Protein AF-A0A1Y3N6X4-F1 (afdb_monomer_lite)

Radius o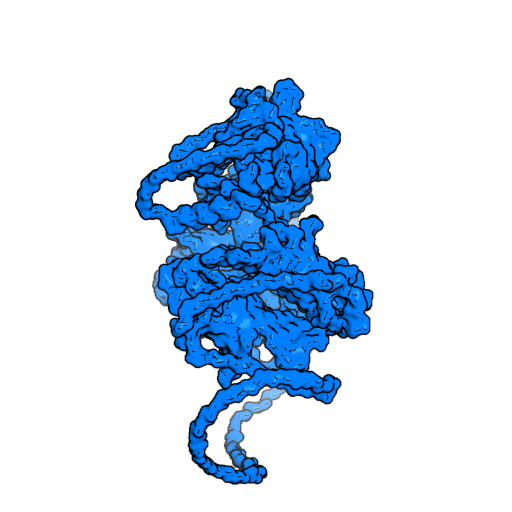f gyration: 36.66 Å; chains: 1; bounding box: 67×133×122 Å

Sequence (1078 aa):
MKFIDTIIWVFMALIGMVYAESVGTDTSEVTEQPDIPEIPNYVPHVPQVQDPEQLEYPEPVTLEQLDISTYTQEIFTVDLIETKKYTVEGHTCTVDMIYFEGSCSGEYFNGELIYKDSSTVVKSFKDGSVEDIARIYIKGTDNNNNAARIHIEDVFLGNDENGRGISRPNIIAEIEELVWLETADVIGIAEKTEKGKRVRYLWSGKNDKPYPVVPKVPKIDAEKFTNKFLTIDVSIPGLGFEYLVGPAAGALKLGFTCSTNTTEFKGVGADYFVDTRYNYPGYPQKISARYIIEGVDDEGNPMKIFVENKGTDDYGDNRNVQTVPFIITDNPKWAWVETAPVHGTHSDVALQIFFWTVEGADQQQQQQQQQPELPEPQPTEVPVVPEQPQPTEVPAVPEQPQQPQQSKQVDTSKYTKEVFAVNLIETHKYSVDGNTCYVEMIYLEGSCAGEYFNGELIFKDSSTVVKRFKDGRIESTARYYVNGTDYENNAGHIHFEDNLLGYDENQRPVTVPTIITDIQNLAWLQTADIIGVMEKTDEGRLVHYMWNESNTTKKPFPVARYPDESKNYNKKVLTVDVIPGGLGFDGFQGVEGTGVAKLGFNCFANTTTFQGEGVDYFVDTRYIFSGQPQSLSARYIMEGVDDEGNKMKIYVQNDGLDDNGDNQNVRTEPLIITDNPKWAWIETAPLHGNMTMEGSIQILFWTVDNAFQQPENPENPEDPEVLELPGEVEETPYMVDITEGIEDEDESSSDEESEQPKQPEVPANPEQPQQPQQPKQVDTSKYTKEVFAVNLIETHKYSVDGNTCFVEMIYLEGSCAGEYFNGELIFKDSSTVVKRFKDGRIESTARYYVNGTDYENNAGHIHFEDNLLGYDENQRPVTVPTIITDIQNLAWLQTADIIGVMEKTDEGRLVHYMWNESNTTKKPFPVARYPDESKNYNKKVLTVDVIPGGLGFDGFQGVEGTGVAKLGFNCFANTTTFQGEGVDYFVDTRYIFSGQPQSLSARYIMEGVDDEGNKMKIYVQNDGLDDNGDNQNVRTEPLIITDNPKWAWIETAPLHGNMTMEGSIQILFWTVDEADLN

Foldseek 3Di:
DPPVVVVVVVVVVVPDDDDDDDDDDDDDDDDDDPDDPDDPPDDDPPDDQDDPVPDDDDDDDAPVNDDPVLFDAWAKKKDWFWDDWDWFDFPFWIKIKTWTWTWIGGQFWTFTWDGLQWIKIWTQGPVRDIWIWIWTKTWTATNVRHTWIKIWGWTWRAADPVRWTKIWIQIAIQDPSCRLSNQFRWMWTWDADPRGIMITITTSPDSHRDHPDDDADPDDPVVFFPDWDWKKQKAQDFQQWDWRDHPAKIKIKGKIWIFTQDLFWGWTWPDIWIWIWIDHPNHFIKIWTWTKTWTATNVRHTKIKIKIWIWGDRPVPLPDTKTFIQMGMNDPQCSLVNPFRKIWDADPLRNMIIITTGPCSSVPVVVVVPDDDDDDDDDDDDDDDDDDDDDDDDDDDDDDDDDADDWDADDCPLQDDFAKKKDWFFRDWDWFDFPFWIKIKTFTWIWIDGQFWTFTWDGPAWIKMWIQTPNRDIWIWIWIKTWTATNVRDTWIKIWTWTFPTAYPVRWTKTDIQIFIADPVCLQVNFFPWMWTWDADPRGIMTTITGSPVDPGGHDHDAADAADPVADFPAWDWKKFKAWDASAKDWDQGPPRKIKIKTKIWIFTDDLFWGWTWPGIWIWIWITDPPHFIKIWTWTKIWTAGNVRDTKMKIKIWIWTDRVVLLPWTKTFMAIGMNDPQCSLSNVFGKIWHWDPVVTTMIIITGHPPSPDDPPDPDDDDDDDDDDDDDDDDDDDDDDDDDDDDDDDDDDDDDDDDDDDDDDDDDDDPDDLDDQDAWDEDDCVLQDDFAKKKDWFFDDWDWFDFPFWIKIKTFTWTWIDGQFWTFTWDGPLWIKMWIQGPSRDIWIWIWTKTWTATNVRDTWIKIWIWTFPTAYPVRWTKTDIQIFIQDPVCLQVNFFPWMWTWDADPRGIMTTITGSPVDPGGHDHDAADAAPPVADFPAWDWKKFKSFGDPDKDKDQGPPFKIKIKTKTWIFTDDLFWGWTWPDIWIWIWITDPPHFIKIWTWTKIWTAGNVRDTKMKIKIWIWTDRVVPLDWTKTFMAIGMNDPQCSLSNPFGKIWTWDPDVTTMIIITGHPCSSVD

Secondary structure (DSSP, 8-state):
--SSHHHHHHHHTTS--SS----------------PPPPP-----------GGG-PPPPPPPGGG--GGG--EEEEEEEEEEEEEEEEE-SSEEEEEEEEEEEEEESSEEEEE-TTT-EEEEEEETTS-EEEEEEEEEEEEETT--EEEEEEEEEEEEE-TTS-EEEEEEEEESSGGGTHHHH--EEEEEEE-SSEEEEEEEE-S---PPPPP-PPPPPP-GGG--EEEEEEEEE--TT-EEEEE-SS-EEEEEEEEEEEE-SSEEEEESS-EEEEEEE-TTSPEEEEEEEEEEEEETT--EEEEEEEEEEEESSSSSTT-EEEEEEEES-GGGTTTTTS-EEEEEETTTTEEEEEE-TTTTTHHHHHTTPPPP-------------------------PPPPPPPP-B---TT--EEEEEEEEEEEEEEEEE-SSEEEEEEEEEEEEEESSEEEEEPTTS-EEEEEEETTS-EEEEEEEEEEEEETT--EEEEEEEEEEEEE-TT--EEEEEEEEE--GGGGGGGGS-EEEEEEE-SSEEEEEEEE-TT--SPPPPPPP-----SS---EEEEEEEEEEEEEEEEEEEPTTS-EEEEEEEEEEEE-SSEEEEESS-EEEEEEE-TTSPEEEEEEEEEEEEETT--EEEEEEEEEEEESSSSSTTEEEEEEEEES-GGGGGGGGS-EEEEEE-SSSEEEEEEE-TTTT---------------------------------------------------------S-SPPPPPPP-B---TT--EEEEEEEEEEEEEEEEE-SSEEEEEEEEEEEEEESSEEEEEPTTS-EEEEEEETTS-EEEEEEEEEEEEETT--EEEEEEEEEEEEE-TTS-EEEEEEEEES-GGGGGGGGS-EEEEEEE-SSEEEEEEEE-TT--PPPPPPPPPPP--SS---EEEEEEEEEEEEEEEEEEEEGGGEEEEEEEEEEEEE-SSEEEEESS-EEEEEEEETTSPEEEEEEEEEEEEETT--EEEEEEEEEEEESSSSSSSEEEEEEEEES-GGGGGGGTS-EEEEEE-SSSEEEEEEE-TTGGG-

pLDDT: mean 79.27, std 21.5, range [24.34, 98.0]

Structure (mmCIF, N/CA/C/O backbone):
data_AF-A0A1Y3N6X4-F1
#
_entry.id   AF-A0A1Y3N6X4-F1
#
loop_
_atom_site.group_PDB
_atom_site.id
_atom_site.type_symbol
_atom_site.label_atom_id
_atom_site.label_alt_id
_atom_site.label_comp_id
_atom_site.label_asym_id
_atom_site.label_entity_id
_atom_site.label_seq_id
_atom_site.pdbx_PDB_ins_code
_atom_site.Cartn_x
_atom_site.Cartn_y
_atom_site.Cartn_z
_atom_site.occupancy
_atom_site.B_iso_or_equiv
_atom_site.auth_seq_id
_atom_site.auth_comp_id
_atom_site.auth_asym_id
_atom_site.auth_atom_id
_atom_site.pdbx_PDB_model_num
ATOM 1 N N . MET A 1 1 ? 9.680 -12.092 -54.548 1.00 42.19 1 MET A N 1
ATOM 2 C CA . MET A 1 1 ? 10.886 -12.960 -54.580 1.00 42.19 1 MET A CA 1
ATOM 3 C C . MET A 1 1 ? 12.178 -12.206 -54.963 1.00 42.19 1 MET A C 1
ATOM 5 O O . MET A 1 1 ? 13.094 -12.809 -55.498 1.00 42.19 1 MET A O 1
ATOM 9 N N . LYS A 1 2 ? 12.287 -10.907 -54.632 1.00 32.38 2 LYS A N 1
ATOM 10 C CA . LYS A 1 2 ? 13.527 -10.099 -54.661 1.00 32.38 2 LYS A CA 1
ATOM 11 C C . LYS A 1 2 ? 13.712 -9.285 -53.355 1.00 32.38 2 LYS A C 1
ATOM 13 O O . LYS A 1 2 ? 14.418 -8.294 -53.343 1.00 32.38 2 LYS A O 1
ATOM 18 N N . PHE A 1 3 ? 13.047 -9.696 -52.267 1.00 29.42 3 PHE A N 1
ATOM 19 C CA . PHE A 1 3 ? 13.016 -8.982 -50.975 1.00 29.42 3 PHE A CA 1
ATOM 20 C C . PHE A 1 3 ? 13.805 -9.710 -49.865 1.00 29.42 3 PHE A C 1
ATOM 22 O O . PHE A 1 3 ? 13.902 -9.224 -48.749 1.00 29.42 3 PHE A O 1
ATOM 29 N N . ILE A 1 4 ? 14.381 -10.882 -50.169 1.00 34.88 4 ILE A N 1
ATOM 30 C CA . ILE A 1 4 ? 15.121 -11.709 -49.196 1.00 34.88 4 ILE A CA 1
ATOM 31 C C . ILE A 1 4 ? 16.631 -11.402 -49.210 1.00 34.88 4 ILE A C 1
ATOM 33 O O . ILE A 1 4 ? 17.293 -11.581 -48.194 1.00 34.88 4 ILE A O 1
ATOM 37 N N . ASP A 1 5 ? 17.171 -10.831 -50.291 1.00 29.61 5 ASP A N 1
ATOM 38 C CA . ASP A 1 5 ? 18.609 -10.522 -50.367 1.00 29.61 5 ASP A CA 1
ATOM 39 C C . ASP A 1 5 ? 18.991 -9.196 -49.672 1.00 29.61 5 ASP A C 1
ATOM 41 O O . ASP A 1 5 ? 20.138 -9.031 -49.262 1.00 29.61 5 ASP A O 1
ATOM 45 N N . THR A 1 6 ? 18.044 -8.271 -49.453 1.00 33.16 6 THR A N 1
ATOM 46 C CA . THR A 1 6 ? 18.306 -6.985 -48.769 1.00 33.16 6 THR A CA 1
ATOM 47 C C . THR A 1 6 ? 18.354 -7.126 -47.241 1.00 33.16 6 THR A C 1
ATOM 49 O O . THR A 1 6 ? 19.135 -6.441 -46.586 1.00 33.16 6 THR A O 1
ATOM 52 N N . ILE A 1 7 ? 17.605 -8.072 -46.662 1.00 35.28 7 ILE A N 1
ATOM 53 C CA . ILE A 1 7 ? 17.602 -8.322 -45.208 1.00 35.28 7 ILE A CA 1
ATOM 54 C C . ILE A 1 7 ? 18.896 -9.024 -44.760 1.00 35.28 7 ILE A C 1
ATOM 56 O O . ILE A 1 7 ? 19.397 -8.762 -43.669 1.00 35.28 7 ILE A O 1
ATOM 60 N N . ILE A 1 8 ? 19.519 -9.827 -45.630 1.00 30.86 8 ILE A N 1
ATOM 61 C CA . ILE A 1 8 ? 20.786 -10.514 -45.323 1.00 30.86 8 ILE A CA 1
ATOM 62 C C . ILE A 1 8 ? 21.990 -9.549 -45.356 1.00 30.86 8 ILE A C 1
ATOM 64 O O . ILE A 1 8 ? 22.988 -9.795 -44.680 1.00 30.86 8 ILE A O 1
ATOM 68 N N . TRP A 1 9 ? 21.893 -8.409 -46.053 1.00 29.08 9 TRP A N 1
ATOM 69 C CA . TRP A 1 9 ? 22.953 -7.389 -46.058 1.00 29.08 9 TRP A CA 1
ATOM 70 C C . TRP A 1 9 ? 22.884 -6.422 -44.863 1.00 29.08 9 TRP A C 1
ATOM 72 O O . TRP A 1 9 ? 23.927 -6.023 -44.351 1.00 29.08 9 TRP A O 1
ATOM 82 N N . VAL A 1 10 ? 21.685 -6.102 -44.355 1.00 30.86 10 VAL A N 1
ATOM 83 C CA . VAL A 1 10 ? 21.519 -5.250 -43.156 1.00 30.86 10 VAL A CA 1
ATOM 84 C C . VAL A 1 10 ? 21.869 -6.013 -41.870 1.00 30.86 10 VAL A C 1
ATOM 86 O O . VAL A 1 10 ? 22.462 -5.437 -40.961 1.00 30.86 10 VAL A O 1
ATOM 89 N N . PHE A 1 11 ? 21.637 -7.330 -41.821 1.00 27.64 11 PHE A N 1
ATOM 90 C CA . PHE A 1 11 ? 21.991 -8.151 -40.654 1.00 27.64 11 PHE A CA 1
ATOM 91 C C . PHE A 1 11 ? 23.501 -8.428 -40.506 1.00 27.64 11 PHE A C 1
ATOM 93 O O . PHE A 1 11 ? 23.964 -8.691 -39.400 1.00 27.64 11 PHE A O 1
ATOM 100 N N . MET A 1 12 ? 24.299 -8.326 -41.579 1.00 26.56 12 MET A N 1
ATOM 101 C CA . MET A 1 12 ? 25.768 -8.441 -41.486 1.00 26.56 12 MET A CA 1
ATOM 102 C C . MET A 1 12 ? 26.485 -7.107 -41.207 1.00 26.56 12 MET A C 1
ATOM 104 O O . MET A 1 12 ? 27.657 -7.124 -40.834 1.00 26.56 12 MET A O 1
ATOM 108 N N . ALA A 1 13 ? 25.799 -5.961 -41.305 1.00 26.39 13 ALA A N 1
ATOM 109 C CA . ALA A 1 13 ? 26.380 -4.641 -41.032 1.00 26.39 13 ALA A CA 1
ATOM 110 C C . ALA A 1 13 ? 26.393 -4.248 -39.538 1.00 26.39 13 ALA A C 1
ATOM 112 O O . ALA A 1 13 ? 27.116 -3.329 -39.163 1.00 26.39 13 ALA A O 1
ATOM 113 N N . LEU A 1 14 ? 25.672 -4.967 -38.667 1.00 27.97 14 LEU A N 1
ATOM 114 C CA . LEU A 1 14 ? 25.675 -4.728 -37.214 1.00 27.97 14 LEU A CA 1
ATOM 115 C C . LEU A 1 14 ? 26.744 -5.528 -36.439 1.00 27.97 14 LEU A C 1
ATOM 117 O O . LEU A 1 14 ? 26.924 -5.287 -35.251 1.00 27.97 14 LEU A O 1
ATOM 121 N N . ILE A 1 15 ? 27.496 -6.432 -37.092 1.00 29.06 15 ILE A N 1
ATOM 122 C CA . ILE A 1 15 ? 28.504 -7.290 -36.423 1.00 29.06 15 ILE A CA 1
ATOM 123 C C . ILE A 1 15 ? 29.968 -6.952 -36.795 1.00 29.06 15 ILE A C 1
ATOM 125 O O . ILE A 1 15 ? 30.896 -7.504 -36.207 1.00 29.06 15 ILE A O 1
ATOM 129 N N . GLY A 1 16 ? 30.259 -5.980 -37.669 1.00 28.22 16 GLY A N 1
ATOM 130 C CA . GLY A 1 16 ? 31.667 -5.600 -37.848 1.00 28.22 16 GLY A CA 1
ATOM 131 C C . GLY A 1 16 ? 31.960 -4.394 -38.723 1.00 28.22 16 GLY A C 1
ATOM 132 O O . GLY A 1 16 ? 31.939 -4.492 -39.944 1.00 28.22 16 GLY A O 1
ATOM 133 N N . MET A 1 17 ? 32.408 -3.305 -38.094 1.00 25.11 17 MET A N 1
ATOM 134 C CA . MET A 1 17 ? 33.354 -2.381 -38.722 1.00 25.11 17 MET A CA 1
ATOM 135 C C . MET A 1 17 ? 34.424 -1.896 -37.735 1.00 25.11 17 MET A C 1
ATOM 137 O O . MET A 1 17 ? 34.285 -0.891 -37.046 1.00 25.11 17 MET A O 1
ATOM 141 N N . VAL A 1 18 ? 35.555 -2.605 -37.767 1.00 27.55 18 VAL A N 1
ATOM 142 C CA . VAL A 1 18 ? 36.895 -2.013 -37.841 1.00 27.55 18 VAL A CA 1
ATOM 143 C C . VAL A 1 18 ? 37.446 -2.405 -39.230 1.00 27.55 18 VAL A C 1
ATOM 145 O O . VAL A 1 18 ? 37.444 -3.584 -39.565 1.00 27.55 18 VAL A O 1
ATOM 148 N N . TYR A 1 19 ? 37.906 -1.407 -40.004 1.00 26.05 19 TYR A N 1
ATOM 149 C CA . TYR A 1 19 ? 38.502 -1.409 -41.368 1.00 26.05 19 TYR A CA 1
ATOM 150 C C . TYR A 1 19 ? 37.604 -1.400 -42.638 1.00 26.05 19 TYR A C 1
ATOM 152 O O . TYR A 1 19 ? 37.158 -2.424 -43.130 1.00 26.05 19 TYR A O 1
ATOM 160 N N . ALA A 1 20 ? 37.499 -0.187 -43.204 1.00 26.62 20 ALA A N 1
ATOM 161 C CA . ALA A 1 20 ? 37.896 0.272 -44.552 1.00 26.62 20 ALA A CA 1
ATOM 162 C C . ALA A 1 20 ? 37.328 -0.300 -45.884 1.00 26.62 20 ALA A C 1
ATOM 164 O O . ALA A 1 20 ? 37.455 -1.472 -46.211 1.00 26.62 20 ALA A O 1
ATOM 165 N N . GLU A 1 21 ? 36.970 0.694 -46.716 1.00 27.52 21 GLU A N 1
ATOM 166 C CA . GLU A 1 21 ? 37.026 0.836 -48.187 1.00 27.52 21 GLU A CA 1
ATOM 167 C C . GLU A 1 21 ? 35.853 0.418 -49.104 1.00 27.52 21 GLU A C 1
ATOM 169 O O . GLU A 1 21 ? 35.236 -0.634 -49.012 1.00 27.52 21 GLU A O 1
ATOM 174 N N . SER A 1 22 ? 35.584 1.365 -50.015 1.00 31.22 22 SER A N 1
ATOM 175 C CA . SER A 1 22 ? 34.524 1.512 -51.018 1.00 31.22 22 SER A CA 1
ATOM 176 C C . SER A 1 22 ? 34.442 0.396 -52.061 1.00 31.22 22 SER A C 1
ATOM 178 O O . SER A 1 22 ? 35.487 -0.141 -52.398 1.00 31.22 22 SER A O 1
ATOM 180 N N . VAL A 1 23 ? 33.277 0.201 -52.701 1.00 27.47 23 VAL A N 1
ATOM 181 C CA . VAL A 1 23 ? 32.955 0.536 -54.119 1.00 27.47 23 VAL A CA 1
ATOM 182 C C . VAL A 1 23 ? 31.438 0.331 -54.307 1.00 27.47 23 VAL A C 1
ATOM 184 O O . VAL A 1 23 ? 30.887 -0.655 -53.832 1.00 27.47 23 VAL A O 1
ATOM 187 N N . GLY A 1 24 ? 30.755 1.273 -54.967 1.00 34.34 24 GLY A N 1
ATOM 188 C CA . GLY A 1 24 ? 29.298 1.256 -55.138 1.00 34.34 24 GLY A CA 1
ATOM 189 C C . GLY A 1 24 ? 28.763 0.313 -56.217 1.00 34.34 24 GLY A C 1
ATOM 190 O O . GLY A 1 24 ? 29.517 -0.302 -56.965 1.00 34.34 24 GLY A O 1
ATOM 191 N N . THR A 1 25 ? 27.437 0.262 -56.343 1.00 27.42 25 THR A N 1
ATOM 192 C CA . THR A 1 25 ? 26.751 0.287 -57.643 1.00 27.42 25 THR A CA 1
ATOM 193 C C . THR A 1 25 ? 25.261 0.574 -57.492 1.00 27.42 25 THR A C 1
ATOM 195 O O . THR A 1 25 ? 24.578 0.080 -56.604 1.00 27.42 25 THR A O 1
ATOM 198 N N . ASP A 1 26 ? 24.838 1.418 -58.421 1.00 34.75 26 ASP A N 1
ATOM 199 C CA . ASP A 1 26 ? 23.512 1.848 -58.836 1.00 34.75 26 ASP A CA 1
ATOM 200 C C . ASP A 1 26 ? 22.555 0.676 -59.125 1.00 34.75 26 ASP A C 1
ATOM 202 O O . ASP A 1 26 ? 22.978 -0.321 -59.715 1.00 34.75 26 ASP A O 1
ATOM 206 N N . THR A 1 27 ? 21.263 0.815 -58.810 1.00 29.75 27 THR A N 1
ATOM 207 C CA . THR A 1 27 ? 20.178 0.710 -59.812 1.00 29.75 27 THR A CA 1
ATOM 208 C C . THR A 1 27 ? 18.798 0.974 -59.207 1.00 29.75 27 THR A C 1
ATOM 210 O O . THR A 1 27 ? 18.361 0.346 -58.247 1.00 29.75 27 THR A O 1
ATOM 213 N N . SER A 1 28 ? 18.117 1.920 -59.844 1.00 36.72 28 SER A N 1
ATOM 214 C CA . SER A 1 28 ? 16.727 2.330 -59.677 1.00 36.72 28 SER A CA 1
ATOM 215 C C . SER A 1 28 ? 15.721 1.264 -60.110 1.00 36.72 28 SER A C 1
ATOM 217 O O . SER A 1 28 ? 15.961 0.592 -61.110 1.00 36.72 28 SER A O 1
ATOM 219 N N . GLU A 1 29 ? 14.536 1.254 -59.495 1.00 31.64 29 GLU A N 1
ATOM 220 C CA . GLU A 1 29 ? 13.272 1.292 -60.246 1.00 31.64 29 GLU A CA 1
ATOM 221 C C . GLU A 1 29 ? 12.103 1.738 -59.354 1.00 31.64 29 GLU A C 1
ATOM 223 O O . GLU A 1 29 ? 11.882 1.229 -58.259 1.00 31.64 29 GLU A O 1
ATOM 228 N N . VAL A 1 30 ? 11.407 2.757 -59.858 1.00 33.72 30 VAL A N 1
ATOM 229 C CA . VAL A 1 30 ? 10.300 3.503 -59.258 1.00 33.72 30 VAL A CA 1
ATOM 230 C C . VAL A 1 30 ? 8.983 2.841 -59.652 1.00 33.72 30 VAL A C 1
ATOM 232 O O . VAL A 1 30 ? 8.776 2.542 -60.828 1.00 33.72 30 VAL A O 1
ATOM 235 N N . THR A 1 31 ? 8.062 2.713 -58.701 1.00 30.97 31 THR A N 1
ATOM 236 C CA . THR A 1 31 ? 6.625 2.608 -58.987 1.00 30.97 31 THR A CA 1
ATOM 237 C C . THR A 1 31 ? 5.874 3.587 -58.096 1.00 30.97 31 THR A C 1
ATOM 239 O O . THR A 1 31 ? 5.994 3.534 -56.877 1.00 30.97 31 THR A O 1
ATOM 242 N N . GLU A 1 32 ? 5.157 4.498 -58.753 1.00 37.28 32 GLU A N 1
ATOM 243 C CA . GLU A 1 32 ? 4.394 5.620 -58.205 1.00 37.28 32 GLU A CA 1
ATOM 244 C C . GLU A 1 32 ? 3.299 5.164 -57.219 1.00 37.28 32 GLU A C 1
ATOM 246 O O . GLU A 1 32 ? 2.447 4.340 -57.564 1.00 37.28 32 GLU A O 1
ATOM 251 N N . GLN A 1 33 ? 3.300 5.745 -56.015 1.00 29.27 33 GLN A N 1
ATOM 252 C CA . GLN A 1 33 ? 2.167 5.795 -55.084 1.00 29.27 33 GLN A CA 1
ATOM 253 C C . GLN A 1 33 ? 1.651 7.246 -55.012 1.00 29.27 33 GLN A C 1
ATOM 255 O O . GLN A 1 33 ? 2.430 8.169 -55.244 1.00 29.27 33 GLN A O 1
ATOM 260 N N . PRO A 1 34 ? 0.346 7.453 -54.759 1.00 32.97 34 PRO A N 1
ATOM 261 C CA . PRO A 1 34 ? -0.275 8.775 -54.770 1.00 32.97 34 PRO A CA 1
ATOM 262 C C . PRO A 1 34 ? 0.307 9.673 -53.672 1.00 32.97 34 PRO A C 1
ATOM 264 O O . PRO A 1 34 ? 0.618 9.176 -52.595 1.00 32.97 34 PRO A O 1
ATOM 267 N N . ASP A 1 35 ? 0.434 10.971 -53.968 1.00 31.41 35 ASP A N 1
ATOM 268 C CA . ASP A 1 35 ? 1.011 12.002 -53.095 1.00 31.41 35 ASP A CA 1
ATOM 269 C C . ASP A 1 35 ? 0.414 11.954 -51.675 1.00 31.41 35 ASP A C 1
ATOM 271 O O . ASP A 1 35 ? -0.701 12.422 -51.433 1.00 31.41 35 ASP A O 1
ATOM 275 N N . ILE A 1 36 ? 1.175 11.385 -50.741 1.00 34.28 36 ILE A N 1
ATOM 276 C CA . ILE A 1 36 ? 1.006 11.563 -49.298 1.00 34.28 36 ILE A CA 1
ATOM 277 C C . ILE A 1 36 ? 1.794 12.836 -48.949 1.00 34.28 36 ILE A C 1
ATOM 279 O O . ILE A 1 36 ? 2.936 12.952 -49.405 1.00 34.28 36 ILE A O 1
ATOM 283 N N . PRO A 1 37 ? 1.249 13.805 -48.188 1.00 38.09 37 PRO A N 1
ATOM 284 C CA . PRO A 1 37 ? 2.066 14.896 -47.666 1.00 38.09 37 PRO A CA 1
ATOM 285 C C . PRO A 1 37 ? 3.225 14.297 -46.857 1.00 38.09 37 PRO A C 1
ATOM 287 O O . PRO A 1 37 ? 2.995 13.547 -45.911 1.00 38.09 37 PRO A O 1
ATOM 290 N N . GLU A 1 38 ? 4.468 14.569 -47.274 1.00 37.31 38 GLU A N 1
ATOM 291 C CA . GLU A 1 38 ? 5.665 14.066 -46.594 1.00 37.31 38 GLU A CA 1
ATOM 292 C C . GLU A 1 38 ? 5.594 14.431 -45.106 1.00 37.31 38 GLU A C 1
ATOM 294 O O . GLU A 1 38 ? 5.591 15.610 -44.743 1.00 37.31 38 GLU A O 1
ATOM 299 N N . ILE A 1 39 ? 5.544 13.410 -44.243 1.00 42.06 39 ILE A N 1
ATOM 300 C CA . ILE A 1 39 ? 5.842 13.571 -42.820 1.00 42.06 39 ILE A CA 1
ATOM 301 C C . ILE A 1 39 ? 7.237 14.212 -42.763 1.00 42.06 39 ILE A C 1
ATOM 303 O O . ILE A 1 39 ? 8.150 13.704 -43.426 1.00 42.06 39 ILE A O 1
ATOM 307 N N . PRO A 1 40 ? 7.434 15.334 -42.046 1.00 47.28 40 PRO A N 1
ATOM 308 C CA . PRO A 1 40 ? 8.742 15.965 -41.969 1.00 47.28 40 PRO A CA 1
ATOM 309 C C . PRO A 1 40 ? 9.760 14.931 -41.496 1.00 47.28 40 PRO A C 1
ATOM 311 O O . PRO A 1 40 ? 9.549 14.302 -40.462 1.00 47.28 40 PRO A O 1
ATOM 314 N N . ASN A 1 41 ? 10.851 14.749 -42.244 1.00 36.38 41 ASN A N 1
ATOM 315 C CA . ASN A 1 41 ? 11.967 13.904 -41.823 1.00 36.38 41 ASN A CA 1
ATOM 316 C C . ASN A 1 41 ? 12.501 14.420 -40.475 1.00 36.38 41 ASN A C 1
ATOM 318 O O . ASN A 1 41 ? 13.311 15.349 -40.434 1.00 36.38 41 ASN A O 1
ATOM 322 N N . TYR A 1 42 ? 12.022 13.838 -39.378 1.00 39.78 42 TYR A N 1
ATOM 323 C CA . TYR A 1 42 ? 12.497 14.106 -38.033 1.00 39.78 42 TYR A CA 1
ATOM 324 C C . TYR A 1 42 ? 13.755 13.273 -37.806 1.00 39.78 42 TYR A C 1
ATOM 326 O O . TYR A 1 42 ? 13.732 12.045 -37.825 1.00 39.78 42 TYR A O 1
ATOM 334 N N . VAL A 1 43 ? 14.879 13.958 -37.632 1.00 34.16 43 VAL A N 1
ATOM 335 C CA . VAL A 1 43 ? 16.088 13.366 -37.065 1.00 34.16 43 VAL A CA 1
ATOM 336 C C . VAL A 1 43 ? 16.075 13.770 -35.594 1.00 34.16 43 VAL A C 1
ATOM 338 O O . VAL A 1 43 ? 16.089 14.978 -35.343 1.00 34.16 43 VAL A O 1
ATOM 341 N N . PRO A 1 44 ? 16.053 12.827 -34.632 1.00 34.56 44 PRO A N 1
ATOM 342 C CA . PRO A 1 44 ? 16.054 13.160 -33.216 1.00 34.56 44 PRO A CA 1
ATOM 343 C C . PRO A 1 44 ? 17.279 14.009 -32.895 1.00 34.56 44 PRO A C 1
ATOM 345 O O . PRO A 1 44 ? 18.418 13.535 -32.893 1.00 34.56 44 PRO A O 1
ATOM 348 N N . HIS A 1 45 ? 17.061 15.298 -32.660 1.00 34.97 45 HIS A N 1
ATOM 349 C CA . HIS A 1 45 ? 18.084 16.153 -32.095 1.00 34.97 45 HIS A CA 1
ATOM 350 C C . HIS A 1 45 ? 17.901 16.090 -30.588 1.00 34.97 45 HIS A C 1
ATOM 352 O O . HIS A 1 45 ? 17.135 16.858 -30.021 1.00 34.97 45 HIS A O 1
ATOM 358 N N . VAL A 1 46 ? 18.582 15.135 -29.949 1.00 36.91 46 VAL A N 1
ATOM 359 C CA . VAL A 1 46 ? 18.745 15.137 -28.493 1.00 36.91 46 VAL A CA 1
ATOM 360 C C . VAL A 1 46 ? 19.476 16.439 -28.148 1.00 36.91 46 VAL A C 1
ATOM 362 O O . VAL A 1 46 ? 20.632 16.597 -28.565 1.00 36.91 46 VAL A O 1
ATOM 365 N N . PRO A 1 47 ? 18.837 17.406 -27.465 1.00 36.94 47 PRO A N 1
ATOM 366 C CA . PRO A 1 47 ? 19.513 18.632 -27.083 1.00 36.94 47 PRO A CA 1
ATOM 367 C C . PRO A 1 47 ? 20.704 18.266 -26.196 1.00 36.94 47 PRO A C 1
ATOM 369 O O . PRO A 1 47 ? 20.590 17.443 -25.289 1.00 36.94 47 PRO A O 1
ATOM 372 N N . GLN A 1 48 ? 21.871 18.844 -26.474 1.00 32.16 48 GLN A N 1
ATOM 373 C CA . GLN A 1 48 ? 23.022 18.721 -25.582 1.00 32.16 48 GLN A CA 1
ATOM 374 C C . GLN A 1 48 ? 22.612 19.256 -24.202 1.00 32.16 48 GLN A C 1
ATOM 376 O O . GLN A 1 48 ? 22.162 20.398 -24.112 1.00 32.16 48 GLN A O 1
ATOM 381 N N . VAL A 1 49 ? 22.760 18.435 -23.158 1.00 37.69 49 VAL A N 1
ATOM 382 C CA . VAL A 1 49 ? 22.449 18.791 -21.765 1.00 37.69 49 VAL A CA 1
ATOM 383 C C . VAL A 1 49 ? 23.272 20.024 -21.380 1.00 37.69 49 VAL A C 1
ATOM 385 O O . VAL A 1 49 ? 24.484 19.937 -21.187 1.00 37.69 49 VAL A O 1
ATOM 388 N N . GLN A 1 50 ? 22.625 21.188 -21.334 1.00 37.84 50 GLN A N 1
ATOM 389 C CA . GLN A 1 50 ? 23.177 22.388 -20.714 1.00 37.84 50 GLN A CA 1
ATOM 390 C C . GLN A 1 50 ? 22.844 22.359 -19.225 1.00 37.84 50 GLN A C 1
ATOM 392 O O . GLN A 1 50 ? 21.792 21.861 -18.834 1.00 37.84 50 GLN A O 1
ATOM 397 N N . ASP A 1 51 ? 23.758 22.879 -18.410 1.00 41.47 51 ASP A N 1
ATOM 398 C CA . ASP A 1 51 ? 23.584 22.998 -16.965 1.00 41.47 51 ASP A CA 1
ATOM 399 C C . ASP A 1 51 ? 22.289 23.784 -16.649 1.00 41.47 51 ASP A C 1
ATOM 401 O O . ASP A 1 51 ? 22.196 24.958 -17.033 1.00 41.47 51 ASP A O 1
ATOM 405 N N . PRO A 1 52 ? 21.285 23.170 -15.987 1.00 45.56 52 PRO A N 1
ATOM 406 C CA . PRO A 1 52 ? 20.004 23.810 -15.688 1.00 45.56 52 PRO A CA 1
ATOM 407 C C . PRO A 1 52 ? 20.138 25.112 -14.891 1.00 45.56 52 PRO A C 1
ATOM 409 O O . PRO A 1 52 ? 19.250 25.958 -14.950 1.00 45.56 52 PRO A O 1
ATOM 412 N N . GLU A 1 53 ? 21.250 25.304 -14.171 1.00 43.22 53 GLU A N 1
ATOM 413 C CA . GLU A 1 53 ? 21.509 26.510 -13.376 1.00 43.22 53 GLU A CA 1
ATOM 414 C C . GLU A 1 53 ? 21.848 27.758 -14.215 1.00 43.22 53 GLU A C 1
ATOM 416 O O . GLU A 1 53 ? 21.889 28.862 -13.671 1.00 43.22 53 GLU A O 1
ATOM 421 N N . GLN A 1 54 ? 22.073 27.624 -15.531 1.00 37.62 54 GLN A N 1
ATOM 422 C CA . GLN A 1 54 ? 22.440 28.740 -16.422 1.00 37.62 54 GLN A CA 1
ATOM 423 C C . GLN A 1 54 ? 21.383 29.105 -17.479 1.00 37.62 54 GLN A C 1
ATOM 425 O O . GLN A 1 54 ? 21.644 29.961 -18.328 1.00 37.62 54 GLN A O 1
ATOM 430 N N . LEU A 1 55 ? 20.196 28.494 -17.447 1.00 47.97 55 LEU A N 1
ATOM 431 C CA . LEU A 1 55 ? 19.117 28.793 -18.394 1.00 47.97 55 LEU A CA 1
ATOM 432 C C . LEU A 1 55 ? 18.289 29.998 -17.917 1.00 47.97 55 LEU A C 1
ATOM 434 O O . LEU A 1 55 ? 17.562 29.917 -16.929 1.00 47.97 55 LEU A O 1
ATOM 438 N N . GLU A 1 56 ? 18.363 31.123 -18.638 1.00 38.53 56 GLU A N 1
ATOM 439 C CA . GLU A 1 56 ? 17.347 32.178 -18.526 1.00 38.53 56 GLU A CA 1
ATOM 440 C C . GLU A 1 56 ? 16.016 31.630 -19.056 1.00 38.53 56 GLU A C 1
ATOM 442 O O . GLU A 1 56 ? 15.909 31.232 -20.219 1.00 38.53 56 GLU A O 1
ATOM 447 N N . TYR A 1 57 ? 15.003 31.580 -18.192 1.00 49.78 57 TYR A N 1
ATOM 448 C CA . TYR A 1 57 ? 13.688 31.063 -18.549 1.00 49.78 57 TYR A CA 1
ATOM 449 C C . TYR A 1 57 ? 12.962 32.048 -19.480 1.00 49.78 57 TYR A C 1
ATOM 451 O O . TYR A 1 57 ? 12.762 33.202 -19.093 1.00 49.78 57 TYR A O 1
ATOM 459 N N . PRO A 1 58 ? 12.552 31.637 -20.693 1.00 51.91 58 PRO A N 1
ATOM 460 C CA . PRO A 1 58 ? 11.748 32.493 -21.554 1.00 51.91 58 PRO A CA 1
ATOM 461 C C . PRO A 1 58 ? 10.388 32.767 -20.900 1.00 51.91 58 PRO A C 1
ATOM 463 O O . PRO A 1 58 ? 9.766 31.862 -20.341 1.00 51.91 58 PRO A O 1
ATOM 466 N N . GLU A 1 59 ? 9.918 34.015 -20.973 1.00 54.34 59 GLU A N 1
ATOM 467 C CA . GLU A 1 59 ? 8.582 34.367 -20.489 1.00 54.34 59 GLU A CA 1
ATOM 468 C C . GLU A 1 59 ? 7.485 33.611 -21.267 1.00 54.34 59 GLU A C 1
ATOM 470 O O . GLU A 1 59 ? 7.668 33.305 -22.454 1.00 54.34 59 GLU A O 1
ATOM 475 N N . PRO A 1 60 ? 6.331 33.316 -20.633 1.00 66.69 60 PRO A N 1
ATOM 476 C CA . PRO A 1 60 ? 5.196 32.705 -21.314 1.00 66.69 60 PRO A CA 1
ATOM 477 C C . PRO A 1 60 ? 4.762 33.546 -22.518 1.00 66.69 60 PRO A C 1
ATOM 479 O O . PRO A 1 60 ? 4.596 34.761 -22.415 1.00 66.69 60 PRO A O 1
ATOM 482 N N . VAL A 1 61 ? 4.545 32.893 -23.660 1.00 73.81 61 VAL A N 1
ATOM 483 C CA . VAL A 1 61 ? 4.108 33.586 -24.878 1.00 73.81 61 VAL A CA 1
ATOM 484 C C . VAL A 1 61 ? 2.672 34.072 -24.714 1.00 73.81 61 VAL A C 1
ATOM 486 O O . VAL A 1 61 ? 1.775 33.274 -24.444 1.00 73.81 61 VAL A O 1
ATOM 489 N N . THR A 1 62 ? 2.445 35.367 -24.921 1.00 80.81 62 THR A N 1
ATOM 490 C CA . THR A 1 62 ? 1.110 35.978 -24.859 1.00 80.81 62 THR A CA 1
ATOM 491 C C . THR A 1 62 ? 0.432 35.991 -26.228 1.00 80.81 62 THR A C 1
ATOM 493 O O . THR A 1 62 ? 1.086 35.900 -27.269 1.00 80.81 62 THR A O 1
ATOM 496 N N . LEU A 1 63 ? -0.895 36.157 -26.252 1.00 83.56 63 LEU A N 1
ATOM 497 C CA . LEU A 1 63 ? -1.651 36.269 -27.505 1.00 83.56 63 LEU A CA 1
ATOM 498 C C . LEU A 1 63 ? -1.160 37.429 -28.393 1.00 83.56 63 LEU A C 1
ATOM 500 O O . LEU A 1 63 ? -1.151 37.312 -29.612 1.00 83.56 63 LEU A O 1
ATOM 504 N N . GLU A 1 64 ? -0.704 38.530 -27.790 1.00 81.50 64 GLU A N 1
ATOM 505 C CA . GLU A 1 64 ? -0.191 39.713 -28.501 1.00 81.50 64 GLU A CA 1
ATOM 506 C C . GLU A 1 64 ? 1.116 39.441 -29.264 1.00 81.50 64 GLU A C 1
ATOM 508 O O . GLU A 1 64 ? 1.449 40.154 -30.210 1.00 81.50 64 GLU A O 1
ATOM 513 N N . GLN A 1 65 ? 1.861 38.412 -28.855 1.00 80.50 65 GLN A N 1
ATOM 514 C CA . GLN A 1 65 ? 3.125 38.001 -29.466 1.00 80.50 65 GLN A CA 1
ATOM 515 C C . GLN A 1 65 ? 2.927 36.960 -30.581 1.00 80.50 65 GLN A C 1
ATOM 517 O O . GLN A 1 65 ? 3.889 36.599 -31.262 1.00 80.50 65 GLN A O 1
ATOM 522 N N . LEU A 1 66 ? 1.698 36.471 -30.768 1.00 84.56 66 LEU A N 1
ATOM 523 C CA . LEU A 1 66 ? 1.374 35.348 -31.635 1.00 84.56 66 LEU A CA 1
ATOM 524 C C . LEU A 1 66 ? 0.745 35.818 -32.955 1.00 84.56 66 LEU A C 1
ATOM 526 O O . LEU A 1 66 ? -0.341 36.395 -32.974 1.00 84.56 66 LEU A O 1
ATOM 530 N N . ASP A 1 67 ? 1.382 35.504 -34.084 1.00 86.94 67 ASP A N 1
ATOM 531 C CA . ASP A 1 67 ? 0.764 35.675 -35.403 1.00 86.94 67 ASP A CA 1
ATOM 532 C C . ASP A 1 67 ? -0.059 34.432 -35.770 1.00 86.94 67 ASP A C 1
ATOM 534 O O . ASP A 1 67 ? 0.432 33.487 -36.396 1.00 86.94 67 ASP A O 1
ATOM 538 N N . ILE A 1 68 ? -1.339 34.449 -35.383 1.00 87.44 68 ILE A N 1
ATOM 539 C CA . ILE A 1 68 ? -2.308 33.366 -35.626 1.00 87.44 68 ILE A CA 1
ATOM 540 C C . ILE A 1 68 ? -2.397 33.007 -37.121 1.00 87.44 68 ILE A C 1
ATOM 542 O O . ILE A 1 68 ? -2.677 31.859 -37.460 1.00 87.44 68 ILE A O 1
ATOM 546 N N . SER A 1 69 ? -2.122 33.950 -38.034 1.00 86.44 69 SER A N 1
ATOM 547 C CA . SER A 1 69 ? -2.225 33.712 -39.481 1.00 86.44 69 SER A CA 1
ATOM 548 C C . SER A 1 69 ? -1.202 32.706 -40.021 1.00 86.44 69 SER A C 1
ATOM 550 O O . SER A 1 69 ? -1.371 32.197 -41.130 1.00 86.44 69 SER A O 1
ATOM 552 N N . THR A 1 70 ? -0.170 32.385 -39.235 1.00 90.69 70 THR A N 1
ATOM 553 C CA . THR A 1 70 ? 0.853 31.388 -39.581 1.00 90.69 70 THR A CA 1
ATOM 554 C C . THR A 1 70 ? 0.407 29.941 -39.336 1.00 90.69 70 THR A C 1
ATOM 556 O O . THR A 1 70 ? 0.967 29.027 -39.940 1.00 90.69 70 THR A O 1
ATOM 559 N N . TYR A 1 71 ? -0.632 29.721 -38.526 1.00 92.56 71 TYR A N 1
ATOM 560 C CA . TYR A 1 71 ? -1.161 28.399 -38.185 1.00 92.56 71 TYR A CA 1
ATOM 561 C C . TYR A 1 71 ? -2.283 28.029 -39.154 1.00 92.56 71 TYR A C 1
ATOM 563 O O . TYR A 1 71 ? -3.434 28.432 -38.992 1.00 92.56 71 TYR A O 1
ATOM 571 N N . THR A 1 72 ? -1.931 27.304 -40.215 1.00 89.00 72 THR A N 1
ATOM 572 C CA . THR A 1 72 ? -2.828 27.081 -41.366 1.00 89.00 72 THR A CA 1
ATOM 573 C C . THR A 1 72 ? -3.211 25.624 -41.582 1.00 89.00 72 THR A C 1
ATOM 575 O O . THR A 1 72 ? -4.194 25.361 -42.275 1.00 89.00 72 THR A O 1
ATOM 578 N N . GLN A 1 73 ? -2.479 24.685 -40.981 1.00 92.75 73 GLN A N 1
ATOM 579 C CA . GLN A 1 73 ? -2.701 23.254 -41.148 1.00 92.75 73 GLN A CA 1
ATOM 580 C C . GLN A 1 73 ? -3.408 22.684 -39.921 1.00 92.75 73 GLN A C 1
ATOM 582 O O . GLN A 1 73 ? -2.851 22.692 -38.830 1.00 92.75 73 GLN A O 1
ATOM 587 N N . GLU A 1 74 ? -4.637 22.202 -40.080 1.00 95.19 74 GLU A N 1
ATOM 588 C CA . GLU A 1 74 ? -5.357 21.525 -38.997 1.00 95.19 74 GLU A CA 1
ATOM 589 C C . GLU A 1 74 ? -4.793 20.113 -38.801 1.00 95.19 74 GLU A C 1
ATOM 591 O O . GLU A 1 74 ? -4.675 19.358 -39.763 1.00 95.19 74 GLU A O 1
ATOM 596 N N . ILE A 1 75 ? -4.438 19.762 -37.563 1.00 94.56 75 ILE A N 1
ATOM 597 C CA . ILE A 1 75 ? -3.962 18.416 -37.222 1.00 94.56 75 ILE A CA 1
ATOM 598 C C . ILE A 1 75 ? -5.171 17.525 -36.900 1.00 94.56 75 ILE A C 1
ATOM 600 O O . ILE A 1 75 ? -5.386 16.476 -37.513 1.00 94.56 75 ILE A O 1
ATOM 604 N N . PHE A 1 76 ? -5.972 17.963 -35.930 1.00 96.06 76 PHE A N 1
ATOM 605 C CA . PHE A 1 76 ? -7.216 17.326 -35.521 1.00 96.06 76 PHE A CA 1
ATOM 606 C C . PHE A 1 76 ? -8.134 18.324 -34.810 1.00 96.06 76 PHE A C 1
ATOM 608 O O . PHE A 1 76 ? -7.722 19.395 -34.353 1.00 96.06 76 PHE A O 1
ATOM 615 N N . THR A 1 77 ? -9.399 17.939 -34.705 1.00 96.75 77 THR A N 1
ATOM 616 C CA . THR A 1 77 ? -10.453 18.643 -33.984 1.00 96.75 77 THR A CA 1
ATOM 617 C C . THR A 1 77 ? -10.909 17.799 -32.799 1.00 96.75 77 THR A C 1
ATOM 619 O O . THR A 1 77 ? -11.170 16.609 -32.957 1.00 96.75 77 THR A O 1
ATOM 622 N N . VAL A 1 78 ? -11.063 18.423 -31.631 1.00 96.31 78 VAL A N 1
ATOM 623 C CA . VAL A 1 78 ? -11.614 17.794 -30.425 1.00 96.31 78 VAL A CA 1
ATOM 624 C C . VAL A 1 78 ? -12.970 18.405 -30.086 1.00 96.31 78 VAL A C 1
ATOM 626 O O . VAL A 1 78 ? -13.089 19.611 -29.864 1.00 96.31 78 VAL A O 1
ATOM 629 N N . ASP A 1 79 ? -13.994 17.560 -30.030 1.00 93.56 79 ASP A N 1
ATOM 630 C CA . ASP A 1 79 ? -15.329 17.896 -29.547 1.00 93.56 79 ASP A CA 1
ATOM 631 C C . ASP A 1 79 ? -15.440 17.580 -28.057 1.00 93.56 79 ASP A C 1
ATOM 633 O O . ASP A 1 79 ? -15.453 16.416 -27.676 1.00 93.56 79 ASP A O 1
ATOM 637 N N . LEU A 1 80 ? -15.548 18.618 -27.228 1.00 92.25 80 LEU A N 1
ATOM 638 C CA . LEU A 1 80 ? -15.713 18.539 -25.779 1.00 92.25 80 LEU A CA 1
ATOM 639 C C . LEU A 1 80 ? -17.190 18.704 -25.412 1.00 92.25 80 LEU A C 1
ATOM 641 O O . LEU A 1 80 ? -17.811 19.738 -25.683 1.00 92.25 80 LEU A O 1
ATOM 645 N N . ILE A 1 81 ? -17.743 17.687 -24.766 1.00 89.75 81 ILE A N 1
ATOM 646 C CA . ILE A 1 81 ? -19.111 17.630 -24.260 1.00 89.75 81 ILE A CA 1
ATOM 647 C C . ILE A 1 81 ? -19.046 17.784 -22.745 1.00 89.75 81 ILE A C 1
ATOM 649 O O . ILE A 1 81 ? -18.489 16.936 -22.054 1.00 89.75 81 ILE A O 1
ATOM 653 N N . GLU A 1 82 ? -19.616 18.870 -22.230 1.00 90.25 82 GLU A N 1
ATOM 654 C CA . GLU A 1 82 ? -19.680 19.114 -20.789 1.00 90.25 82 GLU A CA 1
ATOM 655 C C . GLU A 1 82 ? -20.639 18.121 -20.132 1.00 90.25 82 GLU A C 1
ATOM 657 O O . GLU A 1 82 ? -21.795 17.975 -20.537 1.00 90.25 82 GLU A O 1
ATOM 662 N N . THR A 1 83 ? -20.161 17.450 -19.094 1.00 86.56 83 THR A N 1
ATOM 663 C CA . THR A 1 83 ? -20.886 16.372 -18.406 1.00 86.56 83 THR A CA 1
ATOM 664 C C . THR A 1 83 ? -21.182 16.733 -16.961 1.00 86.56 83 THR A C 1
ATOM 666 O O . THR A 1 83 ? -22.305 16.549 -16.486 1.00 86.56 83 THR A O 1
ATOM 669 N N . LYS A 1 84 ? -20.190 17.290 -16.261 1.00 88.88 84 LYS A N 1
ATOM 670 C CA . LYS A 1 84 ? -20.302 17.690 -14.860 1.00 88.88 84 LYS A CA 1
ATOM 671 C C . LYS A 1 84 ? -19.522 18.966 -14.597 1.00 88.88 84 LYS A C 1
ATOM 673 O O . LYS A 1 84 ? -18.459 19.180 -15.170 1.00 88.88 84 LYS A O 1
ATOM 678 N N . LYS A 1 85 ? -20.052 19.806 -13.711 1.00 91.94 85 LYS A N 1
ATOM 679 C CA . LYS A 1 85 ? -19.454 21.082 -13.331 1.00 91.94 85 LYS A CA 1
ATOM 680 C C . LYS A 1 85 ? -19.536 21.281 -11.824 1.00 91.94 85 LYS A C 1
ATOM 682 O O . LYS A 1 85 ? -20.606 21.120 -11.240 1.00 91.94 85 LYS A O 1
ATOM 687 N N . TYR A 1 86 ? -18.423 21.703 -11.243 1.00 93.69 86 TYR A N 1
ATOM 688 C CA . TYR A 1 86 ? -18.313 22.174 -9.872 1.00 93.69 86 TYR A CA 1
ATOM 689 C C . TYR A 1 86 ? -17.875 23.632 -9.870 1.00 93.69 86 TYR A C 1
ATOM 691 O O . TYR A 1 86 ? -16.995 24.011 -10.641 1.00 93.69 86 TYR A O 1
ATOM 699 N N . THR A 1 87 ? -18.474 24.432 -8.994 1.00 96.44 87 THR A N 1
ATOM 700 C CA . THR A 1 87 ? -18.167 25.858 -8.854 1.00 96.44 87 THR A CA 1
ATOM 701 C C . THR A 1 87 ? -17.833 26.168 -7.401 1.00 96.44 87 THR A C 1
ATOM 703 O O . THR A 1 87 ? -18.577 25.757 -6.506 1.00 96.44 87 THR A O 1
ATOM 706 N N . VAL A 1 88 ? -16.743 26.907 -7.190 1.00 97.25 88 VAL A N 1
ATOM 707 C CA . VAL A 1 88 ? -16.363 27.512 -5.906 1.00 97.25 88 VAL A CA 1
ATOM 708 C C . VAL A 1 88 ? -16.280 29.027 -6.103 1.00 97.25 88 VAL A C 1
ATOM 710 O O . VAL A 1 88 ? -15.488 29.521 -6.910 1.00 97.25 88 VAL A O 1
ATOM 713 N N . GLU A 1 89 ? -17.139 29.774 -5.409 1.00 96.38 89 GLU A N 1
ATOM 714 C CA . GLU A 1 89 ? -17.224 31.236 -5.517 1.00 96.38 89 GLU A CA 1
ATOM 715 C C . GLU A 1 89 ? -16.340 31.915 -4.468 1.00 96.38 89 GLU A C 1
ATOM 717 O O . GLU A 1 89 ? -16.787 32.229 -3.369 1.00 96.38 89 GLU A O 1
ATOM 722 N N . GLY A 1 90 ? -15.079 32.154 -4.824 1.00 94.19 90 GLY A N 1
ATOM 723 C CA . GLY A 1 90 ? -14.093 32.754 -3.935 1.00 94.19 90 GLY A CA 1
ATOM 724 C C . GLY A 1 90 ? -14.166 34.269 -3.756 1.00 94.19 90 GLY A C 1
ATOM 725 O O . GLY A 1 90 ? -14.882 35.032 -4.424 1.00 94.19 90 GLY A O 1
ATOM 726 N N . HIS A 1 91 ? -13.318 34.742 -2.852 1.00 92.88 91 HIS A N 1
ATOM 727 C CA . HIS A 1 91 ? -13.132 36.151 -2.534 1.00 92.88 91 HIS A CA 1
ATOM 728 C C . HIS A 1 91 ? -12.240 36.874 -3.543 1.00 92.88 91 HIS A C 1
ATOM 730 O O . HIS A 1 91 ? -12.413 38.079 -3.735 1.00 92.88 91 HIS A O 1
ATOM 736 N N . THR A 1 92 ? -11.362 36.155 -4.230 1.00 93.00 92 THR A N 1
ATOM 737 C CA . THR A 1 92 ? -10.434 36.663 -5.247 1.00 93.00 92 THR A CA 1
ATOM 738 C C . THR A 1 92 ? -10.867 36.278 -6.662 1.00 93.00 92 THR A C 1
ATOM 740 O O . THR A 1 92 ? -10.817 37.115 -7.569 1.00 93.00 92 THR A O 1
ATOM 743 N N . CYS A 1 93 ? -11.372 35.056 -6.853 1.00 95.06 93 CYS A N 1
ATOM 744 C CA . CYS A 1 93 ? -11.881 34.564 -8.130 1.00 95.06 93 CYS A CA 1
ATOM 745 C C . CYS A 1 93 ? -12.991 33.517 -7.959 1.00 95.06 93 CYS A C 1
ATOM 747 O O . CYS A 1 93 ? -13.144 32.910 -6.903 1.00 95.06 93 CYS A O 1
ATOM 749 N N . THR A 1 94 ? -13.765 33.298 -9.020 1.00 97.19 94 THR A N 1
ATOM 750 C CA . THR A 1 94 ? -14.660 32.140 -9.140 1.00 97.19 94 THR A CA 1
ATOM 751 C C . THR A 1 94 ? -13.931 31.036 -9.892 1.00 97.19 94 THR A C 1
ATOM 753 O O . THR A 1 94 ? -13.399 31.291 -10.975 1.00 97.19 94 THR A O 1
ATOM 756 N N . VAL A 1 95 ? -13.929 29.820 -9.346 1.00 97.69 95 VAL A N 1
ATOM 757 C CA . VAL A 1 95 ? -13.337 28.644 -9.991 1.00 97.69 95 VAL A CA 1
ATOM 758 C C . VAL A 1 95 ? -14.431 27.697 -10.456 1.00 97.69 95 VAL A C 1
ATOM 760 O O . VAL A 1 95 ? -15.259 27.261 -9.659 1.00 97.69 95 VAL A O 1
ATOM 763 N N . ASP A 1 96 ? -14.392 27.348 -11.737 1.00 96.44 96 ASP A N 1
ATOM 764 C CA . ASP A 1 96 ? -15.219 26.318 -12.351 1.00 96.44 96 ASP A CA 1
ATOM 765 C C . ASP A 1 96 ? -14.343 25.127 -12.759 1.00 96.44 96 ASP A C 1
ATOM 767 O O . ASP A 1 96 ? -13.484 25.261 -13.630 1.00 96.44 96 ASP A O 1
ATOM 771 N N . MET A 1 97 ? -14.581 23.955 -12.170 1.00 94.25 97 MET A N 1
ATOM 772 C CA . MET A 1 97 ? -14.004 22.684 -12.618 1.00 94.25 97 MET A CA 1
ATOM 773 C C . MET A 1 97 ? -15.052 21.924 -13.429 1.00 94.25 97 MET A C 1
ATOM 775 O O . MET A 1 97 ? -16.119 21.582 -12.915 1.00 94.25 97 MET A O 1
ATOM 779 N N . ILE A 1 98 ? -14.769 21.692 -14.709 1.00 91.62 98 ILE A N 1
ATOM 780 C CA . ILE A 1 98 ? -15.716 21.134 -15.678 1.00 91.62 98 ILE A CA 1
ATOM 781 C C . ILE A 1 98 ? -15.121 19.858 -16.263 1.00 91.62 98 ILE A C 1
ATOM 783 O O . ILE A 1 98 ? -14.036 19.896 -16.836 1.00 91.62 98 ILE A O 1
ATOM 787 N N . TYR A 1 99 ? -15.834 18.745 -16.129 1.00 89.25 99 TYR A N 1
ATOM 788 C CA . TYR A 1 99 ? -15.474 17.460 -16.720 1.00 89.25 99 TYR A CA 1
ATOM 789 C C . TYR A 1 99 ? -16.044 17.332 -18.131 1.00 89.25 99 TYR A C 1
ATOM 791 O O . TYR A 1 99 ? -17.108 17.888 -18.438 1.00 89.25 99 TYR A O 1
ATOM 799 N N . PHE A 1 100 ? -15.335 16.583 -18.976 1.00 86.56 100 PHE A N 1
ATOM 800 C CA . PHE A 1 100 ? -15.684 16.406 -20.380 1.00 86.56 100 PHE A CA 1
ATOM 801 C C . PHE A 1 100 ? -15.727 14.940 -20.800 1.00 86.56 100 PHE A C 1
ATOM 803 O O . PHE A 1 100 ? -14.839 14.159 -20.477 1.00 86.56 100 PHE A O 1
ATOM 810 N N . GLU A 1 101 ? -16.720 14.609 -21.616 1.00 86.69 101 GLU A N 1
ATOM 811 C CA . GLU A 1 101 ? -16.639 13.523 -22.598 1.00 86.69 101 GLU A CA 1
ATOM 812 C C . GLU A 1 101 ? -16.372 14.118 -23.979 1.00 86.69 101 GLU A C 1
ATOM 814 O O . GLU A 1 101 ? -16.439 15.334 -24.165 1.00 86.69 101 GLU A O 1
ATOM 819 N N . GLY A 1 102 ? -16.080 13.288 -24.975 1.00 88.81 102 GLY A N 1
ATOM 820 C CA . GLY A 1 102 ? -15.826 13.823 -26.300 1.00 88.81 102 GLY A CA 1
ATOM 821 C C . GLY A 1 102 ? -15.201 12.864 -27.287 1.00 88.81 102 GLY A C 1
ATOM 822 O O . GLY A 1 102 ? -14.913 11.709 -26.982 1.00 88.81 102 GLY A O 1
ATOM 823 N N . SER A 1 103 ? -14.947 13.398 -28.474 1.00 90.44 103 SER A N 1
ATOM 824 C CA . SER A 1 103 ? -14.269 12.695 -29.557 1.00 90.44 103 SER A CA 1
ATOM 825 C C . SER A 1 103 ? -13.231 13.586 -30.220 1.00 90.44 103 SER A C 1
ATOM 827 O O . SER A 1 103 ? -13.416 14.796 -30.342 1.00 90.44 103 SER A O 1
ATOM 829 N N . CYS A 1 104 ? -12.163 12.967 -30.697 1.00 94.44 104 CYS A N 1
ATOM 830 C CA . CYS A 1 104 ? -11.144 13.569 -31.533 1.00 94.44 104 CYS A CA 1
ATOM 831 C C . CYS A 1 104 ? -11.280 13.034 -32.957 1.00 94.44 104 CYS A C 1
ATOM 833 O O . CYS A 1 104 ? -11.406 11.827 -33.162 1.00 94.44 104 CYS A O 1
ATOM 835 N N . SER A 1 105 ? -11.239 13.923 -33.942 1.00 94.06 105 SER A N 1
ATOM 836 C CA . SER A 1 105 ? -11.238 13.552 -35.353 1.00 94.06 105 SER A CA 1
ATOM 837 C C . SER A 1 105 ? -10.267 14.418 -36.135 1.00 94.06 105 SER A C 1
ATOM 839 O O . SER A 1 105 ? -10.324 15.645 -36.028 1.00 94.06 105 SER A O 1
ATOM 841 N N . GLY A 1 106 ? -9.426 13.812 -36.961 1.00 92.62 106 GLY A N 1
ATOM 842 C CA . GLY A 1 106 ? -8.427 14.534 -37.733 1.00 92.62 106 GLY A CA 1
ATOM 843 C C . GLY A 1 106 ? -7.686 13.664 -38.731 1.00 92.62 106 GLY A C 1
ATOM 844 O O . GLY A 1 106 ? -7.871 12.449 -38.797 1.00 92.62 106 GLY A O 1
ATOM 845 N N . GLU A 1 107 ? -6.831 14.312 -39.517 1.00 88.31 107 GLU A N 1
ATOM 846 C CA . GLU A 1 107 ? -6.004 13.631 -40.516 1.00 88.31 107 GLU A CA 1
ATOM 847 C C . GLU A 1 107 ? -4.913 12.780 -39.860 1.00 88.31 107 GLU A C 1
ATOM 849 O O . GLU A 1 107 ? -4.564 11.737 -40.398 1.00 88.31 107 GLU A O 1
ATOM 854 N N . TYR A 1 108 ? -4.411 13.196 -38.692 1.00 90.31 108 TYR A N 1
ATOM 855 C CA . TYR A 1 108 ? -3.284 12.544 -38.016 1.00 90.31 108 TYR A CA 1
ATOM 856 C C . TYR A 1 108 ? -3.695 11.632 -36.860 1.00 90.31 108 TYR A C 1
ATOM 858 O O . TYR A 1 108 ? -2.969 10.695 -36.547 1.00 90.31 108 TYR A O 1
ATOM 866 N N . PHE A 1 109 ? -4.835 11.899 -36.217 1.00 93.62 109 PHE A N 1
ATOM 867 C CA . PHE A 1 109 ? -5.296 11.128 -35.066 1.00 93.62 109 PHE A CA 1
ATOM 868 C C . PHE A 1 109 ? -6.816 11.202 -34.913 1.00 93.62 109 PHE A C 1
ATOM 870 O O . PHE A 1 109 ? -7.418 12.261 -35.103 1.00 93.62 109 PHE A O 1
ATOM 877 N N . ASN A 1 110 ? -7.430 10.076 -34.557 1.00 90.69 110 ASN A N 1
ATOM 878 C CA . ASN A 1 110 ? -8.864 9.954 -34.303 1.00 90.69 110 ASN A CA 1
ATOM 879 C C . ASN A 1 110 ? -9.077 9.131 -33.033 1.00 90.69 110 ASN A C 1
ATOM 881 O O . ASN A 1 110 ? -8.386 8.139 -32.837 1.00 90.69 110 ASN A O 1
ATOM 885 N N . GLY A 1 111 ? -10.028 9.496 -32.177 1.00 91.75 111 GLY A N 1
ATOM 886 C CA . GLY A 1 111 ? -10.237 8.785 -30.916 1.00 91.75 111 GLY A CA 1
ATOM 887 C C . GLY A 1 111 ? -11.378 9.326 -30.067 1.00 91.75 111 GLY A C 1
ATOM 888 O O . GLY A 1 111 ? -12.127 10.205 -30.489 1.00 91.75 111 GLY A O 1
ATOM 889 N N . GLU A 1 112 ? -11.484 8.820 -28.846 1.00 87.94 112 GLU A N 1
ATOM 890 C CA . GLU A 1 112 ? -12.480 9.228 -27.855 1.00 87.94 112 GLU A CA 1
ATOM 891 C C . GLU A 1 112 ? -11.806 9.691 -26.563 1.00 87.94 112 GLU A C 1
ATOM 893 O O . GLU A 1 112 ? -10.711 9.239 -26.210 1.00 87.94 112 GLU A O 1
ATOM 898 N N . LEU A 1 113 ? -12.452 10.631 -25.875 1.00 85.50 113 LEU A N 1
ATOM 899 C CA . LEU A 1 113 ? -11.965 11.154 -24.605 1.00 85.50 113 LEU A CA 1
ATOM 900 C C . LEU A 1 113 ? -12.242 10.177 -23.465 1.00 85.50 113 LEU A C 1
ATOM 902 O O . LEU A 1 113 ? -13.313 9.579 -23.384 1.00 85.50 113 LEU A O 1
ATOM 906 N N . ILE A 1 114 ? -11.312 10.103 -22.519 1.00 73.62 114 ILE A N 1
ATOM 907 C CA . ILE A 1 114 ? -11.501 9.356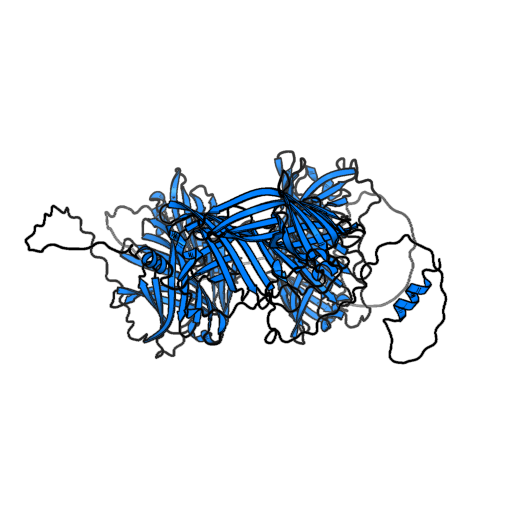 -21.276 1.00 73.62 114 ILE A CA 1
ATOM 908 C C . ILE A 1 114 ? -12.184 10.282 -20.261 1.00 73.62 114 ILE A C 1
ATOM 910 O O . ILE A 1 114 ? -11.571 11.224 -19.750 1.00 73.62 114 ILE A O 1
ATOM 914 N N . TYR A 1 115 ? -13.471 10.022 -20.005 1.00 54.72 115 TYR A N 1
ATOM 915 C CA . TYR A 1 115 ? -14.386 10.896 -19.255 1.00 54.72 115 TYR A CA 1
ATOM 916 C C . TYR A 1 115 ? -13.850 11.349 -17.885 1.00 54.72 115 TYR A C 1
ATOM 918 O O . TYR A 1 115 ? -13.903 12.530 -17.552 1.00 54.72 115 TYR A O 1
ATOM 926 N N . LYS A 1 116 ? -13.316 10.419 -17.084 1.00 64.25 116 LYS A N 1
ATOM 927 C CA . LYS A 1 116 ? -12.882 10.706 -15.703 1.00 64.25 116 LYS A CA 1
ATOM 928 C C . LYS A 1 116 ? -11.533 11.412 -15.601 1.00 64.25 116 LYS A C 1
ATOM 930 O O . LYS A 1 116 ? -11.211 11.942 -14.544 1.00 64.25 116 LYS A O 1
ATOM 935 N N . ASP A 1 117 ? -10.800 11.478 -16.705 1.00 66.50 117 ASP A N 1
ATOM 936 C CA . ASP A 1 117 ? -9.469 12.075 -16.734 1.00 66.50 117 ASP A CA 1
ATOM 937 C C . ASP A 1 117 ? -9.464 13.442 -17.413 1.00 66.50 117 ASP A C 1
ATOM 939 O O . ASP A 1 117 ? -8.520 14.215 -17.259 1.00 66.50 117 ASP A O 1
ATOM 943 N N . SER A 1 118 ? -10.518 13.756 -18.172 1.00 84.94 118 SER A N 1
ATOM 944 C CA . SER A 1 118 ? -10.590 14.973 -18.971 1.00 84.94 118 SER A CA 1
ATOM 945 C C . SER A 1 118 ? -11.393 16.054 -18.253 1.00 84.94 118 SER A C 1
ATOM 947 O O . SER A 1 118 ? -12.602 15.932 -18.051 1.00 84.94 118 SER A O 1
ATOM 949 N N . SER A 1 119 ? -10.727 17.147 -17.887 1.00 91.06 119 SER A N 1
ATOM 950 C CA . SER A 1 119 ? -11.366 18.297 -17.244 1.00 91.06 119 SER A CA 1
ATOM 951 C C . SER A 1 119 ? -10.694 19.612 -17.623 1.00 91.06 119 SER A C 1
ATOM 953 O O . SER A 1 119 ? -9.518 19.649 -17.983 1.00 91.06 119 SER A O 1
ATOM 955 N N . THR A 1 120 ? -11.426 20.718 -17.514 1.00 92.75 120 THR A N 1
ATOM 956 C CA . THR A 1 120 ? -10.826 22.053 -17.453 1.00 92.75 120 THR A CA 1
ATOM 957 C C . THR A 1 120 ? -11.091 22.707 -16.111 1.00 92.75 120 THR A C 1
ATOM 959 O O . THR A 1 120 ? -12.113 22.462 -15.468 1.00 92.75 120 THR A O 1
ATOM 962 N N . VAL A 1 121 ? -10.159 23.566 -15.712 1.00 94.56 121 VAL A N 1
ATOM 963 C CA . VAL A 1 121 ? -10.345 24.516 -14.624 1.00 94.56 121 VAL A CA 1
ATOM 964 C C . VAL A 1 121 ? -10.320 25.918 -15.213 1.00 94.56 121 VAL A C 1
ATOM 966 O O . VAL A 1 121 ? -9.311 26.327 -15.787 1.00 94.56 121 VAL A O 1
ATOM 969 N N . VAL A 1 122 ? -11.421 26.645 -15.029 1.00 95.12 122 VAL A N 1
ATOM 970 C CA . VAL A 1 122 ? -11.559 28.056 -15.395 1.00 95.12 122 VAL A CA 1
ATOM 971 C C . VAL A 1 122 ? -11.569 28.893 -14.124 1.00 95.12 122 VAL A C 1
ATOM 973 O O . VAL A 1 122 ? -12.444 28.724 -13.277 1.00 95.12 122 VAL A O 1
ATOM 976 N N . LYS A 1 123 ? -10.628 29.825 -13.994 1.00 96.31 123 LYS A N 1
ATOM 977 C CA . LYS A 1 123 ? -10.578 30.809 -12.910 1.00 96.31 123 LYS A CA 1
ATOM 978 C C . LYS A 1 123 ? -10.954 32.172 -13.470 1.00 96.31 123 LYS A C 1
ATOM 980 O O . LYS A 1 123 ? -10.282 32.684 -14.359 1.00 96.31 123 LYS A O 1
ATOM 985 N N . SER A 1 124 ? -12.027 32.757 -12.954 1.00 96.19 124 SER A N 1
ATOM 986 C CA . SER A 1 124 ? -12.498 34.096 -13.320 1.00 96.19 124 SER A CA 1
ATOM 987 C C . SER A 1 124 ? -12.205 35.062 -12.177 1.00 96.19 124 SER A C 1
ATOM 989 O O . SER A 1 124 ? -12.912 35.065 -11.167 1.00 96.19 124 SER A O 1
ATOM 991 N N . PHE A 1 125 ? -11.142 35.854 -12.303 1.00 93.19 125 PHE A N 1
ATOM 992 C CA . PHE A 1 125 ? -10.706 36.784 -11.264 1.00 93.19 125 PHE A CA 1
ATOM 993 C C . PHE A 1 125 ? -11.568 38.045 -11.238 1.00 93.19 125 PHE A C 1
ATOM 995 O O . PHE A 1 125 ? -12.103 38.498 -12.253 1.00 93.19 125 PHE A O 1
ATOM 1002 N N . LYS A 1 126 ? -11.699 38.651 -10.054 1.00 90.25 126 LYS A N 1
ATOM 1003 C CA . LYS A 1 126 ? -12.522 39.859 -9.864 1.00 90.25 126 LYS A CA 1
ATOM 1004 C C . LYS A 1 126 ? -11.981 41.102 -10.576 1.00 90.25 126 LYS A C 1
ATOM 1006 O O . LYS A 1 126 ? -12.736 42.050 -10.781 1.00 90.25 126 LYS A O 1
ATOM 1011 N N . ASP A 1 127 ? -10.710 41.101 -10.969 1.00 89.88 127 ASP A N 1
ATOM 1012 C CA . ASP A 1 127 ? -10.110 42.148 -11.804 1.00 89.88 127 ASP A CA 1
ATOM 1013 C C . ASP A 1 127 ? -10.456 42.009 -13.301 1.00 89.88 127 ASP A C 1
ATOM 1015 O O . ASP A 1 127 ? -10.120 42.886 -14.098 1.00 89.88 127 ASP A O 1
ATOM 1019 N N . GLY A 1 128 ? -11.179 40.947 -13.674 1.00 86.69 128 GLY A N 1
ATOM 1020 C CA . GLY A 1 128 ? -11.604 40.647 -15.037 1.00 86.69 128 GLY A CA 1
ATOM 1021 C C . GLY A 1 128 ? -10.649 39.738 -15.812 1.00 86.69 128 GLY A C 1
ATOM 1022 O O . GLY A 1 128 ? -10.969 39.390 -16.950 1.00 86.69 128 GLY A O 1
ATOM 1023 N N . SER A 1 129 ? -9.509 39.343 -15.233 1.00 88.94 129 SER A N 1
ATOM 1024 C CA . SER A 1 129 ? -8.615 38.350 -15.836 1.00 88.94 129 SER A CA 1
ATOM 1025 C C . SER A 1 129 ? -9.198 36.933 -15.745 1.00 88.94 129 SER A C 1
ATOM 1027 O O . SER A 1 129 ? -10.006 36.619 -14.865 1.00 88.94 129 SER A O 1
ATOM 1029 N N . VAL A 1 130 ? -8.829 36.076 -16.702 1.00 89.62 130 VAL A N 1
ATOM 1030 C CA . VAL A 1 130 ? -9.312 34.692 -16.797 1.00 89.62 130 VAL A CA 1
ATOM 1031 C C . VAL A 1 130 ? -8.140 33.759 -17.074 1.00 89.62 130 VAL A C 1
ATOM 1033 O O . VAL A 1 130 ? -7.390 33.984 -18.022 1.00 89.62 130 VAL A O 1
ATOM 1036 N N . GLU A 1 131 ? -8.030 32.692 -16.288 1.00 92.38 131 GLU A N 1
ATOM 1037 C CA . GLU A 1 131 ? -7.157 31.545 -16.560 1.00 92.38 131 GLU A CA 1
ATOM 1038 C C . GLU A 1 131 ? -8.025 30.332 -16.919 1.00 92.38 131 GLU A C 1
ATOM 1040 O O . GLU A 1 131 ? -8.994 30.045 -16.220 1.00 92.38 131 GLU A O 1
ATOM 1045 N N . ASP A 1 132 ? -7.696 29.610 -17.990 1.00 92.81 132 ASP A N 1
ATOM 1046 C CA . ASP A 1 132 ? -8.384 28.373 -18.399 1.00 92.81 132 ASP A CA 1
ATOM 1047 C C . ASP A 1 132 ? -7.314 27.350 -18.816 1.00 92.81 132 ASP A C 1
ATOM 1049 O O . ASP A 1 132 ? -6.498 27.624 -19.701 1.00 92.81 132 ASP A O 1
ATOM 1053 N N . ILE A 1 133 ? -7.261 26.212 -18.115 1.00 93.31 133 ILE A N 1
ATOM 1054 C CA . ILE A 1 133 ? -6.313 25.122 -18.391 1.00 93.31 133 ILE A CA 1
ATOM 1055 C C . ILE A 1 133 ? -7.069 23.799 -18.473 1.00 93.31 133 ILE A C 1
ATOM 1057 O O . ILE A 1 133 ? -7.458 23.219 -17.446 1.00 93.31 133 ILE A O 1
ATOM 1061 N N . ALA A 1 134 ? -7.178 23.267 -19.687 1.00 92.88 134 ALA A N 1
ATOM 1062 C CA . ALA A 1 134 ? -7.767 21.962 -19.939 1.00 92.88 134 ALA A CA 1
ATOM 1063 C C . ALA A 1 134 ? -6.706 20.856 -19.894 1.00 92.88 134 ALA A C 1
ATOM 1065 O O . ALA A 1 134 ? -5.584 21.027 -20.363 1.00 92.88 134 ALA A O 1
ATOM 1066 N N . ARG A 1 135 ? -7.067 19.707 -19.325 1.00 92.94 135 ARG A N 1
ATOM 1067 C CA . ARG A 1 135 ? -6.359 18.435 -19.484 1.00 92.94 135 ARG A CA 1
ATOM 1068 C C . ARG A 1 135 ? -7.281 17.489 -20.219 1.00 92.94 135 ARG A C 1
ATOM 1070 O O . ARG A 1 135 ? -8.393 17.244 -19.757 1.00 92.94 135 ARG A O 1
ATOM 1077 N N . ILE A 1 136 ? -6.838 17.018 -21.375 1.00 92.50 136 ILE A N 1
ATOM 1078 C CA . ILE A 1 136 ? -7.637 16.198 -22.278 1.00 92.50 136 ILE A CA 1
ATOM 1079 C C . ILE A 1 136 ? -6.862 14.919 -22.556 1.00 92.50 136 ILE A C 1
ATOM 1081 O O . ILE A 1 136 ? -5.722 14.969 -23.013 1.00 92.50 136 ILE A O 1
ATOM 1085 N N . TYR A 1 137 ? -7.509 13.784 -22.316 1.00 89.62 137 TYR A N 1
ATOM 1086 C CA . TYR A 1 137 ? -6.937 12.469 -22.568 1.00 89.62 137 TYR A CA 1
ATOM 1087 C C . TYR A 1 137 ? -7.744 11.761 -23.630 1.00 89.62 137 TYR A C 1
ATOM 1089 O O . TYR A 1 137 ? -8.952 11.590 -23.479 1.00 89.62 137 TYR A O 1
ATOM 1097 N N . ILE A 1 138 ? -7.065 11.348 -24.693 1.00 91.25 138 ILE A N 1
ATOM 1098 C CA . ILE A 1 138 ? -7.697 10.784 -25.878 1.00 91.25 138 ILE A CA 1
ATOM 1099 C C . ILE A 1 138 ? -7.086 9.411 -26.130 1.00 91.25 138 ILE A C 1
ATOM 1101 O O . ILE A 1 138 ? -5.870 9.295 -26.279 1.00 91.25 138 ILE A O 1
ATOM 1105 N N . LYS A 1 139 ? -7.929 8.381 -26.204 1.00 88.88 139 LYS A N 1
ATOM 1106 C CA . LYS A 1 139 ? -7.552 7.045 -26.674 1.00 88.88 139 LYS A CA 1
ATOM 1107 C C . LYS A 1 139 ? -8.035 6.890 -28.108 1.00 88.88 139 LYS A C 1
ATOM 1109 O O . LYS A 1 139 ? -9.204 7.142 -28.392 1.00 88.88 139 LYS A O 1
ATOM 1114 N N . GLY A 1 140 ? -7.152 6.491 -29.012 1.00 91.19 140 GLY A N 1
ATOM 1115 C CA . GLY A 1 140 ? -7.462 6.516 -30.433 1.00 91.19 140 GLY A CA 1
ATOM 1116 C C . GLY A 1 140 ? -6.457 5.779 -31.297 1.00 91.19 140 GLY A C 1
ATOM 1117 O O . GLY A 1 140 ? -5.706 4.931 -30.817 1.00 91.19 140 GLY A O 1
ATOM 1118 N N . THR A 1 141 ? -6.460 6.110 -32.581 1.00 89.50 141 THR A N 1
ATOM 1119 C CA . THR A 1 141 ? -5.527 5.588 -33.572 1.00 89.50 141 THR A CA 1
ATOM 1120 C C . THR A 1 141 ? -4.965 6.706 -34.442 1.00 89.50 141 THR A C 1
ATOM 1122 O O . THR A 1 141 ? -5.662 7.683 -34.743 1.00 89.50 141 THR A O 1
ATOM 1125 N N . ASP A 1 142 ? -3.721 6.546 -34.887 1.00 91.19 142 ASP A N 1
ATOM 1126 C CA . ASP A 1 142 ? -3.134 7.398 -35.923 1.00 91.19 142 ASP A CA 1
ATOM 1127 C C . ASP A 1 142 ? -3.741 7.120 -37.318 1.00 91.19 142 ASP A C 1
ATOM 1129 O O . ASP A 1 142 ? -4.679 6.331 -37.484 1.00 91.19 142 ASP A O 1
ATOM 1133 N N . ASN A 1 143 ? -3.204 7.775 -38.348 1.00 86.50 143 ASN A N 1
ATOM 1134 C CA . ASN A 1 143 ? -3.633 7.607 -39.739 1.00 86.50 143 ASN A CA 1
ATOM 1135 C C . ASN A 1 143 ? -3.258 6.255 -40.376 1.00 86.50 143 ASN A C 1
ATOM 1137 O O . ASN A 1 143 ? -3.797 5.906 -41.429 1.00 86.50 143 ASN A O 1
ATOM 1141 N N . ASN A 1 144 ? -2.381 5.484 -39.734 1.00 85.56 144 ASN A N 1
ATOM 1142 C CA . ASN A 1 144 ? -1.999 4.130 -40.124 1.00 85.56 144 ASN A CA 1
ATOM 1143 C C . ASN A 1 144 ? -2.775 3.055 -39.339 1.00 85.56 144 ASN A C 1
ATOM 1145 O O . ASN A 1 144 ? -2.558 1.865 -39.564 1.00 85.56 144 ASN A O 1
ATOM 1149 N N . ASN A 1 145 ? -3.727 3.461 -38.487 1.00 84.25 145 ASN A N 1
ATOM 1150 C CA . ASN A 1 145 ? -4.477 2.630 -37.540 1.00 84.25 145 ASN A CA 1
ATOM 1151 C C . ASN A 1 145 ? -3.637 2.037 -36.395 1.00 84.25 145 ASN A C 1
ATOM 1153 O O . ASN A 1 145 ? -4.056 1.058 -35.776 1.00 84.25 145 ASN A O 1
ATOM 1157 N N . ASN A 1 146 ? -2.486 2.625 -36.076 1.00 82.00 146 ASN A N 1
ATOM 1158 C CA . ASN A 1 146 ? -1.747 2.280 -34.869 1.00 82.00 146 ASN A CA 1
ATOM 1159 C C . ASN A 1 146 ? -2.497 2.838 -33.657 1.00 82.00 146 ASN A C 1
ATOM 1161 O O . ASN A 1 146 ? -2.787 4.035 -33.603 1.00 82.00 146 ASN A O 1
ATOM 1165 N N . ALA A 1 147 ? -2.827 1.978 -32.694 1.00 86.62 147 ALA A N 1
ATOM 1166 C CA . ALA A 1 147 ? -3.463 2.400 -31.453 1.00 86.62 147 ALA A CA 1
ATOM 1167 C C . ALA A 1 147 ? -2.490 3.229 -30.608 1.00 86.62 147 ALA A C 1
ATOM 1169 O O . ALA A 1 147 ? -1.344 2.834 -30.412 1.00 86.62 147 ALA A O 1
ATOM 1170 N N . ALA A 1 148 ? -2.960 4.364 -30.096 1.00 87.50 148 ALA A N 1
ATOM 1171 C CA . ALA A 1 148 ? -2.173 5.238 -29.241 1.00 87.50 148 ALA A CA 1
ATOM 1172 C C . ALA A 1 148 ? -3.062 6.074 -28.322 1.00 87.50 148 ALA A C 1
ATOM 1174 O O . ALA A 1 148 ? -4.278 6.208 -28.515 1.00 87.50 148 ALA A O 1
ATOM 1175 N N . ARG A 1 149 ? -2.433 6.681 -27.323 1.00 90.81 149 ARG A N 1
ATOM 1176 C CA . ARG A 1 149 ? -3.029 7.706 -26.475 1.00 90.81 149 ARG A CA 1
ATOM 1177 C C . ARG A 1 149 ? -2.319 9.038 -26.669 1.00 90.81 149 ARG A C 1
ATOM 1179 O O . ARG A 1 149 ? -1.116 9.094 -26.925 1.00 90.81 149 ARG A O 1
ATOM 1186 N N . ILE A 1 150 ? -3.085 10.112 -26.513 1.00 92.12 150 ILE A N 1
ATOM 1187 C CA . ILE A 1 150 ? -2.582 11.483 -26.495 1.00 92.12 150 ILE A CA 1
ATOM 1188 C C . ILE A 1 150 ? -3.069 12.169 -25.222 1.00 92.12 150 ILE A C 1
ATOM 1190 O O . ILE A 1 150 ? -4.258 12.125 -24.895 1.00 92.12 150 ILE A O 1
ATOM 1194 N N . HIS A 1 151 ? -2.145 12.831 -24.530 1.00 93.50 151 HIS A N 1
ATOM 1195 C CA . HIS A 1 151 ? -2.446 13.790 -23.473 1.00 93.50 151 HIS A CA 1
ATOM 1196 C C . HIS A 1 151 ? -2.253 15.210 -23.993 1.00 93.50 151 HIS A C 1
ATOM 1198 O O . HIS A 1 151 ? -1.245 15.501 -24.635 1.00 93.50 151 HIS A O 1
ATOM 1204 N N . ILE A 1 152 ? -3.197 16.097 -23.689 1.00 94.06 152 ILE A N 1
ATOM 1205 C CA . ILE A 1 152 ? -3.126 17.517 -24.024 1.00 94.06 152 ILE A CA 1
ATOM 1206 C C . ILE A 1 152 ? -3.321 18.336 -22.745 1.00 94.06 152 ILE A C 1
ATOM 1208 O O . ILE A 1 152 ? -4.402 18.321 -22.159 1.00 94.06 152 ILE A O 1
ATOM 1212 N N . GLU A 1 153 ? -2.300 19.089 -22.331 1.00 93.56 153 GLU A N 1
ATOM 1213 C CA . GLU A 1 153 ? -2.450 20.211 -21.393 1.00 93.56 153 GLU A CA 1
ATOM 1214 C C . GLU A 1 153 ? -2.603 21.498 -22.214 1.00 93.56 153 GLU A C 1
ATOM 1216 O O . GLU A 1 153 ? -1.626 22.020 -22.752 1.00 93.56 153 GLU A O 1
ATOM 1221 N N . ASP A 1 154 ? -3.839 21.974 -22.361 1.00 94.38 154 ASP A N 1
ATOM 1222 C CA . ASP A 1 154 ? -4.195 23.102 -23.221 1.00 94.38 154 ASP A CA 1
ATOM 1223 C C . ASP A 1 154 ? -4.389 24.385 -22.411 1.00 94.38 154 ASP A C 1
ATOM 1225 O O . ASP A 1 154 ? -5.275 24.464 -21.557 1.00 94.38 154 ASP A O 1
ATOM 1229 N N . VAL A 1 155 ? -3.541 25.384 -22.663 1.00 92.94 155 VAL A N 1
ATOM 1230 C CA . VAL A 1 155 ? -3.478 26.628 -21.884 1.00 92.94 155 VAL A CA 1
ATOM 1231 C C . VAL A 1 155 ? -4.090 27.775 -22.678 1.00 92.94 155 VAL A C 1
ATOM 1233 O O . VAL A 1 155 ? -3.613 28.114 -23.760 1.00 92.94 155 VAL A O 1
ATOM 1236 N N . PHE A 1 156 ? -5.130 28.408 -22.146 1.00 93.31 156 PHE A N 1
ATOM 1237 C CA . PHE A 1 156 ? -5.783 29.556 -22.772 1.00 93.31 156 PHE A CA 1
ATOM 1238 C C . PHE A 1 156 ? -4.895 30.810 -22.775 1.00 93.31 156 PHE A C 1
ATOM 1240 O O . PHE A 1 156 ? -4.302 31.166 -21.760 1.00 93.31 156 PHE A O 1
ATOM 1247 N N . LEU A 1 157 ? -4.839 31.504 -23.915 1.00 90.81 157 LEU A N 1
ATOM 1248 C CA . LEU A 1 157 ? -4.058 32.732 -24.111 1.00 90.81 157 LEU A CA 1
ATOM 1249 C C . LEU A 1 157 ? -4.920 33.999 -24.203 1.00 90.81 157 LEU A C 1
ATOM 1251 O O . LEU A 1 157 ? -4.411 35.101 -24.003 1.00 90.81 157 LEU A O 1
ATOM 1255 N N . GLY A 1 158 ? -6.201 33.870 -24.554 1.00 89.62 158 GLY A N 1
ATOM 1256 C CA . GLY A 1 158 ? -7.103 35.002 -24.768 1.00 89.62 158 GLY A CA 1
ATOM 1257 C C . GLY A 1 158 ? -8.077 34.769 -25.919 1.00 89.62 158 GLY A C 1
ATOM 1258 O O . GLY A 1 158 ? -8.142 33.685 -26.490 1.00 89.62 158 GLY A O 1
ATOM 1259 N N . ASN A 1 159 ? -8.844 35.799 -26.274 1.00 89.56 159 ASN A N 1
ATOM 1260 C CA . ASN A 1 159 ? -9.768 35.742 -27.407 1.00 89.56 159 ASN A CA 1
ATOM 1261 C C . ASN A 1 159 ? -9.211 36.503 -28.612 1.00 89.56 159 ASN A C 1
ATOM 1263 O O . ASN A 1 159 ? -8.644 37.583 -28.453 1.00 89.56 159 ASN A O 1
ATOM 1267 N N . ASP A 1 160 ? -9.423 35.969 -29.815 1.00 86.56 160 ASP A N 1
ATOM 1268 C CA . ASP A 1 160 ? -9.115 36.679 -31.056 1.00 86.56 160 ASP A CA 1
ATOM 1269 C C . ASP A 1 160 ? -10.110 37.825 -31.345 1.00 86.56 160 ASP A C 1
ATOM 1271 O O . ASP A 1 160 ? -11.097 38.028 -30.633 1.00 86.56 160 ASP A O 1
ATOM 1275 N N . GLU A 1 161 ? -9.885 38.566 -32.436 1.00 84.06 161 GLU A N 1
ATOM 1276 C CA . GLU A 1 161 ? -10.754 39.678 -32.865 1.00 84.06 161 GLU A CA 1
ATOM 1277 C C . GLU A 1 161 ? -12.218 39.264 -33.124 1.00 84.06 161 GLU A C 1
ATOM 1279 O O . GLU A 1 161 ? -13.115 40.109 -33.115 1.00 84.06 161 GLU A O 1
ATOM 1284 N N . ASN A 1 162 ? -12.474 37.970 -33.344 1.00 83.62 162 ASN A N 1
ATOM 1285 C CA . ASN A 1 162 ? -13.804 37.409 -33.571 1.00 83.62 162 ASN A CA 1
ATOM 1286 C C . ASN A 1 162 ? -14.431 36.836 -32.288 1.00 83.62 162 ASN A C 1
ATOM 1288 O O . ASN A 1 162 ? -15.527 36.276 -32.347 1.00 83.62 162 ASN A O 1
ATOM 1292 N N . GLY A 1 163 ? -13.759 36.962 -31.139 1.00 84.62 163 GLY A N 1
ATOM 1293 C CA . GLY A 1 163 ? -14.212 36.431 -29.856 1.00 84.62 163 GLY A CA 1
ATOM 1294 C C . GLY A 1 163 ? -14.056 34.914 -29.712 1.00 84.62 163 GLY A C 1
ATOM 1295 O O . GLY A 1 163 ? -14.729 34.324 -28.869 1.00 84.62 163 GLY A O 1
ATOM 1296 N N . ARG A 1 164 ? -13.223 34.271 -30.541 1.00 88.69 164 ARG A N 1
ATOM 1297 C CA . ARG A 1 164 ? -12.891 32.843 -30.426 1.00 88.69 164 ARG A CA 1
ATOM 1298 C C . ARG A 1 164 ? -11.743 32.672 -29.445 1.00 88.69 164 ARG A C 1
ATOM 1300 O O . ARG A 1 164 ? -10.784 33.440 -29.496 1.00 88.69 164 ARG A O 1
ATOM 1307 N N . GLY A 1 165 ? -11.826 31.653 -28.597 1.00 91.19 165 GLY A N 1
ATOM 1308 C CA . GLY A 1 165 ? -10.772 31.378 -27.631 1.00 91.19 165 GLY A CA 1
ATOM 1309 C C . GLY A 1 165 ? -9.538 30.810 -28.318 1.00 91.19 165 GLY A C 1
ATOM 1310 O O . GLY A 1 165 ? -9.660 29.891 -29.124 1.00 91.19 165 GLY A O 1
ATOM 1311 N N . ILE A 1 166 ? -8.372 31.360 -28.008 1.00 94.88 166 ILE A N 1
ATOM 1312 C CA . ILE A 1 166 ? -7.078 30.908 -28.510 1.00 94.88 166 ILE A CA 1
ATOM 1313 C C . ILE A 1 166 ? -6.316 30.280 -27.353 1.00 94.88 166 ILE A C 1
ATOM 1315 O O . ILE A 1 166 ? -6.208 30.876 -26.280 1.00 94.88 166 ILE A O 1
ATOM 1319 N N . SER A 1 167 ? -5.791 29.083 -27.572 1.00 94.62 167 SER A N 1
ATOM 1320 C CA . SER A 1 167 ? -5.024 28.326 -26.589 1.00 94.62 167 SER A CA 1
ATOM 1321 C C . SER A 1 167 ? -3.725 27.793 -27.186 1.00 94.62 167 SER A C 1
ATOM 1323 O O . SER A 1 167 ? -3.521 27.811 -28.404 1.00 94.62 167 SER A O 1
ATOM 1325 N N . ARG A 1 168 ? -2.814 27.350 -26.322 1.00 92.75 168 ARG A N 1
ATOM 1326 C CA . ARG A 1 168 ? -1.535 26.758 -26.700 1.00 92.75 168 ARG A CA 1
ATOM 1327 C C . ARG A 1 168 ? -1.384 25.388 -26.035 1.00 92.75 168 ARG A C 1
ATOM 1329 O O . ARG A 1 168 ? -1.102 25.337 -24.836 1.00 92.75 168 ARG A O 1
ATOM 1336 N N . PRO A 1 169 ? -1.539 24.289 -26.792 1.00 94.38 169 PRO A N 1
ATOM 1337 C CA . PRO A 1 169 ? -1.450 22.948 -26.241 1.00 94.38 169 PRO A CA 1
ATOM 1338 C C . PRO A 1 169 ? -0.011 22.481 -26.025 1.00 94.38 169 PRO A C 1
ATOM 1340 O O . PRO A 1 169 ? 0.885 22.689 -26.852 1.00 94.38 169 PRO A O 1
ATOM 1343 N N . ASN A 1 170 ? 0.177 21.743 -24.938 1.00 91.56 170 ASN A N 1
ATOM 1344 C CA . ASN A 1 170 ? 1.280 20.814 -24.752 1.00 91.56 170 ASN A CA 1
ATOM 1345 C C . ASN A 1 170 ? 0.757 19.400 -24.954 1.00 91.56 170 ASN A C 1
ATOM 1347 O O . ASN A 1 170 ? -0.085 18.941 -24.187 1.00 91.56 170 ASN A O 1
ATOM 1351 N N . ILE A 1 171 ? 1.233 18.758 -26.016 1.00 93.25 171 ILE A N 1
ATOM 1352 C CA . ILE A 1 171 ? 0.772 17.450 -26.463 1.00 93.25 171 ILE A CA 1
ATOM 1353 C C . ILE A 1 171 ? 1.864 16.441 -26.120 1.00 93.25 171 ILE A C 1
ATOM 1355 O O . ILE A 1 171 ? 3.030 16.712 -26.386 1.00 93.25 171 ILE A O 1
ATOM 1359 N N . ILE A 1 172 ? 1.493 15.316 -25.518 1.00 92.56 172 ILE A N 1
ATOM 1360 C CA . ILE A 1 172 ? 2.373 14.164 -25.287 1.00 92.56 172 ILE A CA 1
ATOM 1361 C C . ILE A 1 172 ? 1.713 12.964 -25.952 1.00 92.56 172 ILE A C 1
ATOM 1363 O O . ILE A 1 172 ? 0.513 12.740 -25.756 1.00 92.56 172 ILE A O 1
ATOM 1367 N N . ALA A 1 173 ? 2.474 12.226 -26.757 1.00 90.69 173 ALA A N 1
ATOM 1368 C CA . ALA A 1 173 ? 1.956 11.132 -27.567 1.00 90.69 173 ALA A CA 1
ATOM 1369 C C . ALA A 1 173 ? 2.672 9.819 -27.242 1.00 90.69 173 ALA A C 1
ATOM 1371 O O . ALA A 1 173 ? 3.879 9.787 -27.045 1.00 90.69 173 ALA A O 1
ATOM 1372 N N . GLU A 1 174 ? 1.914 8.727 -27.194 1.00 87.94 174 GLU A N 1
ATOM 1373 C CA . GLU A 1 174 ? 2.428 7.413 -26.787 1.00 87.94 174 GLU A CA 1
ATOM 1374 C C . GLU A 1 174 ? 3.326 6.736 -27.838 1.00 87.94 174 GLU A C 1
ATOM 1376 O O . GLU A 1 174 ? 4.218 5.975 -27.478 1.00 87.94 174 GLU A O 1
ATOM 1381 N N . ILE A 1 175 ? 3.101 6.998 -29.129 1.00 86.38 175 ILE A N 1
ATOM 1382 C CA . ILE A 1 175 ? 3.779 6.295 -30.230 1.00 86.38 175 ILE A CA 1
ATOM 1383 C C . ILE A 1 175 ? 4.740 7.207 -30.993 1.00 86.38 175 ILE A C 1
ATOM 1385 O O . ILE A 1 175 ? 4.484 8.404 -31.150 1.00 86.38 175 ILE A O 1
ATOM 1389 N N . GLU A 1 176 ? 5.818 6.618 -31.513 1.00 87.12 176 GLU A N 1
ATOM 1390 C CA . GLU A 1 176 ? 6.898 7.300 -32.244 1.00 87.12 176 GLU A CA 1
ATOM 1391 C C . GLU A 1 176 ? 6.375 8.129 -33.428 1.00 87.12 176 GLU A C 1
ATOM 1393 O O . GLU A 1 176 ? 6.811 9.258 -33.649 1.00 87.12 176 GLU A O 1
ATOM 1398 N N . GLU A 1 177 ? 5.373 7.619 -34.146 1.00 89.75 177 GLU A N 1
ATOM 1399 C CA . GLU A 1 177 ? 4.755 8.262 -35.309 1.00 89.75 177 GLU A CA 1
ATOM 1400 C C . GLU A 1 177 ? 4.118 9.624 -34.983 1.00 89.75 177 GLU A C 1
ATOM 1402 O O . GLU A 1 177 ? 3.941 10.464 -35.870 1.00 89.75 177 GLU A O 1
ATOM 1407 N N . LEU A 1 178 ? 3.787 9.859 -33.711 1.00 91.44 178 LEU A N 1
ATOM 1408 C CA . LEU A 1 178 ? 3.130 11.069 -33.223 1.00 91.44 178 LEU A CA 1
ATOM 1409 C C . LEU A 1 178 ? 4.028 11.926 -32.317 1.00 91.44 178 LEU A C 1
ATOM 1411 O O . LEU A 1 178 ? 3.613 13.020 -31.943 1.00 91.44 178 LEU A O 1
ATOM 1415 N N . VAL A 1 179 ? 5.265 11.506 -32.018 1.00 89.31 179 VAL A N 1
ATOM 1416 C CA . VAL A 1 179 ? 6.212 12.248 -31.149 1.00 89.31 179 VAL A CA 1
ATOM 1417 C C . VAL A 1 179 ? 6.509 13.651 -31.661 1.00 89.31 179 VAL A C 1
ATOM 1419 O O . VAL A 1 179 ? 6.757 14.570 -30.884 1.00 89.31 179 VAL A O 1
ATOM 1422 N N . TRP A 1 180 ? 6.437 13.867 -32.974 1.00 90.19 180 TRP A N 1
ATOM 1423 C CA . TRP A 1 180 ? 6.619 15.202 -33.542 1.00 90.19 180 TRP A CA 1
ATOM 1424 C C . TRP A 1 180 ? 5.601 16.223 -32.997 1.00 90.19 180 TRP A C 1
ATOM 1426 O O . TRP A 1 180 ? 5.901 17.415 -33.001 1.00 90.19 180 TRP A O 1
ATOM 1436 N N . LEU A 1 181 ? 4.438 15.782 -32.489 1.00 92.31 181 LEU A N 1
ATOM 1437 C CA . LEU A 1 181 ? 3.444 16.637 -31.829 1.00 92.31 181 LEU A CA 1
ATOM 1438 C C . LEU A 1 181 ? 3.958 17.253 -30.520 1.00 92.31 181 LEU A C 1
ATOM 1440 O O . LEU A 1 181 ? 3.476 18.315 -30.124 1.00 92.31 181 LEU A O 1
ATOM 1444 N N . GLU A 1 182 ? 4.942 16.633 -29.865 1.00 90.81 182 GLU A N 1
ATOM 1445 C CA . GLU A 1 182 ? 5.499 17.113 -28.594 1.00 90.81 182 GLU A CA 1
ATOM 1446 C C . GLU A 1 182 ? 6.250 18.438 -28.768 1.00 90.81 182 GLU A C 1
ATOM 1448 O O . GLU A 1 182 ? 6.122 19.354 -27.947 1.00 90.81 182 GLU A O 1
ATOM 1453 N N . THR A 1 183 ? 6.955 18.581 -29.894 1.00 88.81 183 THR A N 1
ATOM 1454 C CA . THR A 1 183 ? 7.682 19.802 -30.272 1.00 88.81 183 THR A CA 1
ATOM 1455 C C . THR A 1 183 ? 7.000 20.590 -31.389 1.00 88.81 183 THR A C 1
ATOM 1457 O O . THR A 1 183 ? 7.532 21.607 -31.841 1.00 88.81 183 THR A O 1
ATOM 1460 N N . ALA A 1 184 ? 5.817 20.169 -31.840 1.00 91.44 184 ALA A N 1
ATOM 1461 C CA . ALA A 1 184 ? 5.041 20.908 -32.824 1.00 91.44 184 ALA A CA 1
ATOM 1462 C C . ALA A 1 184 ? 4.591 22.259 -32.253 1.00 91.44 184 ALA A C 1
ATOM 1464 O O . ALA A 1 184 ? 4.068 22.367 -31.138 1.00 91.44 184 ALA A O 1
ATOM 1465 N N . ASP A 1 185 ? 4.764 23.312 -33.044 1.00 92.31 185 ASP A N 1
ATOM 1466 C CA . ASP A 1 185 ? 4.233 24.627 -32.724 1.00 92.31 185 ASP A CA 1
ATOM 1467 C C . ASP A 1 185 ? 2.763 24.701 -33.164 1.00 92.31 185 ASP A C 1
ATOM 1469 O O . ASP A 1 185 ? 2.437 24.897 -34.340 1.00 92.31 185 ASP A O 1
ATOM 1473 N N . VAL A 1 186 ? 1.876 24.465 -32.197 1.00 94.25 186 VAL A N 1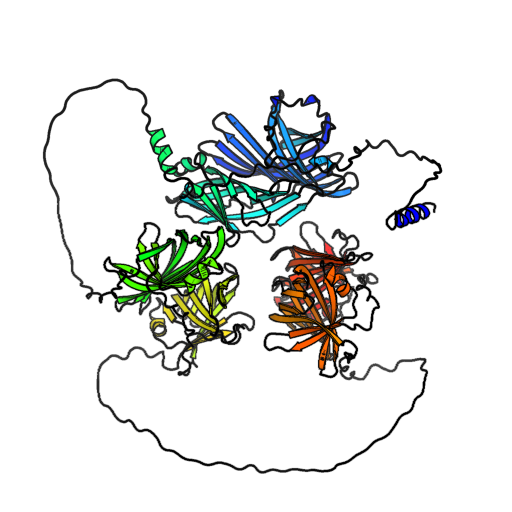
ATOM 1474 C CA . VAL A 1 186 ? 0.429 24.291 -32.379 1.00 94.25 186 VAL A CA 1
ATOM 1475 C C . VAL A 1 186 ? -0.335 25.309 -31.537 1.00 94.25 186 VAL A C 1
ATOM 1477 O O . VAL A 1 186 ? 0.103 25.677 -30.445 1.00 94.25 186 VAL A O 1
ATOM 1480 N N . ILE A 1 187 ? -1.499 25.728 -32.032 1.00 95.50 187 ILE A N 1
ATOM 1481 C CA . ILE A 1 187 ? -2.494 26.515 -31.294 1.00 95.50 187 ILE A CA 1
ATOM 1482 C C . ILE A 1 187 ? -3.848 25.807 -31.317 1.00 95.50 187 ILE A C 1
ATOM 1484 O O . ILE A 1 187 ? -4.177 25.122 -32.285 1.00 95.50 187 ILE A O 1
ATOM 1488 N N . GLY A 1 188 ? -4.652 25.998 -30.277 1.00 96.06 188 GLY A N 1
ATOM 1489 C CA . GLY A 1 188 ? -6.064 25.635 -30.266 1.00 96.06 188 GLY A CA 1
ATOM 1490 C C . GLY A 1 188 ? -6.937 26.845 -30.597 1.00 96.06 188 GLY A C 1
ATOM 1491 O O . GLY A 1 188 ? -6.714 27.942 -30.087 1.00 96.06 188 GLY A O 1
ATOM 1492 N N . ILE A 1 189 ? -7.944 26.660 -31.452 1.00 95.19 189 ILE A N 1
ATOM 1493 C CA . ILE A 1 189 ? -9.016 27.636 -31.681 1.00 95.19 189 ILE A CA 1
ATOM 1494 C C . ILE A 1 189 ? -10.325 27.022 -31.201 1.00 95.19 189 ILE A C 1
ATOM 1496 O O . ILE A 1 189 ? -10.882 26.132 -31.850 1.00 95.19 189 ILE A O 1
ATOM 1500 N N . ALA A 1 190 ? -10.816 27.524 -30.073 1.00 93.06 190 ALA A N 1
ATOM 1501 C CA . ALA A 1 190 ? -12.030 27.069 -29.422 1.00 93.06 190 ALA A CA 1
ATOM 1502 C C . ALA A 1 190 ? -13.267 27.830 -29.921 1.00 93.06 190 ALA A C 1
ATOM 1504 O O . ALA A 1 190 ? -13.313 29.064 -29.955 1.00 93.06 190 ALA A O 1
ATOM 1505 N N . GLU A 1 191 ? -14.311 27.079 -30.252 1.00 90.25 191 GLU A N 1
ATOM 1506 C CA . GLU A 1 191 ? -15.630 27.578 -30.617 1.00 90.25 191 GLU A CA 1
ATOM 1507 C C . GLU A 1 191 ? -16.717 26.910 -29.768 1.00 90.25 191 GLU A C 1
ATOM 1509 O O . GLU A 1 191 ? -16.648 25.730 -29.424 1.00 90.25 191 GLU A O 1
ATOM 1514 N N . LYS A 1 192 ? -17.729 27.687 -29.379 1.00 87.38 192 LYS A N 1
ATOM 1515 C CA . LYS A 1 192 ? -18.819 27.193 -28.536 1.00 87.38 192 LYS A CA 1
ATOM 1516 C C . LYS A 1 192 ? -19.759 26.303 -29.350 1.00 87.38 192 LYS A C 1
ATOM 1518 O O . LYS A 1 192 ? -20.191 26.695 -30.433 1.00 87.38 192 LYS A O 1
ATOM 1523 N N . THR A 1 193 ? -20.130 25.151 -28.801 1.00 87.69 193 THR A N 1
ATOM 1524 C CA . THR A 1 193 ? -21.141 24.252 -29.375 1.00 87.69 193 THR A CA 1
ATOM 1525 C C . THR A 1 193 ? -22.409 24.255 -28.515 1.00 87.69 193 THR A C 1
ATOM 1527 O O . THR A 1 193 ? -22.478 24.922 -27.483 1.00 87.69 193 THR A O 1
ATOM 1530 N N . GLU A 1 194 ? -23.453 23.534 -28.938 1.00 83.75 194 GLU A N 1
ATOM 1531 C CA . GLU A 1 194 ? -24.693 23.403 -28.154 1.00 83.75 194 GLU A CA 1
ATOM 1532 C C . GLU A 1 194 ? -24.472 22.667 -26.820 1.00 83.75 194 GLU A C 1
ATOM 1534 O O . GLU A 1 194 ? -25.168 22.951 -25.848 1.00 83.75 194 GLU A O 1
ATOM 1539 N N . LYS A 1 195 ? -23.500 21.743 -26.768 1.00 80.62 195 LYS A N 1
ATOM 1540 C CA . LYS A 1 195 ? -23.259 20.837 -25.630 1.00 80.62 195 LYS A CA 1
ATOM 1541 C C . LYS A 1 195 ? -21.903 21.033 -24.931 1.00 80.62 195 LYS A C 1
ATOM 1543 O O . LYS A 1 195 ? -21.578 20.267 -24.032 1.00 80.62 195 LYS A O 1
ATOM 1548 N N . GLY A 1 196 ? -21.110 22.020 -25.345 1.00 87.44 196 GLY A N 1
ATOM 1549 C CA . GLY A 1 196 ? -19.787 22.289 -24.780 1.00 87.44 196 GLY A CA 1
ATOM 1550 C C . GLY A 1 196 ? -18.932 23.155 -25.705 1.00 87.44 196 GLY A C 1
ATOM 1551 O O . GLY A 1 196 ? -19.349 24.247 -26.113 1.00 87.44 196 GLY A O 1
ATOM 1552 N N . LYS A 1 197 ? -17.736 22.674 -26.057 1.00 90.62 197 LYS A N 1
ATOM 1553 C CA . LYS A 1 197 ? -16.755 23.392 -26.888 1.00 90.62 197 LYS A CA 1
ATOM 1554 C C . LYS A 1 197 ? -16.202 22.477 -27.983 1.00 90.62 197 LYS A C 1
ATOM 1556 O O . LYS A 1 197 ? -16.100 21.275 -27.797 1.00 90.62 197 LYS A O 1
ATOM 1561 N N . ARG A 1 198 ? -15.820 23.050 -29.118 1.00 93.88 198 ARG A N 1
ATOM 1562 C CA . ARG A 1 198 ? -15.031 22.387 -30.161 1.00 93.88 198 ARG A CA 1
ATOM 1563 C C . ARG A 1 198 ? -13.703 23.111 -30.270 1.00 93.88 198 ARG A C 1
ATOM 1565 O O . ARG A 1 198 ? -13.703 24.332 -30.405 1.00 93.88 198 ARG A O 1
ATOM 1572 N N . VAL A 1 199 ? -12.596 22.384 -30.217 1.00 96.00 199 VAL A N 1
ATOM 1573 C CA . VAL A 1 199 ? -11.250 22.950 -30.342 1.00 96.00 199 VAL A CA 1
ATOM 1574 C C . VAL A 1 199 ? -10.605 22.398 -31.603 1.00 96.00 199 VAL A C 1
ATOM 1576 O O . VAL A 1 199 ? -10.429 21.190 -31.735 1.00 96.00 199 VAL A O 1
ATOM 1579 N N . ARG A 1 200 ? -10.268 23.283 -32.543 1.00 96.69 200 ARG A N 1
ATOM 1580 C CA . ARG A 1 200 ? -9.430 22.940 -33.700 1.00 96.69 200 ARG A CA 1
ATOM 1581 C C . ARG A 1 200 ? -7.973 23.170 -33.339 1.00 96.69 200 ARG A C 1
ATOM 1583 O O . ARG A 1 200 ? -7.644 24.292 -32.957 1.00 96.69 200 ARG A O 1
ATOM 1590 N N . TYR A 1 201 ? -7.117 22.167 -33.497 1.00 97.19 201 TYR A N 1
ATOM 1591 C CA . TYR A 1 201 ? -5.679 22.311 -33.284 1.00 97.19 201 TYR A CA 1
ATOM 1592 C C . TYR A 1 201 ? -4.964 22.549 -34.614 1.00 97.19 201 TYR A C 1
ATOM 1594 O O . TYR A 1 201 ? -4.991 21.697 -35.503 1.00 97.19 201 TYR A O 1
ATOM 1602 N N . LEU A 1 202 ? -4.351 23.727 -34.761 1.00 95.69 202 LEU A N 1
ATOM 1603 C CA . LEU A 1 202 ? -3.675 24.162 -35.983 1.00 95.69 202 LEU A CA 1
ATOM 1604 C C . LEU A 1 202 ? -2.168 24.267 -35.771 1.00 95.69 202 LEU A C 1
ATOM 1606 O O . LEU A 1 202 ? -1.709 24.849 -34.794 1.00 95.69 202 LEU A O 1
ATOM 1610 N N . TRP A 1 203 ? -1.413 23.751 -36.730 1.00 95.38 203 TRP A N 1
ATOM 1611 C CA . TRP A 1 203 ? 0.041 23.704 -36.773 1.00 95.38 203 TRP A CA 1
ATOM 1612 C C . TRP A 1 203 ? 0.612 24.804 -37.670 1.00 95.38 203 TRP A C 1
ATOM 1614 O O . TRP A 1 203 ? 0.065 25.100 -38.740 1.00 95.38 203 TRP A O 1
ATOM 1624 N N . SER A 1 204 ? 1.735 25.396 -37.255 1.00 91.81 204 SER A N 1
ATOM 1625 C CA . SER A 1 204 ? 2.472 26.394 -38.046 1.00 91.81 204 SER A CA 1
ATOM 1626 C C . SER A 1 204 ? 3.409 25.787 -39.099 1.00 91.81 204 SER A C 1
ATOM 1628 O O . SER A 1 204 ? 4.029 26.522 -39.871 1.00 91.81 204 SER A O 1
ATOM 1630 N N . GLY A 1 205 ? 3.539 24.455 -39.141 1.00 89.19 205 GLY A N 1
ATOM 1631 C CA . GLY A 1 205 ? 4.508 23.752 -39.989 1.00 89.19 205 GLY A CA 1
ATOM 1632 C C . GLY A 1 205 ? 5.911 23.646 -39.374 1.00 89.19 205 GLY A C 1
ATOM 1633 O O . GLY A 1 205 ? 6.843 23.211 -40.051 1.00 89.19 205 GLY A O 1
ATOM 1634 N N . LYS A 1 206 ? 6.090 24.065 -38.112 1.00 89.19 206 LYS A N 1
ATOM 1635 C CA . LYS A 1 206 ? 7.367 24.021 -37.382 1.00 89.19 206 LYS A CA 1
ATOM 1636 C C . LYS A 1 206 ? 7.317 23.056 -36.198 1.00 89.19 206 LYS A C 1
ATOM 1638 O O . LYS A 1 206 ? 6.302 22.980 -35.509 1.00 89.19 206 LYS A O 1
ATOM 1643 N N . ASN A 1 207 ? 8.438 22.375 -35.951 1.00 87.44 207 ASN A N 1
ATOM 1644 C CA . ASN A 1 207 ? 8.606 21.370 -34.891 1.00 87.44 207 ASN A CA 1
ATOM 1645 C C . ASN A 1 207 ? 9.753 21.732 -33.933 1.00 87.44 207 ASN A C 1
ATOM 1647 O O . ASN A 1 207 ? 10.581 20.891 -33.584 1.00 87.44 207 ASN A O 1
ATOM 1651 N N . ASP A 1 208 ? 9.840 23.009 -33.570 1.00 82.62 208 ASP A N 1
ATOM 1652 C CA . ASP A 1 208 ? 10.883 23.601 -32.730 1.00 82.62 208 ASP A CA 1
ATOM 1653 C C . ASP A 1 208 ? 10.342 24.169 -31.404 1.00 82.62 208 ASP A C 1
ATOM 1655 O O . ASP A 1 208 ? 11.066 24.879 -30.702 1.00 82.62 208 ASP A O 1
ATOM 1659 N N . LYS A 1 209 ? 9.090 23.849 -31.032 1.00 84.62 209 LYS A N 1
ATOM 1660 C CA . LYS A 1 209 ? 8.525 24.228 -29.733 1.00 84.62 209 LYS A CA 1
ATOM 1661 C C . LYS A 1 209 ? 9.324 23.521 -28.629 1.00 84.62 209 LYS A C 1
ATOM 1663 O O . LYS A 1 209 ? 9.384 22.290 -28.629 1.00 84.62 209 LYS A O 1
ATOM 1668 N N . PRO A 1 210 ? 9.931 24.259 -27.685 1.00 81.06 210 PRO A N 1
ATOM 1669 C CA . PRO A 1 210 ? 10.604 23.635 -26.557 1.00 81.06 210 PRO A CA 1
ATOM 1670 C C . PRO A 1 210 ? 9.586 22.956 -25.636 1.00 81.06 210 PRO A C 1
ATOM 1672 O O . PRO A 1 210 ? 8.417 23.355 -25.578 1.00 81.06 210 PRO A O 1
ATOM 1675 N N . TYR A 1 211 ? 10.048 21.965 -24.871 1.00 82.69 211 TYR A N 1
ATOM 1676 C CA . TYR A 1 211 ? 9.259 21.438 -23.762 1.00 82.69 211 TYR A CA 1
ATOM 1677 C C . TYR A 1 211 ? 8.910 22.552 -22.769 1.00 82.69 211 TYR A C 1
ATOM 1679 O O . TYR A 1 211 ? 9.670 23.520 -22.630 1.00 82.69 211 TYR A O 1
ATOM 1687 N N . PRO A 1 212 ? 7.777 22.429 -22.057 1.00 81.19 212 PRO A N 1
ATOM 1688 C CA . PRO A 1 212 ? 7.446 23.340 -20.979 1.00 81.19 212 PRO A CA 1
ATOM 1689 C C . PRO A 1 212 ? 8.584 23.389 -19.968 1.00 81.19 212 PRO A C 1
ATOM 1691 O O . PRO A 1 212 ? 8.988 22.373 -19.407 1.00 81.19 212 PRO A O 1
ATOM 1694 N N . VAL A 1 213 ? 9.083 24.594 -19.729 1.00 75.38 213 VAL A N 1
ATOM 1695 C CA . VAL A 1 213 ? 10.071 24.830 -18.687 1.00 75.38 213 VAL A CA 1
ATOM 1696 C C . VAL A 1 213 ? 9.444 24.485 -17.339 1.00 75.38 213 VAL A C 1
ATOM 1698 O O . VAL A 1 213 ? 8.418 25.056 -16.964 1.00 75.38 213 VAL A O 1
ATOM 1701 N N . VAL A 1 214 ? 10.084 23.580 -16.603 1.00 74.81 214 VAL A N 1
ATOM 1702 C CA . VAL A 1 214 ? 9.735 23.279 -15.213 1.00 74.81 214 VAL A CA 1
ATOM 1703 C C . VAL A 1 214 ? 10.713 24.037 -14.314 1.00 74.81 214 VAL A C 1
ATOM 1705 O O . VAL A 1 214 ? 11.866 23.619 -14.190 1.00 74.81 214 VAL A O 1
ATOM 1708 N N . PRO A 1 215 ? 10.313 25.178 -13.724 1.00 66.75 215 PRO A N 1
ATOM 1709 C CA . PRO A 1 215 ? 11.166 25.861 -12.766 1.00 66.75 215 PRO A CA 1
ATOM 1710 C C . PRO A 1 215 ? 11.332 24.972 -11.532 1.00 66.75 215 PRO A C 1
ATOM 1712 O O . PRO A 1 215 ? 10.348 24.438 -11.019 1.00 66.75 215 PRO A O 1
ATOM 1715 N N . LYS A 1 216 ? 12.566 24.840 -11.033 1.00 62.12 216 LYS A N 1
ATOM 1716 C CA . LYS A 1 216 ? 12.786 24.258 -9.705 1.00 62.12 216 LYS A CA 1
ATOM 1717 C C . LYS A 1 216 ? 12.029 25.098 -8.682 1.00 62.12 216 LYS A C 1
ATOM 1719 O O . LYS A 1 216 ? 12.200 26.321 -8.649 1.00 62.12 216 LYS A O 1
ATOM 1724 N N . VAL A 1 217 ? 11.207 24.455 -7.857 1.00 62.69 217 VAL A N 1
ATOM 1725 C CA . VAL A 1 217 ? 10.610 25.126 -6.701 1.00 62.69 217 VAL A CA 1
ATOM 1726 C C . VAL A 1 217 ? 11.772 25.568 -5.798 1.00 62.69 217 VAL A C 1
ATOM 1728 O O . VAL A 1 217 ? 12.627 24.743 -5.469 1.00 62.69 217 VAL A O 1
ATOM 1731 N N . PRO A 1 218 ? 11.897 26.866 -5.453 1.00 59.56 218 PRO A N 1
ATOM 1732 C CA . PRO A 1 218 ? 12.963 27.321 -4.570 1.00 59.56 218 PRO A CA 1
ATOM 1733 C C . PRO A 1 218 ? 12.906 26.546 -3.259 1.00 59.56 218 PRO A C 1
ATOM 1735 O O . PRO A 1 218 ? 11.823 26.426 -2.690 1.00 59.56 218 PRO A O 1
ATOM 1738 N N . LYS A 1 219 ? 14.057 26.070 -2.766 1.00 60.50 219 LYS A N 1
ATOM 1739 C CA . LYS A 1 219 ? 14.128 25.366 -1.480 1.00 60.50 219 LYS A CA 1
ATOM 1740 C C . LYS A 1 219 ? 13.464 26.225 -0.406 1.00 60.50 219 LYS A C 1
ATOM 1742 O O . LYS A 1 219 ? 13.889 27.355 -0.153 1.00 60.50 219 LYS A O 1
ATOM 1747 N N . ILE A 1 220 ? 12.398 25.690 0.172 1.00 62.59 220 ILE A N 1
ATOM 1748 C CA . ILE A 1 220 ? 11.556 26.432 1.099 1.00 62.59 220 ILE A CA 1
ATOM 1749 C C . ILE A 1 220 ? 12.289 26.607 2.422 1.00 62.59 220 ILE A C 1
ATOM 1751 O O . ILE A 1 220 ? 12.931 25.695 2.939 1.00 62.59 220 ILE A O 1
ATOM 1755 N N . ASP A 1 221 ? 12.208 27.824 2.946 1.00 65.94 221 ASP A N 1
ATOM 1756 C CA . ASP A 1 221 ? 12.705 28.172 4.268 1.00 65.94 221 ASP A CA 1
ATOM 1757 C C . ASP A 1 221 ? 11.691 27.664 5.297 1.00 65.94 221 ASP A C 1
ATOM 1759 O O . ASP A 1 221 ? 10.751 28.378 5.655 1.00 65.94 221 ASP A O 1
ATOM 1763 N N . ALA A 1 222 ? 11.820 26.389 5.676 1.00 55.44 222 ALA A N 1
ATOM 1764 C CA . ALA A 1 222 ? 10.885 25.689 6.560 1.00 55.44 222 ALA A CA 1
ATOM 1765 C C . ALA A 1 222 ? 10.656 26.427 7.895 1.00 55.44 222 ALA A C 1
ATOM 1767 O O . ALA A 1 222 ? 9.577 26.329 8.469 1.00 55.44 222 ALA A O 1
ATOM 1768 N N . GLU A 1 223 ? 11.609 27.260 8.335 1.00 61.47 223 GLU A N 1
ATOM 1769 C CA . GLU A 1 223 ? 11.480 28.115 9.524 1.00 61.47 223 GLU A CA 1
ATOM 1770 C C . GLU A 1 223 ? 10.366 29.176 9.404 1.00 61.47 223 GLU A C 1
ATOM 1772 O O . GLU A 1 223 ? 9.962 29.761 10.408 1.00 61.47 223 GLU A O 1
ATOM 1777 N N . LYS A 1 224 ? 9.862 29.456 8.192 1.00 74.38 224 LYS A N 1
ATOM 1778 C CA . LYS A 1 224 ? 8.811 30.462 7.953 1.00 74.38 224 LYS A CA 1
ATOM 1779 C C . LYS A 1 224 ? 7.389 29.903 7.937 1.00 74.38 224 LYS A C 1
ATOM 1781 O O . LYS A 1 224 ? 6.464 30.645 8.260 1.00 74.38 224 LYS A O 1
ATOM 1786 N N . PHE A 1 225 ? 7.197 28.654 7.519 1.00 79.31 225 PHE A N 1
ATOM 1787 C CA . PHE A 1 225 ? 5.878 28.044 7.303 1.00 79.31 225 PHE A CA 1
ATOM 1788 C C . PHE A 1 225 ? 5.540 27.092 8.451 1.00 79.31 225 PHE A C 1
ATOM 1790 O O . PHE A 1 225 ? 5.479 25.882 8.275 1.00 79.31 225 PHE A O 1
ATOM 1797 N N . THR A 1 226 ? 5.367 27.648 9.647 1.00 75.06 226 THR A N 1
ATOM 1798 C CA . THR A 1 226 ? 5.228 26.873 10.889 1.00 75.06 226 THR A CA 1
ATOM 1799 C C . THR A 1 226 ? 3.785 26.519 11.243 1.00 75.06 226 THR A C 1
ATOM 1801 O O . THR A 1 226 ? 3.570 25.681 12.115 1.00 75.06 226 THR A O 1
ATOM 1804 N N . ASN A 1 227 ? 2.789 27.130 10.591 1.00 80.19 227 ASN A N 1
ATOM 1805 C CA . ASN A 1 227 ? 1.383 26.945 10.940 1.00 80.19 227 ASN A CA 1
ATOM 1806 C C . ASN A 1 227 ? 0.667 26.028 9.939 1.00 80.19 227 ASN A C 1
ATOM 1808 O O . ASN A 1 227 ? 0.302 26.469 8.845 1.00 80.19 227 ASN A O 1
ATOM 1812 N N . LYS A 1 228 ? 0.448 24.764 10.312 1.00 86.31 228 LYS A N 1
ATOM 1813 C CA . LYS A 1 228 ? -0.386 23.828 9.546 1.00 86.31 228 LYS A CA 1
ATOM 1814 C C . LYS A 1 228 ? -1.856 24.159 9.773 1.00 86.31 228 LYS A C 1
ATOM 1816 O O . LYS A 1 228 ? -2.295 24.191 10.912 1.00 86.31 228 LYS A O 1
ATOM 1821 N N . PHE A 1 229 ? -2.620 24.368 8.706 1.00 85.81 229 PHE A N 1
ATOM 1822 C CA . PHE A 1 229 ? -4.038 24.746 8.825 1.00 85.81 229 PHE A CA 1
ATOM 1823 C C . PHE A 1 229 ? -4.994 23.797 8.093 1.00 85.81 229 PHE A C 1
ATOM 1825 O O . PHE A 1 229 ? -6.209 23.904 8.252 1.00 85.81 229 PHE A O 1
ATOM 1832 N N . LEU A 1 230 ? -4.478 22.893 7.256 1.00 86.50 230 LEU A N 1
ATOM 1833 C CA . LEU A 1 230 ? -5.300 21.935 6.523 1.00 86.50 230 LEU A CA 1
ATOM 1834 C C . LEU A 1 230 ? -4.508 20.653 6.243 1.00 86.50 230 LEU A C 1
ATOM 1836 O O . LEU A 1 230 ? -3.380 20.710 5.757 1.00 86.50 230 LEU A O 1
ATOM 1840 N N . THR A 1 231 ? -5.126 19.506 6.517 1.00 86.38 231 THR A N 1
ATOM 1841 C CA . THR A 1 231 ? -4.602 18.171 6.204 1.00 86.38 231 THR A CA 1
ATOM 1842 C C . THR A 1 231 ? -5.593 17.474 5.284 1.00 86.38 231 THR A C 1
ATOM 1844 O O . THR A 1 231 ? -6.769 17.351 5.621 1.00 86.38 231 THR A O 1
ATOM 1847 N N . ILE A 1 232 ? -5.127 17.008 4.130 1.00 87.00 232 ILE A N 1
ATOM 1848 C CA . ILE A 1 232 ? -5.927 16.245 3.177 1.00 87.00 232 ILE A CA 1
ATOM 1849 C C . ILE A 1 232 ? -5.496 14.787 3.231 1.00 87.00 232 ILE A C 1
ATOM 1851 O O . ILE A 1 232 ? -4.379 14.455 2.843 1.00 87.00 232 ILE A O 1
ATOM 1855 N N . ASP A 1 233 ? -6.405 13.925 3.667 1.00 80.31 233 ASP A N 1
ATOM 1856 C CA . ASP A 1 233 ? -6.301 12.483 3.498 1.00 80.31 233 ASP A CA 1
ATOM 1857 C C . ASP A 1 233 ? -6.573 12.140 2.036 1.00 80.31 233 ASP A C 1
ATOM 1859 O O . ASP A 1 233 ? -7.624 12.487 1.490 1.00 80.31 233 ASP A O 1
ATOM 1863 N N . VAL A 1 234 ? -5.644 11.442 1.399 1.00 82.44 234 VAL A N 1
ATOM 1864 C CA . VAL A 1 234 ? -5.769 10.955 0.030 1.00 82.44 234 VAL A CA 1
ATOM 1865 C C . VAL A 1 234 ? -6.030 9.456 0.080 1.00 82.44 234 VAL A C 1
ATOM 1867 O O . VAL A 1 234 ? -5.343 8.694 0.750 1.00 82.44 234 VAL A O 1
ATOM 1870 N N . SER A 1 235 ? -7.038 9.011 -0.658 1.00 77.31 235 SER A N 1
ATOM 1871 C CA . SER A 1 235 ? -7.300 7.598 -0.891 1.00 77.31 235 SER A CA 1
ATOM 1872 C C . SER A 1 235 ? -7.173 7.329 -2.379 1.00 77.31 235 SER A C 1
ATOM 1874 O O . SER A 1 235 ? -7.840 7.970 -3.193 1.00 77.31 235 SER A O 1
ATOM 1876 N N . ILE A 1 236 ? -6.313 6.381 -2.738 1.00 72.75 236 ILE A N 1
ATOM 1877 C CA . ILE A 1 236 ? -6.136 5.923 -4.113 1.00 72.75 236 ILE A CA 1
ATOM 1878 C C . ILE A 1 236 ? -7.018 4.678 -4.275 1.00 72.75 236 ILE A C 1
ATOM 1880 O O . ILE A 1 236 ? -6.593 3.582 -3.904 1.00 72.75 236 ILE A O 1
ATOM 1884 N N . PRO A 1 237 ? -8.263 4.797 -4.775 1.00 57.97 237 PRO A N 1
ATOM 1885 C CA . PRO A 1 237 ? -9.045 3.612 -5.099 1.00 57.97 237 PRO A CA 1
ATOM 1886 C C . PRO A 1 237 ? -8.288 2.836 -6.184 1.00 57.97 237 PRO A C 1
ATOM 1888 O O . PRO A 1 237 ? -7.729 3.456 -7.088 1.00 57.97 237 PRO A O 1
ATOM 1891 N N . GLY A 1 238 ? -8.255 1.502 -6.084 1.00 40.09 238 GLY A N 1
ATOM 1892 C CA . GLY A 1 238 ? -7.332 0.578 -6.776 1.00 40.09 238 GLY A CA 1
ATOM 1893 C C . GLY A 1 238 ? -7.291 0.567 -8.316 1.00 40.09 238 GLY A C 1
ATOM 1894 O O . GLY A 1 238 ? -6.801 -0.392 -8.889 1.00 40.09 238 GLY A O 1
ATOM 1895 N N . LEU A 1 239 ? -7.775 1.613 -8.984 1.00 41.50 239 LEU A N 1
ATOM 1896 C CA . LEU A 1 239 ? -7.714 1.883 -10.423 1.00 41.50 239 LEU A CA 1
ATOM 1897 C C . LEU A 1 239 ? -7.003 3.221 -10.740 1.00 41.50 239 LEU A C 1
ATOM 1899 O O . LEU A 1 239 ? -7.176 3.769 -11.822 1.00 41.50 239 LEU A O 1
ATOM 1903 N N . GLY A 1 240 ? -6.264 3.805 -9.789 1.00 49.19 240 GLY A N 1
ATOM 1904 C CA . GLY A 1 240 ? -5.766 5.182 -9.884 1.00 49.19 240 GLY A CA 1
ATOM 1905 C C . GLY A 1 240 ? -4.630 5.444 -10.876 1.00 49.19 240 GLY A C 1
ATOM 1906 O O . GLY A 1 240 ? -4.440 6.591 -11.251 1.00 49.19 240 GLY A O 1
ATOM 1907 N N . PHE A 1 241 ? -3.859 4.449 -11.312 1.00 58.06 241 PHE A N 1
ATOM 1908 C CA . PHE A 1 241 ? -2.623 4.715 -12.056 1.00 58.06 241 PHE A CA 1
ATOM 1909 C C . PHE A 1 241 ? -2.764 4.463 -13.560 1.00 58.06 241 PHE A C 1
ATOM 1911 O O . PHE A 1 241 ? -2.922 3.323 -13.991 1.00 58.06 241 PHE A O 1
ATOM 1918 N N . GLU A 1 242 ? -2.622 5.517 -14.366 1.00 67.38 242 GLU A N 1
ATOM 1919 C CA . GLU A 1 242 ? -2.468 5.406 -15.820 1.00 67.38 242 GLU A CA 1
ATOM 1920 C C . GLU A 1 242 ? -1.150 6.030 -16.286 1.00 67.38 242 GLU A C 1
ATOM 1922 O O . GLU A 1 242 ? -0.829 7.176 -15.970 1.00 67.38 242 GLU A O 1
ATOM 1927 N N . TYR A 1 243 ? -0.413 5.286 -17.111 1.00 73.44 243 TYR A N 1
ATOM 1928 C CA . TYR A 1 243 ? 0.843 5.726 -17.711 1.00 73.44 243 TYR A CA 1
ATOM 1929 C C . TYR A 1 243 ? 0.637 6.027 -19.195 1.00 73.44 243 TYR A C 1
ATOM 1931 O O . TYR A 1 243 ? 0.221 5.145 -19.953 1.00 73.44 243 TYR A O 1
ATOM 1939 N N . LEU A 1 244 ? 0.968 7.250 -19.610 1.00 79.62 244 LEU A N 1
ATOM 1940 C CA . LEU A 1 244 ? 1.239 7.599 -21.001 1.00 79.62 244 LEU A CA 1
ATOM 1941 C C . LEU A 1 244 ? 2.730 7.926 -21.102 1.00 79.62 244 LEU A C 1
ATOM 1943 O O . LEU A 1 244 ? 3.168 8.999 -20.689 1.00 79.62 244 LEU A O 1
ATOM 1947 N N . VAL A 1 245 ? 3.514 6.971 -21.599 1.00 77.94 245 VAL A N 1
ATOM 1948 C CA . VAL A 1 245 ? 4.959 7.126 -21.797 1.00 77.94 245 VAL A CA 1
ATOM 1949 C C . VAL A 1 245 ? 5.198 7.286 -23.288 1.00 77.94 245 VAL A C 1
ATOM 1951 O O . VAL A 1 245 ? 5.056 6.325 -24.036 1.00 77.94 245 VAL A O 1
ATOM 1954 N N . GLY A 1 246 ? 5.502 8.509 -23.708 1.00 75.94 246 GLY A N 1
ATOM 1955 C CA . GLY A 1 246 ? 5.996 8.780 -25.046 1.00 75.94 246 GLY A CA 1
ATOM 1956 C C . GLY A 1 246 ? 7.506 8.519 -25.139 1.00 75.94 246 GLY A C 1
ATOM 1957 O O . GLY A 1 246 ? 8.200 8.494 -24.117 1.00 75.94 246 GLY A O 1
ATOM 1958 N N . PRO A 1 247 ? 8.047 8.349 -26.355 1.00 75.56 247 PRO A N 1
ATOM 1959 C CA . PRO A 1 247 ? 9.481 8.163 -26.595 1.00 75.56 247 PRO A CA 1
ATOM 1960 C C . PRO A 1 247 ? 10.395 9.265 -26.043 1.00 75.56 247 PRO A C 1
ATOM 1962 O O . PRO A 1 247 ? 11.568 9.000 -25.773 1.00 75.56 247 PRO A O 1
ATOM 1965 N N . ALA A 1 248 ? 9.887 10.490 -25.869 1.00 79.50 248 ALA A N 1
ATOM 1966 C CA . ALA A 1 248 ? 10.658 11.602 -25.320 1.00 79.50 248 ALA A CA 1
ATOM 1967 C C . ALA A 1 248 ? 10.049 12.180 -24.033 1.00 79.50 248 ALA A C 1
ATOM 1969 O O . ALA A 1 248 ? 10.792 12.380 -23.073 1.00 79.50 248 ALA A O 1
ATOM 1970 N N . ALA A 1 249 ? 8.738 12.416 -23.959 1.00 87.88 249 ALA A N 1
ATOM 1971 C CA . ALA A 1 249 ? 8.076 12.887 -22.740 1.00 87.88 249 ALA A CA 1
ATOM 1972 C C . ALA A 1 249 ? 7.020 11.905 -22.209 1.00 87.88 249 ALA A C 1
ATOM 1974 O O . ALA A 1 249 ? 6.498 11.060 -22.927 1.00 87.88 249 ALA A O 1
ATOM 1975 N N . GLY A 1 250 ? 6.675 12.028 -20.926 1.00 88.75 250 GLY A N 1
ATOM 1976 C CA . GLY A 1 250 ? 5.647 11.202 -20.291 1.00 88.75 250 GLY A CA 1
ATOM 1977 C C . GLY A 1 250 ? 4.645 12.008 -19.471 1.00 88.75 250 GLY A C 1
ATOM 1978 O O . GLY A 1 250 ? 4.990 13.033 -18.880 1.00 88.75 250 GLY A O 1
ATOM 1979 N N . ALA A 1 251 ? 3.412 11.508 -19.404 1.00 89.44 251 ALA A N 1
ATOM 1980 C CA . ALA A 1 251 ? 2.373 11.955 -18.486 1.00 89.44 251 ALA A CA 1
ATOM 1981 C C . ALA A 1 251 ? 1.856 10.764 -17.666 1.00 89.44 251 ALA A C 1
ATOM 1983 O O . ALA A 1 251 ? 1.204 9.860 -18.189 1.00 89.44 251 ALA A O 1
ATOM 1984 N N . LEU A 1 252 ? 2.137 10.785 -16.366 1.00 84.94 252 LEU A N 1
ATOM 1985 C CA . LEU A 1 252 ? 1.550 9.888 -15.382 1.00 84.94 252 LEU A CA 1
ATOM 1986 C C . LEU A 1 252 ? 0.259 10.499 -14.849 1.00 84.94 252 LEU A C 1
ATOM 1988 O O . LEU A 1 252 ? 0.209 11.692 -14.546 1.00 84.94 252 LEU A O 1
ATOM 1992 N N . LYS A 1 253 ? -0.760 9.671 -14.665 1.00 82.19 253 LYS A N 1
ATOM 1993 C CA . LYS A 1 253 ? -1.955 10.017 -13.912 1.00 82.19 253 LYS A CA 1
ATOM 1994 C C . LYS A 1 253 ? -2.068 9.145 -12.681 1.00 82.19 253 LYS A C 1
ATOM 1996 O O . LYS A 1 253 ? -1.946 7.927 -12.774 1.00 82.19 253 LYS A O 1
ATOM 2001 N N . LEU A 1 254 ? -2.349 9.794 -11.564 1.00 81.50 254 LEU A N 1
ATOM 2002 C CA . LEU A 1 254 ? -2.732 9.175 -10.316 1.00 81.50 254 LEU A CA 1
ATOM 2003 C C . LEU A 1 254 ? -4.096 9.723 -9.912 1.00 81.50 254 LEU A C 1
ATOM 2005 O O . LEU A 1 254 ? -4.215 10.838 -9.416 1.00 81.50 254 LEU A O 1
ATOM 2009 N N . GLY A 1 255 ? -5.141 8.957 -10.162 1.00 80.56 255 GLY A N 1
ATOM 2010 C CA . GLY A 1 255 ? -6.474 9.287 -9.733 1.00 80.56 255 GLY A CA 1
ATOM 2011 C C . GLY A 1 255 ? -6.730 8.906 -8.279 1.00 80.56 255 GLY A C 1
ATOM 2012 O O . GLY A 1 255 ? -6.316 7.847 -7.803 1.00 80.56 255 GLY A O 1
ATOM 2013 N N . PHE A 1 256 ? -7.409 9.794 -7.567 1.00 83.25 256 PHE A N 1
ATOM 2014 C CA . PHE A 1 256 ? -7.604 9.709 -6.131 1.00 83.25 256 PHE A CA 1
ATOM 2015 C C . PHE A 1 256 ? -8.955 10.283 -5.709 1.00 83.25 256 PHE A C 1
ATOM 2017 O O . PHE A 1 256 ? -9.586 11.081 -6.400 1.00 83.25 256 PHE A O 1
ATOM 2024 N N . THR A 1 257 ? -9.386 9.878 -4.525 1.00 84.31 257 THR A N 1
ATOM 2025 C CA . THR A 1 257 ? -10.406 10.565 -3.735 1.00 84.31 257 THR A CA 1
ATOM 2026 C C . THR A 1 257 ? -9.727 11.172 -2.519 1.00 84.31 257 THR A C 1
ATOM 2028 O O . THR A 1 257 ? -8.608 10.791 -2.175 1.00 84.31 257 THR A O 1
ATOM 2031 N N . CYS A 1 258 ? -10.364 12.134 -1.870 1.00 85.69 258 CYS A N 1
ATOM 2032 C CA . CYS A 1 258 ? -9.781 12.741 -0.686 1.00 85.69 258 CYS A CA 1
ATOM 2033 C C . CYS A 1 258 ? -10.825 13.049 0.377 1.00 85.69 258 CYS A C 1
ATOM 2035 O O . CYS A 1 258 ? -12.024 13.095 0.104 1.00 85.69 258 CYS A O 1
ATOM 2037 N N . SER A 1 259 ? -10.365 13.266 1.598 1.00 84.19 259 SER A N 1
ATOM 2038 C CA . SER A 1 259 ? -11.157 13.795 2.700 1.00 84.19 259 SER A CA 1
ATOM 2039 C C . SER A 1 259 ? -10.284 14.657 3.599 1.00 84.19 259 SER A C 1
ATOM 2041 O O . SER A 1 259 ? -9.065 14.629 3.522 1.00 84.19 259 SER A O 1
ATOM 2043 N N . THR A 1 260 ? -10.909 15.441 4.457 1.00 84.31 260 THR A N 1
ATOM 2044 C CA . THR A 1 260 ? -10.241 16.210 5.505 1.00 84.31 260 THR A CA 1
ATOM 2045 C C . THR A 1 260 ? -11.095 16.142 6.750 1.00 84.31 260 THR A C 1
ATOM 2047 O O . THR A 1 260 ? -12.326 16.195 6.679 1.00 84.31 260 THR A O 1
ATOM 2050 N N . ASN A 1 261 ? -10.443 16.019 7.894 1.00 77.06 261 ASN A N 1
ATOM 2051 C CA . ASN A 1 261 ? -11.098 16.004 9.190 1.00 77.06 261 ASN A CA 1
ATOM 2052 C C . ASN A 1 261 ? -10.285 16.826 10.194 1.00 77.06 261 ASN A C 1
ATOM 2054 O O . ASN A 1 261 ? -9.962 16.342 11.277 1.00 77.06 261 ASN A O 1
ATOM 2058 N N . THR A 1 262 ? -9.928 18.057 9.818 1.00 76.69 262 THR A N 1
ATOM 2059 C CA . THR A 1 262 ? -9.269 18.983 10.743 1.00 76.69 262 THR A CA 1
ATOM 2060 C C . THR A 1 262 ? -10.287 19.628 11.679 1.00 76.69 262 THR A C 1
ATOM 2062 O O . THR A 1 262 ? -11.506 19.467 11.531 1.00 76.69 262 THR A O 1
ATOM 2065 N N . THR A 1 263 ? -9.787 20.344 12.684 1.00 76.06 263 THR A N 1
ATOM 2066 C CA . THR A 1 263 ? -10.627 21.096 13.620 1.00 76.06 263 THR A CA 1
ATOM 2067 C C . THR A 1 263 ? -11.415 22.178 12.885 1.00 76.06 263 THR A C 1
ATOM 2069 O O . THR A 1 263 ? -12.596 22.365 13.161 1.00 76.06 263 THR A O 1
ATOM 2072 N N . GLU A 1 264 ? -10.776 22.837 11.920 1.00 81.06 264 GLU A N 1
ATOM 2073 C CA . GLU A 1 264 ? -11.259 24.018 11.210 1.00 81.06 264 GLU A CA 1
ATOM 2074 C C . GLU A 1 264 ? -12.128 23.675 9.992 1.00 81.06 264 GLU A C 1
ATOM 2076 O O . GLU A 1 264 ? -12.959 24.493 9.593 1.00 81.06 264 GLU A O 1
ATOM 2081 N N . PHE A 1 265 ? -11.934 22.498 9.380 1.00 88.06 265 PHE A N 1
ATOM 2082 C CA . PHE A 1 265 ? -12.696 22.055 8.213 1.00 88.06 265 PHE A CA 1
ATOM 2083 C C . PHE A 1 265 ? -12.796 20.528 8.110 1.00 88.06 265 PHE A C 1
ATOM 2085 O O . PHE A 1 265 ? -11.801 19.797 8.056 1.00 88.06 265 PHE A O 1
ATOM 2092 N N . LYS A 1 266 ? -14.036 20.047 7.988 1.00 86.94 266 LYS A N 1
ATOM 2093 C CA . LYS A 1 266 ? -14.362 18.633 7.785 1.00 86.94 266 LYS A CA 1
ATOM 2094 C C . LYS A 1 266 ? -15.101 18.464 6.477 1.00 86.94 266 LYS A C 1
ATOM 2096 O O . LYS A 1 266 ? -16.183 19.021 6.310 1.00 86.94 266 LYS A O 1
ATOM 2101 N N . GLY A 1 267 ? -14.557 17.671 5.566 1.00 87.75 267 GLY A N 1
ATOM 2102 C CA . GLY A 1 267 ? -15.115 17.538 4.229 1.00 87.75 267 GLY A CA 1
ATOM 2103 C C . GLY A 1 267 ? -14.640 16.301 3.489 1.00 87.75 267 GLY A C 1
ATOM 2104 O O . GLY A 1 267 ? -13.689 15.629 3.884 1.00 87.75 267 GLY A O 1
ATOM 2105 N N . VAL A 1 268 ? -15.328 16.007 2.394 1.00 86.44 268 VAL A N 1
ATOM 2106 C CA . VAL A 1 268 ? -15.002 14.907 1.486 1.00 86.44 268 VAL A CA 1
ATOM 2107 C C . VAL A 1 268 ? -14.839 15.480 0.087 1.00 86.44 268 VAL A C 1
ATOM 2109 O O . VAL A 1 268 ? -15.504 16.444 -0.299 1.00 86.44 268 VAL A O 1
ATOM 2112 N N . GLY A 1 269 ? -13.915 14.901 -0.665 1.00 90.25 269 GLY A N 1
ATOM 2113 C CA . GLY A 1 269 ? -13.714 15.176 -2.070 1.00 90.25 269 GLY A CA 1
ATOM 2114 C C . GLY A 1 269 ? -15.032 15.079 -2.829 1.00 90.25 269 GLY A C 1
ATOM 2115 O O . GLY A 1 269 ? -15.772 14.105 -2.705 1.00 90.25 269 GLY A O 1
ATOM 2116 N N . ALA A 1 270 ? -15.335 16.111 -3.607 1.00 89.06 270 ALA A N 1
ATOM 2117 C CA . ALA A 1 270 ? -16.596 16.229 -4.324 1.00 89.06 270 ALA A CA 1
ATOM 2118 C C . ALA A 1 270 ? -16.759 15.171 -5.431 1.00 89.06 270 ALA A C 1
ATOM 2120 O O . ALA A 1 270 ? -17.881 14.924 -5.882 1.00 89.06 270 ALA A O 1
ATOM 2121 N N . ASP A 1 271 ? -15.650 14.598 -5.910 1.00 87.19 271 ASP A N 1
ATOM 2122 C CA . ASP A 1 271 ? -15.592 13.590 -6.968 1.00 87.19 271 ASP A CA 1
ATOM 2123 C C . ASP A 1 271 ? -14.289 12.767 -6.891 1.00 87.19 271 ASP A C 1
ATOM 2125 O O . ASP A 1 271 ? -13.516 12.871 -5.938 1.00 87.19 271 ASP A O 1
ATOM 2129 N N . TYR A 1 272 ? -14.051 11.965 -7.925 1.00 82.69 272 TYR A N 1
ATOM 2130 C CA . TYR A 1 272 ? -12.743 11.437 -8.287 1.00 82.69 272 TYR A CA 1
ATOM 2131 C C . TYR A 1 272 ? -11.887 12.520 -8.957 1.00 82.69 272 TYR A C 1
ATOM 2133 O O . TYR A 1 272 ? -12.343 13.193 -9.881 1.00 82.69 272 TYR A O 1
ATOM 2141 N N . PHE A 1 273 ? -10.647 12.673 -8.507 1.00 88.12 273 PHE A N 1
ATOM 2142 C CA . PHE A 1 273 ? -9.694 13.668 -8.995 1.00 88.12 273 PHE A CA 1
ATOM 2143 C C . PHE A 1 273 ? -8.466 12.998 -9.586 1.00 88.12 273 PHE A C 1
ATOM 2145 O O . PHE A 1 273 ? -8.247 11.813 -9.371 1.00 88.12 273 PHE A O 1
ATOM 2152 N N . VAL A 1 274 ? -7.650 13.766 -10.308 1.00 86.06 274 VAL A N 1
ATOM 2153 C CA . VAL A 1 274 ? -6.428 13.266 -10.944 1.00 86.06 274 VAL A CA 1
ATOM 2154 C C . VAL A 1 274 ? -5.247 14.159 -10.580 1.00 86.06 274 VAL A C 1
ATOM 2156 O O . VAL A 1 274 ? -5.271 15.375 -10.790 1.00 86.06 274 VAL A O 1
ATOM 2159 N N . ASP A 1 275 ? -4.201 13.540 -10.045 1.00 87.88 275 ASP A N 1
ATOM 2160 C CA . ASP A 1 275 ? -2.847 14.076 -10.001 1.00 87.88 275 ASP A CA 1
ATOM 2161 C C . ASP A 1 275 ? -2.153 13.733 -11.320 1.00 87.88 275 ASP A C 1
ATOM 2163 O O . ASP A 1 275 ? -2.099 12.576 -11.731 1.00 87.88 275 ASP A O 1
ATOM 2167 N N . THR A 1 276 ? -1.664 14.751 -12.021 1.00 88.12 276 THR A N 1
ATOM 2168 C CA . THR A 1 276 ? -0.938 14.578 -13.278 1.00 88.12 276 THR A CA 1
ATOM 2169 C C . THR A 1 276 ? 0.528 14.899 -13.062 1.00 88.12 276 THR A C 1
ATOM 2171 O O . THR A 1 276 ? 0.862 16.024 -12.677 1.00 88.12 276 THR A O 1
ATOM 2174 N N . ARG A 1 277 ? 1.403 13.952 -13.399 1.00 88.06 277 ARG A N 1
ATOM 2175 C CA . ARG A 1 277 ? 2.851 14.121 -13.307 1.00 88.06 277 ARG A CA 1
ATOM 2176 C C . ARG A 1 277 ? 3.491 14.085 -14.681 1.00 88.06 277 ARG A C 1
ATOM 2178 O O . ARG A 1 277 ? 3.206 13.197 -15.476 1.00 88.06 277 ARG A O 1
ATOM 2185 N N . TYR A 1 278 ? 4.348 15.052 -14.963 1.00 89.25 278 TYR A N 1
ATOM 2186 C CA . TYR A 1 278 ? 4.996 15.209 -16.255 1.00 89.25 278 TYR A CA 1
ATOM 2187 C C . TYR A 1 278 ? 6.484 14.925 -16.144 1.00 89.25 278 TYR A C 1
ATOM 2189 O O . TYR A 1 278 ? 7.172 15.538 -15.326 1.00 89.25 278 TYR A O 1
ATOM 2197 N N . ASN A 1 279 ? 6.971 14.059 -17.025 1.00 87.44 279 ASN A N 1
ATOM 2198 C CA . ASN A 1 279 ? 8.384 13.758 -17.194 1.00 87.44 279 ASN A CA 1
ATOM 2199 C C . ASN A 1 279 ? 8.846 14.384 -18.510 1.00 87.44 279 ASN A C 1
ATOM 2201 O O . ASN A 1 279 ? 8.583 13.834 -19.578 1.00 87.44 279 ASN A O 1
ATOM 2205 N N . TYR A 1 280 ? 9.497 15.547 -18.435 1.00 87.12 280 TYR A N 1
ATOM 2206 C CA . TYR A 1 280 ? 10.098 16.197 -19.600 1.00 87.12 280 TYR A CA 1
ATOM 2207 C C . TYR A 1 280 ? 11.612 15.952 -19.618 1.00 87.12 280 TYR A C 1
ATOM 2209 O O . TYR A 1 280 ? 12.251 16.057 -18.567 1.00 87.12 280 TYR A O 1
ATOM 2217 N N . PRO A 1 281 ? 12.222 15.683 -20.786 1.00 81.31 281 PRO A N 1
ATOM 2218 C CA . PRO A 1 281 ? 13.666 15.504 -20.897 1.00 81.31 281 PRO A CA 1
ATOM 2219 C C . PRO A 1 281 ? 14.459 16.662 -20.286 1.00 81.31 281 PRO A C 1
ATOM 2221 O O . PRO A 1 281 ? 14.315 17.809 -20.704 1.00 81.31 281 PRO A O 1
ATOM 2224 N N . GLY A 1 282 ? 15.332 16.350 -19.326 1.00 79.50 282 GLY A N 1
ATOM 2225 C CA . GLY A 1 282 ? 16.234 17.325 -18.705 1.00 79.50 282 GLY A CA 1
ATOM 2226 C C . GLY A 1 282 ? 15.610 18.212 -17.621 1.00 79.50 282 GLY A C 1
ATOM 2227 O O . GLY A 1 282 ? 16.287 19.122 -17.146 1.00 79.50 282 GLY A O 1
ATOM 2228 N N . TYR A 1 283 ? 14.366 17.950 -17.207 1.00 80.19 283 TYR A N 1
ATOM 2229 C CA . TYR A 1 283 ? 13.675 18.689 -16.146 1.00 80.19 283 TYR A CA 1
ATOM 2230 C C . TYR A 1 283 ? 13.286 17.772 -14.972 1.00 80.19 283 TYR A C 1
ATOM 2232 O O . TYR A 1 283 ? 13.044 16.585 -15.196 1.00 80.19 283 TYR A O 1
ATOM 2240 N N . PRO A 1 284 ? 13.175 18.303 -13.734 1.00 79.88 284 PRO A N 1
ATOM 2241 C CA . PRO A 1 284 ? 12.510 17.604 -12.633 1.00 79.88 284 PRO A CA 1
ATOM 2242 C C . PRO A 1 284 ? 11.079 17.206 -13.006 1.00 79.88 284 PRO A C 1
ATOM 2244 O O . PRO A 1 284 ? 10.436 17.877 -13.825 1.00 79.88 284 PRO A O 1
ATOM 2247 N N . GLN A 1 285 ? 10.553 16.154 -12.378 1.00 84.62 285 GLN A N 1
ATOM 2248 C CA . GLN A 1 285 ? 9.170 15.750 -12.612 1.00 84.62 285 GLN A CA 1
ATOM 2249 C C . GLN A 1 285 ? 8.233 16.852 -12.100 1.00 84.62 285 GLN A C 1
ATOM 2251 O O . GLN A 1 285 ? 8.292 17.244 -10.937 1.00 84.62 285 GLN A O 1
ATOM 2256 N N . LYS A 1 286 ? 7.351 17.364 -12.963 1.00 87.06 286 LYS A N 1
ATOM 2257 C CA . LYS A 1 286 ? 6.328 18.357 -12.590 1.00 87.06 286 LYS A CA 1
ATOM 2258 C C . LYS A 1 286 ? 5.092 17.625 -12.085 1.00 87.06 286 LYS A C 1
ATOM 2260 O O . LYS A 1 286 ? 4.538 16.824 -12.828 1.00 87.06 286 LYS A O 1
ATOM 2265 N N . ILE A 1 287 ? 4.608 17.954 -10.894 1.00 86.50 287 ILE A N 1
ATOM 2266 C CA . ILE A 1 287 ? 3.424 17.343 -10.268 1.00 86.50 287 ILE A CA 1
ATOM 2267 C C . ILE A 1 287 ? 2.290 18.366 -10.225 1.00 86.50 287 ILE A C 1
ATOM 2269 O O . ILE A 1 287 ? 2.523 19.560 -10.003 1.00 86.50 287 ILE A O 1
ATOM 2273 N N . SER A 1 288 ? 1.054 17.933 -10.481 1.00 89.06 288 SER A N 1
ATOM 2274 C CA . SER A 1 288 ? -0.096 18.827 -10.437 1.00 89.06 288 SER A CA 1
ATOM 2275 C C . SER A 1 288 ? -1.422 18.107 -10.206 1.00 89.06 288 SER A C 1
ATOM 2277 O O . SER A 1 288 ? -2.016 17.568 -11.144 1.00 89.06 288 SER A O 1
ATOM 2279 N N . ALA A 1 289 ? -1.962 18.259 -8.999 1.00 90.31 289 ALA A N 1
ATOM 2280 C CA . ALA A 1 289 ? -3.283 17.777 -8.610 1.00 90.31 289 ALA A CA 1
ATOM 2281 C C . ALA A 1 289 ? -4.307 18.921 -8.557 1.00 90.31 289 ALA A C 1
ATOM 2283 O O . ALA A 1 289 ? -3.986 20.037 -8.147 1.00 90.31 289 ALA A O 1
ATOM 2284 N N . ARG A 1 290 ? -5.551 18.652 -8.968 1.00 92.38 290 ARG A N 1
ATOM 2285 C CA . ARG A 1 290 ? -6.675 19.603 -8.893 1.00 92.38 290 ARG A CA 1
ATOM 2286 C C . ARG A 1 290 ? -7.888 18.923 -8.285 1.00 92.38 290 ARG A C 1
ATOM 2288 O O . ARG A 1 290 ? -8.318 17.900 -8.809 1.00 92.38 290 ARG A O 1
ATOM 2295 N N . TYR A 1 291 ? -8.432 19.482 -7.212 1.00 93.69 291 TYR A N 1
ATOM 2296 C CA . TYR A 1 291 ? -9.538 18.858 -6.494 1.00 93.69 291 TYR A CA 1
ATOM 2297 C C . TYR A 1 291 ? -10.422 19.861 -5.761 1.00 93.69 291 TYR A C 1
ATOM 2299 O O . TYR A 1 291 ? -10.016 20.988 -5.475 1.00 93.69 291 TYR A O 1
ATOM 2307 N N . ILE A 1 292 ? -11.657 19.440 -5.484 1.00 95.56 292 ILE A N 1
ATOM 2308 C CA . ILE A 1 292 ? -12.644 20.209 -4.725 1.00 95.56 292 ILE A CA 1
ATOM 2309 C C . ILE A 1 292 ? -13.104 19.377 -3.538 1.00 95.56 292 ILE A C 1
ATOM 2311 O O . ILE A 1 292 ? -13.448 18.211 -3.697 1.00 95.56 292 ILE A O 1
ATOM 2315 N N . ILE A 1 293 ? -13.149 19.980 -2.359 1.00 95.81 293 ILE A N 1
ATOM 2316 C CA . ILE A 1 293 ? -13.629 19.340 -1.136 1.00 95.81 293 ILE A CA 1
ATOM 2317 C C . ILE A 1 293 ? -14.879 20.077 -0.682 1.00 95.81 293 ILE A C 1
ATOM 2319 O O . ILE A 1 293 ? -14.862 21.302 -0.569 1.00 95.81 293 ILE A O 1
ATOM 2323 N N . GLU A 1 294 ? -15.957 19.338 -0.433 1.00 96.25 294 GLU A N 1
ATOM 2324 C CA . GLU A 1 294 ? -17.209 19.870 0.104 1.00 96.25 294 GLU A CA 1
ATOM 2325 C C . GLU A 1 294 ? -17.381 19.400 1.549 1.00 96.25 294 GLU A C 1
ATOM 2327 O O . GLU A 1 294 ? -17.176 18.227 1.871 1.00 96.25 294 GLU A O 1
ATOM 2332 N N . GLY A 1 295 ? -17.746 20.318 2.437 1.00 94.25 295 GLY A N 1
ATOM 2333 C CA . GLY A 1 295 ? -17.777 20.032 3.861 1.00 94.25 295 GLY A CA 1
ATOM 2334 C C . GLY A 1 295 ? -18.399 21.139 4.693 1.00 94.25 295 GLY A C 1
ATOM 2335 O O . GLY A 1 295 ? -19.222 21.920 4.209 1.00 94.25 295 GLY A O 1
ATOM 2336 N N . VAL A 1 296 ? -18.000 21.184 5.959 1.00 91.31 296 VAL A N 1
ATOM 2337 C CA . VAL A 1 296 ? -18.389 22.213 6.922 1.00 91.31 296 VAL A CA 1
ATOM 2338 C C . VAL A 1 296 ? -17.173 22.739 7.675 1.00 91.31 296 VAL A C 1
ATOM 2340 O O . VAL A 1 296 ? -16.228 21.988 7.928 1.00 91.31 296 VAL A O 1
ATOM 2343 N N . ASP A 1 297 ? -17.204 24.019 8.033 1.00 92.75 297 ASP A N 1
ATOM 2344 C CA . ASP A 1 297 ? -16.226 24.604 8.954 1.00 92.75 297 ASP A CA 1
ATOM 2345 C C . ASP A 1 297 ? -16.474 24.173 10.418 1.00 92.75 297 ASP A C 1
ATOM 2347 O O . ASP A 1 297 ? -17.423 23.445 10.733 1.00 92.75 297 ASP A O 1
ATOM 2351 N N . ASP A 1 298 ? -15.619 24.637 11.327 1.00 86.31 298 ASP A N 1
ATOM 2352 C CA . ASP A 1 298 ? -15.702 24.444 12.784 1.00 86.31 298 ASP A CA 1
ATOM 2353 C C . ASP A 1 298 ? -16.983 25.001 13.435 1.00 86.31 298 ASP A C 1
ATOM 2355 O O . ASP A 1 298 ? -17.351 24.599 14.541 1.00 86.31 298 ASP A O 1
ATOM 2359 N N . GLU A 1 299 ? -17.694 25.900 12.755 1.00 90.12 299 GLU A N 1
ATOM 2360 C CA . GLU A 1 299 ? -18.980 26.457 13.188 1.00 90.12 299 GLU A CA 1
ATOM 2361 C C . GLU A 1 299 ? -20.181 25.699 12.590 1.00 90.12 299 GLU A C 1
ATOM 2363 O O . GLU A 1 299 ? -21.335 25.971 12.939 1.00 90.12 299 GLU A O 1
ATOM 2368 N N . GLY A 1 300 ? -19.923 24.713 11.726 1.00 88.00 300 GLY A N 1
ATOM 2369 C CA . GLY A 1 300 ? -20.932 23.917 11.034 1.00 88.00 300 GLY A CA 1
ATOM 2370 C C . GLY A 1 300 ? -21.513 24.586 9.785 1.00 88.00 300 GLY A C 1
ATOM 2371 O O . GLY A 1 300 ? -22.528 24.111 9.266 1.00 88.00 300 GLY A O 1
ATOM 2372 N N . ASN A 1 301 ? -20.914 25.673 9.291 1.00 93.06 301 ASN A N 1
ATOM 2373 C CA . ASN A 1 301 ? -21.339 26.324 8.055 1.00 93.06 301 ASN A CA 1
ATOM 2374 C C . ASN A 1 301 ? -20.859 25.514 6.840 1.00 93.06 301 ASN A C 1
ATOM 2376 O O . ASN A 1 301 ? -19.696 25.110 6.813 1.00 93.06 301 ASN A O 1
ATOM 2380 N N . PRO A 1 302 ? -21.703 25.302 5.811 1.00 93.75 302 PRO A N 1
ATOM 2381 C CA . PRO A 1 302 ? -21.278 24.669 4.566 1.00 93.75 302 PRO A CA 1
ATOM 2382 C C . PRO A 1 302 ? -20.125 25.429 3.910 1.00 93.75 302 PRO A C 1
ATOM 2384 O O . PRO A 1 302 ? -20.156 26.657 3.838 1.00 93.75 302 PRO A O 1
ATOM 2387 N N . MET A 1 303 ? -19.143 24.689 3.408 1.00 94.19 303 MET A N 1
ATOM 2388 C CA . MET A 1 303 ? -17.921 25.234 2.829 1.00 94.19 303 MET A CA 1
ATOM 2389 C C . MET A 1 303 ? -17.420 24.341 1.695 1.00 94.19 303 MET A C 1
ATOM 2391 O O . MET A 1 303 ? -17.438 23.111 1.803 1.00 94.19 303 MET A O 1
ATOM 2395 N N . LYS A 1 304 ? -16.943 24.961 0.617 1.00 96.69 304 LYS A N 1
ATOM 2396 C CA . LYS A 1 304 ? -16.233 24.308 -0.481 1.00 96.69 304 LYS A CA 1
ATOM 2397 C C . LYS A 1 304 ? -14.846 24.895 -0.635 1.00 96.69 304 LYS A C 1
ATOM 2399 O O . LYS A 1 304 ? -14.682 26.112 -0.640 1.00 96.69 304 LYS A O 1
ATOM 2404 N N . ILE A 1 305 ? -13.865 24.026 -0.845 1.00 96.31 305 ILE A N 1
ATOM 2405 C CA . ILE A 1 305 ? -12.483 24.417 -1.119 1.00 96.31 305 ILE A CA 1
ATOM 2406 C C . ILE A 1 305 ? -12.073 23.843 -2.464 1.00 96.31 305 ILE A C 1
ATOM 2408 O O . ILE A 1 305 ? -12.155 22.636 -2.663 1.00 96.31 305 ILE A O 1
ATOM 2412 N N . PHE A 1 306 ? -11.606 24.693 -3.372 1.00 97.06 306 PHE A N 1
ATOM 2413 C CA . PHE A 1 306 ? -10.836 24.279 -4.538 1.00 97.06 306 PHE A CA 1
ATOM 2414 C C . PHE A 1 306 ? -9.347 24.343 -4.208 1.00 97.06 306 PHE A C 1
ATOM 2416 O O . PHE A 1 306 ? -8.874 25.353 -3.687 1.00 97.06 306 PHE A O 1
ATOM 2423 N N . VAL A 1 307 ? -8.611 23.296 -4.569 1.00 95.38 307 VAL A N 1
ATOM 2424 C CA . VAL A 1 307 ? -7.156 23.231 -4.455 1.00 95.38 307 VAL A CA 1
ATOM 2425 C C . VAL A 1 307 ? -6.567 22.862 -5.812 1.00 95.38 307 VAL A C 1
ATOM 2427 O O . VAL A 1 307 ? -6.877 21.814 -6.378 1.00 95.38 307 VAL A O 1
ATOM 2430 N N . GLU A 1 308 ? -5.675 23.704 -6.324 1.00 93.50 308 GLU A N 1
ATOM 2431 C CA . GLU A 1 308 ? -4.737 23.350 -7.388 1.00 93.50 308 GLU A CA 1
ATOM 2432 C C . GLU A 1 308 ? -3.336 23.261 -6.782 1.00 93.50 308 GLU A C 1
ATOM 2434 O O . GLU A 1 308 ? -2.699 24.279 -6.517 1.00 93.50 308 GLU A O 1
ATOM 2439 N N . ASN A 1 309 ? -2.862 22.038 -6.555 1.00 89.94 309 ASN A N 1
ATOM 2440 C CA . ASN A 1 309 ? -1.580 21.779 -5.922 1.00 89.94 309 ASN A CA 1
ATOM 2441 C C . ASN A 1 309 ? -0.506 21.486 -6.973 1.00 89.94 309 ASN A C 1
ATOM 2443 O O . ASN A 1 309 ? -0.560 20.446 -7.627 1.00 89.94 309 ASN A O 1
ATOM 2447 N N . LYS A 1 310 ? 0.446 22.404 -7.170 1.00 88.19 310 LYS A N 1
ATOM 2448 C CA . LYS A 1 310 ? 1.530 22.282 -8.163 1.00 88.19 310 LYS A CA 1
ATOM 2449 C C . LYS A 1 310 ? 2.869 22.112 -7.461 1.00 88.19 310 LYS A C 1
ATOM 2451 O O . LYS A 1 310 ? 3.138 22.841 -6.516 1.00 88.19 310 LYS A O 1
ATOM 2456 N N . GLY A 1 311 ? 3.725 21.216 -7.941 1.00 85.75 311 GLY A N 1
ATOM 2457 C CA . GLY A 1 311 ? 5.047 20.996 -7.354 1.00 85.75 311 GLY A CA 1
ATOM 2458 C C . GLY A 1 311 ? 6.055 20.370 -8.303 1.00 85.75 311 GLY A C 1
ATOM 2459 O O . GLY A 1 311 ? 5.768 20.156 -9.485 1.00 85.75 311 GLY A O 1
ATOM 2460 N N . THR A 1 312 ? 7.234 20.076 -7.764 1.00 79.94 312 THR A N 1
ATOM 2461 C CA . THR A 1 312 ? 8.300 19.341 -8.451 1.00 79.94 312 THR A CA 1
ATOM 2462 C C . THR A 1 312 ? 8.829 18.216 -7.576 1.00 79.94 312 THR A C 1
ATOM 2464 O O . THR A 1 312 ? 8.927 18.386 -6.362 1.00 79.94 312 THR A O 1
ATOM 2467 N N . ASP A 1 313 ? 9.191 17.102 -8.203 1.00 74.25 313 ASP A N 1
ATOM 2468 C CA . ASP A 1 313 ? 9.969 16.022 -7.601 1.00 74.25 313 ASP A CA 1
ATOM 2469 C C . ASP A 1 313 ? 11.351 15.985 -8.269 1.00 74.25 313 ASP A C 1
ATOM 2471 O O . ASP A 1 313 ? 11.473 15.736 -9.474 1.00 74.25 313 ASP A O 1
ATOM 2475 N N . ASP A 1 314 ? 12.383 16.302 -7.484 1.00 60.34 314 ASP A N 1
ATOM 2476 C CA . ASP A 1 314 ? 13.766 16.444 -7.948 1.00 60.34 314 ASP A CA 1
ATOM 2477 C C . ASP A 1 314 ? 14.396 15.112 -8.388 1.00 60.34 314 ASP A C 1
ATOM 2479 O O . ASP A 1 314 ? 15.322 15.129 -9.203 1.00 60.34 314 ASP A O 1
ATOM 2483 N N . TYR A 1 315 ? 13.897 13.975 -7.888 1.00 53.78 315 TYR A N 1
ATOM 2484 C CA . TYR A 1 315 ? 14.481 12.651 -8.146 1.00 53.78 315 TYR A CA 1
ATOM 2485 C C . TYR A 1 315 ? 13.479 11.627 -8.686 1.00 53.78 315 TYR A C 1
ATOM 2487 O O . TYR A 1 315 ? 13.888 10.532 -9.072 1.00 53.78 315 TYR A O 1
ATOM 2495 N N . GLY A 1 316 ? 12.187 11.968 -8.747 1.00 53.44 316 GLY A N 1
ATOM 2496 C CA . GLY A 1 316 ? 11.135 11.026 -9.139 1.00 53.44 316 GLY A CA 1
ATOM 2497 C C . GLY A 1 316 ? 10.959 9.883 -8.133 1.00 53.44 316 GLY A C 1
ATOM 2498 O O . GLY A 1 316 ? 10.359 8.864 -8.473 1.00 53.44 316 GLY A O 1
ATOM 2499 N N . ASP A 1 317 ? 11.530 10.024 -6.933 1.00 53.53 317 ASP A N 1
ATOM 2500 C CA . ASP A 1 317 ? 11.526 9.034 -5.856 1.00 53.53 317 ASP A CA 1
ATOM 2501 C C . ASP A 1 317 ? 10.424 9.303 -4.822 1.00 53.53 317 ASP A C 1
ATOM 2503 O O . ASP A 1 317 ? 10.317 8.569 -3.840 1.00 53.53 317 ASP A O 1
ATOM 2507 N N . ASN A 1 318 ? 9.618 10.347 -5.048 1.00 56.94 318 ASN A N 1
ATOM 2508 C CA . ASN A 1 318 ? 8.631 10.925 -4.144 1.00 56.94 318 ASN A CA 1
ATOM 2509 C C . ASN A 1 318 ? 9.185 11.465 -2.823 1.00 56.94 318 ASN A C 1
ATOM 2511 O O . ASN A 1 318 ? 8.467 12.149 -2.115 1.00 56.94 318 ASN A O 1
ATOM 2515 N N . ARG A 1 319 ? 10.463 11.308 -2.479 1.00 52.75 319 ARG A N 1
ATOM 2516 C CA . ARG A 1 319 ? 10.948 11.642 -1.126 1.00 52.75 319 ARG A CA 1
ATOM 2517 C C . ARG A 1 319 ? 11.088 13.142 -0.875 1.00 52.75 319 ARG A C 1
ATOM 2519 O O . ARG A 1 319 ? 11.249 13.554 0.269 1.00 52.75 319 ARG A O 1
ATOM 2526 N N . ASN A 1 320 ? 11.044 13.960 -1.931 1.00 60.12 320 ASN A N 1
ATOM 2527 C CA . ASN A 1 320 ? 11.319 15.400 -1.875 1.00 60.12 320 ASN A CA 1
ATOM 2528 C C . ASN A 1 320 ? 10.279 16.268 -2.608 1.00 60.12 320 ASN A C 1
ATOM 2530 O O . ASN A 1 320 ? 10.617 17.357 -3.075 1.00 60.12 320 ASN A O 1
ATOM 2534 N N . VAL A 1 321 ? 9.022 15.826 -2.742 1.00 68.50 321 VAL A N 1
ATOM 2535 C CA . VAL A 1 321 ? 8.000 16.667 -3.389 1.00 68.50 321 VAL A CA 1
ATOM 2536 C C . VAL A 1 321 ? 7.701 17.908 -2.544 1.00 68.50 321 VAL A C 1
ATOM 2538 O O . VAL A 1 321 ? 7.283 17.836 -1.391 1.00 68.50 321 VAL A O 1
ATOM 2541 N N . GLN A 1 322 ? 7.886 19.078 -3.152 1.00 71.19 322 GLN A N 1
ATOM 2542 C CA . GLN A 1 322 ? 7.483 20.362 -2.583 1.00 71.19 322 GLN A CA 1
ATOM 2543 C C . GLN A 1 322 ? 6.412 20.985 -3.465 1.00 71.19 322 GLN A C 1
ATOM 2545 O O . GLN A 1 322 ? 6.576 21.072 -4.686 1.00 71.19 322 GLN A O 1
ATOM 2550 N N . THR A 1 323 ? 5.317 21.436 -2.851 1.00 83.44 323 THR A N 1
ATOM 2551 C CA . THR A 1 323 ? 4.180 21.991 -3.590 1.00 83.44 323 THR A CA 1
ATOM 2552 C C . THR A 1 323 ? 3.828 23.415 -3.160 1.00 83.44 323 THR A C 1
ATOM 2554 O O . THR A 1 323 ? 4.030 23.822 -2.015 1.00 83.44 323 THR A O 1
ATOM 2557 N N . VAL A 1 324 ? 3.317 24.197 -4.107 1.00 86.00 324 VAL A N 1
ATOM 2558 C CA . VAL A 1 324 ? 2.813 25.560 -3.923 1.00 86.00 324 VAL A CA 1
ATOM 2559 C C . VAL A 1 324 ? 1.333 25.541 -4.309 1.00 86.00 324 VAL A C 1
ATOM 2561 O O . VAL A 1 324 ? 1.002 25.637 -5.497 1.00 86.00 324 VAL A O 1
ATOM 2564 N N . PRO A 1 325 ? 0.431 25.331 -3.341 1.00 90.62 325 PRO A N 1
ATOM 2565 C CA . PRO A 1 325 ? -0.991 25.223 -3.617 1.00 90.62 325 PRO A CA 1
ATOM 2566 C C . PRO A 1 325 ? -1.621 26.583 -3.909 1.00 90.62 325 PRO A C 1
ATOM 2568 O O . PRO A 1 325 ? -1.317 27.595 -3.280 1.00 90.62 325 PRO A O 1
ATOM 2571 N N . PHE A 1 326 ? -2.569 26.578 -4.836 1.00 92.50 326 PHE A N 1
ATOM 2572 C CA . PHE A 1 326 ? -3.517 27.658 -5.059 1.00 92.50 326 PHE A CA 1
ATOM 2573 C C . PHE A 1 326 ? -4.875 27.230 -4.497 1.00 92.50 326 PHE A C 1
ATOM 2575 O O . PHE A 1 326 ? -5.448 26.241 -4.964 1.00 92.50 326 PHE A O 1
ATOM 2582 N N . ILE A 1 327 ? -5.371 27.951 -3.489 1.00 95.00 327 ILE A N 1
ATOM 2583 C CA . ILE A 1 327 ? -6.559 27.569 -2.714 1.00 95.00 327 ILE A CA 1
ATOM 2584 C C . ILE A 1 327 ? -7.636 28.644 -2.851 1.00 95.00 327 ILE A C 1
ATOM 2586 O O . ILE A 1 327 ? -7.353 29.822 -2.662 1.00 95.00 327 ILE A O 1
ATOM 2590 N N . ILE A 1 328 ? -8.870 28.235 -3.151 1.00 97.06 328 ILE A N 1
ATOM 2591 C CA . ILE A 1 328 ? -10.045 29.115 -3.231 1.00 97.06 328 ILE A CA 1
ATOM 2592 C C . ILE A 1 328 ? -11.178 28.539 -2.389 1.00 97.06 328 ILE A C 1
ATOM 2594 O O . ILE A 1 328 ? -11.388 27.328 -2.402 1.00 97.06 328 ILE A O 1
ATOM 2598 N N . THR A 1 329 ? -11.918 29.391 -1.677 1.00 95.94 329 THR A N 1
ATOM 2599 C CA . THR A 1 329 ? -12.996 28.964 -0.778 1.00 95.94 329 THR A CA 1
ATOM 2600 C C . THR A 1 329 ? -14.205 29.885 -0.848 1.00 95.94 329 THR A C 1
ATOM 2602 O O . THR A 1 329 ? -14.073 31.104 -0.920 1.00 95.94 329 THR A O 1
ATOM 2605 N N . ASP A 1 330 ? -15.403 29.310 -0.792 1.00 95.69 330 ASP A N 1
ATOM 2606 C CA . ASP A 1 330 ? -16.649 30.082 -0.717 1.00 95.69 330 ASP A CA 1
ATOM 2607 C C . ASP A 1 330 ? -16.985 30.566 0.706 1.00 95.69 330 ASP A C 1
ATOM 2609 O O . ASP A 1 330 ? -17.926 31.342 0.891 1.00 95.69 330 ASP A O 1
ATOM 2613 N N . ASN A 1 331 ? -16.196 30.170 1.712 1.00 94.50 331 ASN A N 1
ATOM 2614 C CA . ASN A 1 331 ? -16.413 30.554 3.102 1.00 94.50 331 ASN A CA 1
ATOM 2615 C C . ASN A 1 331 ? -15.671 31.862 3.462 1.00 94.50 331 ASN A C 1
ATOM 2617 O O . ASN A 1 331 ? -14.436 31.888 3.475 1.00 94.50 331 ASN A O 1
ATOM 2621 N N . PRO A 1 332 ? -16.387 32.943 3.849 1.00 91.12 332 PRO A N 1
ATOM 2622 C CA . PRO A 1 332 ? -15.778 34.220 4.227 1.00 91.12 332 PRO A CA 1
ATOM 2623 C C . PRO A 1 332 ? -14.798 34.160 5.397 1.00 91.12 332 PRO A C 1
ATOM 2625 O O . PRO A 1 332 ? -13.862 34.956 5.436 1.00 91.12 332 PRO A O 1
ATOM 2628 N N . LYS A 1 333 ? -14.974 33.222 6.338 1.00 90.31 333 LYS A N 1
ATOM 2629 C CA . LYS A 1 333 ? -14.059 33.045 7.478 1.00 90.31 333 LYS A CA 1
ATOM 2630 C C . LYS A 1 333 ? -12.660 32.617 7.027 1.00 90.31 333 LYS A C 1
ATOM 2632 O O . LYS A 1 333 ? -11.670 32.973 7.659 1.00 90.31 333 LYS A O 1
ATOM 2637 N N . TRP A 1 334 ? -12.580 31.903 5.909 1.00 91.44 334 TRP A N 1
ATOM 2638 C CA . TRP A 1 334 ? -11.343 31.375 5.341 1.00 91.44 334 TRP A CA 1
ATOM 2639 C C . TRP A 1 334 ? -10.804 32.194 4.165 1.00 91.44 334 TRP A C 1
ATOM 2641 O O . TRP A 1 334 ? -9.794 31.818 3.580 1.00 91.44 334 TRP A O 1
ATOM 2651 N N . ALA A 1 335 ? -11.416 33.335 3.831 1.00 91.19 335 ALA A N 1
ATOM 2652 C CA . ALA A 1 335 ? -11.016 34.181 2.701 1.00 91.19 335 ALA A CA 1
ATOM 2653 C C . ALA A 1 335 ? -9.533 34.602 2.714 1.00 91.19 335 ALA A C 1
ATOM 2655 O O . ALA A 1 335 ? -8.984 34.990 1.682 1.00 91.19 335 ALA A O 1
ATOM 2656 N N . TRP A 1 336 ? -8.880 34.560 3.878 1.00 91.81 336 TRP A N 1
ATOM 2657 C CA . TRP A 1 336 ? -7.458 34.850 4.033 1.00 91.81 336 TRP A CA 1
ATOM 2658 C C . TRP A 1 336 ? -6.572 33.851 3.278 1.00 91.81 336 TRP A C 1
ATOM 2660 O O . TRP A 1 336 ? -5.563 34.275 2.708 1.00 91.81 336 TRP A O 1
ATOM 2670 N N . VAL A 1 337 ? -6.972 32.572 3.189 1.00 92.38 337 VAL A N 1
ATOM 2671 C CA . VAL A 1 337 ? -6.168 31.513 2.551 1.00 92.38 337 VAL A CA 1
ATOM 2672 C C . VAL A 1 337 ? -5.950 31.770 1.062 1.00 92.38 337 VAL A C 1
ATOM 2674 O O . VAL A 1 337 ? -4.897 31.439 0.532 1.00 92.38 337 VAL A O 1
ATOM 2677 N N . GLU A 1 338 ? -6.895 32.444 0.400 1.00 93.50 338 GLU A N 1
ATOM 2678 C CA . GLU A 1 338 ? -6.814 32.751 -1.035 1.00 93.50 338 GLU A CA 1
ATOM 2679 C C . GLU A 1 338 ? -5.660 33.694 -1.397 1.00 93.50 338 GLU A C 1
ATOM 2681 O O . GLU A 1 338 ? -5.283 33.819 -2.560 1.00 93.50 338 GLU A O 1
ATOM 2686 N N . THR A 1 339 ? -5.117 34.397 -0.402 1.00 89.75 339 THR A N 1
ATOM 2687 C CA . THR A 1 339 ? -4.037 35.379 -0.575 1.00 89.75 339 THR A CA 1
ATOM 2688 C C . THR A 1 339 ? -2.820 35.097 0.300 1.00 89.75 339 THR A C 1
ATOM 2690 O O . THR A 1 339 ? -1.813 35.799 0.191 1.00 89.75 339 THR A O 1
ATOM 2693 N N . ALA A 1 340 ? -2.906 34.103 1.185 1.00 87.81 340 ALA A N 1
ATOM 2694 C CA . ALA A 1 340 ? -1.832 33.765 2.099 1.00 87.81 340 ALA A CA 1
ATOM 2695 C C . ALA A 1 340 ? -0.677 33.072 1.358 1.00 87.81 340 ALA A C 1
ATOM 2697 O O . ALA A 1 340 ? -0.906 32.340 0.394 1.00 87.81 340 ALA A O 1
ATOM 2698 N N . PRO A 1 341 ? 0.574 33.253 1.812 1.00 86.94 341 PRO A N 1
ATOM 2699 C CA . PRO A 1 341 ? 1.655 32.364 1.419 1.00 86.94 341 PRO A CA 1
ATOM 2700 C C . PRO A 1 341 ? 1.344 30.963 1.948 1.00 86.94 341 PRO A C 1
ATOM 2702 O O . PRO A 1 341 ? 1.347 30.756 3.160 1.00 86.94 341 PRO A O 1
ATOM 2705 N N . VAL A 1 342 ? 1.097 30.015 1.046 1.00 88.12 342 VAL A N 1
ATOM 2706 C CA . VAL A 1 342 ? 0.832 28.619 1.399 1.00 88.12 342 VAL A CA 1
ATOM 2707 C C . VAL A 1 342 ? 1.884 27.709 0.775 1.00 88.12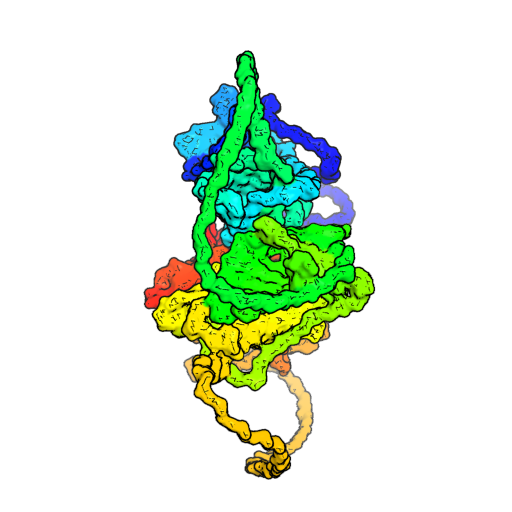 342 VAL A C 1
ATOM 2709 O O . VAL A 1 342 ? 2.321 27.919 -0.357 1.00 88.12 342 VAL A O 1
ATOM 2712 N N . HIS A 1 343 ? 2.270 26.684 1.523 1.00 84.25 343 HIS A N 1
ATOM 2713 C CA . HIS A 1 343 ? 3.125 25.595 1.078 1.00 84.25 343 HIS A CA 1
ATOM 2714 C C . HIS A 1 343 ? 2.445 24.250 1.355 1.00 84.25 343 HIS A C 1
ATOM 2716 O O . HIS A 1 343 ? 1.777 24.109 2.375 1.00 84.25 343 HIS A O 1
ATOM 2722 N N . GLY A 1 344 ? 2.603 23.273 0.460 1.00 82.75 344 GLY A N 1
ATOM 2723 C CA . GLY A 1 344 ? 2.162 21.902 0.688 1.00 82.75 344 GLY A CA 1
ATOM 2724 C C . GLY A 1 344 ? 3.318 20.901 0.752 1.00 82.75 344 GLY A C 1
ATOM 2725 O O . GLY A 1 344 ? 4.174 20.896 -0.142 1.00 82.75 344 GLY A O 1
ATOM 2726 N N . THR A 1 345 ? 3.292 20.025 1.754 1.00 77.06 345 THR A N 1
ATOM 2727 C CA . THR A 1 345 ? 4.146 18.829 1.869 1.00 77.06 345 THR A CA 1
ATOM 2728 C C . THR A 1 345 ? 3.290 17.571 1.749 1.00 77.06 345 THR A C 1
ATOM 2730 O O . THR A 1 345 ? 2.078 17.617 1.974 1.00 77.06 345 THR A O 1
ATOM 2733 N N . HIS A 1 346 ? 3.885 16.443 1.370 1.00 69.31 346 HIS A N 1
ATOM 2734 C CA . HIS A 1 346 ? 3.195 15.154 1.300 1.00 69.31 346 HIS A CA 1
ATOM 2735 C C . HIS A 1 346 ? 3.852 14.123 2.223 1.00 69.31 346 HIS A C 1
ATOM 2737 O O . HIS A 1 346 ? 5.034 14.215 2.548 1.00 69.31 346 HIS A O 1
ATOM 2743 N N . SER A 1 347 ? 3.067 13.128 2.631 1.00 59.88 347 SER A N 1
ATOM 2744 C CA . SER A 1 347 ? 3.547 11.928 3.316 1.00 59.88 347 SER A CA 1
ATOM 2745 C C . SER A 1 347 ? 3.282 10.712 2.438 1.00 59.88 347 SER A C 1
ATOM 2747 O O . SER A 1 347 ? 2.125 10.327 2.247 1.00 59.88 347 SER A O 1
ATOM 2749 N N . ASP A 1 348 ? 4.351 10.101 1.922 1.00 50.16 348 ASP A N 1
ATOM 2750 C CA . ASP A 1 348 ? 4.273 8.875 1.112 1.00 50.16 348 ASP A CA 1
ATOM 2751 C C . ASP A 1 348 ? 3.798 7.661 1.921 1.00 50.16 348 ASP A C 1
ATOM 2753 O O . ASP A 1 348 ? 3.238 6.725 1.359 1.00 50.16 348 ASP A O 1
ATOM 2757 N N . VAL A 1 349 ? 3.978 7.691 3.246 1.00 36.12 349 VAL A N 1
ATOM 2758 C CA . VAL A 1 349 ? 3.588 6.598 4.150 1.00 36.12 349 VAL A CA 1
ATOM 2759 C C . VAL A 1 349 ? 2.102 6.676 4.507 1.00 36.12 349 VAL A C 1
ATOM 2761 O O . VAL A 1 349 ? 1.432 5.653 4.597 1.00 36.12 349 VAL A O 1
ATOM 2764 N N . ALA A 1 350 ? 1.562 7.889 4.678 1.00 38.56 350 ALA A N 1
ATOM 2765 C CA . ALA A 1 350 ? 0.186 8.091 5.138 1.00 38.56 350 ALA A CA 1
ATOM 2766 C C . ALA A 1 350 ? -0.813 8.438 4.018 1.00 38.56 350 ALA A C 1
ATOM 2768 O O . ALA A 1 350 ? -2.006 8.546 4.296 1.00 38.56 350 ALA A O 1
ATOM 2769 N N . LEU A 1 351 ? -0.345 8.643 2.777 1.00 67.00 351 LEU A N 1
ATOM 2770 C CA . LEU A 1 351 ? -1.131 9.231 1.683 1.00 67.00 351 LEU A CA 1
ATOM 2771 C C . LEU A 1 351 ? -1.832 10.524 2.136 1.00 67.00 351 LEU A C 1
ATOM 2773 O O . LEU A 1 351 ? -3.046 10.671 2.021 1.00 67.00 351 LEU A O 1
ATOM 2777 N N . GLN A 1 352 ? -1.068 11.468 2.685 1.00 73.44 352 GLN A N 1
ATOM 2778 C CA . GLN A 1 352 ? -1.594 12.752 3.156 1.00 73.44 352 GLN A CA 1
ATOM 2779 C C . GLN A 1 352 ? -0.889 13.935 2.500 1.00 73.44 352 GLN A C 1
ATOM 2781 O O . GLN A 1 352 ? 0.290 13.852 2.155 1.00 73.44 352 GLN A O 1
ATOM 2786 N N . ILE A 1 353 ? -1.611 15.049 2.368 1.00 81.44 353 ILE A N 1
ATOM 2787 C CA . ILE A 1 353 ? -1.071 16.351 1.963 1.00 81.44 353 ILE A CA 1
ATOM 2788 C C . ILE A 1 353 ? -1.306 17.340 3.103 1.00 81.44 353 ILE A C 1
ATOM 2790 O O . ILE A 1 353 ? -2.445 17.552 3.519 1.00 81.44 353 ILE A O 1
ATOM 2794 N N . PHE A 1 354 ? -0.243 17.971 3.587 1.00 82.88 354 PHE A N 1
ATOM 2795 C CA . PHE A 1 354 ? -0.302 18.986 4.634 1.00 82.88 354 PHE A CA 1
ATOM 2796 C C . PHE A 1 354 ? -0.125 20.370 4.030 1.00 82.88 354 PHE A C 1
ATOM 2798 O O . PHE A 1 354 ? 0.794 20.580 3.242 1.00 82.88 354 PHE A O 1
ATOM 2805 N N . PHE A 1 355 ? -0.970 21.321 4.423 1.00 88.44 355 PHE A N 1
ATOM 2806 C CA . PHE A 1 355 ? -0.870 22.714 4.006 1.00 88.44 355 PHE A CA 1
ATOM 2807 C C . PHE A 1 355 ? -0.474 23.628 5.159 1.00 88.44 355 PHE A C 1
ATOM 2809 O O . PHE A 1 355 ? -1.115 23.670 6.213 1.00 88.44 355 PHE A O 1
ATOM 2816 N N . TRP A 1 356 ? 0.574 24.399 4.898 1.00 86.25 356 TRP A N 1
ATOM 2817 C CA . TRP A 1 356 ? 1.274 25.253 5.841 1.00 86.25 356 TRP A CA 1
ATOM 2818 C C . TRP A 1 356 ? 1.180 26.706 5.407 1.00 86.25 356 TRP A C 1
ATOM 2820 O O . TRP A 1 356 ? 1.276 27.018 4.221 1.00 86.25 356 TRP A O 1
ATOM 2830 N N . THR A 1 357 ? 1.053 27.606 6.370 1.00 89.00 357 THR A N 1
ATOM 2831 C CA . THR A 1 357 ? 1.110 29.056 6.178 1.00 89.00 357 THR A CA 1
ATOM 2832 C C . THR A 1 357 ? 2.072 29.683 7.189 1.00 89.00 357 THR A C 1
ATOM 2834 O O . THR A 1 357 ? 2.554 29.034 8.119 1.00 89.00 357 THR A O 1
ATOM 2837 N N . VAL A 1 358 ? 2.365 30.966 7.006 1.00 86.75 358 VAL A N 1
ATOM 2838 C CA . VAL A 1 358 ? 3.106 31.779 7.979 1.00 86.75 358 VAL A CA 1
ATOM 2839 C C . VAL A 1 358 ? 2.225 32.134 9.188 1.00 86.75 358 VAL A C 1
ATOM 2841 O O . VAL A 1 358 ? 1.007 32.294 9.047 1.00 86.75 358 VAL A O 1
ATOM 2844 N N . GLU A 1 359 ? 2.825 32.302 10.370 1.00 81.06 359 GLU A N 1
ATOM 2845 C CA . GLU A 1 359 ? 2.105 32.754 11.571 1.00 81.06 359 GLU A CA 1
ATOM 2846 C C . GLU A 1 359 ? 1.362 34.085 11.344 1.00 81.06 359 GLU A C 1
ATOM 2848 O O . GLU A 1 359 ? 1.891 35.036 10.761 1.00 81.06 359 GLU A O 1
ATOM 2853 N N . GLY A 1 360 ? 0.119 34.162 11.833 1.00 79.12 360 GLY A N 1
ATOM 2854 C CA . GLY A 1 360 ? -0.713 35.369 11.782 1.00 79.12 360 GLY A CA 1
ATOM 2855 C C . GLY A 1 360 ? -1.270 35.730 10.399 1.00 79.12 360 GLY A C 1
ATOM 2856 O O . GLY A 1 360 ? -1.763 36.848 10.225 1.00 79.12 360 GLY A O 1
ATOM 2857 N N . ALA A 1 361 ? -1.196 34.834 9.408 1.00 81.44 361 ALA A N 1
ATOM 2858 C CA . ALA A 1 361 ? -1.778 35.047 8.077 1.00 81.44 361 ALA A CA 1
ATOM 2859 C C . ALA A 1 361 ? -3.301 35.306 8.119 1.00 81.44 361 ALA A C 1
ATOM 2861 O O . ALA A 1 361 ? -3.815 36.151 7.384 1.00 81.44 361 ALA A O 1
ATOM 2862 N N . ASP A 1 362 ? -4.004 34.654 9.041 1.00 75.44 362 ASP A N 1
ATOM 2863 C CA . ASP A 1 362 ? -5.429 34.820 9.349 1.00 75.44 362 ASP A CA 1
ATOM 2864 C C . ASP A 1 362 ? -5.769 36.206 9.944 1.00 75.44 362 ASP A C 1
ATOM 2866 O O . ASP A 1 362 ? -6.859 36.746 9.734 1.00 75.44 362 ASP A O 1
ATOM 2870 N N . GLN A 1 363 ? -4.817 36.841 10.635 1.00 67.75 363 GLN A N 1
ATOM 2871 C CA . GLN A 1 363 ? -5.000 38.145 11.287 1.00 67.75 363 GLN A CA 1
ATOM 2872 C C . GLN A 1 363 ? -4.798 39.344 10.342 1.00 67.75 363 GLN A C 1
ATOM 2874 O O . GLN A 1 363 ? -5.276 40.449 10.628 1.00 67.75 363 GLN A O 1
ATOM 2879 N N . GLN A 1 364 ? -4.122 39.162 9.202 1.00 55.56 364 GLN A N 1
ATOM 2880 C CA . GLN A 1 364 ? -3.794 40.261 8.280 1.00 55.56 364 GLN A CA 1
ATOM 2881 C C . GLN A 1 364 ? -5.020 40.817 7.527 1.00 55.56 364 GLN A C 1
ATOM 2883 O O . GLN A 1 364 ? -5.060 42.016 7.233 1.00 55.56 364 GLN A O 1
ATOM 2888 N N . GLN A 1 365 ? -6.069 40.016 7.291 1.00 50.22 365 GLN A N 1
ATOM 2889 C CA . GLN A 1 365 ? -7.318 40.507 6.682 1.00 50.22 365 GLN A CA 1
ATOM 2890 C C . GLN A 1 365 ? -8.186 41.330 7.650 1.00 50.22 365 GLN A C 1
ATOM 2892 O O . GLN A 1 365 ? -8.841 42.286 7.220 1.00 50.22 365 GLN A O 1
ATOM 2897 N N . GLN A 1 366 ? -8.145 41.054 8.961 1.00 45.25 366 GLN A N 1
ATOM 2898 C CA . GLN A 1 366 ? -8.924 41.818 9.949 1.00 45.25 366 GLN A CA 1
ATOM 2899 C C . GLN A 1 366 ? -8.433 43.271 10.101 1.00 45.25 366 GLN A C 1
ATOM 2901 O O . GLN A 1 366 ? -9.219 44.152 10.453 1.00 45.25 366 GLN A O 1
ATOM 2906 N N . GLN A 1 367 ? -7.166 43.558 9.776 1.00 43.03 367 GLN A N 1
ATOM 2907 C CA . GLN A 1 367 ? -6.621 44.923 9.792 1.00 43.03 367 GLN A CA 1
ATOM 2908 C C . GLN A 1 367 ? -6.933 45.721 8.511 1.00 43.03 367 GLN A C 1
ATOM 2910 O O . GLN A 1 367 ? -7.062 46.943 8.580 1.00 43.03 367 GLN A O 1
ATOM 2915 N N . GLN A 1 368 ? -7.124 45.065 7.358 1.00 42.00 368 GLN A N 1
ATOM 2916 C CA . GLN A 1 368 ? -7.492 45.746 6.103 1.00 42.00 368 GLN A CA 1
ATOM 2917 C C . GLN A 1 368 ? -8.983 46.113 6.030 1.00 42.00 368 GLN A C 1
ATOM 2919 O O . GLN A 1 368 ? -9.335 47.108 5.399 1.00 42.00 368 GLN A O 1
ATOM 2924 N N . GLN A 1 369 ? -9.857 45.396 6.746 1.00 41.22 369 GLN A N 1
ATOM 2925 C CA . GLN A 1 369 ? -11.274 45.768 6.883 1.00 41.22 369 GLN A CA 1
ATOM 2926 C C . GLN A 1 369 ? -11.524 46.899 7.907 1.00 41.22 369 GLN A C 1
ATOM 2928 O O . GLN A 1 369 ? -12.645 47.390 8.017 1.00 41.22 369 GLN A O 1
ATOM 2933 N N . GLN A 1 370 ? -10.490 47.358 8.629 1.00 37.25 370 GLN A N 1
ATOM 2934 C CA . GLN A 1 370 ? -10.567 48.461 9.602 1.00 37.25 370 GLN A CA 1
ATOM 2935 C C . GLN A 1 370 ? -9.920 49.772 9.113 1.00 37.25 370 GLN A C 1
ATOM 2937 O O . GLN A 1 370 ? -9.530 50.612 9.928 1.00 37.25 370 GLN A O 1
ATOM 2942 N N . GLN A 1 371 ? -9.817 49.999 7.798 1.00 28.06 371 GLN A N 1
ATOM 2943 C CA . GLN A 1 371 ? -9.422 51.312 7.276 1.00 28.06 371 GLN A CA 1
ATOM 2944 C C . GLN A 1 371 ? -10.663 52.214 7.084 1.00 28.06 371 GLN A C 1
ATOM 2946 O O . GLN A 1 371 ? -11.560 51.865 6.318 1.00 28.06 371 GLN A O 1
ATOM 2951 N N . PRO A 1 372 ? -10.763 53.357 7.790 1.00 37.44 372 PRO A N 1
ATOM 2952 C CA . PRO A 1 372 ? -11.988 54.151 7.850 1.00 37.44 372 PRO A CA 1
ATOM 2953 C C . PRO A 1 372 ? -12.189 55.027 6.605 1.00 37.44 372 PRO A C 1
ATOM 2955 O O . PRO A 1 372 ? -11.253 55.671 6.125 1.00 37.44 372 PRO A O 1
ATOM 2958 N N . GLU A 1 373 ? -13.440 55.138 6.147 1.00 33.84 373 GLU A N 1
ATOM 2959 C CA . GLU A 1 373 ? -13.880 56.257 5.307 1.00 33.84 373 GLU A CA 1
ATOM 2960 C C . GLU A 1 373 ? -13.567 57.603 6.003 1.00 33.84 373 GLU A C 1
ATOM 2962 O O . GLU A 1 373 ? -13.736 57.759 7.216 1.00 33.84 373 GLU A O 1
ATOM 2967 N N . LEU A 1 374 ? -13.067 58.578 5.232 1.00 32.25 374 LEU A N 1
ATOM 2968 C CA . LEU A 1 374 ? -12.650 59.904 5.712 1.00 32.25 374 LEU A CA 1
ATOM 2969 C C . LEU A 1 374 ? -13.828 60.775 6.234 1.00 32.25 374 LEU A C 1
ATOM 2971 O O . LEU A 1 374 ? -14.976 60.555 5.857 1.00 32.25 374 LEU A O 1
ATOM 2975 N N . PRO A 1 375 ? -13.551 61.805 7.068 1.00 48.41 375 PRO A N 1
ATOM 2976 C CA . PRO A 1 375 ? -14.431 62.228 8.160 1.00 48.41 375 PRO A CA 1
ATOM 2977 C C . PRO A 1 375 ? -15.196 63.543 7.919 1.00 48.41 375 PRO A C 1
ATOM 2979 O O . PRO A 1 375 ? -14.752 64.408 7.166 1.00 48.41 375 PRO A O 1
ATOM 2982 N N . GLU A 1 376 ? -16.252 63.772 8.709 1.00 28.81 376 GLU A N 1
ATOM 2983 C CA . GLU A 1 376 ? -16.748 65.118 9.055 1.00 28.81 376 GLU A CA 1
ATOM 2984 C C . GLU A 1 376 ? -16.837 65.320 10.592 1.00 28.81 376 GLU A C 1
ATOM 2986 O O . GLU A 1 376 ? -16.876 64.343 11.342 1.00 28.81 376 GLU A O 1
ATOM 2991 N N . PRO A 1 377 ? -16.747 66.573 11.094 1.00 33.31 377 PRO A N 1
ATOM 2992 C CA . PRO A 1 377 ? -15.960 66.906 12.287 1.00 33.31 377 PRO A CA 1
ATOM 2993 C C . PRO A 1 377 ? -16.734 67.026 13.621 1.00 33.31 377 PRO A C 1
ATOM 2995 O O . PRO A 1 377 ? -17.936 67.266 13.666 1.00 33.31 377 PRO A O 1
ATOM 2998 N N . GLN A 1 378 ? -15.957 66.891 14.706 1.00 31.08 378 GLN A N 1
ATOM 2999 C CA . GLN A 1 378 ? -16.265 66.911 16.156 1.00 31.08 378 GLN A CA 1
ATOM 3000 C C . GLN A 1 378 ? -16.820 68.265 16.695 1.00 31.08 378 GLN A C 1
ATOM 3002 O O . GLN A 1 378 ? -17.016 69.176 15.891 1.00 31.08 378 GLN A O 1
ATOM 3007 N N . PRO A 1 379 ? -16.859 68.570 18.025 1.00 46.47 379 PRO A N 1
ATOM 3008 C CA . PRO A 1 379 ? -16.988 67.787 19.285 1.00 46.47 379 PRO A CA 1
ATOM 3009 C C . PRO A 1 379 ? -18.029 68.407 20.264 1.00 46.47 379 PRO A C 1
ATOM 3011 O O . PRO A 1 379 ? -18.372 69.576 20.118 1.00 46.47 379 PRO A O 1
ATOM 3014 N N . THR A 1 380 ? -18.418 67.735 21.364 1.00 26.75 380 THR A N 1
ATOM 3015 C CA . THR A 1 380 ? -18.548 68.429 22.678 1.00 26.75 380 THR A CA 1
ATOM 3016 C C . THR A 1 380 ? -18.588 67.486 23.896 1.00 26.75 380 THR A C 1
ATOM 3018 O O . THR A 1 380 ? -19.481 66.662 24.032 1.00 26.75 380 THR A O 1
ATOM 3021 N N . GLU A 1 381 ? -17.600 67.696 24.773 1.00 29.05 381 GLU A N 1
ATOM 3022 C CA . GLU A 1 381 ? -17.634 67.692 26.251 1.00 29.05 381 GLU A CA 1
ATOM 3023 C C . GLU A 1 381 ? -17.968 66.426 27.089 1.00 29.05 381 GLU A C 1
ATOM 3025 O O . GLU A 1 381 ? -19.097 65.971 27.227 1.00 29.05 381 GLU A O 1
ATOM 3030 N N . VAL A 1 382 ? -16.908 65.976 27.780 1.00 32.81 382 VAL A N 1
ATOM 3031 C CA . VAL A 1 382 ? -16.796 65.288 29.096 1.00 32.81 382 VAL A CA 1
ATOM 3032 C C . VAL A 1 382 ? -17.608 66.081 30.161 1.00 32.81 382 VAL A C 1
ATOM 3034 O O . VAL A 1 382 ? -17.576 67.307 30.021 1.00 32.81 382 VAL A O 1
ATOM 3037 N N . PRO A 1 383 ? -18.250 65.532 31.246 1.00 42.62 383 PRO A N 1
ATOM 3038 C CA . PRO A 1 383 ? -17.573 64.712 32.281 1.00 42.62 383 PRO A CA 1
ATOM 3039 C C . PRO A 1 383 ? -18.364 63.746 33.239 1.00 42.62 383 PRO A C 1
ATOM 3041 O O . PRO A 1 383 ? -19.521 63.963 33.567 1.00 42.62 383 PRO A O 1
ATOM 3044 N N . VAL A 1 384 ? -17.609 62.779 33.815 1.00 29.61 384 VAL A N 1
ATOM 3045 C CA . VAL A 1 384 ? -17.577 62.294 35.240 1.00 29.61 384 VAL A CA 1
ATOM 3046 C C . VAL A 1 384 ? -18.708 61.388 35.833 1.00 29.61 384 VAL A C 1
ATOM 3048 O O . VAL A 1 384 ? -19.815 61.866 36.020 1.00 29.61 384 VAL A O 1
ATOM 3051 N N . VAL A 1 385 ? -18.334 60.122 36.195 1.00 31.25 385 VAL A N 1
ATOM 3052 C CA . VAL A 1 385 ? -18.450 59.309 37.481 1.00 31.25 385 VAL A CA 1
ATOM 3053 C C . VAL A 1 385 ? -19.801 59.326 38.273 1.00 31.25 385 VAL A C 1
ATOM 3055 O O . VAL A 1 385 ? -20.389 60.401 38.265 1.00 31.25 385 VAL A O 1
ATOM 3058 N N . PRO A 1 386 ? -20.300 58.301 39.059 1.00 42.62 386 PRO A N 1
ATOM 3059 C CA . PRO A 1 386 ? -19.663 57.121 39.730 1.00 42.62 386 PRO A CA 1
ATOM 3060 C C . PRO A 1 386 ? -20.431 55.752 39.810 1.00 42.62 386 PRO A C 1
ATOM 3062 O O . PRO A 1 386 ? -21.600 55.650 39.469 1.00 42.62 386 PRO A O 1
ATOM 3065 N N . GLU A 1 387 ? -19.725 54.765 40.407 1.00 28.61 387 GLU A N 1
ATOM 3066 C CA . GLU A 1 387 ? -20.133 53.665 41.338 1.00 28.61 387 GLU A CA 1
ATOM 3067 C C . GLU A 1 387 ? -21.062 52.485 40.932 1.00 28.61 387 GLU A C 1
ATOM 3069 O O . GLU A 1 387 ? -22.210 52.666 40.553 1.00 28.61 387 GLU A O 1
ATOM 3074 N N . GLN A 1 388 ? -20.506 51.266 41.132 1.00 34.16 388 GLN A N 1
ATOM 3075 C CA . GLN A 1 388 ? -21.018 49.983 41.702 1.00 34.16 388 GLN A CA 1
ATOM 3076 C C . GLN A 1 388 ? -22.545 49.709 41.806 1.00 34.16 388 GLN A C 1
ATOM 3078 O O . GLN A 1 388 ? -23.290 50.622 42.146 1.00 34.16 388 GLN A O 1
ATOM 3083 N N . PRO A 1 389 ? -23.034 48.438 41.677 1.00 36.84 389 PRO A N 1
ATOM 3084 C CA . PRO A 1 389 ? -22.680 47.340 42.607 1.00 36.84 389 PRO A CA 1
ATOM 3085 C C . PRO A 1 389 ? -22.705 45.879 42.076 1.00 36.84 389 PRO A C 1
ATOM 3087 O O . PRO A 1 389 ? -23.239 45.569 41.016 1.00 36.84 389 PRO A O 1
ATOM 3090 N N . GLN A 1 390 ? -22.146 44.967 42.886 1.00 35.72 390 GLN A N 1
ATOM 3091 C CA . GLN A 1 390 ? -22.329 43.504 42.810 1.00 35.72 390 GLN A CA 1
ATOM 3092 C C . GLN A 1 390 ? -23.785 43.070 43.074 1.00 35.72 390 GLN A C 1
ATOM 3094 O O . GLN A 1 390 ? -24.507 43.737 43.820 1.00 35.72 390 GLN A O 1
ATOM 3099 N N . PRO A 1 391 ? -24.173 41.894 42.555 1.00 36.84 391 PRO A N 1
ATOM 3100 C CA . PRO A 1 391 ? -24.856 40.865 43.369 1.00 36.84 391 PRO A CA 1
ATOM 3101 C C . PRO A 1 391 ? -24.420 39.425 42.980 1.00 36.84 391 PRO A C 1
ATOM 3103 O O . PRO A 1 391 ? -23.885 39.238 41.897 1.00 36.84 391 PRO A O 1
ATOM 3106 N N . THR A 1 392 ? -24.644 38.304 43.678 1.00 27.80 392 THR A N 1
ATOM 3107 C CA . THR A 1 392 ? -24.974 37.868 45.052 1.00 27.80 392 THR A CA 1
ATOM 3108 C C . THR A 1 392 ? -24.869 36.323 44.997 1.00 27.80 392 THR A C 1
ATOM 3110 O O . THR A 1 392 ? -25.318 35.726 44.022 1.00 27.80 392 THR A O 1
ATOM 3113 N N . GLU A 1 393 ? -24.279 35.674 46.007 1.00 35.12 393 GLU A N 1
ATOM 3114 C CA . GLU A 1 393 ? -24.216 34.204 46.184 1.00 35.12 393 GLU A CA 1
ATOM 3115 C C . GLU A 1 393 ? -25.559 33.587 46.615 1.00 35.12 393 GLU A C 1
ATOM 3117 O O . GLU A 1 393 ? -26.240 34.229 47.408 1.00 35.12 393 GLU A O 1
ATOM 3122 N N . VAL A 1 394 ? -25.852 32.321 46.243 1.00 28.25 394 VAL A N 1
ATOM 3123 C CA . VAL A 1 394 ? -26.494 31.254 47.077 1.00 28.25 394 VAL A CA 1
ATOM 3124 C C . VAL A 1 394 ? -26.357 29.869 46.357 1.00 28.25 394 VAL A C 1
ATOM 3126 O O . VAL A 1 394 ? -26.316 29.870 45.131 1.00 28.25 394 VAL A O 1
ATOM 3129 N N . PRO A 1 395 ? -26.475 28.683 47.009 1.00 37.41 395 PRO A N 1
ATOM 3130 C CA . PRO A 1 395 ? -25.543 28.018 47.934 1.00 37.41 395 PRO A CA 1
ATOM 3131 C C . PRO A 1 395 ? -25.124 26.581 47.509 1.00 37.41 395 PRO A C 1
ATOM 3133 O O . PRO A 1 395 ? -25.749 25.932 46.673 1.00 37.41 395 PRO A O 1
ATOM 3136 N N . ALA A 1 396 ? -24.112 26.054 48.205 1.00 31.41 396 ALA A N 1
ATOM 3137 C CA . ALA A 1 396 ? -23.599 24.685 48.125 1.00 31.41 396 ALA A CA 1
ATOM 3138 C C . ALA A 1 396 ? -24.436 23.634 48.894 1.00 31.41 396 ALA A C 1
ATOM 3140 O O . ALA A 1 396 ? -25.017 23.927 49.941 1.00 31.41 396 ALA A O 1
ATOM 3141 N N . VAL A 1 397 ? -24.383 22.382 48.419 1.00 26.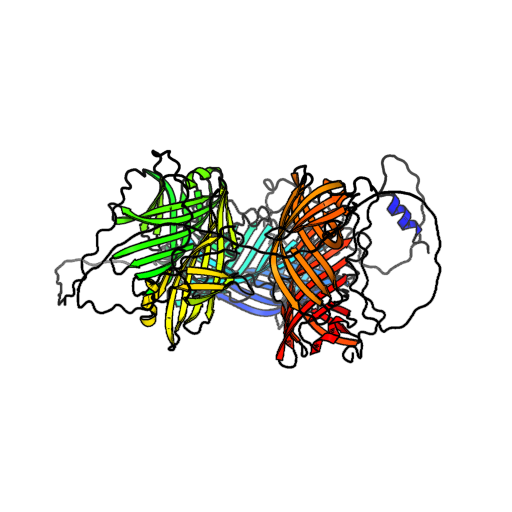84 397 VAL A N 1
ATOM 3142 C CA . VAL A 1 397 ? -24.680 21.141 49.164 1.00 26.84 397 VAL A CA 1
ATOM 3143 C C . VAL A 1 397 ? -23.435 20.238 49.066 1.00 26.84 397 VAL A C 1
ATOM 3145 O O . VAL A 1 397 ? -22.832 20.207 47.993 1.00 26.84 397 VAL A O 1
ATOM 3148 N N . PRO A 1 398 ? -22.995 19.555 50.145 1.00 42.44 398 PRO A N 1
ATOM 3149 C CA . PRO A 1 398 ? -21.683 18.921 50.197 1.00 42.44 398 PRO A CA 1
ATOM 3150 C C . PRO A 1 398 ? -21.750 17.408 49.957 1.00 42.44 398 PRO A C 1
ATOM 3152 O O . PRO A 1 398 ? -22.458 16.704 50.668 1.00 42.44 398 PRO A O 1
ATOM 3155 N N . GLU A 1 399 ? -20.901 16.901 49.070 1.00 29.08 399 GLU A N 1
ATOM 3156 C CA . GLU A 1 399 ? -20.343 15.552 49.180 1.00 29.08 399 GLU A CA 1
ATOM 3157 C C . GLU A 1 399 ? -18.830 15.672 48.991 1.00 29.08 399 GLU A C 1
ATOM 3159 O O . GLU A 1 399 ? -18.355 16.213 47.997 1.00 29.08 399 GLU A O 1
ATOM 3164 N N . GLN A 1 400 ? -18.070 15.259 50.006 1.00 31.34 400 GLN A N 1
ATOM 3165 C CA . GLN A 1 400 ? -16.617 15.145 49.922 1.00 31.34 400 GLN A CA 1
ATOM 3166 C C . GLN A 1 400 ? -16.263 13.871 49.146 1.00 31.34 400 GLN A C 1
ATOM 3168 O O . GLN A 1 400 ? -16.625 12.790 49.615 1.00 31.34 400 GLN A O 1
ATOM 3173 N N . PRO A 1 401 ? -15.471 13.938 48.064 1.00 32.94 401 PRO A N 1
ATOM 3174 C CA . PRO A 1 401 ? -14.641 12.820 47.658 1.00 32.94 401 PRO A CA 1
ATOM 3175 C C . PRO A 1 401 ? -13.387 12.796 48.539 1.00 32.94 401 PRO A C 1
ATOM 3177 O O . PRO A 1 401 ? -12.811 13.833 48.882 1.00 32.94 401 PRO A O 1
ATOM 3180 N N . GLN A 1 402 ? -12.995 11.591 48.934 1.00 31.06 402 GLN A N 1
ATOM 3181 C CA . GLN A 1 402 ? -11.787 11.292 49.695 1.00 31.06 402 GLN A CA 1
ATOM 3182 C C . GLN A 1 402 ? -10.532 11.881 49.021 1.00 31.06 402 GLN A C 1
ATOM 3184 O O . GLN A 1 402 ? -10.461 11.993 47.800 1.00 31.06 402 GLN A O 1
ATOM 3189 N N . GLN A 1 403 ? -9.544 12.276 49.834 1.00 28.52 403 GLN A N 1
ATOM 3190 C CA . GLN A 1 403 ? -8.269 12.834 49.369 1.00 28.52 403 GLN A CA 1
ATOM 3191 C C . GLN A 1 403 ? -7.563 11.877 48.385 1.00 28.52 403 GLN A C 1
ATOM 3193 O O . GLN A 1 403 ? -7.331 10.727 48.762 1.00 28.52 403 GLN A O 1
ATOM 3198 N N . PRO A 1 404 ? -7.160 12.330 47.181 1.00 37.25 404 PRO A N 1
ATOM 3199 C CA . PRO A 1 404 ? -6.327 11.526 46.293 1.00 37.25 404 PRO A CA 1
ATOM 3200 C C . PRO A 1 404 ? -4.935 11.313 46.908 1.00 37.25 404 PRO A C 1
ATOM 3202 O O . PRO A 1 404 ? -4.328 12.243 47.448 1.00 37.25 404 PRO A O 1
ATOM 3205 N N . GLN A 1 405 ? -4.442 10.073 46.845 1.00 40.19 405 GLN A N 1
ATOM 3206 C CA . GLN A 1 405 ? -3.070 9.714 47.207 1.00 40.19 405 GLN A CA 1
ATOM 3207 C C . GLN A 1 405 ? -2.061 10.569 46.421 1.00 40.19 405 GLN A C 1
ATOM 3209 O O . GLN A 1 405 ? -2.250 10.841 45.237 1.00 40.19 405 GLN A O 1
ATOM 3214 N N . GLN A 1 406 ? -0.988 10.999 47.094 1.00 47.25 406 GLN A N 1
ATOM 3215 C CA . GLN A 1 406 ? 0.100 11.786 46.505 1.00 47.25 406 GLN A CA 1
ATOM 3216 C C . GLN A 1 406 ? 0.699 11.080 45.281 1.00 47.25 406 GLN A C 1
ATOM 3218 O O . GLN A 1 406 ? 1.180 9.951 45.381 1.00 47.25 406 GLN A O 1
ATOM 3223 N N . SER A 1 407 ? 0.711 11.779 44.145 1.00 62.44 407 SER A N 1
ATOM 3224 C CA . SER A 1 407 ? 1.443 11.391 42.943 1.00 62.44 407 SER A CA 1
ATOM 3225 C C . SER A 1 407 ? 2.938 11.210 43.245 1.00 62.44 407 SER A C 1
ATOM 3227 O O . SER A 1 407 ? 3.523 11.928 44.059 1.00 62.44 407 SER A O 1
ATOM 3229 N N . LYS A 1 408 ? 3.576 10.226 42.599 1.00 82.38 408 LYS A N 1
ATOM 3230 C CA . LYS A 1 408 ? 5.014 9.959 42.743 1.00 82.38 408 LYS A CA 1
ATOM 3231 C C . LYS A 1 408 ? 5.812 11.157 42.212 1.00 82.38 408 LYS A C 1
ATOM 3233 O O . LYS A 1 408 ? 5.835 11.385 41.005 1.00 82.38 408 LYS A O 1
ATOM 3238 N N . GLN A 1 409 ? 6.454 11.905 43.110 1.00 88.38 409 GLN A N 1
ATOM 3239 C CA . GLN A 1 409 ? 7.308 13.036 42.744 1.00 88.38 409 GLN A CA 1
ATOM 3240 C C . GLN A 1 409 ? 8.613 12.537 42.102 1.00 88.38 409 GLN A C 1
ATOM 3242 O O . GLN A 1 409 ? 9.287 11.667 42.659 1.00 88.38 409 GLN A O 1
ATOM 3247 N N . VAL A 1 410 ? 8.963 13.083 40.937 1.00 92.62 410 VAL A N 1
ATOM 3248 C CA . VAL A 1 410 ? 10.168 12.752 40.166 1.00 92.62 410 VAL A CA 1
ATOM 3249 C C . VAL A 1 410 ? 11.146 13.923 40.234 1.00 92.62 410 VAL A C 1
ATOM 3251 O O . VAL A 1 410 ? 10.780 15.061 39.955 1.00 92.62 410 VAL A O 1
ATOM 3254 N N . ASP A 1 411 ? 12.394 13.643 40.607 1.00 91.81 411 ASP A N 1
ATOM 3255 C CA . ASP A 1 411 ? 13.475 14.631 40.578 1.00 91.81 411 ASP A CA 1
ATOM 3256 C C . ASP A 1 411 ? 14.016 14.780 39.149 1.00 91.81 411 ASP A C 1
ATOM 3258 O O . ASP A 1 411 ? 14.649 13.867 38.610 1.00 91.81 411 ASP A O 1
ATOM 3262 N N . THR A 1 412 ? 13.755 15.936 38.540 1.00 94.31 412 THR A N 1
ATOM 3263 C CA . THR A 1 412 ? 14.186 16.280 37.180 1.00 94.31 412 THR A CA 1
ATOM 3264 C C . THR A 1 412 ? 15.479 17.104 37.152 1.00 94.31 412 THR A C 1
ATOM 3266 O O . THR A 1 412 ? 16.017 17.348 36.076 1.00 94.31 412 THR A O 1
ATOM 3269 N N . SER A 1 413 ? 16.041 17.485 38.310 1.00 92.31 413 SER A N 1
ATOM 3270 C CA . SER A 1 413 ? 17.151 18.453 38.413 1.00 92.31 413 SER A CA 1
ATOM 3271 C C . SER A 1 413 ? 18.457 18.020 37.733 1.00 92.31 413 SER A C 1
ATOM 3273 O O . SER A 1 413 ? 19.285 18.863 37.389 1.00 92.31 413 SER A O 1
ATOM 3275 N N . LYS A 1 414 ? 18.642 16.712 37.519 1.00 94.44 414 LYS A N 1
ATOM 3276 C CA . LYS A 1 414 ? 19.803 16.128 36.825 1.00 94.44 414 LYS A CA 1
ATOM 3277 C C . LYS A 1 414 ? 19.665 16.066 35.296 1.00 94.44 414 LYS A C 1
ATOM 3279 O O . LYS A 1 414 ? 20.639 15.740 34.628 1.00 94.44 414 LYS A O 1
ATOM 3284 N N . TYR A 1 415 ? 18.484 16.341 34.741 1.00 95.81 415 TYR A N 1
ATOM 3285 C CA . TYR A 1 415 ? 18.224 16.302 33.299 1.00 95.81 415 TYR A CA 1
ATOM 3286 C C . TYR A 1 415 ? 18.284 17.722 32.731 1.00 95.81 415 TYR A C 1
ATOM 3288 O O . TYR A 1 415 ? 17.283 18.431 32.663 1.00 95.81 415 TYR A O 1
ATOM 3296 N N . THR A 1 416 ? 19.494 18.166 32.396 1.00 92.69 416 THR A N 1
ATOM 3297 C CA . THR A 1 416 ? 19.793 19.577 32.105 1.00 92.69 416 THR A CA 1
ATOM 3298 C C . THR A 1 416 ? 19.847 19.918 30.622 1.00 92.69 416 THR A C 1
ATOM 3300 O O . THR A 1 416 ? 19.799 21.100 30.283 1.00 92.69 416 THR A O 1
ATOM 3303 N N . LYS A 1 417 ? 19.963 18.920 29.738 1.00 95.25 417 LYS A N 1
ATOM 3304 C CA . LYS A 1 417 ? 20.120 19.123 28.295 1.00 95.25 417 LYS A CA 1
ATOM 3305 C C . LYS A 1 417 ? 18.869 18.658 27.559 1.00 95.25 417 LYS A C 1
ATOM 3307 O O . LYS A 1 417 ? 18.583 17.469 27.544 1.00 95.25 417 LYS A O 1
ATOM 3312 N N . GLU A 1 418 ? 18.145 19.576 26.933 1.00 96.00 418 GLU A N 1
ATOM 3313 C CA . GLU A 1 418 ? 17.085 19.210 25.990 1.00 96.00 418 GLU A CA 1
ATOM 3314 C C . GLU A 1 418 ? 17.711 18.689 24.690 1.00 96.00 418 GLU A C 1
ATOM 3316 O O . GLU A 1 418 ? 18.666 19.282 24.175 1.00 96.00 418 GLU A O 1
ATOM 3321 N N . VAL A 1 419 ? 17.210 17.556 24.200 1.00 95.06 419 VAL A N 1
ATOM 3322 C CA . VAL A 1 419 ? 17.645 16.939 22.940 1.00 95.06 419 VAL A CA 1
ATOM 3323 C C . VAL A 1 419 ? 16.764 17.444 21.793 1.00 95.06 419 VAL A C 1
ATOM 3325 O O . VAL A 1 419 ? 17.260 17.966 20.794 1.00 95.06 419 VAL A O 1
ATOM 3328 N N . PHE A 1 420 ? 15.453 17.321 21.966 1.00 95.75 420 PHE A N 1
ATOM 3329 C CA . PHE A 1 420 ? 14.407 17.841 21.092 1.00 95.75 420 PHE A CA 1
ATOM 3330 C C . PHE A 1 420 ? 13.086 17.881 21.869 1.00 95.75 420 PHE A C 1
ATOM 3332 O O . PHE A 1 420 ? 12.963 17.284 22.946 1.00 95.75 420 PHE A O 1
ATOM 3339 N N . ALA A 1 421 ? 12.096 18.564 21.311 1.00 94.75 421 ALA A N 1
ATOM 3340 C CA . ALA A 1 421 ? 10.736 18.592 21.812 1.00 94.75 421 ALA A CA 1
ATOM 3341 C C . ALA A 1 421 ? 9.782 17.994 20.775 1.00 94.75 421 ALA A C 1
ATOM 3343 O O . ALA A 1 421 ? 9.915 18.254 19.582 1.00 94.75 421 ALA A O 1
ATOM 3344 N N . VAL A 1 422 ? 8.813 17.204 21.235 1.00 95.00 422 VAL A N 1
ATOM 3345 C CA . VAL A 1 422 ? 7.760 16.636 20.388 1.00 95.00 422 VAL A CA 1
ATOM 3346 C C . VAL A 1 422 ? 6.428 17.276 20.753 1.00 95.00 422 VAL A C 1
ATOM 3348 O O . VAL A 1 422 ? 5.938 17.100 21.868 1.00 95.00 422 VAL A O 1
ATOM 3351 N N . ASN A 1 423 ? 5.847 18.031 19.828 1.00 90.50 423 ASN A N 1
ATOM 3352 C CA . ASN A 1 423 ? 4.503 18.574 19.952 1.00 90.50 423 ASN A CA 1
ATOM 3353 C C . ASN A 1 423 ? 3.491 17.508 19.527 1.00 90.50 423 ASN A C 1
ATOM 3355 O O . ASN A 1 423 ? 3.438 17.158 18.356 1.00 90.50 423 ASN A O 1
ATOM 3359 N N . LEU A 1 424 ? 2.711 16.998 20.472 1.00 90.69 424 LEU A N 1
ATOM 3360 C CA . LEU A 1 424 ? 1.649 16.019 20.274 1.00 90.69 424 LEU A CA 1
ATOM 3361 C C . LEU A 1 424 ? 0.297 16.736 20.233 1.00 90.69 424 LEU A C 1
ATOM 3363 O O . LEU A 1 424 ? -0.121 17.341 21.220 1.00 90.69 424 LEU A O 1
ATOM 3367 N N . ILE A 1 425 ? -0.396 16.621 19.110 1.00 83.81 425 ILE A N 1
ATOM 3368 C CA . ILE A 1 425 ? -1.715 17.195 18.847 1.00 83.81 425 ILE A CA 1
ATOM 3369 C C . ILE A 1 425 ? -2.749 16.076 18.976 1.00 83.81 425 ILE A C 1
ATOM 3371 O O . ILE A 1 425 ? -2.645 15.053 18.302 1.00 83.81 425 ILE A O 1
ATOM 3375 N N . GLU A 1 426 ? -3.736 16.239 19.855 1.00 86.25 426 GLU A N 1
ATOM 3376 C CA . GLU A 1 426 ? -4.795 15.247 20.067 1.00 86.25 426 GLU A CA 1
ATOM 3377 C C . GLU A 1 426 ? -5.875 15.400 18.981 1.00 86.25 426 GLU A C 1
ATOM 3379 O O . GLU A 1 426 ? -6.566 16.414 18.933 1.00 86.25 426 GLU A O 1
ATOM 3384 N N . THR A 1 427 ? -6.061 14.397 18.117 1.00 78.44 427 THR A N 1
ATOM 3385 C CA . THR A 1 427 ? -7.018 14.496 16.994 1.00 78.44 427 THR A CA 1
ATOM 3386 C C . THR A 1 427 ? -8.416 14.024 17.372 1.00 78.44 427 THR A C 1
ATOM 3388 O O . THR A 1 427 ? -9.412 14.726 17.192 1.00 78.44 427 THR A O 1
ATOM 3391 N N . HIS A 1 428 ? -8.516 12.819 17.926 1.00 81.75 428 HIS A N 1
ATOM 3392 C CA . HIS A 1 428 ? -9.770 12.245 18.398 1.00 81.75 428 HIS A CA 1
ATOM 3393 C C . HIS A 1 428 ? -9.519 11.220 19.497 1.00 81.75 428 HIS A C 1
ATOM 3395 O O . HIS A 1 428 ? -8.405 10.731 19.692 1.00 81.75 428 HIS A O 1
ATOM 3401 N N . LYS A 1 429 ? -10.572 10.911 20.257 1.00 88.88 429 LYS A N 1
ATOM 3402 C CA . LYS A 1 429 ? -10.478 10.054 21.436 1.00 88.88 429 LYS A CA 1
ATOM 3403 C C . LYS A 1 429 ? -11.656 9.104 21.569 1.00 88.88 429 LYS A C 1
ATOM 3405 O O . LYS A 1 429 ? -12.796 9.469 21.283 1.00 88.88 429 LYS A O 1
ATOM 3410 N N . TYR A 1 430 ? -11.374 7.935 22.125 1.00 92.19 430 TYR A N 1
ATOM 3411 C CA . TYR A 1 430 ? -12.361 6.964 22.579 1.00 92.19 430 TYR A CA 1
ATOM 3412 C C . TYR A 1 430 ? -12.161 6.690 24.061 1.00 92.19 430 TYR A C 1
ATOM 3414 O O . TYR A 1 430 ? -11.047 6.791 24.579 1.00 92.19 430 TYR A O 1
ATOM 3422 N N . SER A 1 431 ? -13.237 6.329 24.752 1.00 96.31 431 SER A N 1
ATOM 3423 C CA . SER A 1 431 ? -13.164 5.994 26.166 1.00 96.31 431 SER A CA 1
ATOM 3424 C C . SER A 1 431 ? -14.046 4.818 26.554 1.00 96.31 431 SER A C 1
ATOM 3426 O O . SER A 1 431 ? -15.049 4.521 25.898 1.00 96.31 431 SER A O 1
ATOM 3428 N N . VAL A 1 432 ? -13.636 4.155 27.635 1.00 97.56 432 VAL A N 1
ATOM 3429 C CA . VAL A 1 432 ? -14.359 3.062 28.290 1.00 97.56 432 VAL A CA 1
ATOM 3430 C C . VAL A 1 432 ? -14.371 3.348 29.790 1.00 97.56 432 VAL A C 1
ATOM 3432 O O . VAL A 1 432 ? -13.311 3.470 30.408 1.00 97.56 432 VAL A O 1
ATOM 3435 N N . ASP A 1 433 ? -15.561 3.491 30.373 1.00 97.00 433 ASP A N 1
ATOM 3436 C CA . ASP A 1 433 ? -15.732 3.733 31.810 1.00 97.00 433 ASP A CA 1
ATOM 3437 C C . ASP A 1 433 ? -15.862 2.410 32.564 1.00 97.00 433 ASP A C 1
ATOM 3439 O O . ASP A 1 433 ? -16.958 1.911 32.809 1.00 97.00 433 ASP A O 1
ATOM 3443 N N . GLY A 1 434 ? -14.712 1.815 32.871 1.00 95.56 434 GLY A N 1
ATOM 3444 C CA . GLY A 1 434 ? -14.616 0.510 33.504 1.00 95.56 434 GLY A CA 1
ATOM 3445 C C . GLY A 1 434 ? -15.023 0.467 34.972 1.00 95.56 434 GLY A C 1
ATOM 3446 O O . GLY A 1 434 ? -15.124 1.473 35.690 1.00 95.56 434 GLY A O 1
ATOM 3447 N N . ASN A 1 435 ? -15.184 -0.746 35.492 1.00 93.88 435 ASN A N 1
ATOM 3448 C CA . ASN A 1 435 ? -15.477 -0.941 36.905 1.00 93.88 435 ASN A CA 1
ATOM 3449 C C . ASN A 1 435 ? -14.270 -0.648 37.820 1.00 93.88 435 ASN A C 1
ATOM 3451 O O . ASN A 1 435 ? -14.462 -0.211 38.954 1.00 93.88 435 ASN A O 1
ATOM 3455 N N . THR A 1 436 ? -13.048 -0.834 37.332 1.00 94.00 436 THR A N 1
ATOM 3456 C CA . THR A 1 436 ? -11.777 -0.618 38.041 1.00 94.00 436 THR A CA 1
ATOM 3457 C C . THR A 1 436 ? -11.098 0.686 37.633 1.00 94.00 436 THR A C 1
ATOM 3459 O O . THR A 1 436 ? -10.495 1.348 38.484 1.00 94.00 436 THR A O 1
ATOM 3462 N N . CYS A 1 437 ? -11.214 1.096 36.367 1.00 95.50 437 CYS A N 1
ATOM 3463 C CA . CYS A 1 437 ? -10.622 2.326 35.853 1.00 95.50 437 CYS A CA 1
ATOM 3464 C C . CYS A 1 437 ? -11.378 2.900 34.652 1.00 95.50 437 CYS A C 1
ATOM 3466 O O . CYS A 1 437 ? -12.022 2.181 33.899 1.00 95.50 437 CYS A O 1
ATOM 3468 N N . TYR A 1 438 ? -11.244 4.209 34.467 1.00 97.25 438 TYR A N 1
ATOM 3469 C CA . TYR A 1 438 ? -11.640 4.899 33.245 1.00 97.25 438 TYR A CA 1
ATOM 3470 C C . TYR A 1 438 ? -10.456 4.915 32.273 1.00 97.25 438 TYR A C 1
ATOM 3472 O O . TYR A 1 438 ? -9.351 5.313 32.660 1.00 97.25 438 TYR A O 1
ATOM 3480 N N . VAL A 1 439 ? -10.674 4.479 31.033 1.00 98.00 439 VAL A N 1
ATOM 3481 C CA . VAL A 1 439 ? -9.650 4.417 29.981 1.00 98.00 439 VAL A CA 1
ATOM 3482 C C . VAL A 1 439 ? -9.959 5.436 28.893 1.00 98.00 439 VAL A C 1
ATOM 3484 O O . VAL A 1 439 ? -11.091 5.516 28.428 1.00 98.00 439 VAL A O 1
ATOM 3487 N N . GLU A 1 440 ? -8.939 6.172 28.460 1.00 97.00 440 GLU A N 1
ATOM 3488 C CA . GLU A 1 440 ? -8.958 7.031 27.274 1.00 97.00 440 GLU A CA 1
ATOM 3489 C C . GLU A 1 440 ? -7.884 6.557 26.299 1.00 97.00 440 GLU A C 1
ATOM 3491 O O . GLU A 1 440 ? -6.722 6.439 26.682 1.00 97.00 440 GLU A O 1
ATOM 3496 N N . MET A 1 441 ? -8.262 6.317 25.048 1.00 94.25 441 MET A N 1
ATOM 3497 C CA . MET A 1 441 ? -7.344 6.136 23.927 1.00 94.25 441 MET A CA 1
ATOM 3498 C C . MET A 1 441 ? -7.441 7.374 23.042 1.00 94.25 441 MET A C 1
ATOM 3500 O O . MET A 1 441 ? -8.520 7.698 22.548 1.00 94.25 441 MET A O 1
ATOM 3504 N N . ILE A 1 442 ? -6.330 8.087 22.902 1.00 90.88 442 ILE A N 1
ATOM 3505 C CA . ILE A 1 442 ? -6.229 9.399 22.264 1.00 90.88 442 ILE A CA 1
ATOM 3506 C C . ILE A 1 442 ? -5.284 9.261 21.077 1.00 90.88 442 ILE A C 1
ATOM 3508 O O . ILE A 1 442 ? -4.127 8.889 21.273 1.00 90.88 442 ILE A O 1
ATOM 3512 N N . TYR A 1 443 ? -5.765 9.541 19.871 1.00 86.06 443 TYR A N 1
ATOM 3513 C CA . TYR A 1 443 ? -4.947 9.537 18.661 1.00 86.06 443 TYR A CA 1
ATOM 3514 C C . TYR A 1 443 ? -4.182 10.848 18.519 1.00 86.06 443 TYR A C 1
ATOM 3516 O O . TYR A 1 443 ? -4.652 11.900 18.961 1.00 86.06 443 TYR A O 1
ATOM 3524 N N . LEU A 1 444 ? -2.977 10.750 17.959 1.00 85.75 444 LEU A N 1
ATOM 3525 C CA . LEU A 1 444 ? -2.007 11.835 17.937 1.00 85.75 444 LEU A CA 1
ATOM 3526 C C . LEU A 1 444 ? -1.563 12.155 16.507 1.00 85.75 444 LEU A C 1
ATOM 3528 O O . LEU A 1 444 ? -1.226 11.257 15.734 1.00 85.75 444 LEU A O 1
ATOM 3532 N N . GLU A 1 445 ? -1.474 13.445 16.219 1.00 82.75 445 GLU A N 1
ATOM 3533 C CA . GLU A 1 445 ? -0.562 14.022 15.232 1.00 82.75 445 GLU A CA 1
ATOM 3534 C C . GLU A 1 445 ? 0.564 14.750 15.959 1.00 82.75 445 GLU A C 1
ATOM 3536 O O . GLU A 1 445 ? 0.557 14.868 17.186 1.00 82.75 445 GLU A O 1
ATOM 3541 N N . GLY A 1 446 ? 1.543 15.259 15.219 1.00 83.06 446 GLY A N 1
ATOM 3542 C CA . GLY A 1 446 ? 2.548 16.098 15.833 1.00 83.06 446 GLY A CA 1
ATOM 3543 C C . GLY A 1 446 ? 3.783 16.349 14.998 1.00 83.06 446 GLY A C 1
ATOM 3544 O O . GLY A 1 446 ? 3.918 15.871 13.875 1.00 83.06 446 GLY A O 1
ATOM 3545 N N . SER A 1 447 ? 4.711 17.076 15.602 1.00 82.38 447 SER A N 1
ATOM 3546 C CA . SER A 1 447 ? 6.028 17.351 15.044 1.00 82.38 447 SER A CA 1
ATOM 3547 C C . SER A 1 447 ? 7.100 17.278 16.119 1.00 82.38 447 SER A C 1
ATOM 3549 O O . SER A 1 447 ? 6.840 17.472 17.304 1.00 82.38 447 SER A O 1
ATOM 3551 N N . CYS A 1 448 ? 8.318 16.965 15.704 1.00 88.00 448 CYS A N 1
ATOM 3552 C CA . CYS A 1 448 ? 9.516 16.989 16.520 1.00 88.00 448 CYS A CA 1
ATOM 3553 C C . CYS A 1 448 ? 10.412 18.121 16.034 1.00 88.00 448 CYS A C 1
ATOM 3555 O O . CYS A 1 448 ? 10.693 18.222 14.840 1.00 88.00 448 CYS A O 1
ATOM 3557 N N . ALA A 1 449 ? 10.884 18.945 16.959 1.00 81.69 449 ALA A N 1
ATOM 3558 C CA . ALA A 1 449 ? 11.824 20.011 16.670 1.00 81.69 449 ALA A CA 1
ATOM 3559 C C . ALA A 1 449 ? 12.949 20.011 17.702 1.00 81.69 449 ALA A C 1
ATOM 3561 O O . ALA A 1 449 ? 12.709 19.910 18.908 1.00 81.69 449 ALA A O 1
ATOM 3562 N N . GLY A 1 450 ? 14.189 20.157 17.247 1.00 88.00 450 GLY A N 1
ATOM 3563 C CA . GLY A 1 450 ? 15.326 20.230 18.149 1.00 88.00 450 GLY A CA 1
ATOM 3564 C C . GLY A 1 450 ? 16.679 20.289 17.464 1.00 88.00 450 GLY A C 1
ATOM 3565 O O . GLY A 1 450 ? 16.807 20.248 16.242 1.00 88.00 450 GLY A O 1
ATOM 3566 N N . GLU A 1 451 ? 17.715 20.380 18.297 1.00 87.44 451 GLU A N 1
ATOM 3567 C CA . GLU A 1 451 ? 19.105 20.469 17.841 1.00 87.44 451 GLU A CA 1
ATOM 3568 C C . GLU A 1 451 ? 19.547 19.189 17.125 1.00 87.44 451 GLU A C 1
ATOM 3570 O O . GLU A 1 451 ? 20.325 19.267 16.183 1.00 87.44 451 GLU A O 1
ATOM 3575 N N . TYR A 1 452 ? 19.060 18.024 17.567 1.00 90.56 452 TYR A N 1
ATOM 3576 C CA . TYR A 1 452 ? 19.546 16.726 17.092 1.00 90.56 452 TYR A CA 1
ATOM 3577 C C . TYR A 1 452 ? 18.680 16.094 16.005 1.00 90.56 452 TYR A C 1
ATOM 3579 O O . TYR A 1 452 ? 19.188 15.291 15.225 1.00 90.56 452 TYR A O 1
ATOM 3587 N N . PHE A 1 453 ? 17.387 16.411 15.979 1.00 91.19 453 PHE A N 1
ATOM 3588 C CA . PHE A 1 453 ? 16.431 15.805 15.065 1.00 91.19 453 PHE A CA 1
ATOM 3589 C C . PHE A 1 453 ? 15.232 16.726 14.876 1.00 91.19 453 PHE A C 1
ATOM 3591 O O . PHE A 1 453 ? 14.746 17.321 15.840 1.00 91.19 453 PHE A O 1
ATOM 3598 N N . ASN A 1 454 ? 14.760 16.816 13.638 1.00 73.00 454 ASN A N 1
ATOM 3599 C CA . ASN A 1 454 ? 13.538 17.522 13.277 1.00 73.00 454 ASN A CA 1
ATOM 3600 C C . ASN A 1 454 ? 12.713 16.600 12.387 1.00 73.00 454 ASN A C 1
ATOM 3602 O O . ASN A 1 454 ? 13.271 15.953 11.503 1.00 73.00 454 ASN A O 1
ATOM 3606 N N . GLY A 1 455 ? 11.408 16.527 12.615 1.00 80.31 455 GLY A N 1
ATOM 3607 C CA . GLY A 1 455 ? 10.549 15.604 11.889 1.00 80.31 455 GLY A CA 1
ATOM 3608 C C . GLY A 1 455 ? 9.076 15.751 12.229 1.00 80.31 455 GLY A C 1
ATOM 3609 O O . GLY A 1 455 ? 8.684 16.619 13.003 1.00 80.31 455 GLY A O 1
ATOM 3610 N N . GLU A 1 456 ? 8.255 14.873 11.673 1.00 76.62 456 GLU A N 1
ATOM 3611 C CA . GLU A 1 456 ? 6.806 14.866 11.849 1.00 76.62 456 GLU A CA 1
ATOM 3612 C C . GLU A 1 456 ? 6.298 13.489 12.237 1.00 76.62 456 GLU A C 1
ATOM 3614 O O . GLU A 1 456 ? 6.877 12.465 11.865 1.00 76.62 456 GLU A O 1
ATOM 3619 N N . LEU A 1 457 ? 5.220 13.466 13.018 1.00 81.25 457 LEU A N 1
ATOM 3620 C CA . LEU A 1 457 ? 4.584 12.218 13.394 1.00 81.25 457 LEU A CA 1
ATOM 3621 C C . LEU A 1 457 ? 3.859 11.611 12.194 1.00 81.25 457 LEU A C 1
ATOM 3623 O O . LEU A 1 457 ? 3.127 12.302 11.488 1.00 81.25 457 LEU A O 1
ATOM 3627 N N . ILE A 1 458 ? 3.986 10.296 12.021 1.00 63.16 458 ILE A N 1
ATOM 3628 C CA . ILE A 1 458 ? 3.138 9.555 11.082 1.00 63.16 458 ILE A CA 1
ATOM 3629 C C . ILE A 1 458 ? 1.739 9.425 11.706 1.00 63.16 458 ILE A C 1
ATOM 3631 O O . ILE A 1 458 ? 1.580 8.854 12.796 1.00 63.16 458 ILE A O 1
ATOM 3635 N N . PHE A 1 459 ? 0.729 9.996 11.044 1.00 48.84 459 PHE A N 1
ATOM 3636 C CA . PHE A 1 459 ? -0.651 10.018 11.531 1.00 48.84 459 PHE A CA 1
ATOM 3637 C C . PHE A 1 459 ? -1.319 8.631 11.489 1.00 48.84 459 PHE A C 1
ATOM 3639 O O . PHE A 1 459 ? -1.007 7.799 10.645 1.00 48.84 459 PHE A O 1
ATOM 3646 N N . LYS A 1 460 ? -2.268 8.415 12.415 1.00 55.25 460 LYS A N 1
ATOM 3647 C CA . LYS A 1 460 ? -3.063 7.196 12.704 1.00 55.25 460 LYS A CA 1
ATOM 3648 C C . LYS A 1 460 ? -2.326 6.016 13.347 1.00 55.25 460 LYS A C 1
ATOM 3650 O O . LYS A 1 460 ? -2.972 5.219 14.020 1.00 55.25 460 LYS A O 1
ATOM 3655 N N . ASP A 1 461 ? -0.999 5.977 13.304 1.00 64.50 461 ASP A N 1
ATOM 3656 C CA . ASP A 1 461 ? -0.218 4.979 14.054 1.00 64.50 461 ASP A CA 1
ATOM 3657 C C . ASP A 1 461 ? 0.082 5.364 15.511 1.00 64.50 461 ASP A C 1
ATOM 3659 O O . ASP A 1 461 ? 0.678 4.602 16.283 1.00 64.50 461 ASP A O 1
ATOM 3663 N N . SER A 1 462 ? -0.263 6.596 15.870 1.00 82.62 462 SER A N 1
ATOM 3664 C CA . SER A 1 462 ? 0.222 7.259 17.069 1.00 82.62 462 SER A CA 1
ATOM 3665 C C . SER A 1 462 ? -0.917 7.428 18.068 1.00 82.62 462 SER A C 1
ATOM 3667 O O . SER A 1 462 ? -1.942 8.036 17.761 1.00 82.62 462 SER A O 1
ATOM 3669 N N . SER A 1 463 ? -0.760 6.881 19.275 1.00 90.81 463 SER A N 1
ATOM 3670 C CA . SER A 1 463 ? -1.786 6.980 20.317 1.00 90.81 463 SER A CA 1
ATOM 3671 C C . SER A 1 463 ? -1.229 7.029 21.736 1.00 90.81 463 SER A C 1
ATOM 3673 O O . SER A 1 463 ? -0.299 6.301 22.107 1.00 90.81 463 SER A O 1
ATOM 3675 N N . THR A 1 464 ? -1.872 7.851 22.564 1.00 94.12 464 THR A N 1
ATOM 3676 C CA . THR A 1 464 ? -1.739 7.841 24.021 1.00 94.12 464 THR A CA 1
ATOM 3677 C C . THR A 1 464 ? -2.903 7.083 24.633 1.00 94.12 464 THR A C 1
ATOM 3679 O O . THR A 1 464 ? -4.058 7.436 24.416 1.00 94.12 464 THR A O 1
ATOM 3682 N N . VAL A 1 465 ? -2.606 6.084 25.464 1.00 96.19 465 VAL A N 1
ATOM 3683 C CA . VAL A 1 465 ? -3.611 5.476 26.340 1.00 96.19 465 VAL A CA 1
ATOM 3684 C C . VAL A 1 465 ? -3.407 5.967 27.762 1.00 96.19 465 VAL A C 1
ATOM 3686 O O . VAL A 1 465 ? -2.321 5.800 28.313 1.00 96.19 465 VAL A O 1
ATOM 3689 N N . VAL A 1 466 ? -4.456 6.525 28.366 1.00 96.38 466 VAL A N 1
ATOM 3690 C CA . VAL A 1 466 ? -4.497 6.956 29.767 1.00 96.38 466 VAL A CA 1
ATOM 3691 C C . VAL A 1 466 ? -5.501 6.096 30.528 1.00 96.38 466 VAL A C 1
ATOM 3693 O O . VAL A 1 466 ? -6.667 6.027 30.153 1.00 96.38 466 VAL A O 1
ATOM 3696 N N . LYS A 1 467 ? -5.078 5.481 31.632 1.00 97.06 467 LYS A N 1
ATOM 3697 C CA . LYS A 1 467 ? -5.944 4.732 32.552 1.00 97.06 467 LYS A CA 1
ATOM 3698 C C . LYS A 1 467 ? -5.990 5.448 33.895 1.00 97.06 467 LYS A C 1
ATOM 3700 O O . LYS A 1 467 ? -4.951 5.700 34.504 1.00 97.06 467 LYS A O 1
ATOM 3705 N N . ARG A 1 468 ? -7.189 5.769 34.376 1.00 96.69 468 ARG A N 1
ATOM 3706 C CA . ARG A 1 468 ? -7.440 6.421 35.670 1.00 96.69 468 ARG A CA 1
ATOM 3707 C C . ARG A 1 468 ? -8.189 5.449 36.568 1.00 96.69 468 ARG A C 1
ATOM 3709 O O . ARG A 1 468 ? -9.398 5.273 36.433 1.00 96.69 468 ARG A O 1
ATOM 3716 N N . PHE A 1 469 ? -7.463 4.777 37.449 1.00 93.69 469 PHE A N 1
ATOM 3717 C CA . PHE A 1 469 ? -8.023 3.791 38.363 1.00 93.69 469 PHE A CA 1
ATOM 3718 C C . PHE A 1 469 ? -8.823 4.465 39.475 1.00 93.69 469 PHE A C 1
ATOM 3720 O O . PHE A 1 469 ? -8.493 5.558 39.939 1.00 93.69 469 PHE A O 1
ATOM 3727 N N . LYS A 1 470 ? -9.883 3.792 39.930 1.00 91.88 470 LYS A N 1
ATOM 3728 C CA . LYS A 1 470 ? -10.761 4.298 40.996 1.00 91.88 470 LYS A CA 1
ATOM 3729 C C . LYS A 1 470 ? -10.065 4.388 42.358 1.00 91.88 470 LYS A C 1
ATOM 3731 O O . LYS A 1 470 ? -10.538 5.106 43.232 1.00 91.88 470 LYS A O 1
ATOM 3736 N N . ASP A 1 471 ? -8.933 3.704 42.527 1.00 89.75 471 ASP A N 1
ATOM 3737 C CA . ASP A 1 471 ? -8.046 3.825 43.691 1.00 89.75 471 ASP A CA 1
ATOM 3738 C C . ASP A 1 471 ? -7.155 5.089 43.655 1.00 89.75 471 ASP A C 1
ATOM 3740 O O . ASP A 1 471 ? -6.446 5.370 44.620 1.00 89.75 471 ASP A O 1
ATOM 3744 N N . GLY A 1 472 ? -7.211 5.875 42.572 1.00 87.06 472 GLY A N 1
ATOM 3745 C CA . GLY A 1 472 ? -6.424 7.091 42.369 1.00 87.06 472 GLY A CA 1
ATOM 3746 C C . GLY A 1 472 ? -5.129 6.889 41.576 1.00 87.06 472 GLY A C 1
ATOM 3747 O O . GLY A 1 472 ? -4.466 7.879 41.257 1.00 87.06 472 GLY A O 1
ATOM 3748 N N . ARG A 1 473 ? -4.761 5.650 41.219 1.00 91.00 473 ARG A N 1
ATOM 3749 C CA . ARG A 1 473 ? -3.607 5.374 40.350 1.00 91.00 473 ARG A CA 1
ATOM 3750 C C . ARG A 1 473 ? -3.875 5.868 38.926 1.00 91.00 473 ARG A C 1
ATOM 3752 O O . ARG A 1 473 ? -4.972 5.719 38.392 1.00 91.00 473 ARG A O 1
ATOM 3759 N N . ILE A 1 474 ? -2.850 6.435 38.292 1.00 93.00 474 ILE A N 1
ATOM 3760 C CA . ILE A 1 474 ? -2.885 6.857 36.888 1.00 93.00 474 ILE A CA 1
ATOM 3761 C C . ILE A 1 474 ? -1.750 6.159 36.151 1.00 93.00 474 ILE A C 1
ATOM 3763 O O . ILE A 1 474 ? -0.603 6.207 36.590 1.00 93.00 474 ILE A O 1
ATOM 3767 N N . GLU A 1 475 ? -2.080 5.546 35.022 1.00 94.50 475 GLU A N 1
ATOM 3768 C CA . GLU A 1 475 ? -1.119 5.012 34.062 1.00 94.50 475 GLU A CA 1
ATOM 3769 C C . GLU A 1 475 ? -1.310 5.730 32.731 1.00 94.50 475 GLU A C 1
ATOM 3771 O O . GLU A 1 475 ? -2.435 6.055 32.349 1.00 94.50 475 GLU A O 1
ATOM 3776 N N . SER A 1 476 ? -0.216 6.012 32.032 1.00 95.25 476 SER A N 1
ATOM 3777 C CA . SER A 1 476 ? -0.269 6.603 30.700 1.00 95.25 476 SER A CA 1
ATOM 3778 C C . SER A 1 476 ? 0.892 6.081 29.873 1.00 95.25 476 SER A C 1
ATOM 3780 O O . SER A 1 476 ? 2.035 6.156 30.324 1.00 95.25 476 SER A O 1
ATOM 3782 N N . THR A 1 477 ? 0.588 5.597 28.672 1.00 95.94 477 THR A N 1
ATOM 3783 C CA . THR A 1 477 ? 1.582 5.120 27.705 1.00 95.94 477 THR A CA 1
ATOM 3784 C C . THR A 1 477 ? 1.270 5.705 26.337 1.00 95.94 477 THR A C 1
ATOM 3786 O O . THR A 1 477 ? 0.222 5.405 25.754 1.00 95.94 477 THR A O 1
ATOM 3789 N N . ALA A 1 478 ? 2.178 6.524 25.818 1.00 94.81 478 ALA A N 1
ATOM 3790 C CA . ALA A 1 478 ? 2.116 7.030 24.453 1.00 94.81 478 ALA A CA 1
ATOM 3791 C C . ALA A 1 478 ? 3.023 6.206 23.538 1.00 94.81 478 ALA A C 1
ATOM 3793 O O . ALA A 1 478 ? 4.108 5.804 23.950 1.00 94.81 478 ALA A O 1
ATOM 3794 N N . ARG A 1 479 ? 2.568 5.932 22.315 1.00 93.19 479 ARG A N 1
ATOM 3795 C CA . ARG A 1 479 ? 3.390 5.352 21.248 1.00 93.19 479 ARG A CA 1
ATOM 3796 C C . ARG A 1 479 ? 3.232 6.183 19.997 1.00 93.19 479 ARG A C 1
ATOM 3798 O O . ARG A 1 479 ? 2.094 6.460 19.624 1.00 93.19 479 ARG A O 1
ATOM 3805 N N . TYR A 1 480 ? 4.343 6.576 19.391 1.00 90.56 480 TYR A N 1
ATOM 3806 C CA . TYR A 1 480 ? 4.350 7.357 18.160 1.00 90.56 480 TYR A CA 1
ATOM 3807 C C . TYR A 1 480 ? 5.690 7.251 17.441 1.00 90.56 480 TYR A C 1
ATOM 3809 O O . TYR A 1 480 ? 6.724 6.978 18.050 1.00 90.56 480 TYR A O 1
ATOM 3817 N N . TYR A 1 481 ? 5.643 7.466 16.130 1.00 87.62 481 TYR A N 1
ATOM 3818 C CA . TYR A 1 481 ? 6.814 7.535 15.260 1.00 87.62 481 TYR A CA 1
ATOM 3819 C C . TYR A 1 481 ? 7.017 8.955 14.801 1.00 87.62 481 TYR A C 1
ATOM 3821 O O . TYR A 1 481 ? 6.035 9.659 14.602 1.00 87.62 481 TYR A O 1
ATOM 3829 N N . VAL A 1 482 ? 8.266 9.319 14.558 1.00 86.94 482 VAL A N 1
ATOM 3830 C CA . VAL A 1 482 ? 8.630 10.578 13.934 1.00 86.94 482 VAL A CA 1
ATOM 3831 C C . VAL A 1 482 ? 9.558 10.304 12.759 1.00 86.94 482 VAL A C 1
ATOM 3833 O O . VAL A 1 482 ? 10.627 9.719 12.943 1.00 86.94 482 VAL A O 1
ATOM 3836 N N . ASN A 1 483 ? 9.158 10.767 11.579 1.00 84.19 483 ASN A N 1
ATOM 3837 C CA . ASN A 1 483 ? 9.961 10.726 10.361 1.00 84.19 483 ASN A CA 1
ATOM 3838 C C . ASN A 1 483 ? 10.619 12.075 10.174 1.00 84.19 483 ASN A C 1
ATOM 3840 O O . ASN A 1 483 ? 9.964 13.108 10.302 1.00 84.19 483 ASN A O 1
ATOM 3844 N N . GLY A 1 484 ? 11.908 12.088 9.877 1.00 82.81 484 GLY A N 1
ATOM 3845 C CA . GLY A 1 484 ? 12.622 13.347 9.835 1.00 82.81 484 GLY A CA 1
ATOM 3846 C C . GLY A 1 484 ? 14.083 13.197 9.492 1.00 82.81 484 GLY A C 1
ATOM 3847 O O . GLY A 1 484 ? 14.517 12.190 8.936 1.00 82.81 484 GLY A O 1
ATOM 3848 N N . THR A 1 485 ? 14.842 14.227 9.832 1.00 77.38 485 THR A N 1
ATOM 3849 C CA . THR A 1 485 ? 16.272 14.297 9.567 1.00 77.38 485 THR A CA 1
ATOM 3850 C C . THR A 1 485 ? 17.044 14.650 10.825 1.00 77.38 485 THR A C 1
ATOM 3852 O O . THR A 1 485 ? 16.608 15.492 11.619 1.00 77.38 485 THR A O 1
ATOM 3855 N N . ASP A 1 486 ? 18.219 14.047 10.988 1.00 85.69 486 ASP A N 1
ATOM 3856 C CA . ASP A 1 486 ? 19.166 14.452 12.025 1.00 85.69 486 ASP A CA 1
ATOM 3857 C C . ASP A 1 486 ? 19.850 15.797 11.712 1.00 85.69 486 ASP A C 1
ATOM 3859 O O . ASP A 1 486 ? 19.625 16.433 10.679 1.00 85.69 486 ASP A O 1
ATOM 3863 N N . TYR A 1 487 ? 20.729 16.229 12.615 1.00 83.88 487 TYR A N 1
ATOM 3864 C CA . TYR A 1 487 ? 21.516 17.460 12.490 1.00 83.88 487 TYR A CA 1
ATOM 3865 C C . TYR A 1 487 ? 22.549 17.460 11.344 1.00 83.88 487 TYR A C 1
ATOM 3867 O O . TYR A 1 487 ? 23.151 18.499 11.065 1.00 83.88 487 TYR A O 1
ATOM 3875 N N . GLU A 1 488 ? 22.768 16.328 10.671 1.00 80.19 488 GLU A N 1
ATOM 3876 C CA . GLU A 1 488 ? 23.597 16.218 9.464 1.00 80.19 488 GLU A CA 1
ATOM 3877 C C . GLU A 1 488 ? 22.751 16.088 8.184 1.00 80.19 488 GLU A C 1
ATOM 3879 O O . GLU A 1 488 ? 23.305 16.026 7.086 1.00 80.19 488 GLU A O 1
ATOM 3884 N N . ASN A 1 489 ? 21.420 16.177 8.300 1.00 73.62 489 ASN A N 1
ATOM 3885 C CA . ASN A 1 489 ? 20.425 15.965 7.244 1.00 73.62 489 ASN A CA 1
ATOM 3886 C C . ASN A 1 489 ? 20.317 14.512 6.752 1.00 73.62 489 ASN A C 1
ATOM 3888 O O . ASN A 1 489 ? 19.848 14.275 5.638 1.00 73.62 489 ASN A O 1
ATOM 3892 N N . ASN A 1 490 ? 20.724 13.532 7.561 1.00 69.00 490 ASN A N 1
ATOM 3893 C CA . ASN A 1 490 ? 20.419 12.135 7.275 1.00 69.00 490 ASN A CA 1
ATOM 3894 C C . ASN A 1 490 ? 18.943 11.890 7.584 1.00 69.00 490 ASN A C 1
ATOM 3896 O O . ASN A 1 490 ? 18.507 12.106 8.717 1.00 69.00 490 ASN A O 1
ATOM 3900 N N . ALA A 1 491 ? 18.186 11.449 6.582 1.00 79.31 491 ALA A N 1
ATOM 3901 C CA . ALA A 1 491 ? 16.798 11.049 6.762 1.00 79.31 491 ALA A CA 1
ATOM 3902 C C . ALA A 1 491 ? 16.704 9.724 7.529 1.00 79.31 491 ALA A C 1
ATOM 3904 O O . ALA A 1 491 ? 17.534 8.834 7.339 1.00 79.31 491 ALA A O 1
ATOM 3905 N N . GLY A 1 492 ? 15.681 9.596 8.368 1.00 81.31 492 GLY A N 1
ATOM 3906 C CA . GLY A 1 492 ? 15.378 8.371 9.095 1.00 81.31 492 GLY A CA 1
ATOM 3907 C C . GLY A 1 492 ? 14.219 8.545 10.070 1.00 81.31 492 GLY A C 1
ATOM 3908 O O . GLY A 1 492 ? 13.408 9.470 9.954 1.00 81.31 492 GLY A O 1
ATOM 3909 N N . HIS A 1 493 ? 14.157 7.641 11.039 1.00 91.12 493 HIS A N 1
ATOM 3910 C CA . HIS A 1 493 ? 12.983 7.405 11.864 1.00 91.12 493 HIS A CA 1
ATOM 3911 C C . HIS A 1 493 ? 13.351 7.367 13.349 1.00 91.12 493 HIS A C 1
ATOM 3913 O O . HIS A 1 493 ? 14.429 6.909 13.748 1.00 91.12 493 HIS A O 1
ATOM 3919 N N . ILE A 1 494 ? 12.427 7.823 14.195 1.00 94.38 494 ILE A N 1
ATOM 3920 C CA . ILE A 1 494 ? 12.496 7.634 15.645 1.00 94.38 494 ILE A CA 1
ATOM 3921 C C . ILE A 1 494 ? 11.147 7.136 16.160 1.00 94.38 494 ILE A C 1
ATOM 3923 O O . ILE A 1 494 ? 10.122 7.790 15.985 1.00 94.38 494 ILE A O 1
ATOM 3927 N N . HIS A 1 495 ? 11.154 5.996 16.845 1.00 94.69 495 HIS A N 1
ATOM 3928 C CA . HIS A 1 495 ? 10.007 5.471 17.583 1.00 94.69 495 HIS A CA 1
ATOM 3929 C C . HIS A 1 495 ? 10.126 5.805 19.062 1.00 94.69 495 HIS A C 1
ATOM 3931 O O . HIS A 1 495 ? 11.205 5.678 19.648 1.00 94.69 495 HIS A O 1
ATOM 3937 N N . PHE A 1 496 ? 8.992 6.150 19.664 1.00 95.25 496 PHE A N 1
ATOM 3938 C CA . PHE A 1 496 ? 8.854 6.427 21.083 1.00 95.25 496 PHE A CA 1
ATOM 3939 C C . PHE A 1 496 ? 7.804 5.511 21.710 1.00 95.25 496 PHE A C 1
ATOM 3941 O O . PHE A 1 496 ? 6.674 5.421 21.232 1.00 95.25 496 PHE A O 1
ATOM 3948 N N . GLU A 1 497 ? 8.152 4.897 22.843 1.00 95.50 497 GLU A N 1
ATOM 3949 C CA . GLU A 1 497 ? 7.180 4.432 23.834 1.00 95.50 497 GLU A CA 1
ATOM 3950 C C . GLU A 1 497 ? 7.380 5.174 25.155 1.00 95.50 497 GLU A C 1
ATOM 3952 O O . GLU A 1 497 ? 8.319 4.913 25.910 1.00 95.50 497 GLU A O 1
ATOM 3957 N N . ASP A 1 498 ? 6.464 6.090 25.433 1.00 96.12 498 ASP A N 1
ATOM 3958 C CA . ASP A 1 498 ? 6.527 7.060 26.513 1.00 96.12 498 ASP A CA 1
ATOM 3959 C C . ASP A 1 498 ? 5.661 6.604 27.690 1.00 96.12 498 ASP A C 1
ATOM 3961 O O . ASP A 1 498 ? 4.437 6.750 27.680 1.00 96.12 498 ASP A O 1
ATOM 3965 N N . ASN A 1 499 ? 6.295 6.049 28.723 1.00 95.25 499 ASN A N 1
ATOM 3966 C CA . ASN A 1 499 ? 5.605 5.515 29.898 1.00 95.25 499 ASN A CA 1
ATOM 3967 C C . ASN A 1 499 ? 5.630 6.513 31.065 1.00 95.25 499 ASN A C 1
ATOM 3969 O O . ASN A 1 499 ? 6.698 6.983 31.458 1.00 95.25 499 ASN A O 1
ATOM 3973 N N . LEU A 1 500 ? 4.474 6.823 31.660 1.00 96.38 500 LEU A N 1
ATOM 3974 C CA . LEU A 1 500 ? 4.365 7.749 32.795 1.00 96.38 500 LEU A CA 1
ATOM 3975 C C . LEU A 1 500 ? 5.143 7.246 34.017 1.00 96.38 500 LEU A C 1
ATOM 3977 O O . LEU A 1 500 ? 4.836 6.205 34.595 1.00 96.38 500 LEU A O 1
ATOM 3981 N N . LEU A 1 501 ? 6.123 8.036 34.450 1.00 94.75 501 LEU A N 1
ATOM 3982 C CA . LEU A 1 501 ? 6.955 7.770 35.620 1.00 94.75 501 LEU A CA 1
ATOM 3983 C C . LEU A 1 501 ? 6.405 8.434 36.891 1.00 94.75 501 LEU A C 1
ATOM 3985 O O . LEU A 1 501 ? 6.563 7.888 37.989 1.00 94.75 501 LEU A O 1
ATOM 3989 N N . GLY A 1 502 ? 5.798 9.614 36.751 1.00 94.06 502 GLY A N 1
ATOM 3990 C CA . GLY A 1 502 ? 5.284 10.422 37.854 1.00 94.06 502 GLY A CA 1
ATOM 3991 C C . GLY A 1 502 ? 5.126 11.889 37.460 1.00 94.06 502 GLY A C 1
ATOM 3992 O O . GLY A 1 502 ? 4.858 12.188 36.300 1.00 94.06 502 GLY A O 1
ATOM 3993 N N . TYR A 1 503 ? 5.281 12.791 38.427 1.00 94.31 503 TYR A N 1
ATOM 3994 C CA . TYR A 1 503 ? 5.134 14.235 38.226 1.00 94.31 503 TYR A CA 1
ATOM 3995 C C . TYR A 1 503 ? 6.322 14.991 38.819 1.00 94.31 503 TYR A C 1
ATOM 3997 O O . TYR A 1 503 ? 6.856 14.583 39.852 1.00 94.31 503 TYR A O 1
ATOM 4005 N N . ASP A 1 504 ? 6.744 16.080 38.183 1.00 92.25 504 ASP A N 1
ATOM 4006 C CA . ASP A 1 504 ? 7.807 16.939 38.712 1.00 92.25 504 ASP A CA 1
ATOM 4007 C C . ASP A 1 504 ? 7.302 17.884 39.825 1.00 92.25 504 ASP A C 1
ATOM 4009 O O . ASP A 1 504 ? 6.138 17.852 40.236 1.00 92.25 504 ASP A O 1
ATOM 4013 N N . GLU A 1 505 ? 8.183 18.745 40.343 1.00 90.25 505 GLU A N 1
ATOM 4014 C CA . GLU A 1 505 ? 7.842 19.736 41.376 1.00 90.25 505 GLU A CA 1
ATOM 4015 C C . GLU A 1 505 ? 6.777 20.763 40.947 1.00 90.25 505 GLU A C 1
ATOM 4017 O O . GLU A 1 505 ? 6.084 21.321 41.800 1.00 90.25 505 GLU A O 1
ATOM 4022 N N . ASN A 1 506 ? 6.605 20.964 39.637 1.00 89.38 506 ASN A N 1
ATOM 4023 C CA . ASN A 1 506 ? 5.612 21.852 39.038 1.00 89.38 506 ASN A CA 1
ATOM 4024 C C . ASN A 1 506 ? 4.325 21.105 38.647 1.00 89.38 506 ASN A C 1
ATOM 4026 O O . ASN A 1 506 ? 3.456 21.685 37.998 1.00 89.38 506 ASN A O 1
ATOM 4030 N N . GLN A 1 507 ? 4.181 19.836 39.054 1.00 90.69 507 GLN A N 1
ATOM 4031 C CA . GLN A 1 507 ? 3.065 18.953 38.702 1.00 90.69 507 GLN A CA 1
ATOM 4032 C C . GLN A 1 507 ? 2.932 18.689 37.194 1.00 90.69 507 GLN A C 1
ATOM 4034 O O . GLN A 1 507 ? 1.842 18.372 36.709 1.00 90.69 507 GLN A O 1
ATOM 4039 N N . ARG A 1 508 ? 4.037 18.776 36.445 1.00 93.06 508 ARG A N 1
ATOM 4040 C CA . ARG A 1 508 ? 4.097 18.347 35.044 1.00 93.06 508 ARG A CA 1
ATOM 4041 C C . ARG A 1 508 ? 4.300 16.831 34.974 1.00 93.06 508 ARG A C 1
ATOM 4043 O O . ARG A 1 508 ? 5.130 16.317 35.730 1.00 93.06 508 ARG A O 1
ATOM 4050 N N . PRO A 1 509 ? 3.569 16.095 34.116 1.00 95.06 509 PRO A N 1
ATOM 4051 C CA . PRO A 1 509 ? 3.814 14.672 33.917 1.00 95.06 509 PRO A CA 1
ATOM 4052 C C . PRO A 1 509 ? 5.238 14.426 33.415 1.00 95.06 509 PRO A C 1
ATOM 4054 O O . PRO A 1 509 ? 5.724 15.131 32.532 1.00 95.06 509 PRO A O 1
ATOM 4057 N N . VAL A 1 510 ? 5.890 13.407 33.965 1.00 97.25 510 VAL A N 1
ATOM 4058 C CA . VAL A 1 510 ? 7.226 12.971 33.555 1.00 97.25 510 VAL A CA 1
ATOM 4059 C C . VAL A 1 510 ? 7.134 11.548 33.027 1.00 97.25 510 VAL A C 1
ATOM 4061 O O . VAL A 1 510 ? 6.633 10.668 33.732 1.00 97.25 510 VAL A O 1
ATOM 4064 N N . THR A 1 511 ? 7.622 11.312 31.813 1.00 97.06 511 THR A N 1
ATOM 4065 C CA . THR A 1 511 ? 7.696 10.000 31.167 1.00 97.06 511 THR A CA 1
ATOM 4066 C C . THR A 1 511 ? 9.121 9.467 31.124 1.00 97.06 511 THR A C 1
ATOM 4068 O O . THR A 1 511 ? 10.106 10.204 31.197 1.00 97.06 511 THR A O 1
ATOM 4071 N N . VAL A 1 512 ? 9.232 8.147 31.015 1.00 95.69 512 VAL A N 1
ATOM 4072 C CA . VAL A 1 512 ? 10.469 7.458 30.670 1.00 95.69 512 VAL A CA 1
ATOM 4073 C C . VAL A 1 512 ? 10.296 6.827 29.285 1.00 95.69 512 VAL A C 1
ATOM 4075 O O . VAL A 1 512 ? 9.497 5.897 29.152 1.00 95.69 512 VAL A O 1
ATOM 4078 N N . PRO A 1 513 ? 11.017 7.313 28.260 1.00 96.31 513 PRO A N 1
ATOM 4079 C CA . PRO A 1 513 ? 10.910 6.758 26.925 1.00 96.31 513 PRO A CA 1
ATOM 4080 C C . PRO A 1 513 ? 11.702 5.458 26.765 1.00 96.31 513 PRO A C 1
ATOM 4082 O O . PRO A 1 513 ? 12.785 5.270 27.345 1.00 96.31 513 PRO A O 1
ATOM 4085 N N . THR A 1 514 ? 11.172 4.592 25.910 1.00 95.19 514 THR A N 1
ATOM 4086 C CA . THR A 1 514 ? 11.945 3.662 25.084 1.00 95.19 514 THR A CA 1
ATOM 4087 C C . THR A 1 514 ? 12.076 4.294 23.702 1.00 95.19 514 THR A C 1
ATOM 4089 O O . THR A 1 514 ? 11.059 4.636 23.105 1.00 95.19 514 THR A O 1
ATOM 4092 N N . ILE A 1 515 ? 13.309 4.469 23.221 1.00 96.25 515 ILE A N 1
ATOM 4093 C CA . ILE A 1 515 ? 13.606 5.116 21.934 1.00 96.25 515 ILE A CA 1
ATOM 4094 C C . ILE A 1 515 ? 14.292 4.104 21.019 1.00 96.25 515 ILE A C 1
ATOM 4096 O O . ILE A 1 515 ? 15.246 3.450 21.445 1.00 96.25 515 ILE A O 1
ATOM 4100 N N . ILE A 1 516 ? 13.827 3.995 19.775 1.00 96.19 516 ILE A N 1
ATOM 4101 C CA . ILE A 1 516 ? 14.467 3.206 18.712 1.00 96.19 516 ILE A CA 1
ATOM 4102 C C . ILE A 1 516 ? 14.659 4.120 17.501 1.00 96.19 516 ILE A C 1
ATOM 4104 O O . ILE A 1 516 ? 13.754 4.878 17.166 1.00 96.19 516 ILE A O 1
ATOM 4108 N N . THR A 1 517 ? 15.831 4.083 16.870 1.00 95.31 517 THR A N 1
ATOM 4109 C CA . THR A 1 517 ? 16.139 4.878 15.671 1.00 95.31 517 THR A CA 1
ATOM 4110 C C . THR A 1 517 ? 17.060 4.103 14.741 1.00 95.31 517 THR A C 1
ATOM 4112 O O . THR A 1 517 ? 17.943 3.386 15.212 1.00 95.31 517 THR A O 1
ATOM 4115 N N . ASP A 1 518 ? 16.858 4.246 13.434 1.00 94.44 518 ASP A N 1
ATOM 4116 C CA . ASP A 1 518 ? 17.731 3.730 12.370 1.00 94.44 518 ASP A CA 1
ATOM 4117 C C . ASP A 1 518 ? 18.879 4.697 12.018 1.00 94.44 518 ASP A C 1
ATOM 4119 O O . ASP A 1 518 ? 19.792 4.353 11.266 1.00 94.44 518 ASP A O 1
ATOM 4123 N N . ILE A 1 519 ? 18.895 5.896 12.610 1.00 92.38 519 ILE A N 1
ATOM 4124 C CA . ILE A 1 519 ? 19.907 6.913 12.332 1.00 92.38 519 ILE A CA 1
ATOM 4125 C C . ILE A 1 519 ? 21.164 6.649 13.163 1.00 92.38 519 ILE A C 1
ATOM 4127 O O . ILE A 1 519 ? 21.193 6.824 14.386 1.00 92.38 519 ILE A O 1
ATOM 4131 N N . GLN A 1 520 ? 22.261 6.309 12.483 1.00 92.94 520 GLN A N 1
ATOM 4132 C CA . GLN A 1 520 ? 23.540 5.954 13.111 1.00 92.94 520 GLN A CA 1
ATOM 4133 C C . GLN A 1 520 ? 24.094 7.042 14.051 1.00 92.94 520 GLN A C 1
ATOM 4135 O O . GLN A 1 520 ? 24.653 6.717 15.103 1.00 92.94 520 GLN A O 1
ATOM 4140 N N . ASN A 1 521 ? 23.910 8.322 13.714 1.00 93.81 521 ASN A N 1
ATOM 4141 C CA . ASN A 1 521 ? 24.334 9.462 14.538 1.00 93.81 521 ASN A CA 1
ATOM 4142 C C . ASN A 1 521 ? 23.498 9.641 15.813 1.00 93.81 521 ASN A C 1
ATOM 4144 O O . ASN A 1 521 ? 23.961 10.234 16.788 1.00 93.81 521 ASN A O 1
ATOM 4148 N N . LEU A 1 522 ? 22.280 9.101 15.828 1.00 96.06 522 LEU A N 1
ATOM 4149 C CA . LEU A 1 522 ? 21.345 9.176 16.947 1.00 96.06 522 LEU A CA 1
ATOM 4150 C C . LEU A 1 522 ? 21.244 7.857 17.724 1.00 96.06 522 LEU A C 1
ATOM 4152 O O . LEU A 1 522 ? 20.516 7.783 18.711 1.00 96.06 522 LEU A O 1
ATOM 4156 N N . ALA A 1 523 ? 22.040 6.842 17.367 1.00 95.06 523 ALA A N 1
ATOM 4157 C CA . ALA A 1 523 ? 22.068 5.531 18.024 1.00 95.06 523 ALA A CA 1
ATOM 4158 C C . ALA A 1 523 ? 22.236 5.608 19.554 1.00 95.06 523 ALA A C 1
ATOM 4160 O O . ALA A 1 523 ? 21.734 4.763 20.298 1.00 95.06 523 ALA A O 1
ATOM 4161 N N . TRP A 1 524 ? 22.927 6.642 20.045 1.00 94.56 524 TRP A N 1
ATOM 4162 C CA . TRP A 1 524 ? 23.133 6.868 21.474 1.00 94.56 524 TRP A CA 1
ATOM 4163 C C . TRP A 1 524 ? 21.825 7.138 22.239 1.00 94.56 524 TRP A C 1
ATOM 4165 O O . TRP A 1 524 ? 21.753 6.789 23.418 1.00 94.56 524 TRP A O 1
ATOM 4175 N N . LEU A 1 525 ? 20.782 7.676 21.587 1.00 95.56 525 LEU A N 1
ATOM 4176 C CA . LEU A 1 525 ? 19.471 7.939 22.199 1.00 95.56 525 LEU A CA 1
ATOM 4177 C C . LEU A 1 525 ? 18.823 6.667 22.750 1.00 95.56 525 LEU A C 1
ATOM 4179 O O . LEU A 1 525 ? 18.194 6.709 23.805 1.00 95.56 525 LEU A O 1
ATOM 4183 N N . GLN A 1 526 ? 19.033 5.528 22.084 1.00 94.88 526 GLN A N 1
ATOM 4184 C CA . GLN A 1 526 ? 18.405 4.255 22.446 1.00 94.88 526 GLN A CA 1
ATOM 4185 C C . GLN A 1 526 ? 18.825 3.739 23.834 1.00 94.88 526 GLN A C 1
ATOM 4187 O O . GLN A 1 526 ? 18.115 2.951 24.455 1.00 94.88 526 GLN A O 1
ATOM 4192 N N . THR A 1 527 ? 19.985 4.182 24.334 1.00 93.94 527 THR A N 1
ATOM 4193 C CA . THR A 1 527 ? 20.545 3.749 25.628 1.00 93.94 527 THR A CA 1
ATOM 4194 C C . THR A 1 527 ? 20.870 4.917 26.563 1.00 93.94 527 THR A C 1
ATOM 4196 O O . THR A 1 527 ? 21.478 4.718 27.616 1.00 93.94 527 THR A O 1
ATOM 4199 N N . ALA A 1 528 ? 20.473 6.142 26.222 1.00 95.00 528 ALA A N 1
ATOM 4200 C CA . ALA A 1 528 ? 20.729 7.318 27.044 1.00 95.00 528 ALA A CA 1
ATOM 4201 C C . ALA A 1 528 ? 19.781 7.415 28.257 1.00 95.00 528 ALA A C 1
ATOM 4203 O O . ALA A 1 528 ? 18.646 6.933 28.242 1.00 95.00 528 ALA A O 1
ATOM 4204 N N . ASP A 1 529 ? 20.239 8.073 29.329 1.00 95.94 529 ASP A N 1
ATOM 4205 C CA . ASP A 1 529 ? 19.398 8.444 30.478 1.00 95.94 529 ASP A CA 1
ATOM 4206 C C . ASP A 1 529 ? 18.567 9.685 30.116 1.00 95.94 529 ASP A C 1
ATOM 4208 O O . ASP A 1 529 ? 18.978 10.819 30.378 1.00 95.94 529 ASP A O 1
ATOM 4212 N N . ILE A 1 530 ? 17.428 9.454 29.458 1.00 96.75 530 ILE A N 1
ATOM 4213 C CA . ILE A 1 530 ? 16.484 10.476 28.986 1.00 96.75 530 ILE A CA 1
ATOM 4214 C C . ILE A 1 530 ? 15.138 10.321 29.707 1.00 96.75 530 ILE A C 1
ATOM 4216 O O . ILE A 1 530 ? 14.698 9.202 29.987 1.00 96.75 530 ILE A O 1
ATOM 4220 N N . ILE A 1 531 ? 14.480 11.448 29.981 1.00 97.56 531 ILE A N 1
ATOM 4221 C CA . ILE A 1 531 ? 13.072 11.535 30.399 1.00 97.56 531 ILE A CA 1
ATOM 4222 C C . ILE A 1 531 ? 12.304 12.472 29.463 1.00 97.56 531 ILE A C 1
ATOM 4224 O O . ILE A 1 531 ? 12.897 13.382 28.891 1.00 97.56 531 ILE A O 1
ATOM 4228 N N . GLY A 1 532 ? 10.993 12.282 29.343 1.00 97.62 532 GLY A N 1
ATOM 4229 C CA . GLY A 1 532 ? 10.095 13.270 28.748 1.00 97.62 532 GLY A CA 1
ATOM 4230 C C . GLY A 1 532 ? 9.447 14.114 29.844 1.00 97.62 532 GLY A C 1
ATOM 4231 O O . GLY A 1 532 ? 8.924 13.570 30.815 1.00 97.62 532 GLY A O 1
ATOM 4232 N N . VAL A 1 533 ? 9.480 15.438 29.732 1.00 97.25 533 VAL A N 1
ATOM 4233 C CA . VAL A 1 533 ? 8.739 16.352 30.615 1.00 97.25 533 VAL A CA 1
ATOM 4234 C C . VAL A 1 533 ? 7.607 16.964 29.805 1.00 97.25 533 VAL A C 1
ATOM 4236 O O . VAL A 1 533 ? 7.855 17.656 28.824 1.00 97.25 533 VAL A O 1
ATOM 4239 N N . MET A 1 534 ? 6.365 16.676 30.191 1.00 95.75 534 MET A N 1
ATOM 4240 C CA . MET A 1 534 ? 5.189 17.064 29.417 1.00 95.75 534 MET A CA 1
ATOM 4241 C C . MET A 1 534 ? 4.611 18.395 29.884 1.00 95.75 534 MET A C 1
ATOM 4243 O O . MET A 1 534 ? 4.298 18.581 31.062 1.00 95.75 534 MET A O 1
ATOM 4247 N N . GLU A 1 535 ? 4.365 19.282 28.934 1.00 93.06 535 GLU A N 1
ATOM 4248 C CA . GLU A 1 535 ? 3.616 20.516 29.113 1.00 93.06 535 GLU A CA 1
ATOM 4249 C C . GLU A 1 535 ? 2.278 20.410 28.393 1.00 93.06 535 GLU A C 1
ATOM 4251 O O . GLU A 1 535 ? 2.166 19.805 27.328 1.00 93.06 535 GLU A O 1
ATOM 4256 N N . LYS A 1 536 ? 1.230 20.963 29.001 1.00 88.62 536 LYS A N 1
ATOM 4257 C CA . LYS A 1 536 ? -0.088 20.998 28.374 1.00 88.62 536 LYS A CA 1
ATOM 4258 C C . LYS A 1 536 ? -0.135 22.159 27.383 1.00 88.62 536 LYS A C 1
ATOM 4260 O O . LYS A 1 536 ? 0.199 23.278 27.766 1.00 88.62 536 LYS A O 1
ATOM 4265 N N . THR A 1 537 ? -0.602 21.898 26.170 1.00 86.75 537 THR A N 1
ATOM 4266 C CA . THR A 1 537 ? -0.891 22.920 25.155 1.00 86.75 537 THR A CA 1
ATOM 4267 C C . THR A 1 537 ? -2.406 23.019 24.937 1.00 86.75 537 THR A C 1
ATOM 4269 O O . THR A 1 537 ? -3.175 22.268 25.548 1.00 86.75 537 THR A O 1
ATOM 4272 N N . ASP A 1 538 ? -2.851 23.967 24.109 1.00 79.38 538 ASP A N 1
ATOM 4273 C CA . ASP A 1 538 ? -4.274 24.110 23.769 1.00 79.38 538 ASP A CA 1
ATOM 4274 C C . ASP A 1 538 ? -4.783 22.932 22.915 1.00 79.38 538 ASP A C 1
ATOM 4276 O O . ASP A 1 538 ? -5.928 22.510 23.071 1.00 79.38 538 ASP A O 1
ATOM 4280 N N . GLU A 1 539 ? -3.909 22.355 22.085 1.00 76.38 539 GLU A N 1
ATOM 4281 C CA . GLU A 1 539 ? -4.219 21.282 21.125 1.00 76.38 539 GLU A CA 1
ATOM 4282 C C . GLU A 1 539 ? -3.786 19.880 21.594 1.00 76.38 539 GLU A C 1
ATOM 4284 O O . GLU A 1 539 ? -4.133 18.876 20.976 1.00 76.38 539 GLU A O 1
ATOM 4289 N N . GLY A 1 540 ? -3.030 19.780 22.690 1.00 88.88 540 GLY A N 1
ATOM 4290 C CA . GLY A 1 540 ? -2.540 18.506 23.208 1.00 88.88 540 GLY A CA 1
ATOM 4291 C C . GLY A 1 540 ? -1.425 18.671 24.237 1.00 88.88 540 GLY A C 1
ATOM 4292 O O . GLY A 1 540 ? -1.654 19.168 25.350 1.00 88.88 540 GLY A O 1
ATOM 4293 N N . ARG A 1 541 ? -0.216 18.196 23.910 1.00 91.31 541 ARG A N 1
ATOM 4294 C CA . ARG A 1 541 ? 0.946 18.208 24.813 1.00 91.31 541 ARG A CA 1
ATOM 4295 C C . ARG A 1 541 ? 2.254 18.463 24.084 1.00 91.31 541 ARG A C 1
ATOM 4297 O O . ARG A 1 541 ? 2.514 17.856 23.060 1.00 91.31 541 ARG A O 1
ATOM 4304 N N . LEU A 1 542 ? 3.139 19.236 24.697 1.00 93.94 542 LEU A N 1
ATOM 4305 C CA . LEU A 1 542 ? 4.532 19.357 24.281 1.00 93.94 542 LEU A CA 1
ATOM 4306 C C . LEU A 1 542 ? 5.403 18.482 25.187 1.00 93.94 542 LEU A C 1
ATOM 4308 O O . LEU A 1 542 ? 5.355 18.618 26.408 1.00 93.94 542 LEU A O 1
ATOM 4312 N N . VAL A 1 543 ? 6.177 17.566 24.613 1.00 97.31 543 VAL A N 1
ATOM 4313 C CA . VAL A 1 543 ? 7.074 16.668 25.351 1.00 97.31 543 VAL A CA 1
ATOM 4314 C C . VAL A 1 543 ? 8.511 17.134 25.172 1.00 97.31 543 VAL A C 1
ATOM 4316 O O . VAL A 1 543 ? 9.065 17.021 24.084 1.00 97.31 543 VAL A O 1
ATOM 4319 N N . HIS A 1 544 ? 9.133 17.616 26.244 1.00 97.25 544 HIS A N 1
ATOM 4320 C CA . HIS A 1 544 ? 10.549 17.979 26.257 1.00 97.25 544 HIS A CA 1
ATOM 4321 C C . HIS A 1 544 ? 11.393 16.753 26.604 1.00 97.25 544 HIS A C 1
ATOM 4323 O O . HIS A 1 544 ? 11.321 16.258 27.733 1.00 97.25 544 HIS A O 1
ATOM 4329 N N . TYR A 1 545 ? 12.200 16.259 25.662 1.00 98.00 545 TYR A N 1
ATOM 4330 C CA . TYR A 1 545 ? 13.104 15.141 25.921 1.00 98.00 545 TYR A CA 1
ATOM 4331 C C . TYR A 1 545 ? 14.411 15.638 26.529 1.00 98.00 545 TYR A C 1
ATOM 4333 O O . TYR A 1 545 ? 15.272 16.206 25.854 1.00 98.00 545 TYR A O 1
ATOM 4341 N N . MET A 1 546 ? 14.553 15.406 27.832 1.00 97.31 546 MET A N 1
ATOM 4342 C CA . MET A 1 546 ? 15.645 15.909 28.653 1.00 97.31 546 MET A CA 1
ATOM 4343 C C . MET A 1 546 ? 16.652 14.796 28.941 1.00 97.31 546 MET A C 1
ATOM 4345 O O . MET A 1 546 ? 16.312 13.763 29.520 1.00 97.31 546 MET A O 1
ATOM 4349 N N . TRP A 1 547 ? 17.909 15.021 28.575 1.00 96.81 547 TRP A N 1
ATOM 4350 C CA . TRP A 1 547 ? 19.036 14.117 28.765 1.00 96.81 547 TRP A CA 1
ATOM 4351 C C . TRP A 1 547 ? 19.857 14.487 30.006 1.00 96.81 547 TRP A C 1
ATOM 4353 O O . TRP A 1 547 ? 20.230 15.642 30.233 1.00 96.81 547 TRP A O 1
ATOM 4363 N N . ASN A 1 548 ? 20.173 13.476 30.815 1.00 95.75 548 ASN A N 1
ATOM 4364 C CA . ASN A 1 548 ? 21.170 13.561 31.874 1.00 95.75 548 ASN A CA 1
ATOM 4365 C C . ASN A 1 548 ? 22.562 13.263 31.299 1.00 95.75 548 ASN A C 1
ATOM 4367 O O . ASN A 1 548 ? 23.082 12.152 31.420 1.00 95.75 548 ASN A O 1
ATOM 4371 N N . GLU A 1 549 ? 23.179 14.279 30.698 1.00 91.00 549 GLU A N 1
ATOM 4372 C CA . GLU A 1 549 ? 24.509 14.195 30.073 1.00 91.00 549 GLU A CA 1
ATOM 4373 C C . GLU A 1 549 ? 25.625 13.766 31.043 1.00 91.00 549 GLU A C 1
ATOM 4375 O O . GLU A 1 549 ? 26.656 13.235 30.631 1.00 91.00 549 GLU A O 1
ATOM 4380 N N . SER A 1 550 ? 25.415 13.948 32.354 1.00 91.06 550 SER A N 1
ATOM 4381 C CA . SER A 1 550 ? 26.376 13.532 33.381 1.00 91.06 550 SER A CA 1
ATOM 4382 C C . SER A 1 550 ? 26.394 12.016 33.620 1.00 91.06 550 SER A C 1
ATOM 4384 O O . SER A 1 550 ? 27.360 11.495 34.186 1.00 91.06 550 SER A O 1
ATOM 4386 N N . ASN A 1 551 ? 25.353 11.295 33.187 1.00 90.25 551 ASN A N 1
ATOM 4387 C CA . ASN A 1 551 ? 25.258 9.847 33.308 1.00 90.25 551 ASN A CA 1
ATOM 4388 C C . ASN A 1 551 ? 25.660 9.160 31.999 1.00 90.25 551 ASN A C 1
ATOM 4390 O O . ASN A 1 551 ? 24.890 9.079 31.048 1.00 90.25 551 ASN A O 1
ATOM 4394 N N . THR A 1 552 ? 26.869 8.605 31.985 1.00 85.75 552 THR A N 1
ATOM 4395 C CA . THR A 1 552 ? 27.427 7.878 30.836 1.00 85.75 552 THR A CA 1
ATOM 4396 C C . THR A 1 552 ? 27.105 6.381 30.843 1.00 85.75 552 THR A C 1
ATOM 4398 O O . THR A 1 552 ? 27.579 5.640 29.982 1.00 85.75 552 THR A O 1
ATOM 4401 N N . THR A 1 553 ? 26.319 5.905 31.814 1.00 92.06 553 THR A N 1
ATOM 4402 C CA . THR A 1 553 ? 25.914 4.497 31.885 1.00 92.06 553 THR A CA 1
ATOM 4403 C C . THR A 1 553 ? 24.831 4.229 30.847 1.00 92.06 553 THR A C 1
ATOM 4405 O O . THR A 1 553 ? 23.756 4.819 30.926 1.00 92.06 553 THR A O 1
ATOM 4408 N N . LYS A 1 554 ? 25.087 3.304 29.912 1.00 89.25 554 LYS A N 1
ATOM 4409 C CA . LYS A 1 554 ? 24.079 2.848 28.945 1.00 89.25 554 LYS A CA 1
ATOM 4410 C C . LYS A 1 554 ? 22.905 2.184 29.681 1.00 89.25 554 LYS A C 1
ATOM 4412 O O . LYS A 1 554 ? 23.094 1.185 30.379 1.00 89.25 554 LYS A O 1
ATOM 4417 N N . LYS A 1 555 ? 21.704 2.740 29.529 1.00 90.38 555 LYS A N 1
ATOM 4418 C CA . LYS A 1 555 ? 20.438 2.160 29.982 1.00 90.38 555 LYS A CA 1
ATOM 4419 C C . LYS A 1 555 ? 20.178 0.872 29.184 1.00 90.38 555 LYS A C 1
ATOM 4421 O O . LYS A 1 555 ? 20.296 0.903 27.960 1.00 90.38 555 LYS A O 1
ATOM 4426 N N . PRO A 1 556 ? 19.857 -0.255 29.841 1.00 89.31 556 PRO A N 1
ATOM 4427 C CA . PRO A 1 556 ? 19.491 -1.472 29.129 1.00 89.31 556 PRO A CA 1
ATOM 4428 C C . PRO A 1 556 ? 18.135 -1.304 28.435 1.00 89.31 556 PRO A C 1
ATOM 4430 O O . PRO A 1 556 ? 17.276 -0.555 28.913 1.00 89.31 556 PRO A O 1
ATOM 4433 N N . PHE A 1 557 ? 17.932 -2.045 27.347 1.00 89.62 557 PHE A N 1
ATOM 4434 C CA . PHE A 1 557 ? 16.621 -2.163 26.714 1.00 89.62 557 PHE A CA 1
ATOM 4435 C C . PHE A 1 557 ? 15.590 -2.768 27.679 1.00 89.62 557 PHE A C 1
ATOM 4437 O O . PHE A 1 557 ? 15.970 -3.524 28.584 1.00 89.62 557 PHE A O 1
ATOM 4444 N N . PRO A 1 558 ? 14.292 -2.455 27.505 1.00 88.94 558 PRO A N 1
ATOM 4445 C CA . PRO A 1 558 ? 13.224 -3.150 28.211 1.00 88.94 558 PRO A CA 1
ATOM 4446 C C . PRO A 1 558 ? 13.369 -4.668 28.072 1.00 88.94 558 PRO A C 1
ATOM 4448 O O . PRO A 1 558 ? 13.773 -5.171 27.023 1.00 88.94 558 PRO A O 1
ATOM 4451 N N . VAL A 1 559 ? 13.067 -5.388 29.152 1.00 88.19 559 VAL A N 1
ATOM 4452 C CA . VAL A 1 559 ? 13.138 -6.850 29.165 1.00 88.19 559 VAL A CA 1
ATOM 4453 C C . VAL A 1 559 ? 11.785 -7.418 28.753 1.00 88.19 559 VAL A C 1
ATOM 4455 O O . VAL A 1 559 ? 10.773 -7.116 29.388 1.00 88.19 559 VAL A O 1
ATOM 4458 N N . ALA A 1 560 ? 11.783 -8.252 27.717 1.00 87.06 560 ALA A N 1
ATOM 4459 C CA . ALA A 1 560 ? 10.646 -9.042 27.279 1.00 87.06 560 ALA A CA 1
ATOM 4460 C C . ALA A 1 560 ? 10.116 -9.902 28.440 1.00 87.06 560 ALA A C 1
ATOM 4462 O O . ALA A 1 560 ? 10.869 -10.628 29.098 1.00 87.06 560 ALA A O 1
ATOM 4463 N N . ARG A 1 561 ? 8.815 -9.796 28.727 1.00 85.19 561 ARG A N 1
ATOM 4464 C CA . ARG A 1 561 ? 8.171 -10.487 29.849 1.00 85.19 561 ARG A CA 1
ATOM 4465 C C . ARG A 1 561 ? 7.285 -11.612 29.333 1.00 85.19 561 ARG A C 1
ATOM 4467 O O . ARG A 1 561 ? 6.355 -11.357 28.579 1.00 85.19 561 ARG A O 1
ATOM 4474 N N . TYR A 1 562 ? 7.543 -12.829 29.803 1.00 84.75 562 TYR A N 1
ATOM 4475 C CA . TYR A 1 562 ? 6.685 -13.974 29.514 1.00 84.75 562 TYR A CA 1
ATOM 4476 C C . TYR A 1 562 ? 5.332 -13.832 30.228 1.00 84.75 562 TYR A C 1
ATOM 4478 O O . TYR A 1 562 ? 5.322 -13.459 31.411 1.00 84.75 562 TYR A O 1
ATOM 4486 N N . PRO A 1 563 ? 4.215 -14.141 29.542 1.00 88.31 563 PRO A N 1
ATOM 4487 C CA . PRO A 1 563 ? 2.913 -14.294 30.181 1.00 88.31 563 PRO A CA 1
ATOM 4488 C C . PRO A 1 563 ? 2.964 -15.285 31.350 1.00 88.31 563 PRO A C 1
ATOM 4490 O O . PRO A 1 563 ? 3.754 -16.231 31.348 1.00 88.31 563 PRO A O 1
ATOM 4493 N N . ASP A 1 564 ? 2.114 -15.086 32.359 1.00 86.75 564 ASP A N 1
ATOM 4494 C CA . ASP A 1 564 ? 1.981 -16.042 33.462 1.00 86.75 564 ASP A CA 1
ATOM 4495 C C . ASP A 1 564 ? 1.413 -17.377 32.951 1.00 86.75 564 ASP A C 1
ATOM 4497 O O . ASP A 1 564 ? 0.268 -17.449 32.510 1.00 86.75 564 ASP A O 1
ATOM 4501 N N . GLU A 1 565 ? 2.212 -18.441 33.041 1.00 84.75 565 GLU A N 1
ATOM 4502 C CA . GLU A 1 565 ? 1.821 -19.821 32.717 1.00 84.75 565 GLU A CA 1
ATOM 4503 C C . GLU A 1 565 ? 1.656 -20.702 33.967 1.00 84.75 565 GLU A C 1
ATOM 4505 O O . GLU A 1 565 ? 1.448 -21.910 33.875 1.00 84.75 565 GLU A O 1
ATOM 4510 N N . SER A 1 566 ? 1.743 -20.124 35.172 1.00 88.25 566 SER A N 1
ATOM 4511 C CA . SER A 1 566 ? 1.653 -20.886 36.426 1.00 88.25 566 SER A CA 1
ATOM 4512 C C . SER A 1 566 ? 0.228 -21.339 36.776 1.00 88.25 566 SER A C 1
ATOM 4514 O O . SER A 1 566 ? 0.040 -22.159 37.680 1.00 88.25 566 SER A O 1
ATOM 4516 N N . LYS A 1 567 ? -0.786 -20.812 36.078 1.00 89.44 567 LYS A N 1
ATOM 4517 C CA . LYS A 1 567 ? -2.210 -21.104 36.292 1.00 89.44 567 LYS A CA 1
ATOM 4518 C C . LYS A 1 567 ? -2.786 -21.964 35.161 1.00 89.44 567 LYS A C 1
ATOM 4520 O O . LYS A 1 567 ? -2.296 -21.961 34.040 1.00 89.44 567 LYS A O 1
ATOM 4525 N N . ASN A 1 568 ? -3.875 -22.679 35.449 1.00 89.88 568 ASN A N 1
ATOM 4526 C CA . ASN A 1 568 ? -4.592 -23.486 34.457 1.00 89.88 568 ASN A CA 1
ATOM 4527 C C . ASN A 1 568 ? -5.678 -22.658 33.741 1.00 89.88 568 ASN A C 1
ATOM 4529 O O . ASN A 1 568 ? -6.781 -22.502 34.269 1.00 89.88 568 ASN A O 1
ATOM 4533 N N . TYR A 1 569 ? -5.361 -22.127 32.558 1.00 91.94 569 TYR A N 1
ATOM 4534 C CA . TYR A 1 569 ? -6.250 -21.298 31.733 1.00 91.94 569 TYR A CA 1
ATOM 4535 C C . TYR A 1 569 ? -7.119 -22.142 30.789 1.00 91.94 569 TYR A C 1
ATOM 4537 O O . TYR A 1 569 ? -6.929 -22.158 29.577 1.00 91.94 569 TYR A O 1
ATOM 4545 N N . ASN A 1 570 ? -8.080 -22.880 31.339 1.00 89.94 570 ASN A N 1
ATOM 4546 C CA . ASN A 1 570 ? -8.904 -23.835 30.589 1.00 89.94 570 ASN A CA 1
ATOM 4547 C C . ASN A 1 570 ? -10.276 -23.293 30.150 1.00 89.94 570 ASN A C 1
ATOM 4549 O O . ASN A 1 570 ? -11.007 -23.985 29.436 1.00 89.94 570 ASN A O 1
ATOM 4553 N N . LYS A 1 571 ? -10.647 -22.071 30.552 1.00 89.56 571 LYS A N 1
ATOM 4554 C CA . LYS A 1 571 ? -11.958 -21.485 30.251 1.00 89.56 571 LYS A CA 1
ATOM 4555 C C . LYS A 1 571 ? -11.854 -20.381 29.203 1.00 89.56 571 LYS A C 1
ATOM 4557 O O . LYS A 1 571 ? -11.426 -19.277 29.524 1.00 89.56 571 LYS A O 1
ATOM 4562 N N . LYS A 1 572 ? -12.304 -20.647 27.972 1.00 91.00 572 LYS A N 1
ATOM 4563 C CA . LYS A 1 572 ? -12.386 -19.628 26.910 1.00 91.00 572 LYS A CA 1
ATOM 4564 C C . LYS A 1 572 ? -13.392 -18.534 27.294 1.00 91.00 572 LYS A C 1
ATOM 4566 O O . LYS A 1 572 ? -14.496 -18.836 27.747 1.00 91.00 572 LYS A O 1
ATOM 4571 N N . VAL A 1 573 ? -13.004 -17.277 27.100 1.00 89.94 573 VAL A N 1
ATOM 4572 C CA . VAL A 1 573 ? -13.785 -16.077 27.436 1.00 89.94 573 VAL A CA 1
ATOM 4573 C C . VAL A 1 573 ? -14.294 -15.376 26.181 1.00 89.94 573 VAL A C 1
ATOM 4575 O O . VAL A 1 573 ? -15.484 -15.092 26.074 1.00 89.94 573 VAL A O 1
ATOM 4578 N N . LEU A 1 574 ? -13.389 -15.106 25.240 1.00 91.06 574 LEU A N 1
ATOM 4579 C CA . LEU A 1 574 ? -13.634 -14.307 24.043 1.00 91.06 574 LEU A CA 1
ATOM 4580 C C . LEU A 1 574 ? -12.743 -14.825 22.908 1.00 91.06 574 LEU A C 1
ATOM 4582 O O . LEU A 1 574 ? -11.679 -15.398 23.142 1.00 91.06 574 LEU A O 1
ATOM 4586 N N . THR A 1 575 ? -13.183 -14.652 21.670 1.00 93.56 575 THR A N 1
ATOM 4587 C CA . THR A 1 575 ? -12.342 -14.796 20.480 1.00 93.56 575 THR A CA 1
ATOM 4588 C C . THR A 1 575 ? -12.497 -13.514 19.679 1.00 93.56 575 THR A C 1
ATOM 4590 O O . THR A 1 575 ? -13.623 -13.066 19.465 1.00 93.56 575 THR A O 1
ATOM 4593 N N . VAL A 1 576 ? -11.365 -12.905 19.342 1.00 94.44 576 VAL A N 1
ATOM 4594 C CA . VAL A 1 576 ? -11.282 -11.675 18.556 1.00 94.44 576 VAL A CA 1
ATOM 4595 C C . VAL A 1 576 ? -10.714 -12.049 17.200 1.00 94.44 576 VAL A C 1
ATOM 4597 O O . VAL A 1 576 ? -9.586 -12.529 17.122 1.00 94.44 576 VAL A O 1
ATOM 4600 N N . ASP A 1 577 ? -11.500 -11.846 16.156 1.00 92.00 577 ASP A N 1
ATOM 4601 C CA . ASP A 1 577 ? -11.062 -11.939 14.774 1.00 92.00 577 ASP A CA 1
ATOM 4602 C C . ASP A 1 577 ? -10.337 -10.642 14.405 1.00 92.00 577 ASP A C 1
ATOM 4604 O O . ASP A 1 577 ? -10.848 -9.536 14.605 1.00 92.00 577 ASP A O 1
ATOM 4608 N N . VAL A 1 578 ? -9.122 -10.781 13.891 1.00 89.50 578 VAL A N 1
ATOM 4609 C CA . VAL A 1 578 ? -8.250 -9.683 13.485 1.00 89.50 578 VAL A CA 1
ATOM 4610 C C . VAL A 1 578 ? -8.230 -9.636 11.964 1.00 89.50 578 VAL A C 1
ATOM 4612 O O . VAL A 1 578 ? -7.957 -10.636 11.302 1.00 89.50 578 VAL A O 1
ATOM 4615 N N . ILE A 1 579 ? -8.511 -8.458 11.417 1.00 84.31 579 ILE A N 1
ATOM 4616 C CA . ILE A 1 579 ? -8.469 -8.157 9.989 1.00 84.31 579 ILE A CA 1
ATOM 4617 C C . ILE A 1 579 ? -7.245 -7.265 9.748 1.00 84.31 579 ILE A C 1
ATOM 4619 O O . ILE A 1 579 ? -7.286 -6.074 10.078 1.00 84.31 579 ILE A O 1
ATOM 4623 N N . PRO A 1 580 ? -6.145 -7.807 9.202 1.00 77.94 580 PRO A N 1
ATOM 4624 C CA . PRO A 1 580 ? -4.997 -7.001 8.804 1.00 77.94 580 PRO A CA 1
ATOM 4625 C C . PRO A 1 580 ? -5.351 -6.037 7.675 1.00 77.94 580 PRO A C 1
ATOM 4627 O O . PRO A 1 580 ? -6.251 -6.305 6.882 1.00 77.94 580 PRO A O 1
ATOM 4630 N N . GLY A 1 581 ? -4.587 -4.953 7.547 1.00 55.81 581 GLY A N 1
ATOM 4631 C CA . GLY A 1 581 ? -4.695 -4.061 6.387 1.00 55.81 581 GLY A CA 1
ATOM 4632 C C . GLY A 1 581 ? -5.437 -2.755 6.653 1.00 55.81 581 GLY A C 1
ATOM 4633 O O . GLY A 1 581 ? -5.951 -2.161 5.714 1.00 55.81 581 GLY A O 1
ATOM 4634 N N . GLY A 1 582 ? -5.469 -2.301 7.912 1.00 55.44 582 GLY A N 1
ATOM 4635 C CA . GLY A 1 582 ? -5.953 -0.965 8.267 1.00 55.44 582 GLY A CA 1
ATOM 4636 C C . GLY A 1 582 ? -5.068 0.151 7.700 1.00 55.44 582 GLY A C 1
ATOM 4637 O O . GLY A 1 582 ? -5.300 0.640 6.602 1.00 55.44 582 GLY A O 1
ATOM 4638 N N . LEU A 1 583 ? -4.034 0.538 8.452 1.00 49.38 583 LEU A N 1
ATOM 4639 C CA . LEU A 1 583 ? -3.056 1.579 8.082 1.00 49.38 583 LEU A CA 1
ATOM 4640 C C . LEU A 1 583 ? -1.837 1.036 7.321 1.00 49.38 583 LEU A C 1
ATOM 4642 O O . LEU A 1 583 ? -0.890 1.766 7.056 1.00 49.38 583 LEU A O 1
ATOM 4646 N N . GLY A 1 584 ? -1.859 -0.251 6.975 1.00 53.53 584 GLY A N 1
ATOM 4647 C CA . GLY A 1 584 ? -0.714 -0.958 6.416 1.00 53.53 584 GLY A CA 1
ATOM 4648 C C . GLY A 1 584 ? 0.196 -1.569 7.482 1.00 53.53 584 GLY A C 1
ATOM 4649 O O . GLY A 1 584 ? -0.189 -1.767 8.638 1.00 53.53 584 GLY A O 1
ATOM 4650 N N . PHE A 1 585 ? 1.391 -1.935 7.035 1.00 63.16 585 PHE A N 1
ATOM 4651 C CA . PHE A 1 585 ? 2.468 -2.493 7.838 1.00 63.16 585 PHE A CA 1
ATOM 4652 C C . PHE A 1 585 ? 3.647 -1.534 7.729 1.00 63.16 585 PHE A C 1
ATOM 4654 O O . PHE A 1 585 ? 4.069 -1.234 6.614 1.00 63.16 585 PHE A O 1
ATOM 4661 N N . ASP A 1 586 ? 4.157 -1.063 8.860 1.00 72.69 586 ASP A N 1
ATOM 4662 C CA . ASP A 1 586 ? 5.299 -0.148 8.896 1.00 72.69 586 ASP A CA 1
ATOM 4663 C C . ASP A 1 586 ? 6.271 -0.567 10.000 1.00 72.69 586 ASP A C 1
ATOM 4665 O O . ASP A 1 586 ? 5.899 -1.216 10.978 1.00 72.69 586 ASP A O 1
ATOM 4669 N N . GLY A 1 587 ? 7.543 -0.242 9.852 1.00 83.62 587 GLY A N 1
ATOM 4670 C CA . GLY A 1 587 ? 8.580 -0.661 10.774 1.00 83.62 587 GLY A CA 1
ATOM 4671 C C . GLY A 1 587 ? 9.966 -0.367 10.242 1.00 83.62 587 GLY A C 1
ATOM 4672 O O . GLY A 1 587 ? 10.183 -0.240 9.042 1.00 83.62 587 GLY A O 1
ATOM 4673 N N . PHE A 1 588 ? 10.927 -0.285 11.152 1.00 86.62 588 PHE A N 1
ATOM 4674 C CA . PHE A 1 588 ? 12.320 -0.095 10.784 1.00 86.62 588 PHE A CA 1
ATOM 4675 C C . PHE A 1 588 ? 13.239 -0.849 11.742 1.00 86.62 588 PHE A C 1
ATOM 4677 O O . PHE A 1 588 ? 12.938 -1.047 12.926 1.00 86.62 588 PHE A O 1
ATOM 4684 N N . GLN A 1 589 ? 14.379 -1.282 11.206 1.00 92.19 589 GLN A N 1
ATOM 4685 C CA . GLN A 1 589 ? 15.474 -1.822 12.000 1.00 92.19 589 GLN A CA 1
ATOM 4686 C C . GLN A 1 589 ? 16.274 -0.653 12.565 1.00 92.19 589 GLN A C 1
ATOM 4688 O O . GLN A 1 589 ? 16.823 0.159 11.825 1.00 92.19 589 GLN A O 1
ATOM 4693 N N . GLY A 1 590 ? 16.308 -0.557 13.886 1.00 89.06 590 GLY A N 1
ATOM 4694 C CA . GLY A 1 590 ? 17.133 0.409 14.583 1.00 89.06 590 GLY A CA 1
ATOM 4695 C C . GLY A 1 590 ? 18.598 -0.023 14.665 1.00 89.06 590 GLY A C 1
ATOM 4696 O O . GLY A 1 590 ? 19.001 -1.140 14.326 1.00 89.06 590 GLY A O 1
ATOM 4697 N N . VAL A 1 591 ? 19.435 0.894 15.140 1.00 91.00 591 VAL A N 1
ATOM 4698 C CA . VAL A 1 591 ? 20.874 0.652 15.290 1.00 91.00 591 VAL A CA 1
ATOM 4699 C C . VAL A 1 591 ? 21.136 -0.360 16.418 1.00 91.00 591 VAL A C 1
ATOM 4701 O O . VAL A 1 591 ? 20.382 -0.459 17.380 1.00 91.00 591 VAL A O 1
ATOM 4704 N N . GLU A 1 592 ? 22.247 -1.097 16.346 1.00 85.12 592 GLU A N 1
ATOM 4705 C CA . GLU A 1 592 ? 22.638 -2.115 17.343 1.00 85.12 592 GLU A CA 1
ATOM 4706 C C . GLU A 1 592 ? 21.671 -3.325 17.423 1.00 85.12 592 GLU A C 1
ATOM 4708 O O . GLU A 1 592 ? 21.597 -3.996 18.453 1.00 85.12 592 GLU A O 1
ATOM 4713 N N . GLY A 1 593 ? 20.969 -3.650 16.327 1.00 82.81 593 GLY A N 1
ATOM 4714 C CA . GLY A 1 593 ? 20.095 -4.830 16.240 1.00 82.81 593 GLY A CA 1
ATOM 4715 C C . GLY A 1 593 ? 18.794 -4.684 17.031 1.00 82.81 593 GLY A C 1
ATOM 4716 O O . GLY A 1 593 ? 18.268 -5.671 17.551 1.00 82.81 593 GLY A O 1
ATOM 4717 N N . THR A 1 594 ? 18.327 -3.445 17.187 1.00 92.31 594 THR A N 1
ATOM 4718 C CA . THR A 1 594 ? 16.974 -3.137 17.644 1.00 92.31 594 THR A CA 1
ATOM 4719 C C . THR A 1 594 ? 16.037 -3.081 16.446 1.00 92.31 594 THR A C 1
ATOM 4721 O O . THR A 1 594 ? 16.467 -2.877 15.319 1.00 92.31 594 THR A O 1
ATOM 4724 N N . GLY A 1 595 ? 14.741 -3.227 16.673 1.00 92.44 595 GLY A N 1
ATOM 4725 C CA . GLY A 1 595 ? 13.750 -3.066 15.623 1.00 92.44 595 GLY A CA 1
ATOM 4726 C C . GLY A 1 595 ? 12.387 -2.781 16.212 1.00 92.44 595 GLY A C 1
ATOM 4727 O O . GLY A 1 595 ? 12.090 -3.155 17.350 1.00 92.44 595 GLY A O 1
ATOM 4728 N N . VAL A 1 596 ? 11.563 -2.105 15.431 1.00 92.56 596 VAL A N 1
ATOM 4729 C CA . VAL A 1 596 ? 10.168 -1.871 15.771 1.00 92.56 596 VAL A CA 1
ATOM 4730 C C . VAL A 1 596 ? 9.312 -2.097 14.537 1.00 92.56 596 VAL A C 1
ATOM 4732 O O . VAL A 1 596 ? 9.647 -1.636 13.448 1.00 92.56 596 VAL A O 1
ATOM 4735 N N . ALA A 1 597 ? 8.220 -2.832 14.711 1.00 88.62 597 ALA A N 1
ATOM 4736 C CA . ALA A 1 597 ? 7.227 -3.069 13.677 1.00 88.62 597 ALA A CA 1
ATOM 4737 C C . ALA A 1 597 ? 5.836 -2.715 14.198 1.00 88.62 597 ALA A C 1
ATOM 4739 O O . ALA A 1 597 ? 5.538 -2.836 15.386 1.00 88.62 597 ALA A O 1
ATOM 4740 N N . LYS A 1 598 ? 4.978 -2.277 13.292 1.00 84.69 598 LYS A N 1
ATOM 4741 C CA . LYS A 1 598 ? 3.597 -1.896 13.526 1.00 84.69 598 LYS A CA 1
ATOM 4742 C C . LYS A 1 598 ? 2.729 -2.641 12.539 1.00 84.69 598 LYS A C 1
ATOM 4744 O O . LYS A 1 598 ? 2.897 -2.520 11.327 1.00 84.69 598 LYS A O 1
ATOM 4749 N N . LEU A 1 599 ? 1.787 -3.402 13.071 1.00 83.75 599 LEU A N 1
ATOM 4750 C CA . LEU A 1 599 ? 0.814 -4.118 12.264 1.00 83.75 599 LEU A CA 1
ATOM 4751 C C . LEU A 1 599 ? -0.531 -3.418 12.445 1.00 83.75 599 LEU A C 1
ATOM 4753 O O . LEU A 1 599 ? -1.131 -3.496 13.521 1.00 83.75 599 LEU A O 1
ATOM 4757 N N . GLY A 1 600 ? -0.976 -2.693 11.419 1.00 83.75 600 GLY A N 1
ATOM 4758 C CA . GLY A 1 600 ? -2.282 -2.047 11.411 1.00 83.75 600 GLY A CA 1
ATOM 4759 C C . GLY A 1 600 ? -3.403 -3.070 11.226 1.00 83.75 600 GLY A C 1
ATOM 4760 O O . GLY A 1 600 ? -3.379 -3.871 10.286 1.00 83.75 600 GLY A O 1
ATOM 4761 N N . PHE A 1 601 ? -4.419 -3.027 12.085 1.00 83.44 601 PHE A N 1
ATOM 4762 C CA . PHE A 1 601 ? -5.541 -3.960 12.033 1.00 83.44 601 PHE A CA 1
ATOM 4763 C C . PHE A 1 601 ? -6.878 -3.308 12.381 1.00 83.44 601 PHE A C 1
ATOM 4765 O O . PHE A 1 601 ? -6.953 -2.329 13.122 1.00 83.44 601 PHE A O 1
ATOM 4772 N N . ASN A 1 602 ? -7.948 -3.901 11.861 1.00 88.19 602 ASN A N 1
ATOM 4773 C CA . ASN A 1 602 ? -9.282 -3.792 12.435 1.00 88.19 602 ASN A CA 1
ATOM 4774 C C . ASN A 1 602 ? -9.628 -5.126 13.113 1.00 88.19 602 ASN A C 1
ATOM 4776 O O . ASN A 1 602 ? -8.950 -6.134 12.909 1.00 88.19 602 ASN A O 1
ATOM 4780 N N . CYS A 1 603 ? -10.656 -5.159 13.946 1.00 90.25 603 CYS A N 1
ATOM 4781 C CA . CYS A 1 603 ? -11.065 -6.381 14.615 1.00 90.25 603 CYS A CA 1
ATOM 4782 C C . CYS A 1 603 ? -12.572 -6.451 14.812 1.00 90.25 603 CYS A C 1
ATOM 4784 O O . CYS A 1 603 ? -13.279 -5.446 14.810 1.00 90.25 603 CYS A O 1
ATOM 4786 N N . PHE A 1 604 ? -13.065 -7.663 15.009 1.00 93.56 604 PHE A N 1
ATOM 4787 C CA . PHE A 1 604 ? -14.415 -7.897 15.486 1.00 93.56 604 PHE A CA 1
ATOM 4788 C C . PHE A 1 604 ? -14.424 -9.116 16.399 1.00 93.56 604 PHE A C 1
ATOM 4790 O O . PHE A 1 604 ? -13.504 -9.928 16.415 1.00 93.56 604 PHE A O 1
ATOM 4797 N N . ALA A 1 605 ? -15.476 -9.249 17.187 1.00 93.69 605 ALA A N 1
ATOM 4798 C CA . ALA A 1 605 ? -15.731 -10.444 17.961 1.00 93.69 605 ALA A CA 1
ATOM 4799 C C . ALA A 1 605 ? -17.158 -10.889 17.690 1.00 93.69 605 ALA A C 1
ATOM 4801 O O . ALA A 1 605 ? -18.095 -10.106 17.826 1.00 93.69 605 ALA A O 1
ATOM 4802 N N . ASN A 1 606 ? -17.326 -12.158 17.334 1.00 89.19 606 ASN A N 1
ATOM 4803 C CA . ASN A 1 606 ? -18.637 -12.760 17.140 1.00 89.19 606 ASN A CA 1
ATOM 4804 C C . ASN A 1 606 ? -18.775 -14.011 18.009 1.00 89.19 606 ASN A C 1
ATOM 4806 O O . ASN A 1 606 ? -18.717 -15.147 17.539 1.00 89.19 606 ASN A O 1
ATOM 4810 N N . THR A 1 607 ? -18.912 -13.797 19.317 1.00 86.12 607 THR A N 1
ATOM 4811 C CA . THR A 1 607 ? -19.069 -14.878 20.294 1.00 86.12 607 THR A CA 1
ATOM 4812 C C . THR A 1 607 ? -20.478 -14.897 20.872 1.00 86.12 607 THR A C 1
ATOM 4814 O O . THR A 1 607 ? -21.269 -13.974 20.688 1.00 86.12 607 THR A O 1
ATOM 4817 N N . THR A 1 608 ? -20.819 -15.961 21.600 1.00 85.62 608 THR A N 1
ATOM 4818 C CA . THR A 1 608 ? -22.118 -16.043 22.277 1.00 85.62 608 THR A CA 1
ATOM 4819 C C . THR A 1 608 ? -22.260 -15.036 23.412 1.00 85.62 608 THR A C 1
ATOM 4821 O O . THR A 1 608 ? -23.386 -14.735 23.774 1.00 85.62 608 THR A O 1
ATOM 4824 N N . THR A 1 609 ? -21.153 -14.574 24.001 1.00 87.56 609 THR A N 1
ATOM 4825 C CA . THR A 1 609 ? -21.126 -13.698 25.183 1.00 87.56 609 THR A CA 1
ATOM 4826 C C . THR A 1 609 ? -20.921 -12.225 24.833 1.00 87.56 609 THR A C 1
ATOM 4828 O O . THR A 1 609 ? -21.345 -11.367 25.603 1.00 87.56 609 THR A O 1
ATOM 4831 N N . PHE A 1 610 ? -20.288 -11.934 23.694 1.00 94.50 610 PHE A N 1
ATOM 4832 C CA . PHE A 1 610 ? -20.089 -10.588 23.161 1.00 94.50 610 PHE A CA 1
ATOM 4833 C C . PHE A 1 610 ? -20.043 -10.612 21.630 1.00 94.50 610 PHE A C 1
ATOM 4835 O O . PHE A 1 610 ? -19.331 -11.435 21.037 1.00 94.50 610 PHE A O 1
ATOM 4842 N N . GLN A 1 611 ? -20.776 -9.686 21.017 1.00 94.31 611 GLN A N 1
ATOM 4843 C CA . GLN A 1 611 ? -20.743 -9.403 19.586 1.00 94.31 611 GLN A CA 1
ATOM 4844 C C . GLN A 1 611 ? -20.461 -7.920 19.375 1.00 94.31 611 GLN A C 1
ATOM 4846 O O . GLN A 1 611 ? -21.251 -7.086 19.815 1.00 94.31 611 GLN A O 1
ATOM 4851 N N . GLY A 1 612 ? -19.362 -7.581 18.710 1.00 93.88 612 GLY A N 1
ATOM 4852 C CA . GLY A 1 612 ? -18.968 -6.191 18.500 1.00 93.88 612 GLY A CA 1
ATOM 4853 C C . GLY A 1 612 ? -17.835 -6.036 17.502 1.00 93.88 612 GLY A C 1
ATOM 4854 O O . GLY A 1 612 ? -17.212 -7.014 17.094 1.00 93.88 612 GLY A O 1
ATOM 4855 N N . GLU A 1 613 ? -17.573 -4.790 17.133 1.00 93.38 613 GLU A N 1
ATOM 4856 C CA . GLU A 1 613 ? -16.568 -4.405 16.143 1.00 93.38 613 GLU A CA 1
ATOM 4857 C C . GLU A 1 613 ? -15.614 -3.372 16.744 1.00 93.38 613 GLU A C 1
ATOM 4859 O O . GLU A 1 613 ? -15.960 -2.639 17.679 1.00 93.38 613 GLU A O 1
ATOM 4864 N N . GLY A 1 614 ? -14.396 -3.335 16.216 1.00 92.44 614 GLY A N 1
ATOM 4865 C CA . GLY A 1 614 ? -13.416 -2.299 16.484 1.00 92.44 614 GLY A CA 1
ATOM 4866 C C . GLY A 1 614 ? -13.977 -0.914 16.179 1.00 92.44 614 GLY A C 1
ATOM 4867 O O . GLY A 1 614 ? -14.582 -0.698 15.133 1.00 92.44 614 GLY A O 1
ATOM 4868 N N . VAL A 1 615 ? -13.790 0.035 17.098 1.00 87.06 615 VAL A N 1
ATOM 4869 C CA . VAL A 1 615 ? -14.301 1.408 16.920 1.00 87.06 615 VAL A CA 1
ATOM 4870 C C . VAL A 1 615 ? -13.459 2.255 15.962 1.00 87.06 615 VAL A C 1
ATOM 4872 O O . VAL A 1 615 ? -13.896 3.333 15.572 1.00 87.06 615 VAL A O 1
ATOM 4875 N N . ASP A 1 616 ? -12.252 1.799 15.624 1.00 86.19 616 ASP A N 1
ATOM 4876 C CA . ASP A 1 616 ? -11.305 2.478 14.739 1.00 86.19 616 ASP A CA 1
ATOM 4877 C C . ASP A 1 616 ? -10.262 1.475 14.210 1.00 86.19 616 ASP A C 1
ATOM 4879 O O . ASP A 1 616 ? -10.349 0.275 14.476 1.00 86.19 616 ASP A O 1
ATOM 4883 N N . TYR A 1 617 ? -9.254 1.968 13.496 1.00 82.88 617 TYR A N 1
ATOM 4884 C CA . TYR A 1 617 ? -8.038 1.225 13.187 1.00 82.88 617 TYR A CA 1
ATOM 4885 C C . TYR A 1 617 ? -7.085 1.208 14.379 1.00 82.88 617 TYR A C 1
ATOM 4887 O O . TYR A 1 617 ? -6.862 2.224 15.034 1.00 82.88 617 TYR A O 1
ATOM 4895 N N . PHE A 1 618 ? -6.483 0.053 14.633 1.00 87.69 618 PHE A N 1
ATOM 4896 C CA . PHE A 1 618 ? -5.574 -0.163 15.749 1.00 87.69 618 PHE A CA 1
ATOM 4897 C C . PHE A 1 618 ? -4.214 -0.639 15.264 1.00 87.69 618 PHE A C 1
ATOM 4899 O O . PHE A 1 618 ? -4.045 -1.054 14.119 1.00 87.69 618 PHE A O 1
ATOM 4906 N N . VAL A 1 619 ? -3.241 -0.596 16.170 1.00 87.62 619 VAL A N 1
ATOM 4907 C CA . VAL A 1 619 ? -1.864 -0.992 15.887 1.00 87.62 619 VAL A CA 1
ATOM 4908 C C . VAL A 1 619 ? -1.404 -2.016 16.914 1.00 87.62 619 VAL A C 1
ATOM 4910 O O . VAL A 1 619 ? -1.533 -1.803 18.125 1.00 87.62 619 VAL A O 1
ATOM 4913 N N . ASP A 1 620 ? -0.851 -3.120 16.422 1.00 90.44 620 ASP A N 1
ATOM 4914 C CA . ASP A 1 620 ? 0.008 -4.011 17.196 1.00 90.44 620 ASP A CA 1
ATOM 4915 C C . ASP A 1 620 ? 1.449 -3.517 17.064 1.00 90.44 620 ASP A C 1
ATOM 4917 O O . ASP A 1 620 ? 2.003 -3.501 15.967 1.00 90.44 620 ASP A O 1
ATOM 4921 N N . THR A 1 621 ? 2.037 -3.052 18.168 1.00 91.38 621 THR A N 1
ATOM 4922 C CA . THR A 1 621 ? 3.433 -2.601 18.190 1.00 91.38 621 THR A CA 1
ATOM 4923 C C . THR A 1 621 ? 4.327 -3.733 18.653 1.00 91.38 621 THR A C 1
ATOM 4925 O O . THR A 1 621 ? 4.172 -4.226 19.771 1.00 91.38 621 THR A O 1
ATOM 4928 N N . ARG A 1 622 ? 5.308 -4.083 17.828 1.00 91.38 622 ARG A N 1
ATOM 4929 C CA . ARG A 1 622 ? 6.263 -5.151 18.082 1.00 91.38 622 ARG A CA 1
ATOM 4930 C C . ARG A 1 622 ? 7.670 -4.617 18.231 1.00 91.38 622 ARG A C 1
ATOM 4932 O O . ARG A 1 622 ? 8.090 -3.760 17.460 1.00 91.38 622 ARG A O 1
ATOM 4939 N N . TYR A 1 623 ? 8.404 -5.155 19.194 1.00 92.94 623 TYR A N 1
ATOM 4940 C CA . TYR A 1 623 ? 9.771 -4.763 19.495 1.00 92.94 623 TYR A CA 1
ATOM 4941 C C . TYR A 1 623 ? 10.721 -5.933 19.335 1.00 92.94 623 TYR A C 1
ATOM 4943 O O . TYR A 1 623 ? 10.499 -7.018 19.870 1.00 92.94 623 TYR A O 1
ATOM 4951 N N . ILE A 1 624 ? 11.822 -5.666 18.650 1.00 91.19 624 ILE A N 1
ATOM 4952 C CA . ILE A 1 624 ? 12.950 -6.572 18.509 1.00 91.19 624 ILE A CA 1
ATOM 4953 C C . ILE A 1 624 ? 14.100 -5.951 19.295 1.00 91.19 624 ILE A C 1
ATOM 4955 O O . ILE A 1 624 ? 14.555 -4.849 18.993 1.00 91.19 624 ILE A O 1
ATOM 4959 N N . PHE A 1 625 ? 14.566 -6.650 20.324 1.00 90.69 625 PHE A N 1
ATOM 4960 C CA . PHE A 1 625 ? 15.768 -6.276 21.061 1.00 90.69 625 PHE A CA 1
ATOM 4961 C C . PHE A 1 625 ? 16.759 -7.427 20.982 1.00 90.69 625 PHE A C 1
ATOM 4963 O O . PHE A 1 625 ? 16.411 -8.567 21.285 1.00 90.69 625 PHE A O 1
ATOM 4970 N N . SER A 1 626 ? 18.002 -7.130 20.601 1.00 85.19 626 SER A N 1
ATOM 4971 C CA . SER A 1 626 ? 19.042 -8.148 20.451 1.00 85.19 626 SER A CA 1
ATOM 4972 C C . SER A 1 626 ? 19.144 -9.062 21.683 1.00 85.19 626 SER A C 1
ATOM 4974 O O . SER A 1 626 ? 19.309 -8.597 22.815 1.00 85.19 626 SER A O 1
ATOM 4976 N N . GLY A 1 627 ? 19.036 -10.374 21.454 1.00 86.12 627 GLY A N 1
ATOM 4977 C CA . GLY A 1 627 ? 19.107 -11.403 22.496 1.00 86.12 627 GLY A CA 1
ATOM 4978 C C . GLY A 1 627 ? 17.821 -11.616 23.305 1.00 86.12 627 GLY A C 1
ATOM 4979 O O . GLY A 1 627 ? 17.873 -12.309 24.321 1.00 86.12 627 GLY A O 1
ATOM 4980 N N . GLN A 1 628 ? 16.693 -11.038 22.889 1.00 89.62 628 GLN A N 1
ATOM 4981 C CA . GLN A 1 628 ? 15.382 -11.211 23.519 1.00 89.62 628 GLN A CA 1
ATOM 4982 C C . GLN A 1 628 ? 14.343 -11.704 22.494 1.00 89.62 628 GLN A C 1
ATOM 4984 O O . GLN A 1 628 ? 14.490 -11.389 21.313 1.00 89.62 628 GLN A O 1
ATOM 4989 N N . PRO A 1 629 ? 13.300 -12.449 22.916 1.00 88.81 629 PRO A N 1
ATOM 4990 C CA . PRO A 1 629 ? 12.161 -12.746 22.045 1.00 88.81 629 PRO A CA 1
ATOM 4991 C C . PRO A 1 629 ? 11.449 -11.452 21.634 1.00 88.81 629 PRO A C 1
ATOM 4993 O O . PRO A 1 629 ? 11.530 -10.440 22.344 1.00 88.81 629 PRO A O 1
ATOM 4996 N N . GLN A 1 630 ? 10.743 -11.483 20.503 1.00 90.31 630 GLN A N 1
ATOM 4997 C CA . GLN A 1 630 ? 9.984 -10.325 20.043 1.00 90.31 630 GLN A CA 1
ATOM 4998 C C . GLN A 1 630 ? 8.825 -10.085 21.015 1.00 90.31 630 GLN A C 1
ATOM 5000 O O . GLN A 1 630 ? 8.031 -10.986 21.285 1.00 90.31 630 GLN A O 1
ATOM 5005 N N . SER A 1 631 ? 8.721 -8.875 21.562 1.00 91.44 631 SER A N 1
ATOM 5006 C CA . SER A 1 631 ? 7.546 -8.489 22.344 1.00 91.44 631 SER A CA 1
ATOM 5007 C C . SER A 1 631 ? 6.526 -7.803 21.454 1.00 91.44 631 SER A C 1
ATOM 5009 O O . SER A 1 631 ? 6.892 -7.122 20.500 1.00 91.44 631 SER A O 1
ATOM 5011 N N . LEU A 1 632 ? 5.247 -7.978 21.762 1.00 90.69 632 LEU A N 1
ATOM 5012 C CA . LEU A 1 632 ? 4.137 -7.362 21.041 1.00 90.69 632 LEU A CA 1
ATOM 5013 C C . LEU A 1 632 ? 3.146 -6.737 22.011 1.00 90.69 632 LEU A C 1
ATOM 5015 O O . LEU A 1 632 ? 3.084 -7.106 23.188 1.00 90.69 632 LEU A O 1
ATOM 5019 N N . SER A 1 633 ? 2.392 -5.760 21.527 1.00 90.81 633 SER A N 1
ATOM 5020 C CA . SER A 1 633 ? 1.441 -5.021 22.338 1.00 90.81 633 SER A CA 1
ATOM 5021 C C . SER A 1 633 ? 0.401 -4.347 21.454 1.00 90.81 633 SER A C 1
ATOM 5023 O O . SER A 1 633 ? 0.624 -3.258 20.911 1.00 90.81 633 SER A O 1
ATOM 5025 N N . ALA A 1 634 ? -0.770 -4.973 21.373 1.00 92.00 634 ALA A N 1
ATOM 5026 C CA . ALA A 1 634 ? -1.930 -4.445 20.670 1.00 92.00 634 ALA A CA 1
ATOM 5027 C C . ALA A 1 634 ? -2.877 -3.733 21.645 1.00 92.00 634 ALA A C 1
ATOM 5029 O O . ALA A 1 634 ? -3.206 -4.268 22.706 1.00 92.00 634 ALA A O 1
ATOM 5030 N N . ARG A 1 635 ? -3.340 -2.528 21.292 1.00 94.00 635 ARG A N 1
ATOM 5031 C CA . ARG A 1 635 ? -4.287 -1.738 22.103 1.00 94.00 635 ARG A CA 1
ATOM 5032 C C . ARG A 1 635 ? -5.484 -1.349 21.250 1.00 94.00 635 ARG A C 1
ATOM 5034 O O . ARG A 1 635 ? -5.299 -0.697 20.228 1.00 94.00 635 ARG A O 1
ATOM 5041 N N . TYR A 1 636 ? -6.682 -1.752 21.656 1.00 94.31 636 TYR A N 1
ATOM 5042 C CA . TYR A 1 636 ? -7.886 -1.558 20.852 1.00 94.31 636 TYR A CA 1
ATOM 5043 C C . TYR A 1 636 ? -9.153 -1.440 21.694 1.00 94.31 636 TYR A C 1
ATOM 5045 O O . TYR A 1 636 ? -9.203 -1.891 22.839 1.00 94.31 636 TYR A O 1
ATOM 5053 N N . ILE A 1 637 ? -10.183 -0.811 21.126 1.00 96.06 637 ILE A N 1
ATOM 5054 C CA . ILE A 1 637 ? -11.506 -0.678 21.742 1.00 96.06 637 ILE A CA 1
ATOM 5055 C C . ILE A 1 637 ? -12.543 -1.285 20.801 1.00 96.06 637 ILE A C 1
ATOM 5057 O O . ILE A 1 637 ? -12.586 -0.941 19.626 1.00 96.06 637 ILE A O 1
ATOM 5061 N N . MET A 1 638 ? -13.400 -2.159 21.319 1.00 96.56 638 MET A N 1
ATOM 5062 C CA . MET A 1 638 ? -14.551 -2.683 20.582 1.00 96.56 638 MET A CA 1
ATOM 5063 C C . MET A 1 638 ? -15.852 -2.179 21.201 1.00 96.56 638 MET A C 1
ATOM 5065 O O . MET A 1 638 ? -15.964 -2.090 22.426 1.00 96.56 638 MET A O 1
ATOM 5069 N N . GLU A 1 639 ? -16.837 -1.875 20.360 1.00 97.31 639 GLU A N 1
ATOM 5070 C CA . GLU A 1 639 ? -18.203 -1.521 20.757 1.00 97.31 639 GLU A CA 1
ATOM 5071 C C . GLU A 1 639 ? -19.180 -2.569 20.216 1.00 97.31 639 GLU A C 1
ATOM 5073 O O . GLU A 1 639 ? -19.083 -3.010 19.071 1.00 97.31 639 GLU A O 1
ATOM 5078 N N . GLY A 1 640 ? -20.118 -3.004 21.056 1.00 95.62 640 GLY A N 1
ATOM 5079 C CA . GLY A 1 640 ? -20.998 -4.113 20.720 1.00 95.62 640 GLY A CA 1
ATOM 5080 C C . GLY A 1 640 ? -22.104 -4.349 21.736 1.00 95.62 640 GLY A C 1
ATOM 5081 O O . GLY A 1 640 ? -22.523 -3.438 22.454 1.00 95.62 640 GLY A O 1
ATOM 5082 N N . VAL A 1 641 ? -22.586 -5.587 21.784 1.00 94.88 641 VAL A N 1
ATOM 5083 C CA . VAL A 1 641 ? -23.623 -6.054 22.706 1.00 94.88 641 VAL A CA 1
ATOM 5084 C C . VAL A 1 641 ? -23.213 -7.349 23.403 1.00 94.88 641 VAL A C 1
ATOM 5086 O O . VAL A 1 641 ? -22.513 -8.181 22.825 1.00 94.88 641 VAL A O 1
ATOM 5089 N N . ASP A 1 642 ? -23.660 -7.525 24.646 1.00 94.88 642 ASP A N 1
ATOM 5090 C CA . ASP A 1 642 ? -23.544 -8.797 25.365 1.00 94.88 642 ASP A CA 1
ATOM 5091 C C . ASP A 1 642 ? -24.640 -9.810 24.963 1.00 94.88 642 ASP A C 1
ATOM 5093 O O . ASP A 1 642 ? -25.520 -9.536 24.142 1.00 94.88 642 ASP A O 1
ATOM 5097 N N . ASP A 1 643 ? -24.607 -10.993 25.576 1.00 92.50 643 ASP A N 1
ATOM 5098 C CA . ASP A 1 643 ? -25.588 -12.081 25.432 1.00 92.50 643 ASP A CA 1
ATOM 5099 C C . ASP A 1 643 ? -27.013 -11.744 25.910 1.00 92.50 643 ASP A C 1
ATOM 5101 O O . ASP A 1 643 ? -27.951 -12.499 25.646 1.00 92.50 643 ASP A O 1
ATOM 5105 N N . GLU A 1 644 ? -27.201 -10.623 26.604 1.00 94.19 644 GLU A N 1
ATOM 5106 C CA . GLU A 1 644 ? -28.506 -10.098 27.020 1.00 94.19 644 GLU A CA 1
ATOM 5107 C C . GLU A 1 644 ? -28.981 -8.938 26.126 1.00 94.19 644 GLU A C 1
ATOM 5109 O O . GLU A 1 644 ? -30.093 -8.433 26.300 1.00 94.19 644 GLU A O 1
ATOM 5114 N N . GLY A 1 645 ? -28.172 -8.542 25.136 1.00 91.44 645 GLY A N 1
ATOM 5115 C CA . GLY A 1 645 ? -28.438 -7.428 24.231 1.00 91.44 645 GLY A CA 1
ATOM 5116 C C . GLY A 1 645 ? -28.112 -6.053 24.822 1.00 91.44 645 GLY A C 1
ATOM 5117 O O . GLY A 1 645 ? -28.502 -5.036 24.240 1.00 91.44 645 GLY A O 1
ATOM 5118 N N . ASN A 1 646 ? -27.420 -5.988 25.963 1.00 94.56 646 ASN A N 1
ATOM 5119 C CA . ASN A 1 646 ? -26.964 -4.726 26.534 1.00 94.56 646 ASN A CA 1
ATOM 5120 C C . ASN A 1 646 ? -25.780 -4.204 25.723 1.00 94.56 646 ASN A C 1
ATOM 5122 O O . ASN A 1 646 ? -24.825 -4.937 25.472 1.00 94.56 646 ASN A O 1
ATOM 5126 N N . LYS A 1 647 ? -25.823 -2.924 25.346 1.00 96.00 647 LYS A N 1
ATOM 5127 C CA . LYS A 1 647 ? -24.682 -2.265 24.706 1.00 96.00 647 LYS A CA 1
ATOM 5128 C C . LYS A 1 647 ? -23.508 -2.194 25.669 1.00 96.00 647 LYS A C 1
ATOM 5130 O O . LYS A 1 647 ? -23.705 -1.856 26.835 1.00 96.00 647 LYS A O 1
ATOM 5135 N N . MET A 1 648 ? -22.315 -2.459 25.161 1.00 96.25 648 MET A N 1
ATOM 5136 C CA . MET A 1 648 ? -21.089 -2.372 25.936 1.00 96.25 648 MET A CA 1
ATOM 5137 C C . MET A 1 648 ? -19.879 -2.041 25.074 1.00 96.25 648 MET A C 1
ATOM 5139 O O . MET A 1 648 ? -19.851 -2.330 23.875 1.00 96.25 648 MET A O 1
ATOM 5143 N N . LYS A 1 649 ? -18.860 -1.485 25.720 1.00 97.75 649 LYS A N 1
ATOM 5144 C CA . LYS A 1 649 ? -17.518 -1.290 25.187 1.00 97.75 649 LYS A CA 1
ATOM 5145 C C . LYS A 1 649 ? -16.520 -2.124 25.965 1.00 97.75 649 LYS A C 1
ATOM 5147 O O . LYS A 1 649 ? -16.648 -2.311 27.180 1.00 97.75 649 LYS A O 1
ATOM 5152 N N . ILE A 1 650 ? -15.496 -2.585 25.259 1.00 97.25 650 ILE A N 1
ATOM 5153 C CA . ILE A 1 650 ? -14.323 -3.208 25.862 1.00 97.25 650 ILE A CA 1
ATOM 5154 C C . ILE A 1 650 ? -13.057 -2.547 25.335 1.00 97.25 650 ILE A C 1
ATOM 5156 O O . ILE A 1 650 ? -12.872 -2.436 24.129 1.00 97.25 650 ILE A O 1
ATOM 5160 N N . TYR A 1 651 ? -12.190 -2.105 26.240 1.00 98.00 651 TYR A N 1
ATOM 5161 C CA . TYR A 1 651 ? -10.801 -1.787 25.936 1.00 98.00 651 TYR A CA 1
ATOM 5162 C C . TYR A 1 651 ? -9.971 -3.039 26.172 1.00 98.00 651 TYR A C 1
ATOM 5164 O O . TYR A 1 651 ? -10.083 -3.659 27.230 1.00 98.00 651 TYR A O 1
ATOM 5172 N N . VAL A 1 652 ? -9.119 -3.378 25.216 1.00 96.94 652 VAL A N 1
ATOM 5173 C CA . VAL A 1 652 ? -8.188 -4.493 25.307 1.00 96.94 652 VAL A CA 1
ATOM 5174 C C . VAL A 1 652 ? -6.773 -3.960 25.134 1.00 96.94 652 VAL A C 1
ATOM 5176 O O . VAL A 1 652 ? -6.461 -3.290 24.152 1.00 96.94 652 VAL A O 1
ATOM 5179 N N . GLN A 1 653 ? -5.908 -4.286 26.090 1.00 95.44 653 GLN A N 1
ATOM 5180 C CA . GLN A 1 653 ? -4.461 -4.220 25.929 1.00 95.44 653 GLN A CA 1
ATOM 5181 C C . GLN A 1 653 ? -3.926 -5.638 25.951 1.00 95.44 653 GLN A C 1
ATOM 5183 O O . GLN A 1 653 ? -4.049 -6.323 26.961 1.00 95.44 653 GLN A O 1
ATOM 5188 N N . ASN A 1 654 ? -3.357 -6.071 24.839 1.00 93.12 654 ASN A N 1
ATOM 5189 C CA . ASN A 1 654 ? -2.882 -7.423 24.652 1.00 93.12 654 ASN A CA 1
ATOM 5190 C C . ASN A 1 654 ? -1.364 -7.410 24.500 1.00 93.12 654 ASN A C 1
ATOM 5192 O O . ASN A 1 654 ? -0.856 -7.249 23.392 1.00 93.12 654 ASN A O 1
ATOM 5196 N N . ASP A 1 655 ? -0.666 -7.545 25.625 1.00 92.12 655 ASP A N 1
ATOM 5197 C CA . ASP A 1 655 ? 0.793 -7.608 25.666 1.00 92.12 655 ASP A CA 1
ATOM 5198 C C . ASP A 1 655 ? 1.238 -9.069 25.594 1.00 92.12 655 ASP A C 1
ATOM 5200 O O . ASP A 1 655 ? 0.657 -9.929 26.258 1.00 92.12 655 ASP A O 1
ATOM 5204 N N . GLY A 1 656 ? 2.258 -9.373 24.800 1.00 90.69 656 GLY A N 1
ATOM 5205 C CA . GLY A 1 656 ? 2.688 -10.751 24.601 1.00 90.69 656 GLY A CA 1
ATOM 5206 C C . GLY A 1 656 ? 4.100 -10.901 24.075 1.00 90.69 656 GLY A C 1
ATOM 5207 O O . GLY A 1 656 ? 4.825 -9.920 23.894 1.00 90.69 656 GLY A O 1
ATOM 5208 N N . LEU A 1 657 ? 4.465 -12.156 23.840 1.00 91.12 657 LEU A N 1
ATOM 5209 C CA . LEU A 1 657 ? 5.723 -12.550 23.227 1.00 91.12 657 LEU A CA 1
ATOM 5210 C C . LEU A 1 657 ? 5.470 -13.445 22.027 1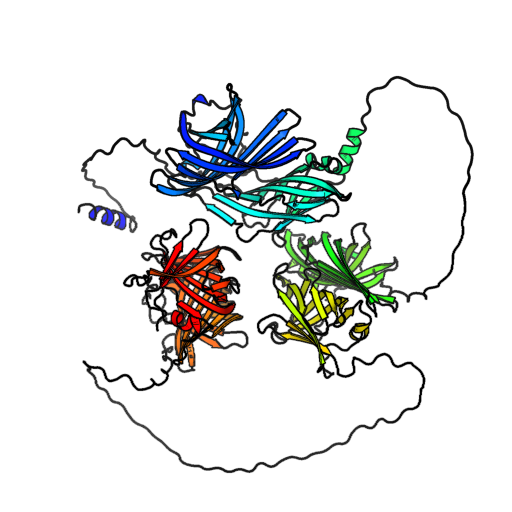.00 91.12 657 LEU A C 1
ATOM 5212 O O . LEU A 1 657 ? 4.570 -14.287 22.046 1.00 91.12 657 LEU A O 1
ATOM 5216 N N . ASP A 1 658 ? 6.334 -13.278 21.042 1.00 87.00 658 ASP A N 1
ATOM 5217 C CA . ASP A 1 658 ? 6.569 -14.223 19.971 1.00 87.00 658 ASP A CA 1
ATOM 5218 C C . ASP A 1 658 ? 7.982 -14.796 20.161 1.00 87.00 658 ASP A C 1
ATOM 5220 O O . ASP A 1 658 ? 8.983 -14.092 19.997 1.00 87.00 658 ASP A O 1
ATOM 5224 N N . ASP A 1 659 ? 8.056 -16.055 20.605 1.00 77.12 659 ASP A N 1
ATOM 5225 C CA . ASP A 1 659 ? 9.313 -16.701 21.008 1.00 77.12 659 ASP A CA 1
ATOM 5226 C C . ASP A 1 659 ? 10.325 -16.781 19.861 1.00 77.12 659 ASP A C 1
ATOM 5228 O O . ASP A 1 659 ? 11.528 -16.634 20.087 1.00 77.12 659 ASP A O 1
ATOM 5232 N N . ASN A 1 660 ? 9.821 -16.997 18.646 1.00 72.56 660 ASN A N 1
ATOM 5233 C CA . ASN A 1 660 ? 10.621 -17.203 17.445 1.00 72.56 660 ASN A CA 1
ATOM 5234 C C . ASN A 1 660 ? 10.497 -16.034 16.456 1.00 72.56 660 ASN A C 1
ATOM 5236 O O . ASN A 1 660 ? 11.304 -15.936 15.539 1.00 72.56 660 ASN A O 1
ATOM 5240 N N . GLY A 1 661 ? 9.508 -15.148 16.635 1.00 66.44 661 GLY A N 1
ATOM 5241 C CA . GLY A 1 661 ? 9.174 -14.113 15.651 1.00 66.44 661 GLY A CA 1
ATOM 5242 C C . GLY A 1 661 ? 8.418 -14.656 14.430 1.00 66.44 661 GLY A C 1
ATOM 5243 O O . GLY A 1 661 ? 8.276 -13.938 13.443 1.00 66.44 661 GLY A O 1
ATOM 5244 N N . ASP A 1 662 ? 7.956 -15.911 14.487 1.00 69.56 662 ASP A N 1
ATOM 5245 C CA . ASP A 1 662 ? 7.317 -16.654 13.392 1.00 69.56 662 ASP A CA 1
ATOM 5246 C C . ASP A 1 662 ? 5.778 -16.620 13.456 1.00 69.56 662 ASP A C 1
ATOM 5248 O O . ASP A 1 662 ? 5.103 -17.237 12.631 1.00 69.56 662 ASP A O 1
ATOM 5252 N N . ASN A 1 663 ? 5.207 -15.909 14.436 1.00 72.75 663 ASN A N 1
ATOM 5253 C CA . ASN A 1 663 ? 3.782 -15.845 14.755 1.00 72.75 663 ASN A CA 1
ATOM 5254 C C . ASN A 1 663 ? 3.112 -17.175 15.146 1.00 72.75 663 ASN A C 1
ATOM 5256 O O . ASN A 1 663 ? 1.904 -17.188 15.402 1.00 72.75 663 ASN A O 1
ATOM 5260 N N . GLN A 1 664 ? 3.847 -18.286 15.240 1.00 68.12 664 GLN A N 1
ATOM 5261 C CA . GLN A 1 664 ? 3.279 -19.607 15.532 1.00 68.12 664 GLN A CA 1
ATOM 5262 C C . GLN A 1 664 ? 3.072 -19.832 17.032 1.00 68.12 664 GLN A C 1
ATOM 5264 O O . GLN A 1 664 ? 2.176 -20.577 17.426 1.00 68.12 664 GLN A O 1
ATOM 5269 N N . ASN A 1 665 ? 3.870 -19.166 17.873 1.00 75.75 665 ASN A N 1
ATOM 5270 C CA . ASN A 1 665 ? 3.854 -19.326 19.331 1.00 75.75 665 ASN A CA 1
ATOM 5271 C C . ASN A 1 665 ? 3.578 -18.012 20.073 1.00 75.75 665 ASN A C 1
ATOM 5273 O O . ASN A 1 665 ? 4.156 -17.743 21.129 1.00 75.75 665 ASN A O 1
ATOM 5277 N N . VAL A 1 666 ? 2.669 -17.192 19.539 1.00 86.25 666 VAL A N 1
ATOM 5278 C CA . VAL A 1 666 ? 2.269 -15.948 20.202 1.00 86.25 666 VAL A CA 1
ATOM 5279 C C . VAL A 1 666 ? 1.426 -16.243 21.438 1.00 86.25 666 VAL A C 1
ATOM 5281 O O . VAL A 1 666 ? 0.298 -16.743 21.350 1.00 86.25 666 VAL A O 1
ATOM 5284 N N . ARG A 1 667 ? 1.972 -15.868 22.595 1.00 89.19 667 ARG A N 1
ATOM 5285 C CA . ARG A 1 667 ? 1.328 -15.976 23.909 1.00 89.19 667 ARG A CA 1
ATOM 5286 C C . ARG A 1 667 ? 1.197 -14.597 24.519 1.00 89.19 667 ARG A C 1
ATOM 5288 O O . ARG A 1 667 ? 2.149 -13.815 24.504 1.00 89.19 667 ARG A O 1
ATOM 5295 N N . THR A 1 668 ? 0.034 -14.298 25.081 1.00 92.50 668 THR A N 1
ATOM 5296 C CA . THR A 1 668 ? -0.289 -12.955 25.563 1.00 92.50 668 THR A CA 1
ATOM 5297 C C . THR A 1 668 ? -0.912 -12.968 26.959 1.00 92.50 668 THR A C 1
ATOM 5299 O O . THR A 1 668 ? -1.490 -13.958 27.405 1.00 92.50 668 THR A O 1
ATOM 5302 N N . GLU A 1 669 ? -0.787 -11.854 27.673 1.00 93.00 669 GLU A N 1
ATOM 5303 C CA . GLU A 1 669 ? -1.406 -11.595 28.975 1.00 93.00 669 GLU A CA 1
ATOM 5304 C C . GLU A 1 669 ? -2.349 -10.385 28.818 1.00 93.00 669 GLU A C 1
ATOM 5306 O O . GLU A 1 669 ? -1.943 -9.242 29.039 1.00 93.00 669 GLU A O 1
ATOM 5311 N N . PRO A 1 670 ? -3.597 -10.596 28.353 1.00 94.25 670 PRO A N 1
ATOM 5312 C CA . PRO A 1 670 ? -4.495 -9.494 28.040 1.00 94.25 670 PRO A CA 1
ATOM 5313 C C . PRO A 1 670 ? -5.045 -8.822 29.302 1.00 94.25 670 PRO A C 1
ATOM 5315 O O . PRO A 1 670 ? -5.405 -9.471 30.282 1.00 94.25 670 PRO A O 1
ATOM 5318 N N . LEU A 1 671 ? -5.201 -7.504 29.233 1.00 94.25 671 LEU A N 1
ATOM 5319 C CA . LEU A 1 671 ? -5.985 -6.685 30.149 1.00 94.25 671 LEU A CA 1
ATOM 5320 C C . LEU A 1 671 ? -7.249 -6.222 29.424 1.00 94.25 671 LEU A C 1
ATOM 5322 O O . LEU A 1 671 ? -7.153 -5.579 28.378 1.00 94.25 671 LEU A O 1
ATOM 5326 N N . ILE A 1 672 ? -8.420 -6.491 30.005 1.00 96.38 672 ILE A N 1
ATOM 5327 C CA . ILE A 1 672 ? -9.716 -6.090 29.445 1.00 96.38 672 ILE A CA 1
ATOM 5328 C C . ILE A 1 672 ? -10.436 -5.175 30.434 1.00 96.38 672 ILE A C 1
ATOM 5330 O O . ILE A 1 672 ? -10.617 -5.550 31.585 1.00 96.38 672 ILE A O 1
ATOM 5334 N N . ILE A 1 673 ? -10.867 -3.996 29.985 1.00 97.88 673 ILE A N 1
ATOM 5335 C CA . ILE A 1 673 ? -11.666 -3.034 30.764 1.00 97.88 673 ILE A CA 1
ATOM 5336 C C . ILE A 1 673 ? -13.016 -2.842 30.080 1.00 97.88 673 ILE A C 1
ATOM 5338 O O . ILE A 1 673 ? -13.054 -2.766 28.854 1.00 97.88 673 ILE A O 1
ATOM 5342 N N . THR A 1 674 ? -14.118 -2.763 30.829 1.00 97.06 674 THR A N 1
ATOM 5343 C CA . THR A 1 674 ? -15.463 -2.737 30.241 1.00 97.06 674 THR A CA 1
ATOM 5344 C C . THR A 1 674 ? -16.455 -1.880 31.010 1.00 97.06 674 THR A C 1
ATOM 5346 O O . THR A 1 674 ? -16.540 -1.932 32.231 1.00 97.06 674 THR A O 1
ATOM 5349 N N . ASP A 1 675 ? -17.284 -1.143 30.278 1.00 96.81 675 ASP A N 1
ATOM 5350 C CA . ASP A 1 675 ? -18.377 -0.361 30.863 1.00 96.81 675 ASP A CA 1
ATOM 5351 C C . ASP A 1 675 ? -19.611 -1.201 31.241 1.00 96.81 675 ASP A C 1
ATOM 5353 O O . ASP A 1 675 ? -20.571 -0.669 31.802 1.00 96.81 675 ASP A O 1
ATOM 5357 N N . ASN A 1 676 ? -19.593 -2.516 30.986 1.00 95.69 676 ASN A N 1
ATOM 5358 C CA . ASN A 1 676 ? -20.687 -3.415 31.332 1.00 95.69 676 ASN A CA 1
ATOM 5359 C C . ASN A 1 676 ? -20.500 -4.030 32.731 1.00 95.69 676 ASN A C 1
ATOM 5361 O O . ASN A 1 676 ? -19.634 -4.894 32.917 1.00 95.69 676 ASN A O 1
ATOM 5365 N N . PRO A 1 677 ? -21.369 -3.714 33.714 1.00 93.06 677 PRO A N 1
ATOM 5366 C CA . PRO A 1 677 ? -21.275 -4.267 35.064 1.00 93.06 677 PRO A CA 1
ATOM 5367 C C . PRO A 1 677 ? -21.340 -5.799 35.121 1.00 93.06 677 PRO A C 1
ATOM 5369 O O . PRO A 1 677 ? -20.754 -6.397 36.023 1.00 93.06 677 PRO A O 1
ATOM 5372 N N . LYS A 1 678 ? -22.017 -6.455 34.163 1.00 93.06 678 LYS A N 1
ATOM 5373 C CA . LYS A 1 678 ? -22.077 -7.925 34.075 1.00 93.06 678 LYS A CA 1
ATOM 5374 C C . LYS A 1 678 ? -20.697 -8.537 33.817 1.00 93.06 678 LYS A C 1
ATOM 5376 O O . LYS A 1 678 ? -20.407 -9.635 34.293 1.00 93.06 678 LYS A O 1
ATOM 5381 N N . TRP A 1 679 ? -19.844 -7.823 33.089 1.00 92.81 679 TRP A N 1
ATOM 5382 C CA . TRP A 1 679 ? -18.495 -8.251 32.735 1.00 92.81 679 TRP A CA 1
ATOM 5383 C C . TRP A 1 679 ? -17.414 -7.710 33.675 1.00 92.81 679 TRP A C 1
ATOM 5385 O O . TRP A 1 679 ? -16.262 -8.089 33.525 1.00 92.81 679 TRP A O 1
ATOM 5395 N N . ALA A 1 680 ? -17.757 -6.914 34.693 1.00 93.00 680 ALA A N 1
ATOM 5396 C CA . ALA A 1 680 ? -16.795 -6.264 35.593 1.00 93.00 680 ALA A CA 1
ATOM 5397 C C . ALA A 1 680 ? -15.770 -7.208 36.260 1.00 93.00 680 ALA A C 1
ATOM 5399 O O . ALA A 1 680 ? -14.690 -6.768 36.651 1.00 93.00 680 ALA A O 1
ATOM 5400 N N . TRP A 1 681 ? -16.090 -8.499 36.399 1.00 92.94 681 TRP A N 1
ATOM 5401 C CA . TRP A 1 681 ? -15.164 -9.516 36.909 1.00 92.94 681 TRP A CA 1
ATOM 5402 C C . TRP A 1 681 ? -13.912 -9.668 36.021 1.00 92.94 681 TRP A C 1
ATOM 5404 O O . TRP A 1 681 ? -12.824 -9.916 36.545 1.00 92.94 681 TRP A O 1
ATOM 5414 N N . ILE A 1 682 ? -14.046 -9.467 34.702 1.00 94.50 682 ILE A N 1
ATOM 5415 C CA . ILE A 1 682 ? -12.976 -9.665 33.713 1.00 94.50 682 ILE A CA 1
ATOM 5416 C C . ILE A 1 682 ? -11.809 -8.695 33.914 1.00 94.50 682 ILE A C 1
ATOM 5418 O O . ILE A 1 682 ? -10.668 -9.049 33.642 1.00 94.50 682 ILE A O 1
ATOM 5422 N N . GLU A 1 683 ? -12.077 -7.513 34.476 1.00 95.00 683 GLU A N 1
ATOM 5423 C CA . GLU A 1 683 ? -11.074 -6.463 34.688 1.00 95.00 683 GLU A CA 1
ATOM 5424 C C . GLU A 1 683 ? -10.017 -6.823 35.735 1.00 95.00 683 GLU A C 1
ATOM 5426 O O . GLU A 1 683 ? -8.969 -6.187 35.821 1.00 95.00 683 GLU A O 1
ATOM 5431 N N . THR A 1 684 ? -10.299 -7.841 36.548 1.00 92.19 684 THR A N 1
ATOM 5432 C CA . THR A 1 684 ? -9.390 -8.351 37.587 1.00 92.19 684 THR A CA 1
ATOM 5433 C C . THR A 1 684 ? -9.074 -9.835 37.421 1.00 92.19 684 THR A C 1
ATOM 5435 O O . THR A 1 684 ? -8.316 -10.399 38.214 1.00 92.19 684 THR A O 1
ATOM 5438 N N . ALA A 1 685 ? -9.661 -10.484 36.414 1.00 92.00 685 ALA A N 1
ATOM 5439 C CA . ALA A 1 685 ? -9.479 -11.905 36.183 1.00 92.00 685 ALA A CA 1
ATOM 5440 C C . ALA A 1 685 ? -8.050 -12.189 35.692 1.00 92.00 685 ALA A C 1
ATOM 5442 O O . ALA A 1 685 ? -7.512 -11.424 34.893 1.00 92.00 685 ALA A O 1
ATOM 5443 N N . PRO A 1 686 ? -7.429 -13.311 36.098 1.00 93.00 686 PRO A N 1
ATOM 5444 C CA . PRO A 1 686 ? -6.254 -13.816 35.406 1.00 93.00 686 PRO A CA 1
ATOM 5445 C C . PRO A 1 686 ? -6.659 -14.191 33.983 1.00 93.00 686 PRO A C 1
ATOM 5447 O O . PRO A 1 686 ? -7.512 -15.069 33.800 1.00 93.00 686 PRO A O 1
ATOM 5450 N N . LEU A 1 687 ? -6.050 -13.544 32.996 1.00 94.56 687 LEU A N 1
ATOM 5451 C CA . LEU A 1 687 ? -6.292 -13.828 31.591 1.00 94.56 687 LEU A CA 1
ATOM 5452 C C . LEU A 1 687 ? -5.011 -14.304 30.912 1.00 94.56 687 LEU A C 1
ATOM 5454 O O . LEU A 1 687 ? -3.909 -13.903 31.279 1.00 94.56 687 LEU A O 1
ATOM 5458 N N . HIS A 1 688 ? -5.188 -15.165 29.922 1.00 94.00 688 HIS A N 1
ATOM 5459 C CA . HIS A 1 688 ? -4.137 -15.621 29.026 1.00 94.00 688 HIS A CA 1
ATOM 5460 C C . HIS A 1 688 ? -4.690 -15.604 27.607 1.00 94.00 688 HIS A C 1
ATOM 5462 O O . HIS A 1 688 ? -5.867 -15.913 27.400 1.00 94.00 688 HIS A O 1
ATOM 5468 N N . GLY A 1 689 ? -3.869 -15.226 26.640 1.00 92.06 689 GLY A N 1
ATOM 5469 C CA . GLY A 1 689 ? -4.239 -15.221 25.238 1.00 92.06 689 GLY A CA 1
ATOM 5470 C C . GLY A 1 689 ? -3.274 -16.032 24.393 1.00 92.06 689 GLY A C 1
ATOM 5471 O O . GLY A 1 689 ? -2.090 -16.139 24.701 1.00 92.06 689 GLY A O 1
ATOM 5472 N N . ASN A 1 690 ? -3.793 -16.605 23.317 1.00 89.44 690 ASN A N 1
ATOM 5473 C CA . ASN A 1 690 ? -2.981 -17.199 22.267 1.00 89.44 690 ASN A CA 1
ATOM 5474 C C . ASN A 1 690 ? -3.525 -16.778 20.905 1.00 89.44 690 ASN A C 1
ATOM 5476 O O . ASN A 1 690 ? -4.737 -16.619 20.734 1.00 89.44 690 ASN A O 1
ATOM 5480 N N . MET A 1 691 ? -2.623 -16.586 19.950 1.00 88.31 691 MET A N 1
ATOM 5481 C CA . MET A 1 691 ? -2.990 -16.269 18.575 1.00 88.31 691 MET A CA 1
ATOM 5482 C C . MET A 1 691 ? -3.061 -17.548 17.739 1.00 88.31 691 MET A C 1
ATOM 5484 O O . MET A 1 691 ? -2.288 -18.479 17.957 1.00 88.31 691 MET A O 1
ATOM 5488 N N . THR A 1 692 ? -3.976 -17.598 16.777 1.00 81.50 692 THR A N 1
ATOM 5489 C CA . THR A 1 692 ? -4.024 -18.639 15.745 1.00 81.50 692 THR A CA 1
ATOM 5490 C C . THR A 1 692 ? -4.171 -17.994 14.379 1.00 81.50 692 THR A C 1
ATOM 5492 O O . THR A 1 692 ? -4.870 -16.993 14.253 1.00 81.50 692 THR A O 1
ATOM 5495 N N . MET A 1 693 ? -3.552 -18.586 13.358 1.00 73.50 693 MET A N 1
ATOM 5496 C CA . MET A 1 693 ? -3.625 -18.113 11.967 1.00 73.50 693 MET A CA 1
ATOM 5497 C C . MET A 1 693 ? -4.317 -19.122 11.031 1.00 73.50 693 MET A C 1
ATOM 5499 O O . MET A 1 693 ? -4.227 -19.008 9.811 1.00 73.50 693 MET A O 1
ATOM 5503 N N . GLU A 1 694 ? -4.998 -20.138 11.574 1.00 56.81 694 GLU A N 1
ATOM 5504 C CA . GLU A 1 694 ? -5.743 -21.119 10.776 1.00 56.81 694 GLU A CA 1
ATOM 5505 C C . GLU A 1 694 ? -6.984 -20.469 10.133 1.00 56.81 694 GLU A C 1
ATOM 5507 O O . GLU A 1 694 ? -8.031 -20.327 10.759 1.00 56.81 694 GLU A O 1
ATOM 5512 N N . GLY A 1 695 ? -6.872 -20.073 8.862 1.00 55.47 695 GLY A N 1
ATOM 5513 C CA . GLY A 1 695 ? -7.965 -19.513 8.054 1.00 55.47 695 GLY A CA 1
ATOM 5514 C C . GLY A 1 695 ? -8.206 -18.010 8.249 1.00 55.47 695 GLY A C 1
ATOM 5515 O O . GLY A 1 695 ? -8.397 -17.305 7.262 1.00 55.47 695 GLY A O 1
ATOM 5516 N N . SER A 1 696 ? -8.153 -17.512 9.485 1.00 72.31 696 SER A N 1
ATOM 5517 C CA . SER A 1 696 ? -8.120 -16.082 9.833 1.00 72.31 696 SER A CA 1
ATOM 5518 C C . SER A 1 696 ? -7.223 -15.858 11.055 1.00 72.31 696 SER A C 1
ATOM 5520 O O . SER A 1 696 ? -6.966 -16.788 11.823 1.00 72.31 696 SER A O 1
ATOM 5522 N N . ILE A 1 697 ? -6.721 -14.632 11.245 1.00 85.88 697 ILE A N 1
ATOM 5523 C CA . ILE A 1 697 ? -5.974 -14.293 12.462 1.00 85.88 697 ILE A CA 1
ATOM 5524 C C . ILE A 1 697 ? -6.981 -14.129 13.593 1.00 85.88 697 ILE A C 1
ATOM 5526 O O . ILE A 1 697 ? -7.843 -13.254 13.551 1.00 85.88 697 ILE A O 1
ATOM 5530 N N . GLN A 1 698 ? -6.865 -14.967 14.615 1.00 89.62 698 GLN A N 1
ATOM 5531 C CA . GLN A 1 698 ? -7.724 -14.927 15.790 1.00 89.62 698 GLN A CA 1
ATOM 5532 C C . GLN A 1 698 ? -6.890 -14.833 17.055 1.00 89.62 698 GLN A C 1
ATOM 5534 O O . GLN A 1 698 ? -5.874 -15.510 17.196 1.00 89.62 698 GLN A O 1
ATOM 5539 N N . ILE A 1 699 ? -7.361 -14.040 18.011 1.00 91.38 699 ILE A N 1
ATOM 5540 C CA . ILE A 1 699 ? -6.825 -14.000 19.367 1.00 91.38 699 ILE A CA 1
ATOM 5541 C C . ILE A 1 699 ? -7.857 -14.639 20.290 1.00 91.38 699 ILE A C 1
ATOM 5543 O O . ILE A 1 699 ? -8.988 -14.165 20.428 1.00 91.38 699 ILE A O 1
ATOM 5547 N N . LEU A 1 700 ? -7.476 -15.747 20.916 1.00 92.38 700 LEU A N 1
ATOM 5548 C CA . LEU A 1 700 ? -8.324 -16.498 21.826 1.00 92.38 700 LEU A CA 1
ATOM 5549 C C . LEU A 1 700 ? -7.962 -16.108 23.256 1.00 92.38 700 LEU A C 1
ATOM 5551 O O . LEU A 1 700 ? -6.818 -16.275 23.661 1.00 92.38 700 LEU A O 1
ATOM 5555 N N . PHE A 1 701 ? -8.935 -15.635 24.032 1.00 94.19 701 PHE A N 1
ATOM 5556 C CA . PHE A 1 701 ? -8.740 -15.289 25.440 1.00 94.19 701 PHE A CA 1
ATOM 5557 C C . PHE A 1 701 ? -9.304 -16.356 26.368 1.00 94.19 701 PHE A C 1
ATOM 5559 O O . PHE A 1 701 ? -10.423 -16.841 26.179 1.00 94.19 701 PHE A O 1
ATOM 5566 N N . TRP A 1 702 ? -8.543 -16.668 27.411 1.00 93.81 702 TRP A N 1
ATOM 5567 C CA . TRP A 1 702 ? -8.804 -17.727 28.377 1.00 93.81 702 TRP A CA 1
ATOM 5568 C C . TRP A 1 702 ? -8.652 -17.215 29.808 1.00 93.81 702 TRP A C 1
ATOM 5570 O O . TRP A 1 702 ? -7.902 -16.283 30.080 1.00 93.81 702 TRP A O 1
ATOM 5580 N N . THR A 1 703 ? -9.350 -17.853 30.742 1.00 94.50 703 THR A N 1
ATOM 5581 C CA . THR A 1 703 ? -9.266 -17.599 32.184 1.00 94.50 703 THR A CA 1
ATOM 5582 C C . THR A 1 703 ? -9.318 -18.913 32.974 1.00 94.50 703 THR A C 1
ATOM 5584 O O . THR A 1 703 ? -9.402 -19.998 32.396 1.00 94.50 703 THR A O 1
ATOM 5587 N N . VAL A 1 704 ? -9.259 -18.820 34.304 1.00 92.56 704 VAL A N 1
ATOM 5588 C CA . VAL A 1 704 ? -9.327 -19.951 35.244 1.00 92.56 704 VAL A CA 1
ATOM 5589 C C . VAL A 1 704 ? -10.776 -20.261 35.664 1.00 92.56 704 VAL A C 1
ATOM 5591 O O . VAL A 1 704 ? -11.614 -19.359 35.740 1.00 92.56 704 VAL A O 1
ATOM 5594 N N . ASP A 1 705 ? -11.078 -21.515 36.023 1.00 82.38 705 ASP A N 1
ATOM 5595 C CA . ASP A 1 705 ? -12.439 -21.993 36.363 1.00 82.38 705 ASP A CA 1
ATOM 5596 C C . ASP A 1 705 ? -13.165 -21.211 37.487 1.00 82.38 705 ASP A C 1
ATOM 5598 O O . ASP A 1 705 ? -14.397 -21.180 37.520 1.00 82.38 705 ASP A O 1
ATOM 5602 N N . ASN A 1 706 ? -12.430 -20.513 38.365 1.00 73.94 706 ASN A N 1
ATOM 5603 C CA . ASN A 1 706 ? -12.977 -19.761 39.508 1.00 73.94 706 ASN A CA 1
ATOM 5604 C C . ASN A 1 706 ? -12.972 -18.230 39.339 1.00 73.94 706 ASN A C 1
ATOM 5606 O O . ASN A 1 706 ? -13.282 -17.517 40.291 1.00 73.94 706 ASN A O 1
ATOM 5610 N N . ALA A 1 707 ? -12.655 -17.698 38.152 1.00 73.00 707 ALA A N 1
ATOM 5611 C CA . ALA A 1 707 ? -12.617 -16.246 37.924 1.00 73.00 707 ALA A CA 1
ATOM 5612 C C . ALA A 1 707 ? -13.993 -15.551 38.075 1.00 73.00 707 ALA A C 1
ATOM 5614 O O . ALA A 1 707 ? -14.064 -14.340 38.244 1.00 73.00 707 ALA A O 1
ATOM 5615 N N . PHE A 1 708 ? -15.087 -16.322 38.049 1.00 61.69 708 PHE A N 1
ATOM 5616 C CA . PHE A 1 708 ? -16.478 -15.848 38.094 1.00 61.69 708 PHE A CA 1
ATOM 5617 C C . PHE A 1 708 ? -17.059 -15.715 39.513 1.00 61.69 708 PHE A C 1
ATOM 5619 O O . PHE A 1 708 ? -18.281 -15.656 39.674 1.00 61.69 708 PHE A O 1
ATOM 5626 N N . GLN A 1 709 ? -16.236 -15.707 40.563 1.00 46.75 709 GLN A N 1
ATOM 5627 C CA . GLN A 1 709 ? -16.759 -15.506 41.913 1.00 46.75 709 GLN A CA 1
ATOM 5628 C C . GLN A 1 709 ? -17.117 -14.030 42.113 1.00 46.75 709 GLN A C 1
ATOM 5630 O O . GLN A 1 709 ? -16.248 -13.165 42.193 1.00 46.75 709 GLN A O 1
ATOM 5635 N N . GLN A 1 710 ? -18.423 -13.745 42.182 1.00 38.94 710 GLN A N 1
ATOM 5636 C CA . GLN A 1 710 ? -18.915 -12.477 42.720 1.00 38.94 710 GLN A CA 1
ATOM 5637 C C . GLN A 1 710 ? -18.266 -12.235 44.091 1.00 38.94 710 GLN A C 1
ATOM 5639 O O . GLN A 1 710 ? -18.098 -13.200 44.839 1.00 38.94 710 GLN A O 1
ATOM 5644 N N . PRO A 1 711 ? -17.915 -10.986 44.446 1.00 35.44 711 PRO A N 1
ATOM 5645 C CA . PRO A 1 711 ? -17.340 -10.699 45.751 1.00 35.44 711 PRO A CA 1
ATOM 5646 C C . PRO A 1 711 ? -18.317 -11.154 46.839 1.00 35.44 711 PRO A C 1
ATOM 5648 O O . PRO A 1 711 ? -19.413 -10.606 46.980 1.00 35.44 711 PRO A O 1
ATOM 5651 N N . GLU A 1 712 ? -17.931 -12.189 47.585 1.00 31.73 712 GLU A N 1
ATOM 5652 C CA . GLU A 1 712 ? -18.668 -12.612 48.763 1.00 31.73 712 GLU A CA 1
ATOM 5653 C C . GLU A 1 712 ? -18.662 -11.474 49.788 1.00 31.73 712 GLU A C 1
ATOM 5655 O O . GLU A 1 712 ? -17.647 -10.840 50.081 1.00 31.73 712 GLU A O 1
ATOM 5660 N N . ASN A 1 713 ? -19.856 -11.207 50.301 1.00 30.53 713 ASN A N 1
ATOM 5661 C CA . ASN A 1 713 ? -20.144 -10.267 51.369 1.00 30.53 713 ASN A CA 1
ATOM 5662 C C . ASN A 1 713 ? -19.192 -10.511 52.567 1.00 30.53 713 ASN A C 1
ATOM 5664 O O . ASN A 1 713 ? -19.160 -11.635 53.074 1.00 30.53 713 ASN A O 1
ATOM 5668 N N . PRO A 1 714 ? -18.423 -9.515 53.049 1.00 35.12 714 PRO A N 1
ATOM 5669 C CA . PRO A 1 714 ? -17.429 -9.725 54.093 1.00 35.12 714 PRO A CA 1
ATOM 5670 C C . PRO A 1 714 ? -18.100 -9.750 55.471 1.00 35.12 714 PRO A C 1
ATOM 5672 O O . PRO A 1 714 ? -18.024 -8.794 56.236 1.00 35.12 714 PRO A O 1
ATOM 5675 N N . GLU A 1 715 ? -18.745 -10.861 55.811 1.00 32.22 715 GLU A N 1
ATOM 5676 C CA . GLU A 1 715 ? -19.135 -11.175 57.185 1.00 32.22 715 GLU A CA 1
ATOM 5677 C C . GLU A 1 715 ? -18.841 -12.650 57.475 1.00 32.22 715 GLU A C 1
ATOM 5679 O O . GLU A 1 715 ? -19.683 -13.511 57.233 1.00 32.22 715 GLU A O 1
ATOM 5684 N N . ASN A 1 716 ? -17.629 -12.936 57.972 1.00 29.91 716 ASN A N 1
ATOM 5685 C CA . ASN A 1 716 ? -17.358 -13.656 59.233 1.00 29.91 716 ASN A CA 1
ATOM 5686 C C . ASN A 1 716 ? -15.938 -14.291 59.222 1.00 29.91 716 ASN A C 1
ATOM 5688 O O . ASN A 1 716 ? -15.649 -15.081 58.325 1.00 29.91 716 ASN A O 1
ATOM 5692 N N . PRO A 1 717 ? -15.044 -13.990 60.188 1.00 46.56 717 PRO A N 1
ATOM 5693 C CA . PRO A 1 717 ? -13.698 -14.558 60.249 1.00 46.56 717 PRO A CA 1
ATOM 5694 C C . PRO A 1 717 ? -13.598 -15.685 61.292 1.00 46.56 717 PRO A C 1
ATOM 5696 O O . PRO A 1 717 ? -13.659 -15.407 62.484 1.00 46.56 717 PRO A O 1
ATOM 5699 N N . GLU A 1 718 ? -13.374 -16.928 60.868 1.00 31.66 718 GLU A N 1
ATOM 5700 C CA . GLU A 1 718 ? -12.904 -18.061 61.698 1.00 31.66 718 GLU A CA 1
ATOM 5701 C C . GLU A 1 718 ? -12.244 -19.075 60.739 1.00 31.66 718 GLU A C 1
ATOM 5703 O O . GLU A 1 718 ? -12.816 -19.335 59.686 1.00 31.66 718 GLU A O 1
ATOM 5708 N N . ASP A 1 719 ? -11.108 -19.745 60.933 1.00 31.59 719 ASP A N 1
ATOM 5709 C CA . ASP A 1 719 ? -9.916 -19.730 61.802 1.00 31.59 719 ASP A CA 1
ATOM 5710 C C . ASP A 1 719 ? -8.906 -20.696 61.074 1.00 31.59 719 ASP A C 1
ATOM 5712 O O . ASP A 1 719 ? -9.339 -21.460 60.202 1.00 31.59 719 ASP A O 1
ATOM 5716 N N . PRO A 1 720 ? -7.580 -20.684 61.330 1.00 53.94 720 PRO A N 1
ATOM 5717 C CA . PRO A 1 720 ? -6.556 -21.198 60.407 1.00 53.94 720 PRO A CA 1
ATOM 5718 C C . PRO A 1 720 ? -5.991 -22.579 60.783 1.00 53.94 720 PRO A C 1
ATOM 5720 O O . PRO A 1 720 ? -5.556 -22.760 61.910 1.00 53.94 720 PRO A O 1
ATOM 5723 N N . GLU A 1 721 ? -5.838 -23.505 59.830 1.00 31.12 721 GLU A N 1
ATOM 5724 C CA . GLU A 1 721 ? -4.994 -24.718 59.950 1.00 31.12 721 GLU A CA 1
ATOM 5725 C C . GLU A 1 721 ? -4.660 -25.242 58.532 1.00 31.12 721 GLU A C 1
ATOM 5727 O O . GLU A 1 721 ? -5.517 -25.174 57.661 1.00 31.12 721 GLU A O 1
ATOM 5732 N N . VAL A 1 722 ? -3.502 -25.786 58.138 1.00 29.58 722 VAL A N 1
ATOM 5733 C CA . VAL A 1 722 ? -2.188 -26.101 58.724 1.00 29.58 722 VAL A CA 1
ATOM 5734 C C . VAL A 1 722 ? -1.235 -26.301 57.522 1.00 29.58 722 VAL A C 1
ATOM 5736 O O . VAL A 1 722 ? -1.619 -26.870 56.502 1.00 29.58 722 VAL A O 1
ATOM 5739 N N . LEU A 1 723 ? 0.006 -25.825 57.641 1.00 34.75 723 LEU A N 1
ATOM 5740 C CA . LEU A 1 723 ? 1.129 -26.092 56.732 1.00 34.75 723 LEU A CA 1
ATOM 5741 C C . LEU A 1 723 ? 1.745 -27.465 57.036 1.00 34.75 723 LEU A C 1
ATOM 5743 O O . LEU A 1 723 ? 2.232 -27.638 58.148 1.00 34.75 723 LEU A O 1
ATOM 5747 N N . GLU A 1 724 ? 1.859 -28.357 56.045 1.00 26.91 724 GLU A N 1
ATOM 5748 C CA . GLU A 1 724 ? 2.879 -29.422 56.031 1.00 26.91 724 GLU A CA 1
ATOM 5749 C C . GLU A 1 724 ? 3.423 -29.676 54.603 1.00 26.91 724 GLU A C 1
ATOM 5751 O O . GLU A 1 724 ? 2.676 -29.854 53.645 1.00 26.91 724 GLU A O 1
ATOM 5756 N N . LEU A 1 725 ? 4.755 -29.691 54.491 1.00 29.50 725 LEU A N 1
ATOM 5757 C CA . LEU A 1 725 ? 5.608 -30.182 53.393 1.00 29.50 725 LEU A CA 1
ATOM 5758 C C . LEU A 1 725 ? 6.593 -31.200 54.029 1.00 29.50 725 LEU A C 1
ATOM 5760 O O . LEU A 1 725 ? 6.790 -31.135 55.244 1.00 29.50 725 LEU A O 1
ATOM 5764 N N . PRO A 1 726 ? 7.430 -31.935 53.270 1.00 53.31 726 PRO A N 1
ATOM 5765 C CA . PRO A 1 726 ? 7.166 -32.950 52.244 1.00 53.31 726 PRO A CA 1
ATOM 5766 C C . PRO A 1 726 ? 7.843 -34.306 52.615 1.00 53.31 726 PRO A C 1
ATOM 5768 O O . PRO A 1 726 ? 8.601 -34.381 53.581 1.00 53.31 726 PRO A O 1
ATOM 5771 N N . GLY A 1 727 ? 7.630 -35.384 51.842 1.00 27.34 727 GLY A N 1
ATOM 5772 C CA . GLY A 1 727 ? 8.277 -36.689 52.093 1.00 27.34 727 GLY A CA 1
ATOM 5773 C C . GLY A 1 727 ? 8.354 -37.637 50.884 1.00 27.34 727 GLY A C 1
ATOM 5774 O O . GLY A 1 727 ? 7.424 -38.388 50.633 1.00 27.34 727 GLY A O 1
ATOM 5775 N N . GLU A 1 728 ? 9.441 -37.511 50.119 1.00 30.38 728 GLU A N 1
ATOM 5776 C CA . GLU A 1 728 ? 10.459 -38.516 49.727 1.00 30.38 728 GLU A CA 1
ATOM 5777 C C . GLU A 1 728 ? 10.143 -40.027 49.414 1.00 30.38 728 GLU A C 1
ATOM 5779 O O . GLU A 1 728 ? 9.558 -40.741 50.223 1.00 30.38 728 GLU A O 1
ATOM 5784 N N . VAL A 1 729 ? 10.764 -40.495 48.299 1.00 29.05 729 VAL A N 1
ATOM 5785 C CA . VAL A 1 729 ? 11.409 -41.812 47.959 1.00 29.05 729 VAL A CA 1
ATOM 5786 C C . VAL A 1 729 ? 10.714 -42.887 47.059 1.00 29.05 729 VAL A C 1
ATOM 5788 O O . VAL A 1 729 ? 9.703 -43.472 47.426 1.00 29.05 729 VAL A O 1
ATOM 5791 N N . GLU A 1 730 ? 11.384 -43.141 45.907 1.00 29.28 730 GLU A N 1
ATOM 5792 C CA . GLU A 1 730 ? 11.654 -44.345 45.048 1.00 29.28 730 GLU A CA 1
ATOM 5793 C C . GLU A 1 730 ? 10.627 -45.478 44.757 1.00 29.28 730 GLU A C 1
ATOM 5795 O O . GLU A 1 730 ? 10.018 -46.044 45.653 1.00 29.28 730 GLU A O 1
ATOM 5800 N N . GLU A 1 731 ? 10.531 -45.928 43.488 1.00 28.34 731 GLU A N 1
ATOM 5801 C CA . GLU A 1 731 ? 11.253 -47.092 42.892 1.00 28.34 731 GLU A CA 1
ATOM 5802 C C . GLU A 1 731 ? 10.656 -47.501 41.511 1.00 28.34 731 GLU A C 1
ATOM 5804 O O . GLU A 1 731 ? 9.446 -47.571 41.306 1.00 28.34 731 GLU A O 1
ATOM 5809 N N . THR A 1 732 ? 11.543 -47.779 40.548 1.00 28.09 732 THR A N 1
ATOM 5810 C CA . THR A 1 732 ? 11.340 -48.421 39.220 1.00 28.09 732 THR A CA 1
ATOM 5811 C C . THR A 1 732 ? 11.232 -49.966 39.333 1.00 28.09 732 THR A C 1
ATOM 5813 O O . THR A 1 732 ? 11.350 -50.468 40.445 1.00 28.09 732 THR A O 1
ATOM 5816 N N . PRO A 1 733 ? 11.347 -50.794 38.262 1.00 53.72 733 PRO A N 1
ATOM 5817 C CA . PRO A 1 733 ? 10.718 -50.881 36.923 1.00 53.72 733 PRO A CA 1
ATOM 5818 C C . PRO A 1 733 ? 10.129 -52.306 36.680 1.00 53.72 733 PRO A C 1
ATOM 5820 O O . PRO A 1 733 ? 10.256 -53.152 37.547 1.00 53.72 733 PRO A O 1
ATOM 5823 N N . TYR A 1 734 ? 9.550 -52.624 35.507 1.00 27.22 734 TYR A N 1
ATOM 5824 C CA . TYR A 1 734 ? 9.755 -53.915 34.794 1.00 27.22 734 TYR A CA 1
ATOM 5825 C C . TYR A 1 734 ? 9.086 -53.917 33.400 1.00 27.22 734 TYR A C 1
ATOM 5827 O O . TYR A 1 734 ? 7.876 -53.752 33.268 1.00 27.22 734 TYR A O 1
ATOM 5835 N N . MET A 1 735 ? 9.919 -54.153 32.381 1.00 28.89 735 MET A N 1
ATOM 5836 C CA . MET A 1 735 ? 9.620 -54.716 31.052 1.00 28.89 735 MET A CA 1
ATOM 5837 C C . MET A 1 735 ? 9.561 -56.248 31.125 1.00 28.89 735 MET A C 1
ATOM 5839 O O . MET A 1 735 ? 10.285 -56.782 31.957 1.00 28.89 735 MET A O 1
ATOM 5843 N N . VAL A 1 736 ? 8.842 -56.920 30.208 1.00 28.05 736 VAL A N 1
ATOM 5844 C CA . VAL A 1 736 ? 9.186 -58.213 29.539 1.00 28.05 736 VAL A CA 1
ATOM 5845 C C . VAL A 1 736 ? 8.272 -58.321 28.287 1.00 28.05 736 VAL A C 1
ATOM 5847 O O . VAL A 1 736 ? 7.058 -58.238 28.454 1.00 28.05 736 VAL A O 1
ATOM 5850 N N . ASP A 1 737 ? 8.776 -58.219 27.043 1.00 31.14 737 ASP A N 1
ATOM 5851 C CA . ASP A 1 737 ? 9.368 -59.263 26.142 1.00 31.14 737 ASP A CA 1
ATOM 5852 C C . ASP A 1 737 ? 8.263 -60.032 25.358 1.00 31.14 737 ASP A C 1
ATOM 5854 O O . ASP A 1 737 ? 7.161 -60.192 25.877 1.00 31.14 737 ASP A O 1
ATOM 5858 N N . ILE A 1 738 ? 8.383 -60.462 24.091 1.00 29.31 738 ILE A N 1
ATOM 5859 C CA . ILE A 1 738 ? 9.274 -61.484 23.483 1.00 29.31 738 ILE A CA 1
ATOM 5860 C C . ILE A 1 738 ? 9.202 -61.277 21.936 1.00 29.31 738 ILE A C 1
ATOM 5862 O O . ILE A 1 738 ? 8.094 -61.126 21.423 1.00 29.31 738 ILE A O 1
ATOM 5866 N N . THR A 1 739 ? 10.272 -60.981 21.175 1.00 30.69 739 THR A N 1
ATOM 5867 C CA . THR A 1 739 ? 11.324 -61.823 20.524 1.00 30.69 739 THR A CA 1
ATOM 5868 C C . THR A 1 739 ? 10.914 -62.865 19.459 1.00 30.69 739 THR A C 1
ATOM 5870 O O . THR A 1 739 ? 10.059 -63.705 19.696 1.00 30.69 739 THR A O 1
ATOM 5873 N N . GLU A 1 740 ? 11.603 -62.804 18.303 1.00 30.05 740 GLU A N 1
ATOM 5874 C CA . GLU A 1 740 ? 12.195 -63.865 17.436 1.00 30.05 740 GLU A CA 1
ATOM 5875 C C . GLU A 1 740 ? 12.532 -63.190 16.074 1.00 30.05 740 GLU A C 1
ATOM 5877 O O . GLU A 1 740 ? 11.671 -62.526 15.513 1.00 30.05 740 GLU A O 1
ATOM 5882 N N . GLY A 1 741 ? 13.713 -63.208 15.445 1.00 30.03 741 GLY A N 1
ATOM 5883 C CA . GLY A 1 741 ? 15.001 -63.866 15.659 1.00 30.03 741 GLY A CA 1
ATOM 5884 C C . GLY A 1 741 ? 15.580 -64.363 14.313 1.00 30.03 741 GLY A C 1
ATOM 5885 O O . GLY A 1 741 ? 14.900 -65.148 13.664 1.00 30.03 741 GLY A O 1
ATOM 5886 N N . ILE A 1 742 ? 16.849 -63.996 14.010 1.00 33.09 742 ILE A N 1
ATOM 5887 C CA . ILE A 1 742 ? 17.884 -64.815 13.303 1.00 33.09 742 ILE A CA 1
ATOM 5888 C C . ILE A 1 742 ? 17.773 -64.864 11.742 1.00 33.09 742 ILE A C 1
ATOM 5890 O O . ILE A 1 742 ? 16.661 -64.961 11.242 1.00 33.09 742 ILE A O 1
ATOM 5894 N N . GLU A 1 743 ? 18.781 -64.796 10.844 1.00 30.06 743 GLU A N 1
ATOM 5895 C CA . GLU A 1 743 ? 20.270 -64.920 10.718 1.00 30.06 743 GLU A CA 1
ATOM 5896 C C . GLU A 1 743 ? 20.652 -64.140 9.408 1.00 30.06 743 GLU A C 1
ATOM 5898 O O . GLU A 1 743 ? 19.848 -64.133 8.477 1.00 30.06 743 GLU A O 1
ATOM 5903 N N . ASP A 1 744 ? 21.664 -63.266 9.329 1.00 29.80 744 ASP A N 1
ATOM 5904 C CA . ASP A 1 744 ? 23.122 -63.441 9.087 1.00 29.80 744 ASP A CA 1
ATOM 5905 C C . ASP A 1 744 ? 23.616 -63.766 7.642 1.00 29.80 744 ASP A C 1
ATOM 5907 O O . ASP A 1 744 ? 23.195 -64.726 7.004 1.00 29.80 744 ASP A O 1
ATOM 5911 N N . GLU A 1 745 ? 24.600 -62.941 7.232 1.00 30.80 745 GLU A N 1
ATOM 5912 C CA . GLU A 1 745 ? 25.810 -63.182 6.405 1.00 30.80 745 GLU A CA 1
ATOM 5913 C C . GLU A 1 745 ? 25.802 -63.235 4.844 1.00 30.80 745 GLU A C 1
ATOM 5915 O O . GLU A 1 745 ? 25.364 -64.183 4.199 1.00 30.80 745 GLU A O 1
ATOM 5920 N N . ASP A 1 746 ? 26.440 -62.188 4.287 1.00 28.42 746 ASP A N 1
ATOM 5921 C CA . ASP A 1 746 ? 27.663 -62.174 3.449 1.00 28.42 746 ASP A CA 1
ATOM 5922 C C . ASP A 1 746 ? 27.722 -62.406 1.912 1.00 28.42 746 ASP A C 1
ATOM 5924 O O . ASP A 1 746 ? 27.293 -63.400 1.336 1.00 28.42 746 ASP A O 1
ATOM 5928 N N . GLU A 1 747 ? 28.460 -61.450 1.313 1.00 30.53 747 GLU A N 1
ATOM 5929 C CA . GLU A 1 747 ? 29.480 -61.531 0.246 1.00 30.53 747 GLU A CA 1
ATOM 5930 C C . GLU A 1 747 ? 29.142 -61.754 -1.255 1.00 30.53 747 GLU A C 1
ATOM 5932 O O . GLU A 1 747 ? 29.082 -62.865 -1.767 1.00 30.53 747 GLU A O 1
ATOM 5937 N N . SER A 1 748 ? 29.286 -60.642 -2.000 1.00 29.81 748 SER A N 1
ATOM 5938 C CA . SER A 1 748 ? 30.248 -60.434 -3.116 1.00 29.81 748 SER A CA 1
ATOM 5939 C C . SER A 1 748 ? 29.998 -60.956 -4.554 1.00 29.81 748 SER A C 1
ATOM 5941 O O . SER A 1 748 ? 29.482 -62.044 -4.791 1.00 29.81 748 SER A O 1
ATOM 5943 N N . SER A 1 749 ? 30.572 -60.183 -5.502 1.00 28.52 749 SER A N 1
ATOM 5944 C CA . SER A 1 749 ? 30.862 -60.451 -6.936 1.00 28.52 749 SER A CA 1
ATOM 5945 C C . SER A 1 749 ? 29.678 -60.333 -7.914 1.00 28.52 749 SER A C 1
ATOM 5947 O O . SER A 1 749 ? 28.556 -60.657 -7.557 1.00 28.52 749 SER A O 1
ATOM 5949 N N . SER A 1 750 ? 29.793 -59.910 -9.175 1.00 28.91 750 SER A N 1
ATOM 5950 C CA . SER A 1 750 ? 30.813 -59.259 -10.017 1.00 28.91 750 SER A CA 1
ATOM 5951 C C . SER A 1 750 ? 30.134 -58.951 -11.371 1.00 28.91 750 SER A C 1
ATOM 5953 O O . SER A 1 750 ? 29.155 -59.606 -11.719 1.00 28.91 750 SER A O 1
ATOM 5955 N N . ASP A 1 751 ? 30.684 -57.977 -12.093 1.00 30.41 751 ASP A N 1
ATOM 5956 C CA . ASP A 1 751 ? 30.502 -57.560 -13.499 1.00 30.41 751 ASP A CA 1
ATOM 5957 C C . ASP A 1 751 ? 29.851 -58.538 -14.512 1.00 30.41 751 ASP A C 1
ATOM 5959 O O . ASP A 1 751 ? 30.157 -59.727 -14.516 1.00 30.41 751 ASP A O 1
ATOM 5963 N N . GLU A 1 752 ? 29.045 -58.018 -15.454 1.00 30.56 752 GLU A N 1
ATOM 5964 C CA . GLU A 1 752 ? 29.400 -57.906 -16.893 1.00 30.56 752 GLU A CA 1
ATOM 5965 C C . GLU A 1 752 ? 28.224 -57.464 -17.804 1.00 30.56 752 GLU A C 1
ATOM 5967 O O . GLU A 1 752 ? 27.042 -57.637 -17.511 1.00 30.56 752 GLU A O 1
ATOM 5972 N N . GLU A 1 753 ? 28.623 -56.852 -18.921 1.00 31.64 753 GLU A N 1
ATOM 5973 C CA . GLU A 1 753 ? 27.898 -56.165 -19.998 1.00 31.64 753 GLU A CA 1
ATOM 5974 C C . GLU A 1 753 ? 26.879 -57.011 -20.800 1.00 31.64 753 GLU A C 1
ATOM 5976 O O . GLU A 1 753 ? 27.027 -58.222 -20.955 1.00 31.64 753 GLU A O 1
ATOM 5981 N N . SER A 1 754 ? 25.908 -56.358 -21.467 1.00 28.14 754 SER A N 1
ATOM 5982 C CA . SER A 1 754 ? 25.824 -56.308 -22.953 1.00 28.14 754 SER A CA 1
ATOM 5983 C C . SER A 1 754 ? 24.487 -55.770 -23.507 1.00 28.14 754 SER A C 1
ATOM 5985 O O . SER A 1 754 ? 23.442 -55.770 -22.861 1.00 28.14 754 SER A O 1
ATOM 5987 N N . GLU A 1 755 ? 24.586 -55.249 -24.732 1.00 29.55 755 GLU A N 1
ATOM 5988 C CA . GLU A 1 755 ? 23.700 -54.342 -25.469 1.00 29.55 755 GLU A CA 1
ATOM 5989 C C . GLU A 1 755 ? 22.474 -54.974 -26.183 1.00 29.55 755 GLU A C 1
ATOM 5991 O O . GLU A 1 755 ? 22.586 -56.040 -26.779 1.00 29.55 755 GLU A O 1
ATOM 5996 N N . GLN A 1 756 ? 21.380 -54.183 -26.251 1.00 24.34 756 GLN A N 1
ATOM 5997 C CA . GLN A 1 756 ? 20.404 -53.976 -27.363 1.00 24.34 756 GLN A CA 1
ATOM 5998 C C . GLN A 1 756 ? 19.575 -55.154 -27.960 1.00 24.34 756 GLN A C 1
ATOM 6000 O O . GLN A 1 756 ? 19.965 -56.310 -27.868 1.00 24.34 756 GLN A O 1
ATOM 6005 N N . PRO A 1 757 ? 18.470 -54.910 -28.721 1.00 34.78 757 PRO A N 1
ATOM 6006 C CA . PRO A 1 757 ? 17.556 -53.755 -28.823 1.00 34.78 757 PRO A CA 1
ATOM 6007 C C . PRO A 1 757 ? 16.053 -54.145 -28.672 1.00 34.78 757 PRO A C 1
ATOM 6009 O O . PRO A 1 757 ? 15.670 -55.306 -28.812 1.00 34.78 757 PRO A O 1
ATOM 6012 N N . LYS A 1 758 ? 15.159 -53.163 -28.463 1.00 27.77 758 LYS A N 1
ATOM 6013 C CA . LYS A 1 758 ? 13.690 -53.336 -28.538 1.00 27.77 758 LYS A CA 1
ATOM 6014 C C . LYS A 1 758 ? 13.084 -52.543 -29.698 1.00 27.77 758 LYS A C 1
ATOM 6016 O O . LYS A 1 758 ? 13.324 -51.347 -29.822 1.00 27.77 758 LYS A O 1
ATOM 6021 N N . GLN A 1 759 ? 12.216 -53.206 -30.461 1.00 25.55 759 GLN A N 1
ATOM 6022 C CA . GLN A 1 759 ? 11.127 -52.632 -31.263 1.00 25.55 759 GLN A CA 1
ATOM 6023 C C . GLN A 1 759 ? 10.093 -53.753 -31.556 1.00 25.55 759 GLN A C 1
ATOM 6025 O O . GLN A 1 759 ? 10.485 -54.920 -31.543 1.00 25.55 759 GLN A O 1
ATOM 6030 N N . PRO A 1 760 ? 8.828 -53.459 -31.912 1.00 49.44 760 PRO A N 1
ATOM 6031 C CA . PRO A 1 760 ? 7.778 -52.820 -31.104 1.00 49.44 760 PRO A CA 1
ATOM 6032 C C . PRO A 1 760 ? 6.444 -53.634 -31.119 1.00 49.44 760 PRO A C 1
ATOM 6034 O O . PRO A 1 760 ? 6.411 -54.737 -31.654 1.00 49.44 760 PRO A O 1
ATOM 6037 N N . GLU A 1 761 ? 5.358 -53.031 -30.590 1.00 30.75 761 GLU A N 1
ATOM 6038 C CA . GLU A 1 761 ? 3.915 -53.392 -30.726 1.00 30.75 761 GLU A CA 1
ATOM 6039 C C . GLU A 1 761 ? 3.377 -54.496 -29.776 1.00 30.75 761 GLU A C 1
ATOM 6041 O O . GLU A 1 761 ? 4.037 -55.501 -29.560 1.00 30.75 761 GLU A O 1
ATOM 6046 N N . VAL A 1 762 ? 2.198 -54.440 -29.129 1.00 29.95 762 VAL A N 1
ATOM 6047 C CA . VAL A 1 762 ? 0.925 -53.683 -29.263 1.00 29.95 762 VAL A CA 1
ATOM 6048 C C . VAL A 1 762 ? 0.115 -53.879 -27.940 1.00 29.95 762 VAL A C 1
ATOM 6050 O O . VAL A 1 762 ? 0.477 -54.757 -27.152 1.00 29.95 762 VAL A O 1
ATOM 6053 N N . PRO A 1 763 ? -0.925 -53.072 -27.624 1.00 35.56 763 PRO A N 1
ATOM 6054 C CA . PRO A 1 763 ? -1.372 -52.808 -26.249 1.00 35.56 763 PRO A CA 1
ATOM 6055 C C . PRO A 1 763 ? -2.315 -53.871 -25.665 1.00 35.56 763 PRO A C 1
ATOM 6057 O O . PRO A 1 763 ? -3.100 -54.491 -26.383 1.00 35.56 763 PRO A O 1
ATOM 6060 N N . ALA A 1 764 ? -2.288 -54.022 -24.336 1.00 33.53 764 ALA A N 1
ATOM 6061 C CA . ALA A 1 764 ? -3.204 -54.872 -23.581 1.00 33.53 764 ALA A CA 1
ATOM 6062 C C . ALA A 1 764 ? -4.060 -54.054 -22.594 1.00 33.53 764 ALA A C 1
ATOM 6064 O O . ALA A 1 764 ? -3.532 -53.413 -21.696 1.00 33.53 764 ALA A O 1
ATOM 6065 N N . ASN A 1 765 ? -5.374 -54.148 -22.814 1.00 31.59 765 ASN A N 1
ATOM 6066 C CA . ASN A 1 765 ? -6.501 -54.226 -21.872 1.00 31.59 765 ASN A CA 1
ATOM 6067 C C . ASN A 1 765 ? -6.597 -53.240 -20.672 1.00 31.59 765 ASN A C 1
ATOM 6069 O O . ASN A 1 765 ? -5.753 -53.284 -19.777 1.00 31.59 765 ASN A O 1
ATOM 6073 N N . PRO A 1 766 ? -7.682 -52.443 -20.559 1.00 42.03 766 PRO A N 1
ATOM 6074 C CA . PRO A 1 766 ? -7.908 -51.532 -19.443 1.00 42.03 766 PRO A CA 1
ATOM 6075 C C . PRO A 1 766 ? -8.697 -52.239 -18.335 1.00 42.03 766 PRO A C 1
ATOM 6077 O O . PRO A 1 766 ? -9.916 -52.234 -18.368 1.00 42.03 766 PRO A O 1
ATOM 6080 N N . GLU A 1 767 ? -8.024 -52.881 -17.379 1.00 40.78 767 GLU A N 1
ATOM 6081 C CA . GLU A 1 767 ? -8.646 -53.302 -16.107 1.00 40.78 767 GLU A CA 1
ATOM 6082 C C . GLU A 1 767 ? -7.574 -53.772 -15.102 1.00 40.78 767 GLU A C 1
ATOM 6084 O O . GLU A 1 767 ? -7.524 -54.928 -14.689 1.00 40.78 767 GLU A O 1
ATOM 6089 N N . GLN A 1 768 ? -6.671 -52.868 -14.711 1.00 32.31 768 GLN A N 1
ATOM 6090 C CA . GLN A 1 768 ? -5.926 -52.960 -13.449 1.00 32.31 768 GLN A CA 1
ATOM 6091 C C . GLN A 1 768 ? -5.697 -51.540 -12.905 1.00 32.31 768 GLN A C 1
ATOM 6093 O O . GLN A 1 768 ? -5.297 -50.674 -13.686 1.00 32.31 768 GLN A O 1
ATOM 6098 N N . PRO A 1 769 ? -5.925 -51.275 -11.602 1.00 37.53 769 PRO A N 1
ATOM 6099 C CA . PRO A 1 769 ? -5.468 -50.041 -10.972 1.00 37.53 769 PRO A CA 1
ATOM 6100 C C . PRO A 1 769 ? -3.953 -49.957 -11.151 1.00 37.53 769 PRO A C 1
ATOM 6102 O O . PRO A 1 769 ? -3.229 -50.858 -10.720 1.00 37.53 769 PRO A O 1
ATOM 6105 N N . GLN A 1 770 ? -3.478 -48.918 -11.836 1.00 36.38 770 GLN A N 1
ATOM 6106 C CA . GLN A 1 770 ? -2.048 -48.660 -11.939 1.00 36.38 770 GLN A CA 1
ATOM 6107 C C . GLN A 1 770 ? -1.499 -48.470 -10.521 1.00 36.38 770 GLN A C 1
ATOM 6109 O O . GLN A 1 770 ? -2.077 -47.740 -9.718 1.00 36.38 770 GLN A O 1
ATOM 6114 N N . GLN A 1 771 ? -0.411 -49.173 -10.196 1.00 40.47 771 GLN A N 1
ATOM 6115 C CA . GLN A 1 771 ? 0.348 -48.896 -8.979 1.00 40.47 771 GLN A CA 1
ATOM 6116 C C . GLN A 1 771 ? 0.755 -47.412 -8.978 1.00 40.47 771 GLN A C 1
ATOM 6118 O O . GLN A 1 771 ? 1.094 -46.906 -10.053 1.00 40.47 771 GLN A O 1
ATOM 6123 N N . PRO A 1 772 ? 0.736 -46.723 -7.820 1.00 44.59 772 PRO A N 1
ATOM 6124 C CA . PRO A 1 772 ? 1.174 -45.334 -7.736 1.00 44.59 772 PRO A CA 1
ATOM 6125 C C . PRO A 1 772 ? 2.582 -45.222 -8.326 1.00 44.59 772 PRO A C 1
ATOM 6127 O O . PRO A 1 772 ? 3.487 -45.962 -7.930 1.00 44.59 772 PRO A O 1
ATOM 6130 N N . GLN A 1 773 ? 2.741 -44.357 -9.330 1.00 51.69 773 GLN A N 1
ATOM 6131 C CA . GLN A 1 773 ? 4.035 -44.137 -9.968 1.00 51.69 773 GLN A CA 1
ATOM 6132 C C . GLN A 1 773 ? 5.016 -43.644 -8.902 1.00 51.69 773 GLN A C 1
ATOM 6134 O O . GLN A 1 773 ? 4.743 -42.664 -8.211 1.00 51.69 773 GLN A O 1
ATOM 6139 N N . GLN A 1 774 ? 6.142 -44.343 -8.738 1.00 56.75 774 GLN A N 1
ATOM 6140 C CA . GLN A 1 774 ? 7.201 -43.876 -7.847 1.00 56.75 774 GLN A CA 1
ATOM 6141 C C . GLN A 1 774 ? 7.698 -42.498 -8.314 1.00 56.75 774 GLN A C 1
ATOM 6143 O O . GLN A 1 774 ? 7.784 -42.272 -9.527 1.00 56.75 774 GLN A O 1
ATOM 6148 N N . PRO A 1 775 ? 8.039 -41.585 -7.385 1.00 68.19 775 PRO A N 1
ATOM 6149 C CA . PRO A 1 775 ? 8.558 -40.276 -7.747 1.00 68.19 775 PRO A CA 1
ATOM 6150 C C . PRO A 1 775 ? 9.799 -40.413 -8.633 1.00 68.19 775 PRO A C 1
ATOM 6152 O O . PRO A 1 775 ? 10.655 -41.266 -8.395 1.00 68.19 775 PRO A O 1
ATOM 6155 N N . LYS A 1 776 ? 9.900 -39.582 -9.674 1.00 85.19 776 LYS A N 1
ATOM 6156 C CA . LYS A 1 776 ? 11.035 -39.605 -10.603 1.00 85.19 776 LYS A CA 1
ATOM 6157 C C . LYS A 1 776 ? 12.330 -39.306 -9.839 1.00 85.19 776 LYS A C 1
ATOM 6159 O O . LYS A 1 776 ? 12.493 -38.200 -9.330 1.00 85.19 776 LYS A O 1
ATOM 6164 N N . GLN A 1 777 ? 13.242 -40.276 -9.776 1.00 90.31 777 GLN A N 1
ATOM 6165 C CA . GLN A 1 777 ? 14.553 -40.085 -9.158 1.00 90.31 777 GLN A CA 1
ATOM 6166 C C . GLN A 1 777 ? 15.439 -39.215 -10.063 1.00 90.31 777 GLN A C 1
ATOM 6168 O O . GLN A 1 777 ? 15.542 -39.465 -11.268 1.00 90.31 777 GLN A O 1
ATOM 6173 N N . VAL A 1 778 ? 16.058 -38.186 -9.488 1.00 93.31 778 VAL A N 1
ATOM 6174 C CA . VAL A 1 778 ? 16.938 -37.238 -10.179 1.00 93.31 778 VAL A CA 1
ATOM 6175 C C . VAL A 1 778 ? 18.373 -37.455 -9.712 1.00 93.31 778 VAL A C 1
ATOM 6177 O O . VAL A 1 778 ? 18.656 -37.410 -8.519 1.00 93.31 778 VAL A O 1
ATOM 6180 N N . ASP A 1 779 ? 19.283 -37.677 -10.660 1.00 92.25 779 ASP A N 1
ATOM 6181 C CA . ASP A 1 779 ? 20.719 -37.741 -10.386 1.00 92.25 779 ASP A CA 1
ATOM 6182 C C . ASP A 1 779 ? 21.285 -36.325 -10.197 1.00 92.25 779 ASP A C 1
ATOM 6184 O O . ASP A 1 779 ? 21.389 -35.546 -11.151 1.00 92.25 779 ASP A O 1
ATOM 6188 N N . THR A 1 780 ? 21.636 -35.999 -8.954 1.00 94.56 780 THR A N 1
ATOM 6189 C CA . THR A 1 780 ? 22.205 -34.706 -8.557 1.00 94.56 780 THR A CA 1
ATOM 6190 C C . THR A 1 780 ? 23.738 -34.718 -8.502 1.00 94.56 780 THR A C 1
ATOM 6192 O O . THR A 1 780 ? 24.343 -33.660 -8.339 1.00 94.56 780 THR A O 1
ATOM 6195 N N . SER A 1 781 ? 24.393 -35.871 -8.709 1.00 92.50 781 SER A N 1
ATOM 6196 C CA . SER A 1 781 ? 25.840 -36.057 -8.482 1.00 92.50 781 SER A CA 1
ATOM 6197 C C . SER A 1 781 ? 26.745 -35.184 -9.363 1.00 92.50 781 SER A C 1
ATOM 6199 O O . SER A 1 781 ? 27.884 -34.892 -8.999 1.00 92.50 781 SER A O 1
ATOM 6201 N N . LYS A 1 782 ? 26.235 -34.735 -10.516 1.00 94.31 782 LYS A N 1
ATOM 6202 C CA . LYS A 1 782 ? 26.933 -33.845 -11.458 1.00 94.31 782 LYS A CA 1
ATOM 6203 C C . LYS A 1 782 ? 26.809 -32.346 -11.135 1.00 94.31 782 LYS A C 1
ATOM 6205 O O . LYS A 1 782 ? 27.473 -31.544 -11.785 1.00 94.31 782 LYS A O 1
ATOM 6210 N N . TYR A 1 783 ? 25.969 -31.953 -10.176 1.00 95.56 783 TYR A N 1
ATOM 6211 C CA . TYR A 1 783 ? 25.756 -30.554 -9.787 1.00 95.56 783 TYR A CA 1
ATOM 6212 C C . TYR A 1 783 ? 26.558 -30.240 -8.521 1.00 95.56 783 TYR A C 1
ATOM 6214 O O . TYR A 1 783 ? 26.072 -30.375 -7.401 1.00 95.56 783 TYR A O 1
ATOM 6222 N N . THR A 1 784 ? 27.829 -29.883 -8.702 1.00 92.25 784 THR A N 1
ATOM 6223 C CA . THR A 1 784 ? 28.824 -29.864 -7.617 1.00 92.25 784 THR A CA 1
ATOM 6224 C C . THR A 1 784 ? 29.064 -28.496 -6.988 1.00 92.25 784 THR A C 1
ATOM 6226 O O . THR A 1 784 ? 29.687 -28.432 -5.929 1.00 92.25 784 THR A O 1
ATOM 6229 N N . LYS A 1 785 ? 28.614 -27.406 -7.619 1.00 94.50 785 LYS A N 1
ATOM 6230 C CA . LYS A 1 785 ? 28.871 -26.034 -7.162 1.00 94.50 785 LYS A CA 1
ATOM 6231 C C . LYS A 1 785 ? 27.573 -25.341 -6.793 1.00 94.50 785 LYS A C 1
ATOM 6233 O O . LYS A 1 785 ? 26.732 -25.120 -7.653 1.00 94.50 785 LYS A O 1
ATOM 6238 N N . GLU A 1 786 ? 27.433 -24.968 -5.530 1.00 95.75 786 GLU A N 1
ATOM 6239 C CA . GLU A 1 786 ? 26.365 -24.065 -5.108 1.00 95.75 786 GLU A CA 1
ATOM 6240 C C . GLU A 1 786 ? 26.680 -22.642 -5.582 1.00 95.75 786 GLU A C 1
ATOM 6242 O O . GLU A 1 786 ? 27.801 -22.153 -5.406 1.00 95.75 786 GLU A O 1
ATOM 6247 N N . VAL A 1 787 ? 25.704 -22.004 -6.225 1.00 94.75 787 VAL A N 1
ATOM 6248 C CA . VAL A 1 787 ? 25.805 -20.617 -6.697 1.00 94.75 787 VAL A CA 1
ATOM 6249 C C . VAL A 1 787 ? 25.319 -19.667 -5.597 1.00 94.75 787 VAL A C 1
ATOM 6251 O O . VAL A 1 787 ? 26.022 -18.741 -5.194 1.00 94.75 787 VAL A O 1
ATOM 6254 N N . PHE A 1 788 ? 24.122 -19.927 -5.084 1.00 95.50 788 PHE A N 1
ATOM 6255 C CA . PHE A 1 788 ? 23.511 -19.256 -3.942 1.00 95.50 788 PHE A CA 1
ATOM 6256 C C . PHE A 1 788 ? 22.388 -20.138 -3.390 1.00 95.50 788 PHE A C 1
ATOM 6258 O O . PHE A 1 788 ? 21.947 -21.092 -4.043 1.00 95.50 788 PHE A O 1
ATOM 6265 N N . ALA A 1 789 ? 21.916 -19.797 -2.198 1.00 96.12 789 ALA A N 1
ATOM 6266 C CA . ALA A 1 789 ? 20.759 -20.408 -1.574 1.00 96.12 789 ALA A CA 1
ATOM 6267 C C . ALA A 1 789 ? 19.657 -19.364 -1.376 1.00 96.12 789 ALA A C 1
ATOM 6269 O O . ALA A 1 789 ? 19.931 -18.221 -1.008 1.00 96.12 789 ALA A O 1
ATOM 6270 N N . VAL A 1 790 ? 18.411 -19.764 -1.616 1.00 95.75 790 VAL A N 1
ATOM 6271 C CA . VAL A 1 790 ? 17.232 -18.926 -1.381 1.00 95.75 790 VAL A CA 1
ATOM 6272 C C . VAL A 1 790 ? 16.419 -19.530 -0.247 1.00 95.75 790 VAL A C 1
ATOM 6274 O O . VAL A 1 790 ? 15.913 -20.646 -0.368 1.00 95.75 790 VAL A O 1
ATOM 6277 N N . ASN A 1 791 ? 16.308 -18.804 0.861 1.00 93.38 791 ASN A N 1
ATOM 6278 C CA . ASN A 1 791 ? 15.435 -19.153 1.970 1.00 93.38 791 ASN A CA 1
ATOM 6279 C C . ASN A 1 791 ? 14.023 -18.655 1.662 1.00 93.38 791 ASN A C 1
ATOM 6281 O O . ASN A 1 791 ? 13.815 -17.450 1.593 1.00 93.38 791 ASN A O 1
ATOM 6285 N N . LEU A 1 792 ? 13.080 -19.570 1.467 1.00 91.62 792 LEU A N 1
ATOM 6286 C CA . LEU A 1 792 ? 11.670 -19.299 1.210 1.00 91.62 792 LEU A CA 1
ATOM 6287 C C . LEU A 1 792 ? 10.873 -19.520 2.496 1.00 91.62 792 LEU A C 1
ATOM 6289 O O . LEU A 1 792 ? 10.757 -20.649 2.973 1.00 91.62 792 LEU A O 1
ATOM 6293 N N . ILE A 1 793 ? 10.298 -18.449 3.022 1.00 86.69 793 ILE A N 1
ATOM 6294 C CA . ILE A 1 793 ? 9.455 -18.424 4.216 1.00 86.69 793 ILE A CA 1
ATOM 6295 C C . ILE A 1 793 ? 7.997 -18.457 3.757 1.00 86.69 793 ILE A C 1
ATOM 6297 O O . ILE A 1 793 ? 7.571 -17.613 2.971 1.00 86.69 793 ILE A O 1
ATOM 6301 N N . GLU A 1 794 ? 7.229 -19.452 4.199 1.00 88.31 794 GLU A N 1
ATOM 6302 C CA . GLU A 1 794 ? 5.822 -19.602 3.810 1.00 88.31 794 GLU A CA 1
ATOM 6303 C C . GLU A 1 794 ? 4.941 -18.685 4.677 1.00 88.31 794 GLU A C 1
ATOM 6305 O O . GLU A 1 794 ? 4.865 -18.878 5.886 1.00 88.31 794 GLU A O 1
ATOM 6310 N N . THR A 1 795 ? 4.246 -17.708 4.082 1.00 80.94 795 THR A N 1
ATOM 6311 C CA . THR A 1 795 ? 3.489 -16.692 4.847 1.00 80.94 795 THR A CA 1
ATOM 6312 C C . THR A 1 795 ? 1.988 -16.966 4.908 1.00 80.94 795 THR A C 1
ATOM 6314 O O . THR A 1 795 ? 1.406 -17.029 5.987 1.00 80.94 795 THR A O 1
ATOM 6317 N N . HIS A 1 796 ? 1.348 -17.154 3.753 1.00 83.88 796 HIS A N 1
ATOM 6318 C CA . HIS A 1 796 ? -0.095 -17.388 3.636 1.00 83.88 796 HIS A CA 1
ATOM 6319 C C . HIS A 1 796 ? -0.376 -18.587 2.740 1.00 83.88 796 HIS A C 1
ATOM 6321 O O . HIS A 1 796 ? 0.361 -18.849 1.788 1.00 83.88 796 HIS A O 1
ATOM 6327 N N . LYS A 1 797 ? -1.454 -19.322 3.032 1.00 89.75 797 LYS A N 1
ATOM 6328 C CA . LYS A 1 797 ? -1.840 -20.524 2.287 1.00 89.75 797 LYS A CA 1
ATOM 6329 C C . LYS A 1 797 ? -3.319 -20.517 1.950 1.00 89.75 797 LYS A C 1
ATOM 6331 O O . LYS A 1 797 ? -4.163 -20.366 2.827 1.00 89.75 797 LYS A O 1
ATOM 6336 N N . TYR A 1 798 ? -3.615 -20.807 0.693 1.00 91.56 798 TYR A N 1
ATOM 6337 C CA . TYR A 1 798 ? -4.960 -21.064 0.200 1.00 91.56 798 TYR A CA 1
ATOM 6338 C C . TYR A 1 798 ? -5.011 -22.457 -0.402 1.00 91.56 798 TYR A C 1
ATOM 6340 O O . TYR A 1 798 ? -4.040 -22.923 -0.998 1.00 91.56 798 TYR A O 1
ATOM 6348 N N . SER A 1 799 ? -6.145 -23.136 -0.254 1.00 96.06 799 SER A N 1
ATOM 6349 C CA . SER A 1 799 ? -6.311 -24.477 -0.802 1.00 96.06 799 SER A CA 1
ATOM 6350 C C . SER A 1 799 ? -7.682 -24.702 -1.421 1.00 96.06 799 SER A C 1
ATOM 6352 O O . SER A 1 799 ? -8.671 -24.072 -1.036 1.00 96.06 799 SER A O 1
ATOM 6354 N N . VAL A 1 800 ? -7.710 -25.609 -2.396 1.00 97.19 800 VAL A N 1
ATOM 6355 C CA . VAL A 1 800 ? -8.917 -26.106 -3.060 1.00 97.19 800 VAL A CA 1
ATOM 6356 C C . VAL A 1 800 ? -8.815 -27.627 -3.136 1.00 97.19 800 VAL A C 1
ATOM 6358 O O . VAL A 1 800 ? -7.874 -28.160 -3.730 1.00 97.19 800 VAL A O 1
ATOM 6361 N N . ASP A 1 801 ? -9.764 -28.329 -2.517 1.00 96.88 801 ASP A N 1
ATOM 6362 C CA . ASP A 1 801 ? -9.825 -29.795 -2.536 1.00 96.88 801 ASP A CA 1
ATOM 6363 C C . ASP A 1 801 ? -10.654 -30.285 -3.724 1.00 96.88 801 ASP A C 1
ATOM 6365 O O . ASP A 1 801 ? -11.866 -30.466 -3.635 1.00 96.88 801 ASP A O 1
ATOM 6369 N N . GLY A 1 802 ? -9.983 -30.443 -4.863 1.00 95.31 802 GLY A N 1
ATOM 6370 C CA . GLY A 1 802 ? -10.603 -30.832 -6.119 1.00 95.31 802 GLY A CA 1
ATOM 6371 C C . GLY A 1 802 ? -10.988 -32.304 -6.233 1.00 95.31 802 GLY A C 1
ATOM 6372 O O . GLY A 1 802 ? -10.545 -33.200 -5.502 1.00 95.31 802 GLY A O 1
ATOM 6373 N N . ASN A 1 803 ? -11.778 -32.607 -7.257 1.00 93.25 803 ASN A N 1
ATOM 6374 C CA . ASN A 1 803 ? -12.138 -33.973 -7.612 1.00 93.25 803 ASN A CA 1
ATOM 6375 C C . ASN A 1 803 ? -10.967 -34.759 -8.208 1.00 93.25 803 ASN A C 1
ATOM 6377 O O . ASN A 1 803 ? -10.899 -35.970 -7.995 1.00 93.25 803 ASN A O 1
ATOM 6381 N N . THR A 1 804 ? -10.034 -34.095 -8.882 1.00 93.88 804 THR A N 1
ATOM 6382 C CA . THR A 1 804 ? -8.849 -34.687 -9.517 1.00 93.88 804 THR A CA 1
ATOM 6383 C C . THR A 1 804 ? -7.587 -34.518 -8.674 1.00 93.88 804 THR A C 1
ATOM 6385 O O . THR A 1 804 ? -6.771 -35.444 -8.596 1.00 93.88 804 THR A O 1
ATOM 6388 N N . CYS A 1 805 ? -7.427 -33.373 -8.008 1.00 95.44 805 CYS A N 1
ATOM 6389 C CA . CYS A 1 805 ? -6.281 -33.074 -7.158 1.00 95.44 805 CYS A CA 1
ATOM 6390 C C . CYS A 1 805 ? -6.609 -32.070 -6.052 1.00 95.44 805 CYS A C 1
ATOM 6392 O O . CYS A 1 805 ? -7.505 -31.244 -6.181 1.00 95.44 805 CYS A O 1
ATOM 6394 N N . PHE A 1 806 ? -5.825 -32.130 -4.981 1.00 97.00 806 PHE A N 1
ATOM 6395 C CA . PHE A 1 806 ? -5.759 -31.082 -3.971 1.00 97.00 806 PHE A CA 1
ATOM 6396 C C . PHE A 1 806 ? -4.735 -30.032 -4.410 1.00 97.00 806 PHE A C 1
ATOM 6398 O O . PHE A 1 806 ? -3.612 -30.393 -4.779 1.00 97.00 806 PHE A O 1
ATOM 6405 N N . VAL A 1 807 ? -5.110 -28.755 -4.385 1.00 97.62 807 VAL A N 1
ATOM 6406 C CA . VAL A 1 807 ? -4.236 -27.633 -4.749 1.00 97.62 807 VAL A CA 1
ATOM 6407 C C . VAL A 1 807 ? -3.950 -26.783 -3.522 1.00 97.62 807 VAL A C 1
ATOM 6409 O O . VAL A 1 807 ? -4.874 -26.406 -2.809 1.00 97.62 807 VAL A O 1
ATOM 6412 N N . GLU A 1 808 ? -2.681 -26.442 -3.319 1.00 96.62 808 GLU A N 1
ATOM 6413 C CA . GLU A 1 808 ? -2.208 -25.471 -2.332 1.00 96.62 808 GLU A CA 1
ATOM 6414 C C . GLU A 1 808 ? -1.487 -24.337 -3.062 1.00 96.62 808 GLU A C 1
ATOM 6416 O O . GLU A 1 808 ? -0.557 -24.586 -3.827 1.00 96.62 808 GLU A O 1
ATOM 6421 N N . MET A 1 809 ? -1.892 -23.097 -2.812 1.00 93.81 809 MET A N 1
ATOM 6422 C CA . MET A 1 809 ? -1.163 -21.890 -3.189 1.00 93.81 809 MET A CA 1
ATOM 6423 C C . MET A 1 809 ? -0.577 -21.273 -1.922 1.00 93.81 809 MET A C 1
ATOM 6425 O O . MET A 1 809 ? -1.305 -20.999 -0.974 1.00 93.81 809 MET A O 1
ATOM 6429 N N . ILE A 1 810 ? 0.738 -21.088 -1.905 1.00 91.06 810 ILE A N 1
ATOM 6430 C CA . ILE A 1 810 ? 1.530 -20.697 -0.741 1.00 91.06 810 ILE A CA 1
ATOM 6431 C C . ILE A 1 810 ? 2.291 -19.424 -1.103 1.00 91.06 810 ILE A C 1
ATOM 6433 O O . ILE A 1 810 ? 3.124 -19.461 -2.006 1.00 91.06 810 ILE A O 1
ATOM 6437 N N . TYR A 1 811 ? 2.020 -18.315 -0.427 1.00 88.12 811 TYR A N 1
ATOM 6438 C CA . TYR A 1 811 ? 2.776 -17.073 -0.587 1.00 88.12 811 TYR A CA 1
ATOM 6439 C C . TYR A 1 811 ? 4.110 -17.161 0.144 1.00 88.12 811 TYR A C 1
ATOM 6441 O O . TYR A 1 811 ? 4.223 -17.838 1.169 1.00 88.12 811 TYR A O 1
ATOM 6449 N N . LEU A 1 812 ? 5.121 -16.503 -0.419 1.00 86.88 812 LEU A N 1
ATOM 6450 C CA . LEU A 1 812 ? 6.502 -16.607 0.033 1.00 86.88 812 LEU A CA 1
ATOM 6451 C C . LEU A 1 812 ? 7.072 -15.227 0.368 1.00 86.88 812 LEU A C 1
ATOM 6453 O O . LEU A 1 812 ? 6.874 -14.268 -0.379 1.00 86.88 812 LEU A O 1
ATOM 6457 N N . GLU A 1 813 ? 7.836 -15.175 1.447 1.00 86.12 813 GLU A N 1
ATOM 6458 C CA . GLU A 1 813 ? 8.880 -14.182 1.704 1.00 86.12 813 GLU A CA 1
ATOM 6459 C C . GLU A 1 813 ? 10.233 -14.885 1.716 1.00 86.12 813 GLU A C 1
ATOM 6461 O O . GLU A 1 813 ? 10.307 -16.106 1.549 1.00 86.12 813 GLU A O 1
ATOM 6466 N N . GLY A 1 814 ? 11.320 -14.141 1.891 1.00 88.00 814 GLY A N 1
ATOM 6467 C CA . GLY A 1 814 ? 12.615 -14.779 1.978 1.00 88.00 814 GLY A CA 1
ATOM 6468 C C . GLY A 1 814 ? 13.808 -13.896 1.700 1.00 88.00 814 GLY A C 1
ATOM 6469 O O . GLY A 1 814 ? 13.701 -12.700 1.438 1.00 88.00 814 GLY A O 1
ATOM 6470 N N . SER A 1 815 ? 14.961 -14.544 1.681 1.00 88.12 815 SER A N 1
ATOM 6471 C CA . SER A 1 815 ? 16.226 -13.930 1.310 1.00 88.12 815 SER A CA 1
ATOM 6472 C C . SER A 1 815 ? 17.068 -14.875 0.468 1.00 88.12 815 SER A C 1
ATOM 6474 O O . SER A 1 815 ? 16.943 -16.098 0.532 1.00 88.12 815 SER A O 1
ATOM 6476 N N . CYS A 1 816 ? 17.928 -14.295 -0.356 1.00 91.94 816 CYS A N 1
ATOM 6477 C CA . CYS A 1 816 ? 18.949 -14.988 -1.116 1.00 91.94 816 CYS A CA 1
ATOM 6478 C C . CYS A 1 816 ? 20.309 -14.654 -0.519 1.00 91.94 816 CYS A C 1
ATOM 6480 O O . CYS A 1 816 ? 20.643 -13.483 -0.340 1.00 91.94 816 CYS A O 1
ATOM 6482 N N . ALA A 1 817 ? 21.118 -15.675 -0.272 1.00 89.56 817 ALA A N 1
ATOM 6483 C CA . ALA A 1 817 ? 22.488 -15.508 0.176 1.00 89.56 817 ALA A CA 1
ATOM 6484 C C . ALA A 1 817 ? 23.416 -16.422 -0.620 1.00 89.56 817 ALA A C 1
ATOM 6486 O O . ALA A 1 817 ? 23.123 -17.599 -0.839 1.00 89.56 817 ALA A O 1
ATOM 6487 N N . GLY A 1 818 ? 24.561 -15.898 -1.043 1.00 91.31 818 GLY A N 1
ATOM 6488 C CA . GLY A 1 818 ? 25.535 -16.690 -1.775 1.00 91.31 818 GLY A CA 1
ATOM 6489 C C . GLY A 1 818 ? 26.749 -15.911 -2.244 1.00 91.31 818 GLY A C 1
ATOM 6490 O O . GLY A 1 818 ? 26.849 -14.693 -2.098 1.00 91.31 818 GLY A O 1
ATOM 6491 N N . GLU A 1 819 ? 27.692 -16.649 -2.829 1.00 89.75 819 GLU A N 1
ATOM 6492 C CA . GLU A 1 819 ? 28.938 -16.085 -3.354 1.00 89.75 819 GLU A CA 1
ATOM 6493 C C . GLU A 1 819 ? 28.670 -15.119 -4.513 1.00 89.75 819 GLU A C 1
ATOM 6495 O O . GLU A 1 819 ? 29.365 -14.118 -4.633 1.00 89.75 819 GLU A O 1
ATOM 6500 N N . TYR A 1 820 ? 27.663 -15.407 -5.347 1.00 92.31 820 TYR A N 1
ATOM 6501 C CA . TYR A 1 820 ? 27.408 -14.657 -6.579 1.00 92.31 820 TYR A CA 1
ATOM 6502 C C . TYR A 1 820 ? 26.347 -13.564 -6.445 1.00 92.31 820 TYR A C 1
ATOM 6504 O O . TYR A 1 820 ? 26.376 -12.616 -7.228 1.00 92.31 820 TYR A O 1
ATOM 6512 N N . PHE A 1 821 ? 25.411 -13.701 -5.503 1.00 94.56 821 PHE A N 1
ATOM 6513 C CA . PHE A 1 821 ? 24.295 -12.776 -5.335 1.00 94.56 821 PHE A CA 1
ATOM 6514 C C . PHE A 1 821 ? 23.739 -12.840 -3.912 1.00 94.56 821 PHE A C 1
ATOM 6516 O O . PHE A 1 821 ? 23.582 -13.929 -3.353 1.00 94.56 821 PHE A O 1
ATOM 6523 N N . ASN A 1 822 ? 23.425 -11.677 -3.347 1.00 85.69 822 ASN A N 1
ATOM 6524 C CA . ASN A 1 822 ? 22.759 -11.547 -2.055 1.00 85.69 822 ASN A CA 1
ATOM 6525 C C . ASN A 1 822 ? 21.592 -10.578 -2.206 1.00 85.69 822 ASN A C 1
ATOM 6527 O O . ASN A 1 822 ? 21.749 -9.533 -2.832 1.00 85.69 822 ASN A O 1
ATOM 6531 N N . GLY A 1 823 ? 20.439 -10.911 -1.642 1.00 88.56 823 GLY A N 1
ATOM 6532 C CA . GLY A 1 823 ? 19.236 -10.112 -1.821 1.00 88.56 823 GLY A CA 1
ATOM 6533 C C . GLY A 1 823 ? 18.063 -10.574 -0.975 1.00 88.56 823 GLY A C 1
ATOM 6534 O O . GLY A 1 823 ? 18.162 -11.538 -0.220 1.00 88.56 823 GLY A O 1
ATOM 6535 N N . GLU A 1 824 ? 16.937 -9.899 -1.132 1.00 84.06 824 GLU A N 1
ATOM 6536 C CA . GLU A 1 824 ? 15.688 -10.178 -0.429 1.00 84.06 824 GLU A CA 1
ATOM 6537 C C . GLU A 1 824 ? 14.555 -10.397 -1.424 1.00 84.06 824 GLU A C 1
ATOM 6539 O O . GLU A 1 824 ? 14.554 -9.837 -2.525 1.00 84.06 824 GLU A O 1
ATOM 6544 N N . LEU A 1 825 ? 13.610 -11.261 -1.057 1.00 83.81 825 LEU A N 1
ATOM 6545 C CA . LEU A 1 825 ? 12.427 -11.488 -1.870 1.00 83.81 825 LEU A CA 1
ATOM 6546 C C . LEU A 1 825 ? 11.482 -10.293 -1.748 1.00 83.81 825 LEU A C 1
ATOM 6548 O O . LEU A 1 825 ? 11.209 -9.828 -0.645 1.00 83.81 825 LEU A O 1
ATOM 6552 N N . ILE A 1 826 ? 10.916 -9.845 -2.869 1.00 66.06 826 ILE A N 1
ATOM 6553 C CA . ILE A 1 826 ? 9.832 -8.857 -2.829 1.00 66.06 826 ILE A CA 1
ATOM 6554 C C . ILE A 1 826 ? 8.546 -9.557 -2.367 1.00 66.06 826 ILE A C 1
ATOM 6556 O O . ILE A 1 826 ? 8.085 -10.527 -2.988 1.00 66.06 826 ILE A O 1
ATOM 6560 N N . PHE A 1 827 ? 7.978 -9.076 -1.258 1.00 49.12 827 PHE A N 1
ATOM 6561 C CA . PHE A 1 827 ? 6.765 -9.624 -0.653 1.00 49.12 827 PHE A CA 1
ATOM 6562 C C . PHE A 1 827 ? 5.532 -9.452 -1.563 1.00 49.12 827 PHE A C 1
ATOM 6564 O O . PHE A 1 827 ? 5.375 -8.428 -2.220 1.00 49.12 827 PHE A O 1
ATOM 6571 N N . LYS A 1 828 ? 4.648 -10.467 -1.568 1.00 57.19 828 LYS A N 1
ATOM 6572 C CA . LYS A 1 828 ? 3.392 -10.622 -2.351 1.00 57.19 828 LYS A CA 1
ATOM 6573 C C . LYS A 1 828 ? 3.512 -10.856 -3.867 1.00 57.19 828 LYS A C 1
ATOM 6575 O O . LYS A 1 828 ? 2.526 -11.261 -4.475 1.00 57.19 828 LYS A O 1
ATOM 6580 N N . ASP A 1 829 ? 4.713 -10.783 -4.440 1.00 61.94 829 ASP A N 1
ATOM 6581 C CA . ASP A 1 829 ? 4.989 -11.204 -5.828 1.00 61.94 829 ASP A CA 1
ATOM 6582 C C . ASP A 1 829 ? 5.474 -12.655 -5.964 1.00 61.94 829 ASP A C 1
ATOM 6584 O O . ASP A 1 829 ? 5.842 -13.119 -7.055 1.00 61.94 829 ASP A O 1
ATOM 6588 N N . SER A 1 830 ? 5.502 -13.378 -4.846 1.00 79.56 830 SER A N 1
ATOM 6589 C CA . SER A 1 830 ? 6.170 -14.667 -4.717 1.00 79.56 830 SER A CA 1
ATOM 6590 C C . SER A 1 830 ? 5.204 -15.736 -4.206 1.00 79.56 830 SER A C 1
ATOM 6592 O O . SER A 1 830 ? 4.616 -15.595 -3.136 1.00 79.56 830 SER A O 1
ATOM 6594 N N . SER A 1 831 ? 5.019 -16.816 -4.972 1.00 89.25 831 SER A N 1
ATOM 6595 C CA . SER A 1 831 ? 4.148 -17.932 -4.585 1.00 89.25 831 SER A CA 1
ATOM 6596 C C . SER A 1 831 ? 4.608 -19.292 -5.111 1.00 89.25 831 SER A C 1
ATOM 6598 O O . SER A 1 831 ? 5.064 -19.436 -6.251 1.00 89.25 831 SER A O 1
ATOM 6600 N N . THR A 1 832 ? 4.416 -20.321 -4.288 1.00 92.69 832 THR A N 1
ATOM 6601 C CA . THR A 1 832 ? 4.484 -21.737 -4.658 1.00 92.69 832 THR A CA 1
ATOM 6602 C C . THR A 1 832 ? 3.081 -22.286 -4.847 1.00 92.69 832 THR A C 1
ATOM 6604 O O . THR A 1 832 ? 2.240 -22.153 -3.968 1.00 92.69 832 THR A O 1
ATOM 6607 N N . VAL A 1 833 ? 2.836 -22.969 -5.964 1.00 94.94 833 VAL A N 1
ATOM 6608 C CA . VAL A 1 833 ? 1.638 -23.797 -6.130 1.00 94.94 833 VAL A CA 1
ATOM 6609 C C . VAL A 1 833 ? 2.034 -25.261 -6.104 1.00 94.94 833 VAL A C 1
ATOM 6611 O O . VAL A 1 833 ? 2.886 -25.669 -6.890 1.00 94.94 833 VAL A O 1
ATOM 6614 N N . VAL A 1 834 ? 1.384 -26.049 -5.249 1.00 95.56 834 VAL A N 1
ATOM 6615 C CA . VAL A 1 834 ? 1.521 -27.506 -5.163 1.00 95.56 834 VAL A CA 1
ATOM 6616 C C . VAL A 1 834 ? 0.192 -28.155 -5.541 1.00 95.56 834 VAL A C 1
ATOM 6618 O O . VAL A 1 834 ? -0.842 -27.827 -4.971 1.00 95.56 834 VAL A O 1
ATOM 6621 N N . LYS A 1 835 ? 0.213 -29.108 -6.473 1.00 96.25 835 LYS A N 1
ATOM 6622 C CA . LYS A 1 835 ? -0.943 -29.934 -6.845 1.00 96.25 835 LYS A CA 1
ATOM 6623 C C . LYS A 1 835 ? -0.652 -31.387 -6.496 1.00 96.25 835 LYS A C 1
ATOM 6625 O O . LYS A 1 835 ? 0.351 -31.942 -6.943 1.00 96.25 835 LYS A O 1
ATOM 6630 N N . ARG A 1 836 ? -1.529 -32.016 -5.716 1.00 95.88 836 ARG A N 1
ATOM 6631 C CA . ARG A 1 836 ? -1.440 -33.423 -5.300 1.00 95.88 836 ARG A CA 1
ATOM 6632 C C . ARG A 1 836 ? -2.602 -34.189 -5.914 1.00 95.88 836 ARG A C 1
ATOM 6634 O O . ARG A 1 836 ? -3.734 -34.104 -5.441 1.00 95.88 836 ARG A O 1
ATOM 6641 N N . PHE A 1 837 ? -2.338 -34.893 -7.005 1.00 93.69 837 PHE A N 1
ATOM 6642 C CA . PHE A 1 837 ? -3.347 -35.647 -7.738 1.00 93.69 837 PHE A CA 1
ATOM 6643 C C . PHE A 1 837 ? -3.724 -36.930 -7.002 1.00 93.69 837 PHE A C 1
ATOM 6645 O O . PHE A 1 837 ? -2.899 -37.562 -6.339 1.00 93.69 837 PHE A O 1
ATOM 6652 N N . LYS A 1 838 ? -4.983 -37.349 -7.151 1.00 91.19 838 LYS A N 1
ATOM 6653 C CA . LYS A 1 838 ? -5.504 -38.564 -6.500 1.00 91.19 838 LYS A CA 1
ATOM 6654 C C . LYS A 1 838 ? -4.868 -39.858 -7.022 1.00 91.19 838 LYS A C 1
ATOM 6656 O O . LYS A 1 838 ? -4.951 -40.884 -6.356 1.00 91.19 838 LYS A O 1
ATOM 6661 N N . ASP A 1 839 ? -4.212 -39.809 -8.180 1.00 88.25 839 ASP A N 1
ATOM 6662 C CA . ASP A 1 839 ? -3.402 -40.901 -8.739 1.00 88.25 839 ASP A CA 1
ATOM 6663 C C . ASP A 1 839 ? -1.984 -40.993 -8.126 1.00 88.25 839 ASP A C 1
ATOM 6665 O O . ASP A 1 839 ? -1.219 -41.898 -8.466 1.00 88.25 839 ASP A O 1
ATOM 6669 N N . GLY A 1 840 ? -1.636 -40.084 -7.205 1.00 86.62 840 GLY A N 1
ATOM 6670 C CA . GLY A 1 840 ? -0.338 -40.006 -6.536 1.00 86.62 840 GLY A CA 1
ATOM 6671 C C . GLY A 1 840 ? 0.676 -39.079 -7.212 1.00 86.62 840 GLY A C 1
ATOM 6672 O O . GLY A 1 840 ? 1.758 -38.876 -6.660 1.00 86.62 840 GLY A O 1
ATOM 6673 N N . ARG A 1 841 ? 0.359 -38.489 -8.374 1.00 90.12 841 ARG A N 1
ATOM 6674 C CA . ARG A 1 841 ? 1.224 -37.500 -9.033 1.00 90.12 841 ARG A CA 1
ATOM 6675 C C . ARG A 1 841 ? 1.279 -36.203 -8.222 1.00 90.12 841 ARG A C 1
ATOM 6677 O O . ARG A 1 841 ? 0.272 -35.747 -7.683 1.00 90.12 841 ARG A O 1
ATOM 6684 N N . ILE A 1 842 ? 2.457 -35.585 -8.163 1.00 91.25 842 ILE A N 1
ATOM 6685 C CA . ILE A 1 842 ? 2.670 -34.277 -7.533 1.00 91.25 842 ILE A CA 1
ATOM 6686 C C . ILE A 1 842 ? 3.267 -33.333 -8.568 1.00 91.25 842 ILE A C 1
ATOM 6688 O O . ILE A 1 842 ? 4.241 -33.676 -9.236 1.00 91.25 842 ILE A O 1
ATOM 6692 N N . GLU A 1 843 ? 2.698 -32.140 -8.669 1.00 93.50 843 GLU A N 1
ATOM 6693 C CA . GLU A 1 843 ? 3.264 -31.022 -9.419 1.00 93.50 843 GLU A CA 1
ATOM 6694 C C . GLU A 1 843 ? 3.523 -29.872 -8.455 1.00 93.50 843 GLU A C 1
ATOM 6696 O O . GLU A 1 843 ? 2.736 -29.633 -7.540 1.00 93.50 843 GLU A O 1
ATOM 6701 N N . SER A 1 844 ? 4.636 -29.168 -8.633 1.00 93.88 844 SER A N 1
ATOM 6702 C CA . SER A 1 844 ? 4.937 -27.978 -7.845 1.00 93.88 844 SER A CA 1
ATOM 6703 C C . SER A 1 844 ? 5.664 -26.963 -8.711 1.00 93.88 844 SER A C 1
ATOM 6705 O O . SER A 1 844 ? 6.667 -27.308 -9.338 1.00 93.88 844 SER A O 1
ATOM 6707 N N . THR A 1 845 ? 5.171 -25.727 -8.703 1.00 94.00 845 THR A N 1
ATOM 6708 C CA . THR A 1 845 ? 5.787 -24.598 -9.403 1.00 94.00 845 THR A CA 1
ATOM 6709 C C . THR A 1 845 ? 5.860 -23.396 -8.473 1.00 94.00 845 THR A C 1
ATOM 6711 O O . THR A 1 845 ? 4.825 -22.874 -8.048 1.00 94.00 845 THR A O 1
ATOM 6714 N N . ALA A 1 846 ? 7.073 -22.938 -8.178 1.00 93.19 846 ALA A N 1
ATOM 6715 C CA . ALA A 1 846 ? 7.317 -21.724 -7.410 1.00 93.19 846 ALA A CA 1
ATOM 6716 C C . ALA A 1 846 ? 7.744 -20.584 -8.333 1.00 93.19 846 ALA A C 1
ATOM 6718 O O . ALA A 1 846 ? 8.509 -20.801 -9.267 1.00 93.19 846 ALA A O 1
ATOM 6719 N N . ARG A 1 847 ? 7.228 -19.377 -8.094 1.00 92.25 847 ARG A N 1
ATOM 6720 C CA . ARG A 1 847 ? 7.697 -18.152 -8.747 1.00 92.25 847 ARG A CA 1
ATOM 6721 C C . ARG A 1 847 ? 8.034 -17.133 -7.688 1.00 92.25 847 ARG A C 1
ATOM 6723 O O . ARG A 1 847 ? 7.202 -16.899 -6.818 1.00 92.25 847 ARG A O 1
ATOM 6730 N N . TYR A 1 848 ? 9.214 -16.543 -7.771 1.00 89.88 848 TYR A N 1
ATOM 6731 C CA . TYR A 1 848 ? 9.652 -15.517 -6.833 1.00 89.88 848 TYR A CA 1
ATOM 6732 C C . TYR A 1 848 ? 10.715 -14.622 -7.447 1.00 89.88 848 TYR A C 1
ATOM 6734 O O . TYR A 1 848 ? 11.325 -14.946 -8.466 1.00 89.88 848 TYR A O 1
ATOM 6742 N N . TYR A 1 849 ? 10.866 -13.458 -6.833 1.00 87.88 849 TYR A N 1
ATOM 6743 C CA . TYR A 1 849 ? 11.693 -12.365 -7.310 1.00 87.88 849 TYR A CA 1
ATOM 6744 C C . TYR A 1 849 ? 12.623 -11.932 -6.198 1.00 87.88 849 TYR A C 1
ATOM 6746 O O . TYR A 1 849 ? 12.172 -11.833 -5.060 1.00 87.88 849 TYR A O 1
ATOM 6754 N N . VAL A 1 850 ? 13.887 -11.688 -6.521 1.00 89.56 850 VAL A N 1
ATOM 6755 C CA . VAL A 1 850 ? 14.898 -11.308 -5.540 1.00 89.56 850 VAL A CA 1
ATOM 6756 C C . VAL A 1 850 ? 15.581 -10.021 -5.976 1.00 89.56 850 VAL A C 1
ATOM 6758 O O . VAL A 1 850 ? 16.170 -9.970 -7.059 1.00 89.56 850 VAL A O 1
ATOM 6761 N N . ASN A 1 851 ? 15.539 -9.017 -5.102 1.00 88.56 851 ASN A N 1
ATOM 6762 C CA . ASN A 1 851 ? 16.235 -7.743 -5.258 1.00 88.56 851 ASN A CA 1
ATOM 6763 C C . ASN A 1 851 ? 17.525 -7.796 -4.471 1.00 88.56 851 ASN A C 1
ATOM 6765 O O . ASN A 1 851 ? 17.517 -8.163 -3.298 1.00 88.56 851 ASN A O 1
ATOM 6769 N N . GLY A 1 852 ? 18.635 -7.420 -5.086 1.00 90.31 852 GLY A N 1
ATOM 6770 C CA . GLY A 1 852 ? 19.908 -7.580 -4.414 1.00 90.31 852 GLY A CA 1
ATOM 6771 C C . GLY A 1 852 ? 21.086 -7.056 -5.198 1.00 90.31 852 GLY A C 1
ATOM 6772 O O . GLY A 1 852 ? 20.944 -6.283 -6.145 1.00 90.31 852 GLY A O 1
ATOM 6773 N N . THR A 1 853 ? 22.264 -7.491 -4.779 1.00 88.19 853 THR A N 1
ATOM 6774 C CA . THR A 1 853 ? 23.531 -7.133 -5.397 1.00 88.19 853 THR A CA 1
ATOM 6775 C C . THR A 1 853 ? 24.339 -8.372 -5.755 1.00 88.19 853 THR A C 1
ATOM 6777 O O . THR A 1 853 ? 24.352 -9.372 -5.029 1.00 88.19 853 THR A O 1
ATOM 6780 N N . ASP A 1 854 ? 25.038 -8.308 -6.887 1.00 94.00 854 ASP A N 1
ATOM 6781 C CA . ASP A 1 854 ? 26.026 -9.323 -7.251 1.00 94.00 854 ASP A CA 1
ATOM 6782 C C . ASP A 1 854 ? 27.321 -9.202 -6.423 1.00 94.00 854 ASP A C 1
ATOM 6784 O O . ASP A 1 854 ? 27.491 -8.312 -5.585 1.00 94.00 854 ASP A O 1
ATOM 6788 N N . TYR A 1 855 ? 28.273 -10.097 -6.683 1.00 89.12 855 TYR A N 1
ATOM 6789 C CA . TYR A 1 855 ? 29.588 -10.121 -6.032 1.00 89.12 855 TYR A CA 1
ATOM 6790 C C . TYR A 1 855 ? 30.485 -8.901 -6.330 1.00 89.12 855 TYR A C 1
ATOM 6792 O O . TYR A 1 855 ? 31.527 -8.737 -5.691 1.00 89.12 855 TYR A O 1
ATOM 6800 N N . GLU A 1 856 ? 30.109 -8.040 -7.279 1.00 88.31 856 GLU A N 1
ATOM 6801 C CA . GLU A 1 856 ? 30.780 -6.765 -7.568 1.00 88.31 856 GLU A CA 1
ATOM 6802 C C . GLU A 1 856 ? 30.009 -5.556 -7.007 1.00 88.31 856 GLU A C 1
ATOM 6804 O O . GLU A 1 856 ? 30.461 -4.420 -7.151 1.00 88.31 856 GLU A O 1
ATOM 6809 N N . ASN A 1 857 ? 28.913 -5.797 -6.277 1.00 82.88 857 ASN A N 1
ATOM 6810 C CA . ASN A 1 857 ? 27.974 -4.810 -5.738 1.00 82.88 857 ASN A CA 1
ATOM 6811 C C . ASN A 1 857 ? 27.138 -4.070 -6.796 1.00 82.88 857 ASN A C 1
ATOM 6813 O O . ASN A 1 857 ? 26.647 -2.971 -6.530 1.00 82.88 857 ASN A O 1
ATOM 6817 N N . ASN A 1 858 ? 26.943 -4.652 -7.979 1.00 81.56 858 ASN A N 1
ATOM 6818 C CA . ASN A 1 858 ? 25.955 -4.144 -8.924 1.00 81.56 858 ASN A CA 1
ATOM 6819 C C . ASN A 1 858 ? 24.562 -4.527 -8.424 1.00 81.56 858 ASN A C 1
ATOM 6821 O O . ASN A 1 858 ? 24.276 -5.712 -8.248 1.00 81.56 858 ASN A O 1
ATOM 6825 N N . ALA A 1 859 ? 23.714 -3.527 -8.189 1.00 88.56 859 ALA A N 1
ATOM 6826 C CA . ALA A 1 859 ? 22.317 -3.750 -7.843 1.00 88.56 859 ALA A CA 1
ATOM 6827 C C . ALA A 1 859 ? 21.531 -4.262 -9.057 1.00 88.56 859 ALA A C 1
ATOM 6829 O O . ALA A 1 859 ? 21.782 -3.833 -10.185 1.00 88.56 859 ALA A O 1
ATOM 6830 N N . GLY A 1 860 ? 20.576 -5.152 -8.812 1.00 88.56 860 GLY A N 1
ATOM 6831 C CA . GLY A 1 860 ? 19.665 -5.657 -9.831 1.00 88.56 860 GLY A CA 1
ATOM 6832 C C . GLY A 1 860 ? 18.742 -6.745 -9.298 1.00 88.56 860 GLY A C 1
ATOM 6833 O O . GLY A 1 860 ? 18.531 -6.879 -8.088 1.00 88.56 860 GLY A O 1
ATOM 6834 N N . HIS A 1 861 ? 18.201 -7.523 -10.227 1.00 92.75 861 HIS A N 1
ATOM 6835 C CA . HIS A 1 861 ? 17.065 -8.400 -9.998 1.00 92.75 861 HIS A CA 1
ATOM 6836 C C . HIS A 1 861 ? 17.330 -9.815 -10.511 1.00 92.75 861 HIS A C 1
ATOM 6838 O O . HIS A 1 861 ? 18.011 -10.030 -11.523 1.00 92.75 861 HIS A O 1
ATOM 6844 N N . ILE A 1 862 ? 16.746 -10.801 -9.829 1.00 94.44 862 ILE A N 1
ATOM 6845 C CA . ILE A 1 862 ? 16.669 -12.178 -10.318 1.00 94.44 862 ILE A CA 1
ATOM 6846 C C . ILE A 1 862 ? 15.243 -12.704 -10.147 1.00 94.44 862 ILE A C 1
ATOM 6848 O O . ILE A 1 862 ? 14.709 -12.746 -9.039 1.00 94.44 862 ILE A O 1
ATOM 6852 N N . HIS A 1 863 ? 14.639 -13.156 -11.245 1.00 94.44 863 HIS A N 1
ATOM 6853 C CA . HIS A 1 863 ? 13.369 -13.885 -11.239 1.00 94.44 863 HIS A CA 1
ATOM 6854 C C . HIS A 1 863 ? 13.614 -15.382 -11.377 1.00 94.44 863 HIS A C 1
ATOM 6856 O O . HIS A 1 863 ? 14.410 -15.813 -12.216 1.00 94.44 863 HIS A O 1
ATOM 6862 N N . PHE A 1 864 ? 12.862 -16.159 -10.603 1.00 94.44 864 PHE A N 1
ATOM 6863 C CA . PHE A 1 864 ? 12.875 -17.614 -10.614 1.00 94.44 864 PHE A CA 1
ATOM 6864 C C . PHE A 1 864 ? 11.489 -18.158 -10.962 1.00 94.44 864 PHE A C 1
ATOM 6866 O O . PHE A 1 864 ? 10.481 -17.729 -10.399 1.00 94.44 864 PHE A O 1
ATOM 6873 N N . GLU A 1 865 ? 11.446 -19.157 -11.844 1.00 94.50 865 GLU A N 1
ATOM 6874 C CA . GLU A 1 865 ? 10.332 -20.100 -11.947 1.00 94.50 865 GLU A CA 1
ATOM 6875 C C . GLU A 1 865 ? 10.841 -21.530 -11.765 1.00 94.50 865 GLU A C 1
ATOM 6877 O O . GLU A 1 865 ? 11.407 -22.133 -12.679 1.00 94.50 865 GLU A O 1
ATOM 6882 N N . ASP A 1 866 ? 10.631 -22.066 -10.569 1.00 94.88 866 ASP A N 1
ATOM 6883 C CA . ASP A 1 866 ? 11.092 -23.379 -10.143 1.00 94.88 866 ASP A CA 1
ATOM 6884 C C . ASP A 1 866 ? 10.031 -24.446 -10.349 1.00 94.88 866 ASP A C 1
ATOM 6886 O O . ASP A 1 866 ? 9.021 -24.485 -9.648 1.00 94.88 866 ASP A O 1
ATOM 6890 N N . ASN A 1 867 ? 10.290 -25.356 -11.286 1.00 94.06 867 ASN A N 1
ATOM 6891 C CA . ASN A 1 867 ? 9.399 -26.468 -11.596 1.00 94.06 867 ASN A CA 1
ATOM 6892 C C . ASN A 1 867 ? 9.942 -27.770 -11.011 1.00 94.06 867 ASN A C 1
ATOM 6894 O O . ASN A 1 867 ? 11.096 -28.124 -11.256 1.00 94.06 867 ASN A O 1
ATOM 6898 N N . LEU A 1 868 ? 9.111 -28.508 -10.274 1.00 95.44 868 LEU A N 1
ATOM 6899 C CA . LEU A 1 868 ? 9.472 -29.807 -9.707 1.00 95.44 868 LEU A CA 1
ATOM 6900 C C . LEU A 1 868 ? 9.859 -30.801 -10.807 1.00 95.44 868 LEU A C 1
ATOM 6902 O O . LEU A 1 868 ? 9.049 -31.164 -11.659 1.00 95.44 868 LEU A O 1
ATOM 6906 N N . LEU A 1 869 ? 11.102 -31.273 -10.755 1.00 94.25 869 LEU A N 1
ATOM 6907 C CA . LEU A 1 869 ? 11.640 -32.287 -11.656 1.00 94.25 869 LEU A CA 1
ATOM 6908 C C . LEU A 1 869 ? 11.478 -33.700 -11.086 1.00 94.25 869 LEU A C 1
ATOM 6910 O O . LEU A 1 869 ? 11.289 -34.650 -11.852 1.00 94.25 869 LEU A O 1
ATOM 6914 N N . GLY A 1 870 ? 11.586 -33.843 -9.765 1.00 94.12 870 GLY A N 1
ATOM 6915 C CA . GLY A 1 870 ? 11.558 -35.126 -9.073 1.00 94.12 870 GLY A CA 1
ATOM 6916 C C . GLY A 1 870 ? 12.189 -35.043 -7.687 1.00 94.12 870 GLY A C 1
ATOM 6917 O O . GLY A 1 870 ? 12.127 -33.996 -7.047 1.00 94.12 870 GLY A O 1
ATOM 6918 N N . TYR A 1 871 ? 12.787 -36.142 -7.233 1.00 94.06 871 TYR A N 1
ATOM 6919 C CA . TYR A 1 871 ? 13.425 -36.245 -5.919 1.00 94.06 871 TYR A CA 1
ATOM 6920 C C . TYR A 1 871 ? 14.833 -36.822 -6.043 1.00 94.06 871 TYR A C 1
ATOM 6922 O O . TYR A 1 871 ? 15.077 -37.671 -6.903 1.00 94.06 871 TYR A O 1
ATOM 6930 N N . ASP A 1 872 ? 15.758 -36.373 -5.199 1.00 93.31 872 ASP A N 1
ATOM 6931 C CA . ASP A 1 872 ? 17.106 -36.939 -5.138 1.00 93.31 872 ASP A CA 1
ATOM 6932 C C . ASP A 1 872 ? 17.147 -38.270 -4.354 1.00 93.31 872 ASP A C 1
ATOM 6934 O O . ASP A 1 872 ? 16.128 -38.788 -3.886 1.00 93.31 872 ASP A O 1
ATOM 6938 N N . GLU A 1 873 ? 18.340 -38.852 -4.211 1.00 90.81 873 GLU A N 1
ATOM 6939 C CA . GLU A 1 873 ? 18.556 -40.089 -3.443 1.00 90.81 873 GLU A CA 1
ATOM 6940 C C . GLU A 1 873 ? 18.158 -39.984 -1.959 1.00 90.81 873 GLU A C 1
ATOM 6942 O O . GLU A 1 873 ? 17.784 -40.990 -1.355 1.00 90.81 873 GLU A O 1
ATOM 6947 N N . ASN A 1 874 ? 18.154 -38.770 -1.399 1.00 90.25 874 ASN A N 1
ATOM 6948 C CA . ASN A 1 874 ? 17.778 -38.471 -0.019 1.00 90.25 874 ASN A CA 1
ATOM 6949 C C . ASN A 1 874 ? 16.295 -38.080 0.117 1.00 90.25 874 ASN A C 1
ATOM 6951 O O . ASN A 1 874 ? 15.880 -37.623 1.180 1.00 90.25 874 ASN A O 1
ATOM 6955 N N . GLN A 1 875 ? 15.489 -38.264 -0.937 1.00 91.12 875 GLN A N 1
ATOM 6956 C CA . GLN A 1 875 ? 14.074 -37.875 -0.993 1.00 91.12 875 GLN A CA 1
ATOM 6957 C C . GLN A 1 875 ? 13.837 -36.362 -0.831 1.00 91.12 875 GLN A C 1
ATOM 6959 O O . GLN A 1 875 ? 12.743 -35.941 -0.445 1.00 91.12 875 GLN A O 1
ATOM 6964 N N . ARG A 1 876 ? 14.828 -35.526 -1.162 1.00 93.38 876 ARG A N 1
ATOM 6965 C CA . ARG A 1 876 ? 14.661 -34.069 -1.235 1.00 93.38 876 ARG A CA 1
ATOM 6966 C C . ARG A 1 876 ? 14.052 -33.681 -2.585 1.00 93.38 876 ARG A C 1
ATOM 6968 O O . ARG A 1 876 ? 14.482 -34.229 -3.604 1.00 93.38 876 ARG A O 1
ATOM 6975 N N . PRO A 1 877 ? 13.070 -32.761 -2.637 1.00 94.62 877 PRO A N 1
ATOM 6976 C CA . PRO A 1 877 ? 12.543 -32.264 -3.902 1.00 94.62 877 PRO A CA 1
ATOM 6977 C C . PRO A 1 877 ? 13.640 -31.579 -4.721 1.00 94.62 877 PRO A C 1
ATOM 6979 O O . PRO A 1 877 ? 14.416 -30.781 -4.194 1.00 94.62 877 PRO A O 1
ATOM 6982 N N . VAL A 1 878 ? 13.675 -31.870 -6.017 1.00 96.62 878 VAL A N 1
ATOM 6983 C CA . VAL A 1 878 ? 14.600 -31.257 -6.973 1.00 96.62 878 VAL A CA 1
ATOM 6984 C C . VAL A 1 878 ? 13.798 -30.480 -8.004 1.00 96.62 878 VAL A C 1
ATOM 6986 O O . VAL A 1 878 ? 12.906 -31.045 -8.643 1.00 96.62 878 VAL A O 1
ATOM 6989 N N . THR A 1 879 ? 14.117 -29.202 -8.187 1.00 96.31 879 THR A N 1
ATOM 6990 C CA . THR A 1 879 ? 13.511 -28.323 -9.188 1.00 96.31 879 THR A CA 1
ATOM 6991 C C . THR A 1 879 ? 14.467 -28.008 -10.326 1.00 96.31 879 THR A C 1
ATOM 6993 O O . THR A 1 879 ? 15.688 -28.122 -10.217 1.00 96.31 879 THR A O 1
ATOM 6996 N N . VAL A 1 880 ? 13.889 -27.612 -11.453 1.00 95.06 880 VAL A N 1
ATOM 6997 C CA . VAL A 1 880 ? 14.613 -27.011 -12.568 1.00 95.06 880 VAL A CA 1
ATOM 6998 C C . VAL A 1 880 ? 14.126 -25.573 -12.706 1.00 95.06 880 VAL A C 1
ATOM 7000 O O . VAL A 1 880 ? 12.964 -25.382 -13.087 1.00 95.06 880 VAL A O 1
ATOM 7003 N N . PRO A 1 881 ? 14.988 -24.579 -12.440 1.00 95.56 881 PRO A N 1
ATOM 7004 C CA . PRO A 1 881 ? 14.605 -23.189 -12.571 1.00 95.56 881 PRO A CA 1
ATOM 7005 C C . PRO A 1 881 ? 14.633 -22.717 -14.028 1.00 95.56 881 PRO A C 1
ATOM 7007 O O . PRO A 1 881 ? 15.456 -23.145 -14.854 1.00 95.56 881 PRO A O 1
ATOM 7010 N N . THR A 1 882 ? 13.744 -21.776 -14.315 1.00 93.94 882 THR A N 1
ATOM 7011 C CA . THR A 1 882 ? 13.941 -20.730 -15.319 1.00 93.94 882 THR A CA 1
ATOM 7012 C C . THR A 1 882 ? 14.420 -19.486 -14.577 1.00 93.94 882 THR A C 1
ATOM 7014 O O . THR A 1 882 ? 13.745 -19.049 -13.649 1.00 93.94 882 THR A O 1
ATOM 7017 N N . ILE A 1 883 ? 15.578 -18.945 -14.965 1.00 95.38 883 ILE A N 1
ATOM 7018 C CA . ILE A 1 883 ? 16.198 -17.780 -14.319 1.00 95.38 883 ILE A CA 1
ATOM 7019 C C . ILE A 1 883 ? 16.271 -16.635 -15.326 1.00 95.38 883 ILE A C 1
ATOM 7021 O O . ILE A 1 883 ? 16.721 -16.841 -16.456 1.00 95.38 883 ILE A O 1
ATOM 7025 N N . ILE A 1 884 ? 15.855 -15.440 -14.911 1.00 95.56 884 ILE A N 1
ATOM 7026 C CA . ILE A 1 884 ? 16.009 -14.187 -15.664 1.00 95.56 884 ILE A CA 1
ATOM 7027 C C . ILE A 1 884 ? 16.703 -13.180 -14.745 1.00 95.56 884 ILE A C 1
ATOM 7029 O O . ILE A 1 884 ? 16.378 -13.124 -13.562 1.00 95.56 884 ILE A O 1
ATOM 7033 N N . THR A 1 885 ? 17.674 -12.421 -15.256 1.00 95.00 885 THR A N 1
ATOM 7034 C CA . THR A 1 885 ? 18.390 -11.378 -14.498 1.00 95.00 885 THR A CA 1
ATOM 7035 C C . THR A 1 885 ? 18.791 -10.212 -15.405 1.00 95.00 885 THR A C 1
ATOM 7037 O O . THR A 1 885 ? 19.156 -10.424 -16.561 1.00 95.00 885 THR A O 1
ATOM 7040 N N . ASP A 1 886 ? 18.712 -8.979 -14.905 1.00 94.75 886 ASP A N 1
ATOM 7041 C CA . ASP A 1 886 ? 19.242 -7.774 -15.566 1.00 94.75 886 ASP A CA 1
ATOM 7042 C C . ASP A 1 886 ? 20.732 -7.537 -15.268 1.00 94.75 886 ASP A C 1
ATOM 7044 O O . ASP A 1 886 ? 21.364 -6.661 -15.862 1.00 94.75 886 ASP A O 1
ATOM 7048 N N . ILE A 1 887 ? 21.334 -8.353 -14.400 1.00 94.00 887 ILE A N 1
ATOM 7049 C CA . ILE A 1 887 ? 22.729 -8.204 -14.003 1.00 94.00 887 ILE A CA 1
ATOM 7050 C C . ILE A 1 887 ? 23.638 -8.871 -15.036 1.00 94.00 887 ILE A C 1
ATOM 7052 O O . ILE A 1 887 ? 23.711 -10.097 -15.158 1.00 94.00 887 ILE A O 1
ATOM 7056 N N . GLN A 1 888 ? 24.416 -8.055 -15.750 1.00 92.75 888 GLN A N 1
ATOM 7057 C CA . GLN A 1 888 ? 25.302 -8.510 -16.827 1.00 92.75 888 GLN A CA 1
ATOM 7058 C C . GLN A 1 888 ? 26.329 -9.566 -16.386 1.00 92.75 888 GLN A C 1
ATOM 7060 O O . GLN A 1 888 ? 26.627 -10.486 -17.153 1.00 92.75 888 GLN A O 1
ATOM 7065 N N . ASN A 1 889 ? 26.829 -9.478 -15.152 1.00 93.75 889 ASN A N 1
ATOM 7066 C CA . ASN A 1 889 ? 27.763 -10.451 -14.574 1.00 93.75 889 ASN A CA 1
ATOM 7067 C C . ASN A 1 889 ? 27.114 -11.808 -14.264 1.00 93.75 889 ASN A C 1
ATOM 7069 O O . ASN A 1 889 ? 27.800 -12.829 -14.194 1.00 93.75 889 ASN A O 1
ATOM 7073 N N . LEU A 1 890 ? 25.789 -11.835 -14.121 1.00 95.44 890 LEU A N 1
ATOM 7074 C CA . LEU A 1 890 ? 25.001 -13.029 -13.826 1.00 95.44 890 LEU A CA 1
ATOM 7075 C C . LEU A 1 890 ? 24.248 -13.558 -15.056 1.00 95.44 890 LEU A C 1
ATOM 7077 O O . LEU A 1 890 ? 23.528 -14.549 -14.958 1.00 95.44 890 LEU A O 1
ATOM 7081 N N . ALA A 1 891 ? 24.478 -12.980 -16.241 1.00 94.12 891 ALA A N 1
ATOM 7082 C CA . ALA A 1 891 ? 23.836 -13.378 -17.498 1.00 94.12 891 ALA A CA 1
ATOM 7083 C C . ALA A 1 891 ? 23.946 -14.874 -17.820 1.00 94.12 891 ALA A C 1
ATOM 7085 O O . ALA A 1 891 ? 23.055 -15.468 -18.430 1.00 94.12 891 ALA A O 1
ATOM 7086 N N . TRP A 1 892 ? 25.043 -15.499 -17.392 1.00 93.56 892 TRP A N 1
ATOM 7087 C CA . TRP A 1 892 ? 25.282 -16.921 -17.599 1.00 93.56 892 TRP A CA 1
ATOM 7088 C C . TRP A 1 892 ? 24.260 -17.810 -16.867 1.00 93.56 892 TRP A C 1
ATOM 7090 O O . TRP A 1 892 ? 23.967 -18.894 -17.372 1.00 93.56 892 TRP A O 1
ATOM 7100 N N . LEU A 1 893 ? 23.654 -17.350 -15.759 1.00 94.69 893 LEU A N 1
ATOM 7101 C CA . LEU A 1 893 ? 22.643 -18.101 -14.998 1.00 94.69 893 LEU A CA 1
ATOM 7102 C C . LEU A 1 893 ? 21.423 -18.469 -15.846 1.00 94.69 893 LEU A C 1
ATOM 7104 O O . LEU A 1 893 ? 20.874 -19.556 -15.692 1.00 94.69 893 LEU A O 1
ATOM 7108 N N . GLN A 1 894 ? 21.032 -17.604 -16.787 1.00 93.81 894 GLN A N 1
ATOM 7109 C CA . GLN A 1 894 ? 19.819 -17.786 -17.593 1.00 93.81 894 GLN A CA 1
ATOM 7110 C C . GLN A 1 894 ? 19.886 -19.000 -18.533 1.00 93.81 894 GLN A C 1
ATOM 7112 O O . GLN A 1 894 ? 18.860 -19.509 -18.981 1.00 93.81 894 GLN A O 1
ATOM 7117 N N . THR A 1 895 ? 21.098 -19.463 -18.855 1.00 92.25 895 THR A N 1
ATOM 7118 C CA . THR A 1 895 ? 21.332 -20.587 -19.777 1.00 92.25 895 THR A CA 1
ATOM 7119 C C . THR A 1 895 ? 22.190 -21.692 -19.162 1.00 92.25 895 THR A C 1
ATOM 7121 O O . THR A 1 895 ? 22.537 -22.653 -19.847 1.00 92.25 895 THR A O 1
ATOM 7124 N N . ALA A 1 896 ? 22.536 -21.591 -17.879 1.00 93.69 896 ALA A N 1
ATOM 7125 C CA . ALA A 1 896 ? 23.338 -22.592 -17.192 1.00 93.69 896 ALA A CA 1
ATOM 7126 C C . ALA A 1 896 ? 22.536 -23.869 -16.878 1.00 93.69 896 ALA A C 1
ATOM 7128 O O . ALA A 1 896 ? 21.316 -23.851 -16.701 1.00 93.69 896 ALA A O 1
ATOM 7129 N N . ASP A 1 897 ? 23.239 -25.001 -16.787 1.00 95.12 897 ASP A N 1
ATOM 7130 C CA . ASP A 1 897 ? 22.684 -26.264 -16.283 1.00 95.12 897 ASP A CA 1
ATOM 7131 C C . ASP A 1 897 ? 22.639 -26.211 -14.748 1.00 95.12 897 ASP A C 1
ATOM 7133 O O . ASP A 1 897 ? 23.587 -26.620 -14.072 1.00 95.12 897 ASP A O 1
ATOM 7137 N N . ILE A 1 898 ? 21.557 -25.635 -14.219 1.00 95.88 898 ILE A N 1
ATOM 7138 C CA . ILE A 1 898 ? 21.297 -25.445 -12.785 1.00 95.88 898 ILE A CA 1
ATOM 7139 C C . ILE A 1 898 ? 20.056 -26.243 -12.369 1.00 95.88 898 ILE A C 1
ATOM 7141 O O . ILE A 1 898 ? 19.081 -26.331 -13.123 1.00 95.88 898 ILE A O 1
ATOM 7145 N N . ILE A 1 899 ? 20.090 -26.793 -11.156 1.00 97.12 899 ILE A N 1
ATOM 7146 C CA . ILE A 1 899 ? 18.932 -27.353 -10.444 1.00 97.12 899 ILE A CA 1
ATOM 7147 C C . ILE A 1 899 ? 18.779 -26.681 -9.078 1.00 97.12 899 ILE A C 1
ATOM 7149 O O . ILE A 1 899 ? 19.766 -26.226 -8.506 1.00 97.12 899 ILE A O 1
ATOM 7153 N N . GLY A 1 900 ? 17.561 -26.654 -8.545 1.00 97.25 900 GLY A N 1
ATOM 7154 C CA . GLY A 1 900 ? 17.306 -26.332 -7.143 1.00 97.25 900 GLY A CA 1
ATOM 7155 C C . GLY A 1 900 ? 17.158 -27.617 -6.332 1.00 97.25 900 GLY A C 1
ATOM 7156 O O . GLY A 1 900 ? 16.379 -28.491 -6.706 1.00 97.25 900 GLY A O 1
ATOM 7157 N N . VAL A 1 901 ? 17.891 -27.765 -5.233 1.00 97.00 901 VAL A N 1
ATOM 7158 C CA . VAL A 1 901 ? 17.700 -28.859 -4.268 1.00 97.00 901 VAL A CA 1
ATOM 7159 C C . VAL A 1 901 ? 17.044 -28.274 -3.026 1.00 97.00 901 VAL A C 1
ATOM 7161 O O . VAL A 1 901 ? 17.607 -27.386 -2.394 1.00 97.00 901 VAL A O 1
ATOM 7164 N N . MET A 1 902 ? 15.835 -28.734 -2.707 1.00 95.38 902 MET A N 1
ATOM 7165 C CA . MET A 1 902 ? 15.033 -28.163 -1.627 1.00 95.38 902 MET A CA 1
ATOM 7166 C C . MET A 1 902 ? 15.243 -28.904 -0.311 1.00 95.38 902 MET A C 1
ATOM 7168 O O . MET A 1 902 ? 15.071 -30.122 -0.229 1.00 95.38 902 MET A O 1
ATOM 7172 N N . GLU A 1 903 ? 15.507 -28.145 0.741 1.00 93.12 903 GLU A N 1
ATOM 7173 C CA . GLU A 1 903 ? 15.540 -28.611 2.120 1.00 93.12 903 GLU A CA 1
ATOM 7174 C C . GLU A 1 903 ? 14.368 -28.016 2.890 1.00 93.12 903 GLU A C 1
ATOM 7176 O O . GLU A 1 903 ? 13.989 -26.862 2.696 1.00 93.12 903 GLU A O 1
ATOM 7181 N N . LYS A 1 904 ? 13.752 -28.828 3.750 1.00 89.38 904 LYS A N 1
ATOM 7182 C CA . LYS A 1 904 ? 12.676 -28.355 4.616 1.00 89.38 904 LYS A CA 1
ATOM 7183 C C . LYS A 1 904 ? 13.291 -27.608 5.798 1.00 89.38 904 LYS A C 1
ATOM 7185 O O . LYS A 1 904 ? 14.175 -28.152 6.455 1.00 89.38 904 LYS A O 1
ATOM 7190 N N . THR A 1 905 ? 12.785 -26.416 6.080 1.00 88.00 905 THR A N 1
ATOM 7191 C CA . THR A 1 905 ? 13.113 -25.643 7.285 1.00 88.00 905 THR A CA 1
ATOM 7192 C C . THR A 1 905 ? 11.886 -25.572 8.199 1.00 88.00 905 THR A C 1
ATOM 7194 O O . THR A 1 905 ? 10.814 -26.074 7.842 1.00 88.00 905 THR A O 1
ATOM 7197 N N . ASP A 1 906 ? 12.035 -24.987 9.389 1.00 80.75 906 ASP A N 1
ATOM 7198 C CA . ASP A 1 906 ? 10.917 -24.810 10.327 1.00 80.75 906 ASP A CA 1
ATOM 7199 C C . ASP A 1 906 ? 9.882 -23.789 9.805 1.00 80.75 906 ASP A C 1
ATOM 7201 O O . ASP A 1 906 ? 8.683 -23.951 10.026 1.00 80.75 906 ASP A O 1
ATOM 7205 N N . GLU A 1 907 ? 10.335 -22.796 9.033 1.00 78.12 907 GLU A N 1
ATOM 7206 C CA . GLU A 1 907 ? 9.526 -21.677 8.515 1.00 78.12 907 GLU A CA 1
ATOM 7207 C C . GLU A 1 907 ? 9.138 -21.821 7.027 1.00 78.12 907 GLU A C 1
ATOM 7209 O O . GLU A 1 907 ? 8.348 -21.040 6.497 1.00 78.12 907 GLU A O 1
ATOM 7214 N N . GLY A 1 908 ? 9.679 -22.819 6.322 1.00 89.19 908 GLY A N 1
ATOM 7215 C CA . GLY A 1 908 ? 9.409 -23.027 4.901 1.00 89.19 908 GLY A CA 1
ATOM 7216 C C . GLY A 1 908 ? 10.409 -23.961 4.225 1.00 89.19 908 GLY A C 1
ATOM 7217 O O . GLY A 1 908 ? 10.464 -25.162 4.525 1.00 89.19 908 GLY A O 1
ATOM 7218 N N . ARG A 1 909 ? 11.161 -23.443 3.245 1.00 91.81 909 ARG A N 1
ATOM 7219 C CA . ARG A 1 909 ? 12.121 -24.222 2.449 1.00 91.81 909 ARG A CA 1
ATOM 7220 C C . ARG A 1 909 ? 13.382 -23.436 2.127 1.00 91.81 909 ARG A C 1
ATOM 7222 O O . ARG A 1 909 ? 13.303 -22.306 1.674 1.00 91.81 909 ARG A O 1
ATOM 7229 N N . LEU A 1 910 ? 14.533 -24.086 2.225 1.00 94.75 910 LEU A N 1
ATOM 7230 C CA . LEU A 1 910 ? 15.794 -23.575 1.695 1.00 94.75 910 LEU A CA 1
ATOM 7231 C C . LEU A 1 910 ? 16.059 -24.223 0.333 1.00 94.75 910 LEU A C 1
ATOM 7233 O O . LEU A 1 910 ? 16.055 -25.447 0.216 1.00 94.75 910 LEU A O 1
ATOM 7237 N N . VAL A 1 911 ? 16.260 -23.420 -0.709 1.00 97.00 911 VAL A N 1
ATOM 7238 C CA . VAL A 1 911 ? 16.556 -23.902 -2.063 1.00 97.00 911 VAL A CA 1
ATOM 7239 C C . VAL A 1 911 ? 18.027 -23.668 -2.369 1.00 97.00 911 VAL A C 1
ATOM 7241 O O . VAL A 1 911 ? 18.461 -22.527 -2.499 1.00 97.00 911 VAL A O 1
ATOM 7244 N N . HIS A 1 912 ? 18.785 -24.750 -2.525 1.00 97.06 912 HIS A N 1
ATOM 7245 C CA . HIS A 1 912 ? 20.185 -24.708 -2.938 1.00 97.06 912 HIS A CA 1
ATOM 7246 C C . HIS A 1 912 ? 20.275 -24.757 -4.462 1.00 97.06 912 HIS A C 1
ATOM 7248 O O . HIS A 1 912 ? 19.928 -25.778 -5.066 1.00 97.06 912 HIS A O 1
ATOM 7254 N N . TYR A 1 913 ? 20.740 -23.680 -5.099 1.00 97.62 913 TYR A N 1
ATOM 7255 C CA . TYR A 1 913 ? 20.933 -23.663 -6.549 1.00 97.62 913 TYR A CA 1
ATOM 7256 C C . TYR A 1 913 ? 22.298 -24.224 -6.920 1.00 97.62 913 TYR A C 1
ATOM 7258 O O . TYR A 1 913 ? 23.336 -23.581 -6.747 1.00 97.62 913 TYR A O 1
ATOM 7266 N N . MET A 1 914 ? 22.276 -25.439 -7.458 1.00 96.94 914 MET A N 1
ATOM 7267 C CA . MET A 1 914 ? 23.458 -26.228 -7.769 1.00 96.94 914 MET A CA 1
ATOM 7268 C C . MET A 1 914 ? 23.740 -26.186 -9.271 1.00 96.94 914 MET A C 1
ATOM 7270 O O . MET A 1 914 ? 22.896 -26.564 -10.084 1.00 96.94 914 MET A O 1
ATOM 7274 N N . TRP A 1 915 ? 24.942 -25.759 -9.644 1.00 96.19 915 TRP A N 1
ATOM 7275 C CA . TRP A 1 915 ? 25.423 -25.660 -11.016 1.00 96.19 915 TRP A CA 1
ATOM 7276 C C . TRP A 1 915 ? 26.292 -26.866 -11.395 1.00 96.19 915 TRP A C 1
ATOM 7278 O O . TRP A 1 915 ? 27.200 -27.279 -10.667 1.00 96.19 915 TRP A O 1
ATOM 7288 N N . ASN A 1 916 ? 26.024 -27.429 -12.574 1.00 95.12 916 ASN A N 1
ATOM 7289 C CA . ASN A 1 916 ? 26.892 -28.397 -13.231 1.00 95.12 916 ASN A CA 1
ATOM 7290 C C . ASN A 1 916 ? 27.975 -27.670 -14.045 1.00 95.12 916 ASN A C 1
ATOM 7292 O O . ASN A 1 916 ? 27.837 -27.464 -15.253 1.00 95.12 916 ASN A O 1
ATOM 7296 N N . GLU A 1 917 ? 29.076 -27.315 -13.382 1.00 90.31 917 GLU A N 1
ATOM 7297 C CA . GLU A 1 917 ? 30.217 -26.603 -13.984 1.00 90.31 917 GLU A CA 1
ATOM 7298 C C . GLU A 1 917 ? 30.847 -27.349 -15.171 1.00 90.31 917 GLU A C 1
ATOM 7300 O O . GLU A 1 917 ? 31.458 -26.741 -16.051 1.00 90.31 917 GLU A O 1
ATOM 7305 N N . SER A 1 918 ? 30.697 -28.678 -15.219 1.00 89.25 918 SER A N 1
ATOM 7306 C CA . SER A 1 918 ? 31.237 -29.499 -16.307 1.00 89.25 918 SER A CA 1
ATOM 7307 C C . SER A 1 918 ? 30.434 -29.382 -17.609 1.00 89.25 918 SER A C 1
ATOM 7309 O O . SER A 1 918 ? 30.952 -29.707 -18.681 1.00 89.25 918 SER A O 1
ATOM 7311 N N . ASN A 1 919 ? 29.188 -28.900 -17.539 1.00 88.75 919 ASN A N 1
ATOM 7312 C CA . ASN A 1 919 ? 28.320 -28.718 -18.694 1.00 88.75 919 ASN A CA 1
ATOM 7313 C C . ASN A 1 919 ? 28.291 -27.253 -19.137 1.00 88.75 919 ASN A C 1
ATOM 7315 O O . ASN A 1 919 ? 27.563 -26.422 -18.602 1.00 88.75 919 ASN A O 1
ATOM 7319 N N . THR A 1 920 ? 29.055 -26.957 -20.184 1.00 83.00 920 THR A N 1
ATOM 7320 C CA . THR A 1 920 ? 29.130 -25.623 -20.798 1.00 83.00 920 THR A CA 1
ATOM 7321 C C . THR A 1 920 ? 28.084 -25.399 -21.895 1.00 83.00 920 THR A C 1
ATOM 7323 O O . THR A 1 920 ? 28.091 -24.362 -22.560 1.00 83.00 920 THR A O 1
ATOM 7326 N N . THR A 1 921 ? 27.184 -26.363 -22.119 1.00 89.06 921 THR A N 1
ATOM 7327 C CA . THR A 1 921 ? 26.118 -26.237 -23.117 1.00 89.06 921 THR A CA 1
ATOM 7328 C C . THR A 1 921 ? 25.056 -25.271 -22.607 1.00 89.06 921 THR A C 1
ATOM 7330 O O . THR A 1 921 ? 24.421 -25.541 -21.591 1.00 89.06 921 THR A O 1
ATOM 7333 N N . LYS A 1 922 ? 24.819 -24.176 -23.339 1.00 86.50 922 LYS A N 1
ATOM 7334 C CA . LYS A 1 922 ? 23.725 -23.245 -23.036 1.00 86.50 922 LYS A CA 1
ATOM 7335 C C . LYS A 1 922 ? 22.371 -23.959 -23.161 1.00 86.50 922 LYS A C 1
ATOM 7337 O O . LYS A 1 922 ? 22.010 -24.422 -24.246 1.00 86.50 922 LYS A O 1
ATOM 7342 N N . LYS A 1 923 ? 21.626 -24.044 -22.059 1.00 87.75 923 LYS A N 1
ATOM 7343 C CA . LYS A 1 923 ? 20.236 -24.506 -22.009 1.00 87.75 923 LYS A CA 1
ATOM 7344 C C . LYS A 1 923 ? 19.362 -23.530 -22.813 1.00 87.75 923 LYS A C 1
ATOM 7346 O O . LYS A 1 923 ? 19.497 -22.321 -22.628 1.00 87.75 923 LYS A O 1
ATOM 7351 N N . PRO A 1 924 ? 18.490 -24.017 -23.713 1.00 86.81 924 PRO A N 1
ATOM 7352 C CA . PRO A 1 924 ? 17.551 -23.146 -24.408 1.00 86.81 924 PRO A CA 1
ATOM 7353 C C . PRO A 1 924 ? 16.508 -22.593 -23.430 1.00 86.81 924 PRO A C 1
ATOM 7355 O O . PRO A 1 924 ? 16.135 -23.268 -22.467 1.00 86.81 924 PRO A O 1
ATOM 7358 N N . PHE A 1 925 ? 16.000 -21.393 -23.714 1.00 86.81 925 PHE A N 1
ATOM 7359 C CA . PHE A 1 925 ? 14.846 -20.848 -23.001 1.00 86.81 925 PHE A CA 1
ATOM 7360 C C . PHE A 1 925 ? 13.615 -21.754 -23.170 1.00 86.81 925 PHE A C 1
ATOM 7362 O O . PHE A 1 925 ? 13.503 -22.444 -24.194 1.00 86.81 925 PHE A O 1
ATOM 7369 N N . PRO A 1 926 ? 12.683 -21.757 -22.198 1.00 86.88 926 PRO A N 1
ATOM 7370 C CA . PRO A 1 926 ? 11.384 -22.397 -22.366 1.00 86.88 926 PRO A CA 1
ATOM 7371 C C . PRO A 1 926 ? 10.720 -21.950 -23.672 1.00 86.88 926 PRO A C 1
ATOM 7373 O O . PRO A 1 926 ? 10.839 -20.793 -24.072 1.00 86.88 926 PRO A O 1
ATOM 7376 N N . VAL A 1 927 ? 10.060 -22.886 -24.354 1.00 86.25 927 VAL A N 1
ATOM 7377 C CA . VAL A 1 927 ? 9.355 -22.599 -25.606 1.00 86.25 927 VAL A CA 1
ATOM 7378 C C . VAL A 1 927 ? 7.914 -22.221 -25.285 1.00 86.25 927 VAL A C 1
ATOM 7380 O O . VAL A 1 927 ? 7.196 -23.010 -24.670 1.00 86.25 927 VAL A O 1
ATOM 7383 N N . ALA A 1 928 ? 7.498 -21.040 -25.735 1.00 85.31 928 ALA A N 1
ATOM 7384 C CA . ALA A 1 928 ? 6.121 -20.573 -25.726 1.00 85.31 928 ALA A CA 1
ATOM 7385 C C . ALA A 1 928 ? 5.195 -21.618 -26.376 1.00 85.31 928 ALA A C 1
ATOM 7387 O O . ALA A 1 928 ? 5.409 -22.045 -27.516 1.00 85.31 928 ALA A O 1
ATOM 7388 N N . ARG A 1 929 ? 4.167 -22.056 -25.643 1.00 84.06 929 ARG A N 1
ATOM 7389 C CA . ARG A 1 929 ? 3.210 -23.065 -26.107 1.00 84.06 929 ARG A CA 1
ATOM 7390 C C . ARG A 1 929 ? 1.904 -22.397 -26.517 1.00 84.06 929 ARG A C 1
ATOM 7392 O O . ARG A 1 929 ? 1.263 -21.753 -25.699 1.00 84.06 929 ARG A O 1
ATOM 7399 N N . TYR A 1 930 ? 1.496 -22.614 -27.764 1.00 83.88 930 TYR A N 1
ATOM 7400 C CA . TYR A 1 930 ? 0.189 -22.176 -28.248 1.00 83.88 930 TYR A CA 1
ATOM 7401 C C . TYR A 1 930 ? -0.938 -22.990 -27.600 1.00 83.88 930 TYR A C 1
ATOM 7403 O O . TYR A 1 930 ? -0.812 -24.221 -27.533 1.00 83.88 930 TYR A O 1
ATOM 7411 N N . PRO A 1 931 ? -2.035 -22.338 -27.167 1.00 86.88 931 PRO A N 1
ATOM 7412 C CA . PRO A 1 931 ? -3.258 -23.032 -26.783 1.00 86.88 931 PRO A CA 1
ATOM 7413 C C . PRO A 1 931 ? -3.751 -23.968 -27.896 1.00 86.88 931 PRO A C 1
ATOM 7415 O O . PRO A 1 931 ? -3.612 -23.676 -29.087 1.00 86.88 931 PRO A O 1
ATOM 7418 N N . ASP A 1 932 ? -4.343 -25.103 -27.521 1.00 85.94 932 ASP A N 1
ATOM 7419 C CA . ASP A 1 932 ? -4.917 -26.045 -28.486 1.00 85.94 932 ASP A CA 1
ATOM 7420 C C . ASP A 1 932 ? -6.184 -25.471 -29.133 1.00 85.94 932 ASP A C 1
ATOM 7422 O O . ASP A 1 932 ? -7.269 -25.563 -28.568 1.00 85.94 932 ASP A O 1
ATOM 7426 N N . GLU A 1 933 ? -6.056 -24.943 -30.348 1.00 83.88 933 GLU A N 1
ATOM 7427 C CA . GLU A 1 933 ? -7.161 -24.425 -31.170 1.00 83.88 933 GLU A CA 1
ATOM 7428 C C . GLU A 1 933 ? -7.762 -25.468 -32.125 1.00 83.88 933 GLU A C 1
ATOM 7430 O O . GLU A 1 933 ? -8.597 -25.147 -32.971 1.00 83.88 933 GLU A O 1
ATOM 7435 N N . SER A 1 934 ? -7.360 -26.740 -32.025 1.00 89.06 934 SER A N 1
ATOM 7436 C CA . SER A 1 934 ? -7.874 -27.787 -32.920 1.00 89.06 934 SER A CA 1
ATOM 7437 C C . SER A 1 934 ? -9.322 -28.201 -32.617 1.00 89.06 934 SER A C 1
ATOM 7439 O O . SER A 1 934 ? -9.962 -28.866 -33.438 1.00 89.06 934 SER A O 1
ATOM 7441 N N . LYS A 1 935 ? -9.848 -27.812 -31.449 1.00 90.00 935 LYS A N 1
ATOM 7442 C CA . LYS A 1 935 ? -11.202 -28.126 -30.971 1.00 90.00 935 LYS A CA 1
ATOM 7443 C C . LYS A 1 935 ? -12.161 -26.947 -31.172 1.00 90.00 935 LYS A C 1
ATOM 7445 O O . LYS A 1 935 ? -11.757 -25.792 -31.235 1.00 90.00 935 LYS A O 1
ATOM 7450 N N . ASN A 1 936 ? -13.459 -27.243 -31.246 1.00 90.81 936 ASN A N 1
ATOM 7451 C CA . ASN A 1 936 ? -14.510 -26.231 -31.376 1.00 90.81 936 ASN A CA 1
ATOM 7452 C C . ASN A 1 936 ? -15.012 -25.778 -29.991 1.00 90.81 936 ASN A C 1
ATOM 7454 O O . ASN A 1 936 ? -15.889 -26.426 -29.421 1.00 90.81 936 ASN A O 1
ATOM 7458 N N . TYR A 1 937 ? -14.455 -24.689 -29.455 1.00 92.56 937 TYR A N 1
ATOM 7459 C CA . TYR A 1 937 ? -14.829 -24.119 -28.151 1.00 92.56 937 TYR A CA 1
ATOM 7460 C C . TYR A 1 937 ? -16.005 -23.144 -28.276 1.00 92.56 937 TYR A C 1
ATOM 7462 O O . TYR A 1 937 ? -15.832 -21.929 -28.335 1.00 92.56 937 TYR A O 1
ATOM 7470 N N . ASN A 1 938 ? -17.221 -23.672 -28.357 1.00 91.06 938 ASN A N 1
ATOM 7471 C CA . ASN A 1 938 ? -18.440 -22.893 -28.592 1.00 91.06 938 ASN A CA 1
ATOM 7472 C C . ASN A 1 938 ? -19.333 -22.732 -27.351 1.00 91.06 938 ASN A C 1
ATOM 7474 O O . ASN A 1 938 ? -20.311 -21.981 -27.401 1.00 91.06 938 ASN A O 1
ATOM 7478 N N . LYS A 1 939 ? -19.005 -23.394 -26.236 1.00 90.56 939 LYS A N 1
ATOM 7479 C CA . LYS A 1 939 ? -19.777 -23.332 -24.994 1.00 90.56 939 LYS A CA 1
ATOM 7480 C C . LYS A 1 939 ? -19.084 -22.436 -23.972 1.00 90.56 939 LYS A C 1
ATOM 7482 O O . LYS A 1 939 ? -18.028 -22.785 -23.455 1.00 90.56 939 LYS A O 1
ATOM 7487 N N . LYS A 1 940 ? -19.686 -21.289 -23.650 1.00 91.31 940 LYS A N 1
ATOM 7488 C CA . LYS A 1 940 ? -19.182 -20.384 -22.605 1.00 91.31 940 LYS A CA 1
ATOM 7489 C C . LYS A 1 940 ? -19.360 -21.018 -21.222 1.00 91.31 940 LYS A C 1
ATOM 7491 O O . LYS A 1 940 ? -20.440 -21.524 -20.923 1.00 91.31 940 LYS A O 1
ATOM 7496 N N . VAL A 1 941 ? -18.320 -20.967 -20.393 1.00 90.56 941 VAL A N 1
ATOM 7497 C CA . VAL A 1 941 ? -18.308 -21.556 -19.046 1.00 90.56 941 VAL A CA 1
ATOM 7498 C C . VAL A 1 941 ? -18.467 -20.479 -17.979 1.00 90.56 941 VAL A C 1
ATOM 7500 O O . VAL A 1 941 ? -19.444 -20.492 -17.233 1.00 90.56 941 VAL A O 1
ATOM 7503 N N . LEU A 1 942 ? -17.535 -19.526 -17.939 1.00 91.88 942 LEU A N 1
ATOM 7504 C CA . LEU A 1 942 ? -17.561 -18.388 -17.023 1.00 91.88 942 LEU A CA 1
ATOM 7505 C C . LEU A 1 942 ? -16.785 -17.201 -17.616 1.00 91.88 942 LEU A C 1
ATOM 7507 O O . LEU A 1 942 ? -16.022 -17.353 -18.572 1.00 91.88 942 LEU A O 1
ATOM 7511 N N . THR A 1 943 ? -17.012 -16.014 -17.065 1.00 93.38 943 THR A N 1
ATOM 7512 C CA . THR A 1 943 ? -16.231 -14.805 -17.338 1.00 93.38 943 THR A CA 1
ATOM 7513 C C . THR A 1 943 ? -15.621 -14.348 -16.027 1.00 93.38 943 THR A C 1
ATOM 7515 O O . THR A 1 943 ? -16.345 -14.225 -15.040 1.00 93.38 943 THR A O 1
ATOM 7518 N N . VAL A 1 944 ? -14.311 -14.125 -16.042 1.00 93.81 944 VAL A N 1
ATOM 7519 C CA . VAL A 1 944 ? -13.577 -13.504 -14.942 1.00 93.81 944 VAL A CA 1
ATOM 7520 C C . VAL A 1 944 ? -13.327 -12.055 -15.319 1.00 93.81 944 VAL A C 1
ATOM 7522 O O . VAL A 1 944 ? -12.650 -11.781 -16.309 1.00 93.81 944 VAL A O 1
ATOM 7525 N N . ASP A 1 945 ? -13.879 -11.141 -14.540 1.00 91.25 945 ASP A N 1
ATOM 7526 C CA . ASP A 1 945 ? -13.515 -9.737 -14.561 1.00 91.25 945 ASP A CA 1
ATOM 7527 C C . ASP A 1 945 ? -12.219 -9.570 -13.763 1.00 91.25 945 ASP A C 1
ATOM 7529 O O . ASP A 1 945 ? -12.126 -9.934 -12.588 1.00 91.25 945 ASP A O 1
ATOM 7533 N N . VAL A 1 946 ? -11.196 -9.047 -14.428 1.00 87.06 946 VAL A N 1
ATOM 7534 C CA . VAL A 1 946 ? -9.885 -8.778 -13.847 1.00 87.06 946 VAL A CA 1
ATOM 7535 C C . VAL A 1 946 ? -9.821 -7.297 -13.508 1.00 87.06 946 VAL A C 1
ATOM 7537 O O . VAL A 1 946 ? -10.075 -6.437 -14.351 1.00 87.06 946 VAL A O 1
ATOM 7540 N N . ILE A 1 947 ? -9.472 -7.010 -12.260 1.00 81.50 947 ILE A N 1
ATOM 7541 C CA . ILE A 1 947 ? -9.233 -5.671 -11.735 1.00 81.50 947 ILE A CA 1
ATOM 7542 C C . ILE A 1 947 ? -7.717 -5.532 -11.566 1.00 81.50 947 ILE A C 1
ATOM 7544 O O . ILE A 1 947 ? -7.168 -6.051 -10.591 1.00 81.50 947 ILE A O 1
ATOM 7548 N N . PRO A 1 948 ? -7.014 -4.870 -12.499 1.00 73.62 948 PRO A N 1
ATOM 7549 C CA . PRO A 1 948 ? -5.606 -4.542 -12.309 1.00 73.62 948 PRO A CA 1
ATOM 7550 C C . PRO A 1 948 ? -5.452 -3.644 -11.082 1.00 73.62 948 PRO A C 1
ATOM 7552 O O . PRO A 1 948 ? -6.234 -2.710 -10.924 1.00 73.62 948 PRO A O 1
ATOM 7555 N N . GLY A 1 949 ? -4.441 -3.892 -10.251 1.00 57.59 949 GLY A N 1
ATOM 7556 C CA . GLY A 1 949 ? -4.128 -3.036 -9.103 1.00 57.59 949 GLY A CA 1
ATOM 7557 C C . GLY A 1 949 ? -4.025 -3.795 -7.783 1.00 57.59 949 GLY A C 1
ATOM 7558 O O . GLY A 1 949 ? -4.726 -4.777 -7.560 1.00 57.59 949 GLY A O 1
ATOM 7559 N N . GLY A 1 950 ? -3.117 -3.334 -6.917 1.00 46.34 950 GLY A N 1
ATOM 7560 C CA . GLY A 1 950 ? -2.943 -3.840 -5.552 1.00 46.34 950 GLY A CA 1
ATOM 7561 C C . GLY A 1 950 ? -1.542 -3.618 -4.984 1.00 46.34 950 GLY A C 1
ATOM 7562 O O . GLY A 1 950 ? -1.448 -3.249 -3.821 1.00 46.34 950 GLY A O 1
ATOM 7563 N N . LEU A 1 951 ? -0.477 -3.758 -5.788 1.00 43.81 951 LEU A N 1
ATOM 7564 C CA . LEU A 1 951 ? 0.927 -3.528 -5.378 1.00 43.81 951 LEU A CA 1
ATOM 7565 C C . LEU A 1 951 ? 1.859 -3.032 -6.501 1.00 43.81 951 LEU A C 1
ATOM 7567 O O . LEU A 1 951 ? 3.045 -2.835 -6.267 1.00 43.81 951 LEU A O 1
ATOM 7571 N N . GLY A 1 952 ? 1.327 -2.771 -7.698 1.00 48.44 952 GLY A N 1
ATOM 7572 C CA . GLY A 1 952 ? 2.087 -2.221 -8.821 1.00 48.44 952 GLY A CA 1
ATOM 7573 C C . GLY A 1 952 ? 2.327 -3.208 -9.962 1.00 48.44 952 GLY A C 1
ATOM 7574 O O . GLY A 1 952 ? 1.946 -4.376 -9.914 1.00 48.44 952 GLY A O 1
ATOM 7575 N N . PHE A 1 953 ? 2.891 -2.662 -11.034 1.00 57.91 953 PHE A N 1
ATOM 7576 C CA . PHE A 1 953 ? 3.481 -3.395 -12.143 1.00 57.91 953 PHE A CA 1
ATOM 7577 C C . PHE A 1 953 ? 4.967 -3.496 -11.818 1.00 57.91 953 PHE A C 1
ATOM 7579 O O . PHE A 1 953 ? 5.618 -2.455 -11.738 1.00 57.91 953 PHE A O 1
ATOM 7586 N N . ASP A 1 954 ? 5.489 -4.702 -11.634 1.00 71.12 954 ASP A N 1
ATOM 7587 C CA . ASP A 1 954 ? 6.927 -4.901 -11.450 1.00 71.12 954 ASP A CA 1
ATOM 7588 C C . ASP A 1 954 ? 7.469 -5.802 -12.552 1.00 71.12 954 ASP A C 1
ATOM 7590 O O . ASP A 1 954 ? 6.779 -6.669 -13.088 1.00 71.12 954 ASP A O 1
ATOM 7594 N N . GLY A 1 955 ? 8.695 -5.564 -12.971 1.00 83.50 955 GLY A N 1
ATOM 7595 C CA . GLY A 1 955 ? 9.278 -6.254 -14.097 1.00 83.50 955 GLY A CA 1
ATOM 7596 C C . GLY A 1 955 ? 10.561 -5.603 -14.548 1.00 83.50 955 GLY A C 1
ATOM 7597 O O . GLY A 1 955 ? 10.800 -4.414 -14.357 1.00 83.50 955 GLY A O 1
ATOM 7598 N N . PHE A 1 956 ? 11.382 -6.401 -15.206 1.00 86.31 956 PHE A N 1
ATOM 7599 C CA . PHE A 1 956 ? 12.671 -5.956 -15.686 1.00 86.31 956 PHE A CA 1
ATOM 7600 C C . PHE A 1 956 ? 13.009 -6.641 -16.997 1.00 86.31 956 PHE A C 1
ATOM 7602 O O . PHE A 1 956 ? 12.615 -7.781 -17.282 1.00 86.31 956 PHE A O 1
ATOM 7609 N N . GLN A 1 957 ? 13.768 -5.916 -17.808 1.00 91.69 957 GLN A N 1
ATOM 7610 C CA . GLN A 1 957 ? 14.379 -6.481 -18.990 1.00 91.69 957 GLN A CA 1
ATOM 7611 C C . GLN A 1 957 ? 15.647 -7.213 -18.562 1.00 91.69 957 GLN A C 1
ATOM 7613 O O . GLN A 1 957 ? 16.611 -6.602 -18.107 1.00 91.69 957 GLN A O 1
ATOM 7618 N N . GLY A 1 958 ? 15.632 -8.531 -18.705 1.00 87.31 958 GLY A N 1
ATOM 7619 C CA . GLY A 1 958 ? 16.808 -9.343 -18.476 1.00 87.31 958 GLY A CA 1
ATOM 7620 C C . GLY A 1 958 ? 17.822 -9.203 -19.609 1.00 87.31 958 GLY A C 1
ATOM 7621 O O . GLY A 1 958 ? 17.561 -8.707 -20.711 1.00 87.31 958 GLY A O 1
ATOM 7622 N N . VAL A 1 959 ? 19.021 -9.696 -19.350 1.00 89.88 959 VAL A N 1
ATOM 7623 C CA . VAL A 1 959 ? 20.108 -9.730 -20.329 1.00 89.88 959 VAL A CA 1
ATOM 7624 C C . VAL A 1 959 ? 19.818 -10.718 -21.463 1.00 89.88 959 VAL A C 1
ATOM 7626 O O . VAL A 1 959 ? 18.958 -11.595 -21.363 1.00 89.88 959 VAL A O 1
ATOM 7629 N N . GLU A 1 960 ? 20.539 -10.573 -22.577 1.00 85.75 960 GLU A N 1
ATOM 7630 C CA . GLU A 1 960 ? 20.385 -11.410 -23.783 1.00 85.75 960 GLU A CA 1
ATOM 7631 C C . GLU A 1 960 ? 18.954 -11.399 -24.385 1.00 85.75 960 GLU A C 1
ATOM 7633 O O . GLU A 1 960 ? 18.531 -12.364 -25.019 1.00 85.75 960 GLU A O 1
ATOM 7638 N N . GLY A 1 961 ? 18.213 -10.291 -24.235 1.00 85.00 961 GLY A N 1
ATOM 7639 C CA . GLY A 1 961 ? 16.880 -10.123 -24.834 1.00 85.00 961 GLY A CA 1
ATOM 7640 C C . GLY A 1 961 ? 15.789 -10.931 -24.129 1.00 85.00 961 GLY A C 1
ATOM 7641 O O . GLY A 1 961 ? 14.843 -11.389 -24.775 1.00 85.00 961 GLY A O 1
ATOM 7642 N N . THR A 1 962 ? 15.954 -11.138 -22.825 1.00 92.38 962 THR A N 1
ATOM 7643 C CA . THR A 1 962 ? 14.947 -11.744 -21.954 1.00 92.38 962 THR A CA 1
ATOM 7644 C C . THR A 1 962 ? 14.190 -10.658 -21.193 1.00 92.38 962 THR A C 1
ATOM 7646 O O . THR A 1 962 ? 14.613 -9.506 -21.141 1.00 92.38 962 THR A O 1
ATOM 7649 N N . GLY A 1 963 ? 13.050 -10.994 -20.611 1.00 91.81 963 GLY A N 1
ATOM 7650 C CA . GLY A 1 963 ? 12.308 -10.074 -19.765 1.00 91.81 963 GLY A CA 1
ATOM 7651 C C . GLY A 1 963 ? 11.226 -10.795 -18.993 1.00 91.81 963 GLY A C 1
ATOM 7652 O O . GLY A 1 963 ? 10.701 -11.817 -19.442 1.00 91.81 963 GLY A O 1
ATOM 7653 N N . VAL A 1 964 ? 10.901 -10.248 -17.833 1.00 92.12 964 VAL A N 1
ATOM 7654 C CA . VAL A 1 964 ? 9.778 -10.699 -17.024 1.00 92.12 964 VAL A CA 1
ATOM 7655 C C . VAL A 1 964 ? 8.967 -9.492 -16.587 1.00 92.12 964 VAL A C 1
ATOM 7657 O O . VAL A 1 964 ? 9.529 -8.465 -16.217 1.00 92.12 964 VAL A O 1
ATOM 7660 N N . ALA A 1 965 ? 7.647 -9.618 -16.646 1.00 88.44 965 ALA A N 1
ATOM 7661 C CA . ALA A 1 965 ? 6.724 -8.643 -16.088 1.00 88.44 965 ALA A CA 1
ATOM 7662 C C . ALA A 1 965 ? 5.713 -9.357 -15.193 1.00 88.44 965 ALA A C 1
ATOM 7664 O O . ALA A 1 965 ? 5.287 -10.474 -15.481 1.00 88.44 965 ALA A O 1
ATOM 7665 N N . LYS A 1 966 ? 5.332 -8.708 -14.105 1.00 85.38 966 LYS A N 1
ATOM 7666 C CA . LYS A 1 966 ? 4.354 -9.159 -13.130 1.00 85.38 966 LYS A CA 1
ATOM 7667 C C . LYS A 1 966 ? 3.249 -8.125 -13.071 1.00 85.38 966 LYS A C 1
ATOM 7669 O O . LYS A 1 966 ? 3.475 -6.962 -12.748 1.00 85.38 966 LYS A O 1
ATOM 7674 N N . LEU A 1 967 ? 2.055 -8.559 -13.445 1.00 82.94 967 LEU A N 1
ATOM 7675 C CA . LEU A 1 967 ? 0.858 -7.739 -13.414 1.00 82.94 967 LEU A CA 1
ATOM 7676 C C . LEU A 1 967 ? 0.002 -8.255 -12.282 1.00 82.94 967 LEU A C 1
ATOM 7678 O O . LEU A 1 967 ? -0.627 -9.305 -12.418 1.00 82.94 967 LEU A O 1
ATOM 7682 N N . GLY A 1 968 ? 0.007 -7.567 -11.150 1.00 82.38 968 GLY A N 1
ATOM 7683 C CA . GLY A 1 968 ? -0.838 -8.011 -10.065 1.00 82.38 968 GLY A CA 1
ATOM 7684 C C . GLY A 1 968 ? -2.268 -7.480 -10.169 1.00 82.38 968 GLY A C 1
ATOM 7685 O O . GLY A 1 968 ? -2.524 -6.365 -10.642 1.00 82.38 968 GLY A O 1
ATOM 7686 N N . PHE A 1 969 ? -3.214 -8.318 -9.769 1.00 82.19 969 PHE A N 1
ATOM 7687 C CA . PHE A 1 969 ? -4.633 -8.124 -10.006 1.00 82.19 969 PHE A CA 1
ATOM 7688 C C . PHE A 1 969 ? -5.486 -8.747 -8.901 1.00 82.19 969 PHE A C 1
ATOM 7690 O O . PHE A 1 969 ? -5.138 -9.772 -8.315 1.00 82.19 969 PHE A O 1
ATOM 7697 N N . ASN A 1 970 ? -6.661 -8.161 -8.705 1.00 86.81 970 ASN A N 1
ATOM 7698 C CA . ASN A 1 970 ? -7.805 -8.828 -8.100 1.00 86.81 970 ASN A CA 1
ATOM 7699 C C . ASN A 1 970 ? -8.746 -9.305 -9.205 1.00 86.81 970 ASN A C 1
ATOM 7701 O O . ASN A 1 970 ? -8.660 -8.879 -10.358 1.00 86.81 970 ASN A O 1
ATOM 7705 N N . CYS A 1 971 ? -9.670 -10.196 -8.876 1.00 87.69 971 CYS A N 1
ATOM 7706 C CA . CYS A 1 971 ? -10.655 -10.655 -9.844 1.00 87.69 971 CYS A CA 1
ATOM 7707 C C . CYS A 1 971 ? -11.998 -10.942 -9.190 1.00 87.69 971 CYS A C 1
ATOM 7709 O O . CYS A 1 971 ? -12.079 -11.223 -7.998 1.00 87.69 971 CYS A O 1
ATOM 7711 N N . PHE A 1 972 ? -13.056 -10.891 -9.984 1.00 92.50 972 PHE A N 1
ATOM 7712 C CA . PHE A 1 972 ? -14.368 -11.390 -9.603 1.00 92.50 972 PHE A CA 1
ATOM 7713 C C . PHE A 1 972 ? -15.034 -12.031 -10.815 1.00 92.50 972 PHE A C 1
ATOM 7715 O O . PHE A 1 972 ? -14.654 -11.807 -11.960 1.00 92.50 972 PHE A O 1
ATOM 7722 N N . ALA A 1 973 ? -16.007 -12.889 -10.570 1.00 92.25 973 ALA A N 1
ATOM 7723 C CA . ALA A 1 973 ? -16.808 -13.505 -11.606 1.00 92.25 973 ALA A CA 1
ATOM 7724 C C . ALA A 1 973 ? -18.261 -13.321 -11.204 1.00 92.25 973 ALA A C 1
ATOM 7726 O O . ALA A 1 973 ? -18.660 -13.711 -10.111 1.00 92.25 973 ALA A O 1
ATOM 7727 N N . ASN A 1 974 ? -19.054 -12.721 -12.086 1.00 88.44 974 ASN A N 1
ATOM 7728 C CA . ASN A 1 974 ? -20.482 -12.538 -11.864 1.00 88.44 974 ASN A CA 1
ATOM 7729 C C . ASN A 1 974 ? -21.265 -13.141 -13.027 1.00 88.44 974 ASN A C 1
ATOM 7731 O O . ASN A 1 974 ? -21.745 -12.452 -13.929 1.00 88.44 974 ASN A O 1
ATOM 7735 N N . THR A 1 975 ? -21.340 -14.468 -13.035 1.00 85.44 975 THR A N 1
ATOM 7736 C CA . THR A 1 975 ? -22.045 -15.227 -14.067 1.00 85.44 975 THR A CA 1
ATOM 7737 C C . THR A 1 975 ? -23.261 -15.936 -13.489 1.00 85.44 975 THR A C 1
ATOM 7739 O O . THR A 1 975 ? -23.477 -15.978 -12.281 1.00 85.44 975 THR A O 1
ATOM 7742 N N . THR A 1 976 ? -24.093 -16.504 -14.360 1.00 84.44 976 THR A N 1
ATOM 7743 C CA . THR A 1 976 ? -25.239 -17.305 -13.914 1.00 84.44 976 THR A CA 1
ATOM 7744 C C . THR A 1 976 ? -24.822 -18.613 -13.258 1.00 84.44 976 THR A C 1
ATOM 7746 O O . THR A 1 976 ? -25.613 -19.158 -12.507 1.00 84.44 976 THR A O 1
ATOM 7749 N N . THR A 1 977 ? -23.638 -19.135 -13.586 1.00 85.75 977 THR A N 1
ATOM 7750 C CA . THR A 1 977 ? -23.138 -20.443 -13.144 1.00 85.75 977 THR A CA 1
ATOM 7751 C C . THR A 1 977 ? -22.252 -20.332 -11.905 1.00 85.75 977 THR A C 1
ATOM 7753 O O . THR A 1 977 ? -22.264 -21.240 -11.081 1.00 85.75 977 THR A O 1
ATOM 7756 N N . PHE A 1 978 ? -21.514 -19.229 -11.762 1.00 93.75 978 PHE A N 1
ATOM 7757 C CA . PHE A 1 978 ? -20.667 -18.929 -10.609 1.00 93.75 978 PHE A CA 1
ATOM 7758 C C . PHE A 1 978 ? -20.654 -17.424 -10.321 1.00 93.75 978 PHE A C 1
ATOM 7760 O O . PHE A 1 978 ? -20.472 -16.611 -11.238 1.00 93.75 978 PHE A O 1
ATOM 7767 N N . GLN A 1 979 ? -20.821 -17.079 -9.046 1.00 93.00 979 GLN A N 1
ATOM 7768 C CA . GLN A 1 979 ? -20.661 -15.729 -8.513 1.00 93.00 979 GLN A CA 1
ATOM 7769 C C . GLN A 1 979 ? -19.658 -15.763 -7.368 1.00 93.00 979 GLN A C 1
ATOM 7771 O O . GLN A 1 979 ? -19.932 -16.378 -6.340 1.00 93.00 979 GLN A O 1
ATOM 7776 N N . GLY A 1 980 ? -18.510 -15.117 -7.528 1.00 90.81 980 GLY A N 1
ATOM 7777 C CA . GLY A 1 980 ? -17.457 -15.146 -6.522 1.00 90.81 980 GLY A CA 1
ATOM 7778 C C . GLY A 1 980 ? -16.367 -14.123 -6.768 1.00 90.81 980 GLY A C 1
ATOM 7779 O O . GLY A 1 980 ? -16.289 -13.513 -7.835 1.00 90.81 980 GLY A O 1
ATOM 7780 N N . GLU A 1 981 ? -15.515 -13.962 -5.770 1.00 90.94 981 GLU A N 1
ATOM 7781 C CA . GLU A 1 981 ? -14.427 -12.992 -5.754 1.00 90.94 981 GLU A CA 1
ATOM 7782 C C . GLU A 1 981 ? -13.105 -13.709 -5.484 1.00 90.94 981 GLU A C 1
ATOM 7784 O O . GLU A 1 981 ? -13.063 -14.786 -4.883 1.00 90.94 981 GLU A O 1
ATOM 7789 N N . GLY A 1 982 ? -12.022 -13.125 -5.982 1.00 89.94 982 GLY A N 1
ATOM 7790 C CA . GLY A 1 982 ? -10.668 -13.535 -5.662 1.00 89.94 982 GLY A CA 1
ATOM 7791 C C . GLY A 1 982 ? -10.433 -13.505 -4.155 1.00 89.94 982 GLY A C 1
ATOM 7792 O O . GLY A 1 982 ? -10.790 -12.532 -3.499 1.00 89.94 982 GLY A O 1
ATOM 7793 N N . VAL A 1 983 ? -9.843 -14.569 -3.606 1.00 86.31 983 VAL A N 1
ATOM 7794 C CA . VAL A 1 983 ? -9.616 -14.677 -2.150 1.00 86.31 983 VAL A CA 1
ATOM 7795 C C . VAL A 1 983 ? -8.462 -13.809 -1.644 1.00 86.31 983 VAL A C 1
ATOM 7797 O O . VAL A 1 983 ? -8.334 -13.619 -0.441 1.00 86.31 983 VAL A O 1
ATOM 7800 N N . ASP A 1 984 ? -7.619 -13.318 -2.550 1.00 85.19 984 ASP A N 1
ATOM 7801 C CA . ASP A 1 984 ? -6.457 -12.480 -2.261 1.00 85.19 984 ASP A CA 1
ATOM 7802 C C . ASP A 1 984 ? -6.054 -11.705 -3.530 1.00 85.19 984 ASP A C 1
ATOM 7804 O O . ASP A 1 984 ? -6.733 -11.757 -4.560 1.00 85.19 984 ASP A O 1
ATOM 7808 N N . TYR A 1 985 ? -4.918 -11.023 -3.454 1.00 81.44 985 TYR A N 1
ATOM 7809 C CA . TYR A 1 985 ? -4.187 -10.450 -4.566 1.00 81.44 985 TYR A CA 1
ATOM 7810 C C . TYR A 1 985 ? -3.385 -11.510 -5.326 1.00 81.44 985 TYR A C 1
ATOM 7812 O O . TYR A 1 985 ? -2.641 -12.300 -4.737 1.00 81.44 985 TYR A O 1
ATOM 7820 N N . PHE A 1 986 ? -3.480 -11.501 -6.652 1.00 86.62 986 PHE A N 1
ATOM 7821 C CA . PHE A 1 986 ? -2.812 -12.465 -7.525 1.00 86.62 986 PHE A CA 1
ATOM 7822 C C . PHE A 1 986 ? -1.867 -11.784 -8.498 1.00 86.62 986 PHE A C 1
ATOM 7824 O O . PHE A 1 986 ? -1.928 -10.577 -8.697 1.00 86.62 986 PHE A O 1
ATOM 7831 N N . VAL A 1 987 ? -1.009 -12.575 -9.142 1.00 86.88 987 VAL A N 1
ATOM 7832 C CA . VAL A 1 987 ? -0.017 -12.077 -10.097 1.00 86.88 987 VAL A CA 1
ATOM 7833 C C . VAL A 1 987 ? -0.109 -12.846 -11.409 1.00 86.88 987 VAL A C 1
ATOM 7835 O O . VAL A 1 987 ? -0.055 -14.079 -11.432 1.00 86.88 987 VAL A O 1
ATOM 7838 N N . ASP A 1 988 ? -0.225 -12.110 -12.512 1.00 89.31 988 ASP A N 1
ATOM 7839 C CA . ASP A 1 988 ? 0.013 -12.595 -13.868 1.00 89.31 988 ASP A CA 1
ATOM 7840 C C . ASP A 1 988 ? 1.498 -12.420 -14.186 1.00 89.31 988 ASP A C 1
ATOM 7842 O O . ASP A 1 988 ? 2.016 -11.305 -14.194 1.00 89.31 988 ASP A O 1
ATOM 7846 N N . THR A 1 989 ? 2.206 -13.530 -14.396 1.00 90.25 989 THR A N 1
ATOM 7847 C CA . THR A 1 989 ? 3.627 -13.504 -14.758 1.00 90.25 989 THR A CA 1
ATOM 7848 C C . THR A 1 989 ? 3.776 -13.641 -16.260 1.00 90.25 989 THR A C 1
ATOM 7850 O O . THR A 1 989 ? 3.322 -14.626 -16.841 1.00 90.25 989 THR A O 1
ATOM 7853 N N . ARG A 1 990 ? 4.480 -12.695 -16.872 1.00 90.00 990 ARG A N 1
ATOM 7854 C CA . ARG A 1 990 ? 4.726 -12.632 -18.306 1.00 90.00 990 ARG A CA 1
ATOM 7855 C C . ARG A 1 990 ? 6.196 -12.783 -18.614 1.00 90.00 990 ARG A C 1
ATOM 7857 O O . ARG A 1 990 ? 7.023 -12.120 -17.998 1.00 90.00 990 ARG A O 1
ATOM 7864 N N . TYR A 1 991 ? 6.508 -13.598 -19.610 1.00 91.75 991 TYR A N 1
ATOM 7865 C CA . TYR A 1 991 ? 7.869 -13.853 -20.056 1.00 91.75 991 TYR A CA 1
ATOM 7866 C C . TYR A 1 991 ? 8.069 -13.397 -21.485 1.00 91.75 991 TYR A C 1
ATOM 7868 O O . TYR A 1 991 ? 7.283 -13.722 -22.378 1.00 91.75 991 TYR A O 1
ATOM 7876 N N . ILE A 1 992 ? 9.178 -12.702 -21.691 1.00 90.62 992 ILE A N 1
ATOM 7877 C CA . ILE A 1 992 ? 9.656 -12.257 -22.987 1.00 90.62 992 ILE A CA 1
ATOM 7878 C C . ILE A 1 992 ? 10.970 -12.989 -23.240 1.00 90.62 992 ILE A C 1
ATOM 7880 O O . ILE A 1 992 ? 11.942 -12.810 -22.510 1.00 90.62 992 ILE A O 1
ATOM 7884 N N . PHE A 1 993 ? 11.003 -13.817 -24.279 1.00 90.50 993 PHE A N 1
ATOM 7885 C CA . PHE A 1 993 ? 12.226 -14.449 -24.762 1.00 90.50 993 PHE A CA 1
ATOM 7886 C C . PHE A 1 993 ? 12.434 -14.049 -26.216 1.00 90.50 993 PHE A C 1
ATOM 7888 O O . PHE A 1 993 ? 11.526 -14.186 -27.035 1.00 90.50 993 PHE A O 1
ATOM 7895 N N . SER A 1 994 ? 13.631 -13.563 -26.549 1.00 85.44 994 SER A N 1
ATOM 7896 C CA . SER A 1 994 ? 13.955 -13.131 -27.910 1.00 85.44 994 SER A CA 1
ATOM 7897 C C . SER A 1 994 ? 13.582 -14.193 -28.957 1.00 85.44 994 SER A C 1
ATOM 7899 O O . SER A 1 994 ? 14.006 -15.348 -28.878 1.00 85.44 994 SER A O 1
ATOM 7901 N N . GLY A 1 995 ? 12.771 -13.793 -29.941 1.00 86.00 995 GLY A N 1
ATOM 7902 C CA . GLY A 1 995 ? 12.302 -14.665 -31.022 1.00 86.00 995 GLY A CA 1
ATOM 7903 C C . GLY A 1 995 ? 11.091 -15.543 -30.688 1.00 86.00 995 GLY A C 1
ATOM 7904 O O . GLY A 1 995 ? 10.742 -16.393 -31.506 1.00 86.00 995 GLY A O 1
ATOM 7905 N N . GLN A 1 996 ? 10.451 -15.355 -29.530 1.00 89.00 996 GLN A N 1
ATOM 7906 C CA . GLN A 1 996 ? 9.223 -16.052 -29.136 1.00 89.00 996 GLN A CA 1
ATOM 7907 C C . GLN A 1 996 ? 8.086 -15.058 -28.829 1.00 89.00 996 GLN A C 1
ATOM 7909 O O . GLN A 1 996 ? 8.377 -13.935 -28.413 1.00 89.00 996 GLN A O 1
ATOM 7914 N N . PRO A 1 997 ? 6.807 -15.451 -29.000 1.00 88.12 997 PRO A N 1
ATOM 7915 C CA . PRO A 1 997 ? 5.673 -14.695 -28.466 1.00 88.12 997 PRO A CA 1
ATOM 7916 C C . PRO A 1 997 ? 5.791 -14.508 -26.952 1.00 88.12 997 PRO A C 1
ATOM 7918 O O . PRO A 1 997 ? 6.388 -15.347 -26.267 1.00 88.12 997 PRO A O 1
ATOM 7921 N N . GLN A 1 998 ? 5.188 -13.444 -26.420 1.00 89.56 998 GLN A N 1
ATOM 7922 C CA . GLN A 1 998 ? 5.126 -13.265 -24.974 1.00 89.56 998 GLN A CA 1
ATOM 7923 C C . GLN A 1 998 ? 4.225 -14.359 -24.392 1.00 89.56 998 GLN A C 1
ATOM 7925 O O . GLN A 1 998 ? 3.088 -14.540 -24.824 1.00 89.56 998 GLN A O 1
ATOM 7930 N N . SER A 1 999 ? 4.739 -15.098 -23.413 1.00 90.75 999 SER A N 1
ATOM 7931 C CA . SER A 1 999 ? 3.927 -16.055 -22.657 1.00 90.75 999 SER A CA 1
ATOM 7932 C C . SER A 1 999 ? 3.455 -15.419 -21.364 1.00 90.75 999 SER A C 1
ATOM 7934 O O . SER A 1 999 ? 4.164 -14.591 -20.795 1.00 90.75 999 SER A O 1
ATOM 7936 N N . LEU A 1 1000 ? 2.267 -15.792 -20.912 1.00 90.00 1000 LEU A N 1
ATOM 7937 C CA . LEU A 1 1000 ? 1.674 -15.307 -19.673 1.00 90.00 1000 LEU A CA 1
ATOM 7938 C C . LEU A 1 1000 ? 1.118 -16.463 -18.858 1.00 90.00 1000 LEU A C 1
ATOM 7940 O O . LEU A 1 1000 ? 0.795 -17.524 -19.398 1.00 90.00 1000 LEU A O 1
ATOM 7944 N N . SER A 1 1001 ? 1.036 -16.264 -17.552 1.00 90.25 1001 SER A N 1
ATOM 7945 C CA . SER A 1 1001 ? 0.571 -17.277 -16.623 1.00 90.25 1001 SER A CA 1
ATOM 7946 C C . SER A 1 1001 ? 0.058 -16.622 -15.350 1.00 90.25 1001 SER A C 1
ATOM 7948 O O . SER A 1 1001 ? 0.835 -16.225 -14.474 1.00 90.25 1001 SER A O 1
ATOM 7950 N N . ALA A 1 1002 ? -1.264 -16.579 -15.230 1.00 91.44 1002 ALA A N 1
ATOM 7951 C CA . ALA A 1 1002 ? -1.964 -16.096 -14.051 1.00 91.44 1002 ALA A CA 1
ATOM 7952 C C . ALA A 1 1002 ? -2.446 -17.277 -13.202 1.00 91.44 1002 ALA A C 1
ATOM 7954 O O . ALA A 1 1002 ? -3.032 -18.227 -13.721 1.00 91.44 1002 ALA A O 1
ATOM 7955 N N . ARG A 1 1003 ? -2.215 -17.228 -11.888 1.00 93.38 1003 ARG A N 1
ATOM 7956 C CA . ARG A 1 1003 ? -2.670 -18.258 -10.940 1.00 93.38 1003 ARG A CA 1
ATOM 7957 C C . ARG A 1 1003 ? -3.479 -17.577 -9.846 1.00 93.38 1003 ARG A C 1
ATOM 7959 O O . ARG A 1 1003 ? -2.971 -16.639 -9.242 1.00 93.38 1003 ARG A O 1
ATOM 7966 N N . TYR A 1 1004 ? -4.707 -18.025 -9.608 1.00 93.94 1004 TYR A N 1
ATOM 7967 C CA . TYR A 1 1004 ? -5.611 -17.378 -8.658 1.00 93.94 1004 TYR A CA 1
ATOM 7968 C C . TYR A 1 1004 ? -6.646 -18.339 -8.080 1.00 93.94 1004 TYR A C 1
ATOM 7970 O O . TYR A 1 1004 ? -6.952 -19.371 -8.677 1.00 93.94 1004 TYR A O 1
ATOM 7978 N N . ILE A 1 1005 ? -7.174 -18.007 -6.902 1.00 95.50 1005 ILE A N 1
ATOM 7979 C CA . ILE A 1 1005 ? -8.257 -18.746 -6.246 1.00 95.50 1005 ILE A CA 1
ATOM 7980 C C . ILE A 1 1005 ? -9.437 -17.801 -6.044 1.00 95.50 1005 ILE A C 1
ATOM 7982 O O . ILE A 1 1005 ? -9.260 -16.671 -5.603 1.00 95.50 1005 ILE A O 1
ATOM 7986 N N . MET A 1 1006 ? -10.645 -18.258 -6.353 1.00 95.44 1006 MET A N 1
ATOM 7987 C CA . MET A 1 1006 ? -11.874 -17.505 -6.109 1.00 95.44 1006 MET A CA 1
ATOM 7988 C C . MET A 1 1006 ? -12.787 -18.296 -5.182 1.00 95.44 1006 MET A C 1
ATOM 7990 O O . MET A 1 1006 ? -12.896 -19.517 -5.316 1.00 95.44 1006 MET A O 1
ATOM 7994 N N . GLU A 1 1007 ? -13.456 -17.601 -4.269 1.00 96.06 1007 GLU A N 1
ATOM 7995 C CA . GLU A 1 1007 ? -14.493 -18.155 -3.401 1.00 96.06 1007 GLU A CA 1
ATOM 7996 C C . GLU A 1 1007 ? -15.835 -17.502 -3.734 1.00 96.06 1007 GLU A C 1
ATOM 7998 O O . GLU A 1 1007 ? -15.930 -16.297 -3.971 1.00 96.06 1007 GLU A O 1
ATOM 8003 N N . GLY A 1 1008 ? -16.885 -18.312 -3.801 1.00 94.56 1008 GLY A N 1
ATOM 8004 C CA . GLY A 1 1008 ? -18.186 -17.846 -4.243 1.00 94.56 1008 GLY A CA 1
ATOM 8005 C C . GLY A 1 1008 ? -19.281 -18.881 -4.077 1.00 94.56 1008 GLY A C 1
ATOM 8006 O O . GLY A 1 1008 ? -19.192 -19.789 -3.250 1.00 94.56 1008 GLY A O 1
ATOM 8007 N N . VAL A 1 1009 ? -20.329 -18.730 -4.877 1.00 93.31 1009 VAL A N 1
ATOM 8008 C CA . VAL A 1 1009 ? -21.474 -19.634 -4.934 1.00 93.31 1009 VAL A CA 1
ATOM 8009 C C . VAL A 1 1009 ? -21.775 -20.061 -6.367 1.00 93.31 1009 VAL A C 1
ATOM 8011 O O . VAL A 1 1009 ? -21.559 -19.298 -7.312 1.00 93.31 1009 VAL A O 1
ATOM 8014 N N . ASP A 1 1010 ? -22.282 -21.281 -6.527 1.00 93.56 1010 ASP A N 1
ATOM 8015 C CA . ASP A 1 1010 ? -22.830 -21.759 -7.798 1.00 93.56 1010 ASP A CA 1
ATOM 8016 C C . ASP A 1 1010 ? -24.257 -21.229 -8.065 1.00 93.56 1010 ASP A C 1
ATOM 8018 O O . ASP A 1 1010 ? -24.842 -20.481 -7.277 1.00 93.56 1010 ASP A O 1
ATOM 8022 N N . ASP A 1 1011 ? -24.842 -21.645 -9.189 1.00 89.94 1011 ASP A N 1
ATOM 8023 C CA . ASP A 1 1011 ? -26.213 -21.336 -9.622 1.00 89.94 1011 ASP A CA 1
ATOM 8024 C C . ASP A 1 1011 ? -27.323 -21.861 -8.690 1.00 89.94 1011 ASP A C 1
ATOM 8026 O O . ASP A 1 1011 ? -28.481 -21.454 -8.812 1.00 89.94 1011 ASP A O 1
ATOM 8030 N N . GLU A 1 1012 ? -26.993 -22.751 -7.756 1.00 91.69 1012 GLU A N 1
ATOM 8031 C CA . GLU A 1 1012 ? -27.899 -23.280 -6.732 1.00 91.69 1012 GLU A CA 1
ATOM 8032 C C . GLU A 1 1012 ? -27.683 -22.617 -5.359 1.00 91.69 1012 GLU A C 1
ATOM 8034 O O . GLU A 1 1012 ? -28.436 -22.881 -4.418 1.00 91.69 1012 GLU A O 1
ATOM 8039 N N . GLY A 1 1013 ? -26.699 -21.718 -5.250 1.00 90.19 1013 GLY A N 1
ATOM 8040 C CA . GLY A 1 1013 ? -26.323 -21.037 -4.014 1.00 90.19 1013 GLY A CA 1
ATOM 8041 C C . GLY A 1 1013 ? -25.394 -21.854 -3.111 1.00 90.19 1013 GLY A C 1
ATOM 8042 O O . GLY A 1 1013 ? -25.191 -21.474 -1.955 1.00 90.19 1013 GLY A O 1
ATOM 8043 N N . ASN A 1 1014 ? -24.835 -22.967 -3.595 1.00 92.56 1014 ASN A N 1
ATOM 8044 C CA . ASN A 1 1014 ? -23.857 -23.742 -2.838 1.00 92.56 1014 ASN A CA 1
ATOM 8045 C C . ASN A 1 1014 ? -22.516 -23.014 -2.851 1.00 92.56 1014 ASN A C 1
ATOM 8047 O O . ASN A 1 1014 ? -22.043 -22.605 -3.910 1.00 92.56 1014 ASN A O 1
ATOM 8051 N N . LYS A 1 1015 ? -21.884 -22.888 -1.681 1.00 94.31 1015 LYS A N 1
ATOM 8052 C CA . LYS A 1 1015 ? -20.531 -22.335 -1.581 1.00 94.31 1015 LYS A CA 1
ATOM 8053 C C . LYS A 1 1015 ? -19.538 -23.222 -2.321 1.00 94.31 1015 LYS A C 1
ATOM 8055 O O . LYS A 1 1015 ? -19.605 -24.443 -2.193 1.00 94.31 1015 LYS A O 1
ATOM 8060 N N . MET A 1 1016 ? -18.613 -22.599 -3.035 1.00 95.19 1016 MET A N 1
ATOM 8061 C CA . MET A 1 1016 ? -17.537 -23.292 -3.726 1.00 95.19 1016 MET A CA 1
ATOM 8062 C C . MET A 1 1016 ? -16.294 -22.425 -3.874 1.00 95.19 1016 MET A C 1
ATOM 8064 O O . MET A 1 1016 ? -16.378 -21.196 -3.934 1.00 95.19 1016 MET A O 1
ATOM 8068 N N . LYS A 1 1017 ? -15.150 -23.091 -3.999 1.00 97.12 1017 LYS A N 1
ATOM 8069 C CA . LYS A 1 1017 ? -13.866 -22.515 -4.377 1.00 97.12 1017 LYS A CA 1
ATOM 8070 C C . LYS A 1 1017 ? -13.442 -23.031 -5.741 1.00 97.12 1017 LYS A C 1
ATOM 8072 O O . LYS A 1 1017 ? -13.668 -24.195 -6.091 1.00 97.12 1017 LYS A O 1
ATOM 8077 N N . ILE A 1 1018 ? -12.789 -22.161 -6.499 1.00 97.00 1018 ILE A N 1
ATOM 8078 C CA . ILE A 1 1018 ? -12.118 -22.523 -7.743 1.00 97.00 1018 ILE A CA 1
ATOM 8079 C C . ILE A 1 1018 ? -10.671 -22.050 -7.702 1.00 97.00 1018 ILE A C 1
ATOM 8081 O O . ILE A 1 1018 ? -10.399 -20.901 -7.378 1.00 97.00 1018 ILE A O 1
ATOM 8085 N N . TYR A 1 1019 ? -9.739 -22.934 -8.034 1.00 97.69 1019 TYR A N 1
ATOM 8086 C CA . TYR A 1 1019 ? -8.374 -22.579 -8.396 1.00 97.69 1019 TYR A CA 1
ATOM 8087 C C . TYR A 1 1019 ? -8.299 -22.485 -9.913 1.00 97.69 1019 TYR A C 1
ATOM 8089 O O . TYR A 1 1019 ? -8.746 -23.398 -10.605 1.00 97.69 1019 TYR A O 1
ATOM 8097 N N . VAL A 1 1020 ? -7.701 -21.417 -10.422 1.00 96.38 1020 VAL A N 1
ATOM 8098 C CA . VAL A 1 1020 ? -7.478 -21.201 -11.846 1.00 96.38 1020 VAL A CA 1
ATOM 8099 C C . VAL A 1 1020 ? -5.986 -21.012 -12.092 1.00 96.38 1020 VAL A C 1
ATOM 8101 O O . VAL A 1 1020 ? -5.351 -20.143 -11.498 1.00 96.38 1020 VAL A O 1
ATOM 8104 N N . GLN A 1 1021 ? -5.431 -21.810 -12.999 1.00 95.06 1021 GLN A N 1
ATOM 8105 C CA . GLN A 1 1021 ? -4.154 -21.538 -13.653 1.00 95.06 1021 GLN A CA 1
ATOM 8106 C C . GLN A 1 1021 ? -4.437 -21.230 -15.114 1.00 95.06 1021 GLN A C 1
ATOM 8108 O O . GLN A 1 1021 ? -4.904 -22.094 -15.847 1.00 95.06 1021 GLN A O 1
ATOM 8113 N N . ASN A 1 1022 ? -4.172 -20.002 -15.525 1.00 93.06 1022 ASN A N 1
ATOM 8114 C CA . ASN A 1 1022 ? -4.471 -19.506 -16.852 1.00 93.06 1022 ASN A CA 1
ATOM 8115 C C . ASN A 1 1022 ? -3.171 -19.184 -17.586 1.00 93.06 1022 ASN A C 1
ATOM 8117 O O . ASN A 1 1022 ? -2.635 -18.084 -17.449 1.00 93.06 1022 ASN A O 1
ATOM 8121 N N . ASP A 1 1023 ? -2.680 -20.160 -18.345 1.00 91.69 1023 ASP A N 1
ATOM 8122 C CA . ASP A 1 1023 ? -1.475 -20.025 -19.159 1.00 91.69 1023 ASP A CA 1
ATOM 8123 C C . ASP A 1 1023 ? -1.862 -19.621 -20.582 1.00 91.69 1023 ASP A C 1
ATOM 8125 O O . ASP A 1 1023 ? -2.812 -20.163 -21.148 1.00 91.69 1023 ASP A O 1
ATOM 8129 N N . GLY A 1 1024 ? -1.150 -18.672 -21.181 1.00 90.12 1024 GLY A N 1
ATOM 8130 C CA . GLY A 1 1024 ? -1.484 -18.184 -22.515 1.00 90.12 1024 GLY A CA 1
ATOM 8131 C C . GLY A 1 1024 ? -0.335 -17.538 -23.260 1.00 90.12 1024 GLY A C 1
ATOM 8132 O O . GLY A 1 1024 ? 0.790 -17.457 -22.765 1.00 90.12 1024 GLY A O 1
ATOM 8133 N N . LEU A 1 1025 ? -0.653 -17.080 -24.466 1.00 90.38 1025 LEU A N 1
ATOM 8134 C CA . LEU A 1 1025 ? 0.248 -16.333 -25.330 1.00 90.38 1025 LEU A CA 1
ATOM 8135 C C . LEU A 1 1025 ? -0.382 -15.014 -25.751 1.00 90.38 1025 LEU A C 1
ATOM 8137 O O . LEU A 1 1025 ? -1.579 -14.950 -26.034 1.00 90.38 1025 LEU A O 1
ATOM 8141 N N . ASP A 1 1026 ? 0.471 -14.006 -25.850 1.00 86.62 1026 ASP A N 1
ATOM 8142 C CA . ASP A 1 1026 ? 0.219 -12.761 -26.553 1.00 86.62 1026 ASP A CA 1
ATOM 8143 C C . ASP A 1 1026 ? 1.092 -12.746 -27.819 1.00 86.62 1026 ASP A C 1
ATOM 8145 O O . ASP A 1 1026 ? 2.320 -12.632 -27.747 1.00 86.62 1026 ASP A O 1
ATOM 8149 N N . ASP A 1 1027 ? 0.458 -12.930 -28.981 1.00 76.44 1027 ASP A N 1
ATOM 8150 C CA . ASP A 1 1027 ? 1.152 -13.084 -30.267 1.00 76.44 1027 ASP A CA 1
ATOM 8151 C C . ASP A 1 1027 ? 1.974 -11.852 -30.656 1.00 76.44 1027 ASP A C 1
ATOM 8153 O O . ASP A 1 1027 ? 3.029 -11.984 -31.280 1.00 76.44 1027 ASP A O 1
ATOM 8157 N N . ASN A 1 1028 ? 1.481 -10.669 -30.291 1.00 71.69 1028 ASN A N 1
ATOM 8158 C CA . ASN A 1 1028 ? 2.043 -9.385 -30.697 1.00 71.69 1028 ASN A CA 1
ATOM 8159 C C . ASN A 1 1028 ? 2.637 -8.604 -29.515 1.00 71.69 1028 ASN A C 1
ATOM 8161 O O . ASN A 1 1028 ? 3.318 -7.605 -29.737 1.00 71.69 1028 ASN A O 1
ATOM 8165 N N . GLY A 1 1029 ? 2.381 -9.037 -28.275 1.00 66.69 1029 GLY A N 1
ATOM 8166 C CA . GLY A 1 1029 ? 2.746 -8.293 -27.065 1.00 66.69 1029 GLY A CA 1
ATOM 8167 C C . GLY A 1 1029 ? 1.897 -7.034 -26.843 1.00 66.69 1029 GLY A C 1
ATOM 8168 O O . GLY A 1 1029 ? 2.266 -6.190 -26.029 1.00 66.69 1029 GLY A O 1
ATOM 8169 N N . ASP A 1 1030 ? 0.797 -6.879 -27.588 1.00 70.25 1030 ASP A N 1
ATOM 8170 C CA . ASP A 1 1030 ? -0.086 -5.706 -27.587 1.00 70.25 1030 ASP A CA 1
ATOM 8171 C C . ASP A 1 1030 ? -1.375 -5.926 -26.774 1.00 70.25 1030 ASP A C 1
ATOM 8173 O O . ASP A 1 1030 ? -2.233 -5.042 -26.720 1.00 70.25 1030 ASP A O 1
ATOM 8177 N N . ASN A 1 1031 ? -1.516 -7.090 -26.132 1.00 72.75 1031 ASN A N 1
ATOM 8178 C CA . ASN A 1 1031 ? -2.698 -7.559 -25.413 1.00 72.75 1031 ASN A CA 1
ATOM 8179 C C . ASN A 1 1031 ? -3.988 -7.680 -26.241 1.00 72.75 1031 ASN A C 1
ATOM 8181 O O . ASN A 1 1031 ? -5.052 -7.928 -25.667 1.00 72.75 1031 ASN A O 1
ATOM 8185 N N . GLN A 1 1032 ? -3.939 -7.540 -27.567 1.00 68.06 1032 GLN A N 1
ATOM 8186 C CA . GLN A 1 1032 ? -5.138 -7.583 -28.408 1.00 68.06 1032 GLN A CA 1
ATOM 8187 C C . GLN A 1 1032 ? -5.549 -9.012 -28.772 1.00 68.06 1032 GLN A C 1
ATOM 8189 O O . GLN A 1 1032 ? -6.723 -9.259 -29.034 1.00 68.06 1032 GLN A O 1
ATOM 8194 N N . ASN A 1 1033 ? -4.602 -9.957 -28.765 1.00 76.00 1033 ASN A N 1
ATOM 8195 C CA . ASN A 1 1033 ? -4.822 -11.355 -29.153 1.00 76.00 1033 ASN A CA 1
ATOM 8196 C C . ASN A 1 1033 ? -4.319 -12.338 -28.090 1.00 76.00 1033 ASN A C 1
ATOM 8198 O O . ASN A 1 1033 ? -3.608 -13.298 -28.393 1.00 76.00 1033 ASN A O 1
ATOM 8202 N N . VAL A 1 1034 ? -4.693 -12.106 -26.832 1.00 86.06 1034 VAL A N 1
ATOM 8203 C CA . VAL A 1 1034 ? -4.340 -13.019 -25.745 1.00 86.06 1034 VAL A CA 1
ATOM 8204 C C . VAL A 1 1034 ? -5.261 -14.234 -25.738 1.00 86.06 1034 VAL A C 1
ATOM 8206 O O . VAL A 1 1034 ? -6.467 -14.133 -25.488 1.00 86.06 1034 VAL A O 1
ATOM 8209 N N . ARG A 1 1035 ? -4.649 -15.395 -25.973 1.00 89.62 1035 ARG A N 1
ATOM 8210 C CA . ARG A 1 1035 ? -5.307 -16.704 -26.043 1.00 89.62 1035 ARG A CA 1
ATOM 8211 C C . ARG A 1 1035 ? -4.727 -17.600 -24.963 1.00 89.62 1035 ARG A C 1
ATOM 8213 O O . ARG A 1 1035 ? -3.506 -17.684 -24.825 1.00 89.62 1035 ARG A O 1
ATOM 8220 N N . THR A 1 1036 ? -5.583 -18.270 -24.199 1.00 92.38 1036 THR A N 1
ATOM 8221 C CA . THR A 1 1036 ? -5.165 -19.039 -23.019 1.00 92.38 1036 THR A CA 1
ATOM 8222 C C . THR A 1 1036 ? -5.734 -20.459 -23.008 1.00 92.38 1036 THR A C 1
ATOM 8224 O O . THR A 1 1036 ? -6.743 -20.759 -23.649 1.00 92.38 1036 THR A O 1
ATOM 8227 N N . GLU A 1 1037 ? -5.071 -21.353 -22.281 1.00 93.31 1037 GLU A N 1
ATOM 8228 C CA . GLU A 1 1037 ? -5.481 -22.734 -22.006 1.00 93.31 1037 GLU A CA 1
ATOM 8229 C C . GLU A 1 1037 ? -5.638 -22.882 -20.478 1.00 93.31 1037 GLU A C 1
ATOM 8231 O O . GLU A 1 1037 ? -4.688 -23.262 -19.790 1.00 93.31 1037 GLU A O 1
ATOM 8236 N N . PRO A 1 1038 ? -6.796 -22.497 -19.906 1.00 94.50 1038 PRO A N 1
ATOM 8237 C CA . PRO A 1 1038 ? -6.979 -22.505 -18.462 1.00 94.50 1038 PRO A CA 1
ATOM 8238 C C . PRO A 1 1038 ? -7.132 -23.926 -17.909 1.00 94.50 1038 PRO A C 1
ATOM 8240 O O . PRO A 1 1038 ? -7.765 -24.792 -18.507 1.00 94.50 1038 PRO A O 1
ATOM 8243 N N . LEU A 1 1039 ? -6.611 -24.133 -16.705 1.00 94.44 1039 LEU A N 1
ATOM 8244 C CA . LEU A 1 1039 ? -6.877 -25.270 -15.833 1.00 94.44 1039 LEU A CA 1
ATOM 8245 C C . LEU A 1 1039 ? -7.697 -24.774 -14.642 1.00 94.44 1039 LEU A C 1
ATOM 8247 O O . LEU A 1 1039 ? -7.264 -23.853 -13.949 1.00 94.44 1039 LEU A O 1
ATOM 8251 N N . ILE A 1 1040 ? -8.838 -25.411 -14.379 1.00 96.25 1040 ILE A N 1
ATOM 8252 C CA . ILE A 1 1040 ? -9.719 -25.061 -13.260 1.00 96.25 1040 ILE A CA 1
ATOM 8253 C C . ILE A 1 1040 ? -9.872 -26.269 -12.340 1.00 96.25 1040 ILE A C 1
ATOM 8255 O O . ILE A 1 1040 ? -10.242 -27.338 -12.805 1.00 96.25 1040 ILE A O 1
ATOM 8259 N N . ILE A 1 1041 ? -9.614 -26.100 -11.044 1.00 97.69 1041 ILE A N 1
ATOM 8260 C CA . ILE A 1 1041 ? -9.841 -27.115 -10.003 1.00 97.69 1041 ILE A CA 1
ATOM 8261 C C . ILE A 1 1041 ? -10.891 -26.594 -9.028 1.00 97.69 1041 ILE A C 1
ATOM 8263 O O . ILE A 1 1041 ? -10.863 -25.411 -8.701 1.00 97.69 1041 ILE A O 1
ATOM 8267 N N . THR A 1 1042 ? -11.817 -27.434 -8.561 1.00 96.62 1042 THR A N 1
ATOM 8268 C CA . THR A 1 1042 ? -12.934 -26.976 -7.727 1.00 96.62 1042 THR A CA 1
ATOM 8269 C C . THR A 1 1042 ? -13.352 -27.981 -6.667 1.00 96.62 1042 THR A C 1
ATOM 8271 O O . THR A 1 1042 ? -13.419 -29.179 -6.920 1.00 96.62 1042 THR A O 1
ATOM 8274 N N . ASP A 1 1043 ? -13.702 -27.481 -5.487 1.00 96.44 1043 ASP A N 1
ATOM 8275 C CA . ASP A 1 1043 ? -14.254 -28.296 -4.403 1.00 96.44 1043 ASP A CA 1
ATOM 8276 C C . ASP A 1 1043 ? -15.748 -28.625 -4.579 1.00 96.44 1043 ASP A C 1
ATOM 8278 O O . ASP A 1 1043 ? -16.304 -29.398 -3.797 1.00 96.44 1043 ASP A O 1
ATOM 8282 N N . ASN A 1 1044 ? -16.404 -28.091 -5.617 1.00 94.88 1044 ASN A N 1
ATOM 8283 C CA . ASN A 1 1044 ? -17.809 -28.359 -5.895 1.00 94.88 1044 ASN A CA 1
ATOM 8284 C C . ASN A 1 1044 ? -17.978 -29.603 -6.786 1.00 94.88 1044 ASN A C 1
ATOM 8286 O O . ASN A 1 1044 ? -17.650 -29.559 -7.977 1.00 94.88 1044 ASN A O 1
ATOM 8290 N N . PRO A 1 1045 ? -18.585 -30.699 -6.286 1.00 91.38 1045 PRO A N 1
ATOM 8291 C CA . PRO A 1 1045 ? -18.783 -31.917 -7.069 1.00 91.38 1045 PRO A CA 1
ATOM 8292 C C . PRO A 1 1045 ? -19.630 -31.721 -8.334 1.00 91.38 1045 PRO A C 1
ATOM 8294 O O . PRO A 1 1045 ? -19.445 -32.451 -9.304 1.00 91.38 1045 PRO A O 1
ATOM 8297 N N . LYS A 1 1046 ? -20.541 -30.733 -8.363 1.00 90.69 1046 LYS A N 1
ATOM 8298 C CA . LYS A 1 1046 ? -21.351 -30.414 -9.555 1.00 90.69 1046 LYS A CA 1
ATOM 8299 C C . LYS A 1 1046 ? -20.486 -29.908 -10.713 1.00 90.69 1046 LYS A C 1
ATOM 8301 O O . LYS A 1 1046 ? -20.838 -30.091 -11.877 1.00 90.69 1046 LYS A O 1
ATOM 8306 N N . TRP A 1 1047 ? -19.355 -29.288 -10.395 1.00 91.56 1047 TRP A N 1
ATOM 8307 C CA . TRP A 1 1047 ? -18.411 -28.742 -11.361 1.00 91.56 1047 TRP A CA 1
ATOM 8308 C C . TRP A 1 1047 ? -17.221 -29.667 -11.635 1.00 91.56 1047 TRP A C 1
ATOM 8310 O O . TRP A 1 1047 ? -16.371 -29.304 -12.435 1.00 91.56 1047 TRP A O 1
ATOM 8320 N N . ALA A 1 1048 ? -17.170 -30.875 -11.060 1.00 91.88 1048 ALA A N 1
ATOM 8321 C CA . ALA A 1 1048 ? -16.045 -31.809 -11.205 1.00 91.88 1048 ALA A CA 1
ATOM 8322 C C . ALA A 1 1048 ? -15.617 -32.068 -12.664 1.00 91.88 1048 ALA A C 1
ATOM 8324 O O . ALA A 1 1048 ? -14.435 -32.277 -12.940 1.00 91.88 1048 ALA A O 1
ATOM 8325 N N . TRP A 1 1049 ? -16.568 -32.030 -13.604 1.00 93.12 1049 TRP A N 1
ATOM 8326 C CA . TRP A 1 1049 ? -16.316 -32.194 -15.038 1.00 93.12 1049 TRP A CA 1
ATOM 8327 C C . TRP A 1 1049 ? -15.321 -31.151 -15.582 1.00 93.12 1049 TRP A C 1
ATOM 8329 O O . TRP A 1 1049 ? -14.510 -31.472 -16.453 1.00 93.12 1049 TRP A O 1
ATOM 8339 N N . ILE A 1 1050 ? -15.320 -29.926 -15.035 1.00 94.44 1050 ILE A N 1
ATOM 8340 C CA . ILE A 1 1050 ? -14.473 -28.816 -15.495 1.00 94.44 1050 ILE A CA 1
ATOM 8341 C C . ILE A 1 1050 ? -12.983 -29.096 -15.284 1.00 94.44 1050 ILE A C 1
ATOM 8343 O O . ILE A 1 1050 ? -12.157 -28.611 -16.051 1.00 94.44 1050 ILE A O 1
ATOM 8347 N N . GLU A 1 1051 ? -12.641 -29.929 -14.297 1.00 94.75 1051 GLU A N 1
ATOM 8348 C CA . GLU A 1 1051 ? -11.254 -30.240 -13.933 1.00 94.75 1051 GLU A CA 1
ATOM 8349 C C . GLU A 1 1051 ? -10.520 -31.070 -14.987 1.00 94.75 1051 GLU A C 1
ATOM 8351 O O . GLU A 1 1051 ? -9.293 -31.158 -14.984 1.00 94.75 1051 GLU A O 1
ATOM 8356 N N . THR A 1 1052 ? -11.275 -31.692 -15.893 1.00 92.25 1052 THR A N 1
ATOM 8357 C CA . THR A 1 1052 ? -10.742 -32.501 -16.999 1.00 92.25 1052 THR A CA 1
ATOM 8358 C C . THR A 1 1052 ? -11.218 -32.022 -18.368 1.00 92.25 1052 THR A C 1
ATOM 8360 O O . THR A 1 1052 ? -10.796 -32.564 -19.394 1.00 92.25 1052 THR A O 1
ATOM 8363 N N . ALA A 1 1053 ? -12.089 -31.010 -18.402 1.00 92.25 1053 ALA A N 1
ATOM 8364 C CA . ALA A 1 1053 ? -12.635 -30.472 -19.633 1.00 92.25 1053 ALA A CA 1
ATOM 8365 C C . ALA A 1 1053 ? -11.541 -29.761 -20.447 1.00 92.25 1053 ALA A C 1
ATOM 8367 O O . ALA A 1 1053 ? -10.685 -29.082 -19.880 1.00 92.25 1053 ALA A O 1
ATOM 8368 N N . PRO A 1 1054 ? -11.564 -29.856 -21.788 1.00 92.75 1054 PRO A N 1
ATOM 8369 C CA . PRO A 1 1054 ? -10.745 -28.986 -22.613 1.00 92.75 1054 PRO A CA 1
ATOM 8370 C C . PRO A 1 1054 ? -11.292 -27.562 -22.494 1.00 92.75 1054 PRO A C 1
ATOM 8372 O O . PRO A 1 1054 ? -12.457 -27.309 -22.823 1.00 92.75 1054 PRO A O 1
ATOM 8375 N N . LEU A 1 1055 ? -10.454 -26.641 -22.031 1.00 94.56 1055 LEU A N 1
ATOM 8376 C CA . LEU A 1 1055 ? -10.820 -25.245 -21.859 1.00 94.56 1055 LEU A CA 1
ATOM 8377 C C . LEU A 1 1055 ? -9.967 -24.345 -22.748 1.00 94.56 1055 LEU A C 1
ATOM 8379 O O . LEU A 1 1055 ? -8.799 -24.619 -23.016 1.00 94.56 1055 LEU A O 1
ATOM 8383 N N . HIS A 1 1056 ? -10.571 -23.248 -23.178 1.00 94.12 1056 HIS A N 1
ATOM 8384 C CA . HIS A 1 1056 ? -9.924 -22.196 -23.940 1.00 94.12 1056 HIS A CA 1
ATOM 8385 C C . HIS A 1 1056 ? -10.364 -20.846 -23.387 1.00 94.12 1056 HIS A C 1
ATOM 8387 O O . HIS A 1 1056 ? -11.550 -20.643 -23.117 1.00 94.12 1056 HIS A O 1
ATOM 8393 N N . GLY A 1 1057 ? -9.423 -19.930 -23.204 1.00 92.31 1057 GLY A N 1
ATOM 8394 C CA . GLY A 1 1057 ? -9.700 -18.581 -22.744 1.00 92.31 1057 GLY A CA 1
ATOM 8395 C C . GLY A 1 1057 ? -9.327 -17.536 -23.782 1.00 92.31 1057 GLY A C 1
ATOM 8396 O O . GLY A 1 1057 ? -8.357 -17.690 -24.519 1.00 92.31 1057 GLY A O 1
ATOM 8397 N N . ASN A 1 1058 ? -10.111 -16.463 -23.822 1.00 90.06 1058 ASN A N 1
ATOM 8398 C CA . ASN A 1 1058 ? -9.799 -15.261 -24.585 1.00 90.06 1058 ASN A CA 1
ATOM 8399 C C . ASN A 1 1058 ? -9.885 -14.058 -23.657 1.00 90.06 1058 ASN A C 1
ATOM 8401 O O . ASN A 1 1058 ? -10.877 -13.911 -22.937 1.00 90.06 1058 ASN A O 1
ATOM 8405 N N . MET A 1 1059 ? -8.855 -13.216 -23.674 1.00 88.31 1059 MET A N 1
ATOM 8406 C CA . MET A 1 1059 ? -8.857 -11.966 -22.922 1.00 88.31 1059 MET A CA 1
ATOM 8407 C C . MET A 1 1059 ? -9.357 -10.825 -23.808 1.00 88.31 1059 MET A C 1
ATOM 8409 O O . MET A 1 1059 ? -8.970 -10.714 -24.968 1.00 88.31 1059 MET A O 1
ATOM 8413 N N . THR A 1 1060 ? -10.205 -9.963 -23.256 1.00 82.12 1060 THR A N 1
ATOM 8414 C CA . THR A 1 1060 ? -10.706 -8.755 -23.919 1.00 82.12 1060 THR A CA 1
ATOM 8415 C C . THR A 1 1060 ? -10.462 -7.541 -23.036 1.00 82.12 1060 THR A C 1
ATOM 8417 O O . THR A 1 1060 ? -10.597 -7.639 -21.819 1.00 82.12 1060 THR A O 1
ATOM 8420 N N . MET A 1 1061 ? -10.143 -6.397 -23.644 1.00 71.62 1061 MET A N 1
ATOM 8421 C CA . MET A 1 1061 ? -9.857 -5.134 -22.940 1.00 71.62 1061 MET A CA 1
ATOM 8422 C C . MET A 1 1061 ? -10.864 -4.011 -23.265 1.00 71.62 1061 MET A C 1
ATOM 8424 O O . MET A 1 1061 ? -10.574 -2.827 -23.075 1.00 71.62 1061 MET A O 1
ATOM 8428 N N . GLU A 1 1062 ? -12.042 -4.346 -23.800 1.00 55.62 1062 GLU A N 1
ATOM 8429 C CA . GLU A 1 1062 ? -13.089 -3.368 -24.114 1.00 55.62 1062 GLU A CA 1
ATOM 8430 C C . GLU A 1 1062 ? -13.794 -2.892 -22.829 1.00 55.62 1062 GLU A C 1
ATOM 8432 O O . GLU A 1 1062 ? -14.713 -3.531 -22.327 1.00 55.62 1062 GLU A O 1
ATOM 8437 N N . GLY A 1 1063 ? -13.355 -1.757 -22.276 1.00 54.78 1063 GLY A N 1
ATOM 8438 C CA . GLY A 1 1063 ? -13.960 -1.109 -21.100 1.00 54.78 1063 GLY A CA 1
ATOM 8439 C C . GLY A 1 1063 ? -13.527 -1.684 -19.743 1.00 54.78 1063 GLY A C 1
ATOM 8440 O O . GLY A 1 1063 ? -13.319 -0.915 -18.808 1.00 54.78 1063 GLY A O 1
ATOM 8441 N N . SER A 1 1064 ? -13.327 -3.000 -19.645 1.00 70.38 1064 SER A N 1
ATOM 8442 C CA . SER A 1 1064 ? -12.685 -3.696 -18.518 1.00 70.38 1064 SER A CA 1
ATOM 8443 C C . SER A 1 1064 ? -11.869 -4.890 -19.027 1.00 70.38 1064 SER A C 1
ATOM 8445 O O . SER A 1 1064 ? -12.091 -5.366 -20.142 1.00 70.38 1064 SER A O 1
ATOM 8447 N N . ILE A 1 1065 ? -10.895 -5.367 -18.239 1.00 84.94 1065 ILE A N 1
ATOM 8448 C CA . ILE A 1 1065 ? -10.172 -6.599 -18.580 1.00 84.94 1065 ILE A CA 1
ATOM 8449 C C . ILE A 1 1065 ? -11.061 -7.780 -18.204 1.00 84.94 1065 ILE A C 1
ATOM 8451 O O . ILE A 1 1065 ? -11.394 -7.970 -17.038 1.00 84.94 1065 ILE A O 1
ATOM 8455 N N . GLN A 1 1066 ? -11.438 -8.581 -19.193 1.00 88.19 1066 GLN A N 1
ATOM 8456 C CA . GLN A 1 1066 ? -12.236 -9.784 -18.989 1.00 88.19 1066 GLN A CA 1
ATOM 8457 C C . GLN A 1 1066 ? -11.540 -10.986 -19.597 1.00 88.19 1066 GLN A C 1
ATOM 8459 O O . GLN A 1 1066 ? -11.022 -10.913 -20.708 1.00 88.19 1066 GLN A O 1
ATOM 8464 N N . ILE A 1 1067 ? -11.586 -12.113 -18.897 1.00 90.94 1067 ILE A N 1
ATOM 8465 C CA . ILE A 1 1067 ? -11.156 -13.404 -19.417 1.00 90.94 1067 ILE A CA 1
ATOM 8466 C C . ILE A 1 1067 ? -12.402 -14.264 -19.598 1.00 90.94 1067 ILE A C 1
ATOM 8468 O O . ILE A 1 1067 ? -13.109 -14.595 -18.645 1.00 90.94 1067 ILE A O 1
ATOM 8472 N N . LEU A 1 1068 ? -12.702 -14.602 -20.848 1.00 92.31 1068 LEU A N 1
ATOM 8473 C CA . LEU A 1 1068 ? -13.841 -15.432 -21.207 1.00 92.31 1068 LEU A CA 1
ATOM 8474 C C . LEU A 1 1068 ? -13.374 -16.874 -21.355 1.00 92.31 1068 LEU A C 1
ATOM 8476 O O . LEU A 1 1068 ? -12.599 -17.162 -22.262 1.00 92.31 1068 LEU A O 1
ATOM 8480 N N . PHE A 1 1069 ? -13.885 -17.774 -20.516 1.00 94.44 1069 PHE A N 1
ATOM 8481 C CA . PHE A 1 1069 ? -13.592 -19.202 -20.600 1.00 94.44 1069 PHE A CA 1
ATOM 8482 C C . PHE A 1 1069 ? -14.663 -19.958 -21.378 1.00 94.44 1069 PHE A C 1
ATOM 8484 O O . PHE A 1 1069 ? -15.868 -19.792 -21.164 1.00 94.44 1069 PHE A O 1
ATOM 8491 N N . TRP A 1 1070 ? -14.195 -20.827 -22.265 1.00 94.12 1070 TRP A N 1
ATOM 8492 C CA . TRP A 1 1070 ? -14.981 -21.621 -23.192 1.00 94.12 1070 TRP A CA 1
ATOM 8493 C C . TRP A 1 1070 ? -14.570 -23.088 -23.110 1.00 94.12 1070 TRP A C 1
ATOM 8495 O O . TRP A 1 1070 ? -13.427 -23.416 -22.805 1.00 94.12 1070 TRP A O 1
ATOM 8505 N N . THR A 1 1071 ? -15.501 -23.976 -23.426 1.00 94.75 1071 THR A N 1
ATOM 8506 C CA . THR A 1 1071 ? -15.280 -25.415 -23.561 1.00 94.75 1071 THR A CA 1
ATOM 8507 C C . THR A 1 1071 ? -15.995 -25.942 -24.810 1.00 94.75 1071 THR A C 1
ATOM 8509 O O . THR A 1 1071 ? -16.666 -25.190 -25.525 1.00 94.75 1071 THR A O 1
ATOM 8512 N N . VAL A 1 1072 ? -15.819 -27.228 -25.101 1.00 92.88 1072 VAL A N 1
ATOM 8513 C CA . VAL A 1 1072 ? -16.494 -27.925 -26.203 1.00 92.88 1072 VAL A CA 1
ATOM 8514 C C . VAL A 1 1072 ? -17.920 -28.329 -25.809 1.00 92.88 1072 VAL A C 1
ATOM 8516 O O . VAL A 1 1072 ? -18.221 -28.513 -24.627 1.00 92.88 1072 VAL A O 1
ATOM 8519 N N . ASP A 1 1073 ? -18.805 -28.503 -26.792 1.00 86.94 1073 ASP A N 1
ATOM 8520 C CA . ASP A 1 1073 ? -20.117 -29.117 -26.556 1.00 86.94 1073 ASP A CA 1
ATOM 8521 C C . ASP A 1 1073 ? -19.975 -30.484 -25.859 1.00 86.94 1073 ASP A C 1
ATOM 8523 O O . ASP A 1 1073 ? -19.025 -31.225 -26.109 1.00 86.94 1073 ASP A O 1
ATOM 8527 N N . GLU A 1 1074 ? -20.940 -30.823 -24.997 1.00 83.75 1074 GLU A N 1
ATOM 8528 C CA . GLU A 1 1074 ? -21.013 -32.101 -24.263 1.00 83.75 1074 GLU A CA 1
ATOM 8529 C C . GLU A 1 1074 ? -19.915 -32.336 -23.201 1.00 83.75 1074 GLU A C 1
ATOM 8531 O O . GLU A 1 1074 ? -19.890 -33.399 -22.583 1.00 83.75 1074 GLU A O 1
ATOM 8536 N N . ALA A 1 1075 ? -19.047 -31.355 -22.916 1.00 81.44 1075 ALA A N 1
ATOM 8537 C CA . ALA A 1 1075 ? -18.016 -31.476 -21.874 1.00 81.44 1075 ALA A CA 1
ATOM 8538 C C . ALA A 1 1075 ? -18.578 -31.731 -20.457 1.00 81.44 1075 ALA A C 1
ATOM 8540 O O . ALA A 1 1075 ? -17.899 -32.329 -19.631 1.00 81.44 1075 ALA A O 1
ATOM 8541 N N . ASP A 1 1076 ? -19.815 -31.309 -20.189 1.00 74.75 1076 ASP A N 1
ATOM 8542 C CA . ASP A 1 1076 ? -20.543 -31.486 -18.925 1.00 74.75 1076 ASP A CA 1
ATOM 8543 C C . ASP A 1 1076 ? -21.380 -32.774 -18.857 1.00 74.75 1076 ASP A C 1
ATOM 8545 O O . ASP A 1 1076 ? -22.107 -32.983 -17.886 1.00 74.75 1076 ASP A O 1
ATOM 8549 N N . LEU A 1 1077 ? -21.328 -33.624 -19.890 1.00 63.72 1077 LEU A N 1
ATOM 8550 C CA . LEU A 1 1077 ? -22.045 -34.905 -19.928 1.00 63.72 1077 LEU A CA 1
ATOM 8551 C C . LEU A 1 1077 ? -21.214 -36.092 -19.410 1.00 63.72 1077 LEU A C 1
ATOM 8553 O O . LEU A 1 1077 ? -21.754 -37.201 -19.348 1.00 63.72 1077 LEU A O 1
ATOM 8557 N N . ASN A 1 1078 ? -19.939 -35.874 -19.066 1.00 46.31 1078 ASN A N 1
ATOM 8558 C CA . ASN A 1 1078 ? -18.997 -36.908 -18.623 1.00 46.31 1078 ASN A CA 1
ATOM 8559 C C . ASN A 1 1078 ? -18.712 -36.859 -17.125 1.00 46.31 1078 ASN A C 1
ATOM 8561 O O . ASN A 1 1078 ? -18.370 -35.764 -16.624 1.00 46.31 1078 ASN A O 1
#